Protein AF-0000000080687156 (afdb_homodimer)

Foldseek 3Di:
DDDPDPPDPPPPPPPVPPPPPPPPPPDPPPPPPPPPPPPCPVPDPLEDLAADDDPPADPVFKDWDDQVDDQVVVVLLDLAAELLLLLCLLQFDPSLLQVLLQNLQVVVVDGDDDDDDPQNVVFLVCLVVLVVQCCVVCVVFFNHKHAQADNVSHGTMKGFDDDPPDGARYIYRFGIWTQTPVRAIEGEHEHEDEDPQVVVQLVVCQVFNDQLSDSVSVSVLSSQLNVCNRNVGFWYWYWYPYAPGIDTDIHGHDVVVNVVSSVSVVVSSVQSVVLSVVCVVVCVVVVCVVVVHDPVVVSVVSSVSSCPTPSSVVSVVRDSCVVCVVVGDDDDDDQDDPVSVVVVVVVVVVVVVVVVVVVVVVVVVVVVCVVVQVVLVVVVVVCCVVDVFDAPDWDDDDVWIWHAHPPDPRSCPRIDTPDPDPPPPCPPPPVPPPPPVSPPVD/DDDPPPPDPPPCPCPPPPPPPPPPPPDPPPPPPPPPPPDCPVPPPLEDLAADDDPPADPVFKDWDDQVDDQVVVVLLDLAAELLLLLCLQQFDPSLLQVLLQNLQVVVVGGDDDDDDPQNVVFLVCLVVLVVQCCVVCVVFFNHKHAQADNVSHGTMKGFDDDPPDGASYIYRFGIWTQTPVRAIEGEHEHEDEDPQVVVQLVVCVVFNDQLSDSVSVSVLSSQLSVCNRNVGFWYWYWYPYDPGIDTDIHGHDVVVNVVSSVSVVVSSVQSVVLSVVCVVVCVVVVCVVVVHDPVVVSVVSSVSSCPTPSSVVSVVRDSCVVCVVVGDDDDDDQDDPVSVVVVVVVVVVVVVVVVVVVVVVVVVVVVCVVVQVVLVVVVVVCCVVDVFDAPDWDDDDPWIWHAHPPDPRSCPRIDTPDPDPPPPCPPPPVPPPCPVCPPVD

pLDDT: mean 80.67, std 24.45, range [17.36, 98.75]

Sequence (884 aa):
MNNVSEKNQENIKNNGDIKIMHIEQQSFIGCEVFEEKSSPVKEKSKLSKIGKKLPGISSQECFRFNRNIDFSLQRNKLDKYGASEVGNVLIGGAGLKDLMINRVLKYFGMNMPFEENLYMLKGKELENLGFREFVKAYGDDIVVLYKNKYANGVDKYNYFKKMGVSETLVGSTIDGWFINIYGDLELLEIKSSDSTYMSSAIEEYNKNGNFLSSKYFFKYYVQAQMQLACTGLENCNLFFLIDAAPVNCKIKRNDALISKVLEFVLKCEQEVFNLRNEIVKNDQFKLLRSNNHDNDAFIKLVEEFVVNSDFYQSGVEFDWVKEFVEYVECIDLEIKTDDDAANLECNLIEIDNLKVELNKIQNENKKREKPIKDLLKIKIDKILEKYPLIVHANYRFKEFVFNYDPKKRVISDRFKGLLPTSSKVFLPRNMSNIAYANSVPFMNNVSEKNQENIKNNGDIKIMHIEQQSFIGCEVFEEKSSPVKEKSKLSKIGKKLPGISSQECFRFNRNIDFSLQRNKLDKYGASEVGNVLIGGAGLKDLMINRVLKYFGMNMPFEENLYMLKGKELENLGFREFVKAYGDDIVVLYKNKYANGVDKYNYFKKMGVSETLVGSTIDGWFINIYGDLELLEIKSSDSTYMSSAIEEYNKNGNFLSSKYFFKYYVQAQMQLACTGLENCNLFFLIDAAPVNCKIKRNDALISKVLEFVLKCEQEVFNLRNEIVKNDQFKLLRSNNHDNDAFIKLVEEFVVNSDFYQSGVEFDWVKEFVEYVECIDLEIKTDDDAANLECNLIEIDNLKVELNKIQNENKKREKPIKDLLKIKIDKILEKYPLIVHANYRFKEFVFNYDPKKRVISDRFKGLLPTSSKVFLPRNMSNIAYANSVPF

Solvent-accessible surface area (backbone atoms only — not comparable to full-atom values): 50280 Å² total; per-residue (Å²): 131,87,80,82,77,75,83,75,80,76,75,78,68,81,72,72,73,74,73,72,71,71,69,70,71,73,71,68,69,74,68,72,73,72,74,68,71,73,60,80,66,71,73,73,68,46,58,48,88,59,48,63,80,67,84,93,61,52,81,90,26,43,45,75,53,59,79,88,48,63,58,69,65,55,58,68,66,50,89,46,44,46,24,81,51,51,31,25,67,57,60,20,57,71,55,25,52,54,50,48,38,33,56,36,32,44,78,71,78,38,68,63,89,80,76,88,42,42,50,52,53,49,42,61,58,44,44,63,55,45,53,52,52,48,44,71,74,45,40,90,51,41,61,39,35,28,41,31,28,44,92,86,64,38,59,31,50,33,26,30,31,66,56,85,92,45,80,51,62,43,29,23,68,59,53,26,36,31,30,31,74,85,68,48,63,34,39,34,40,74,44,66,55,48,53,70,70,53,53,56,31,53,52,44,25,72,60,30,50,44,55,69,79,30,76,68,53,30,29,52,50,45,18,46,44,42,39,27,56,17,67,69,43,54,37,31,34,44,33,33,53,33,73,55,52,70,49,74,42,79,42,68,64,49,68,69,56,48,53,55,52,49,52,52,51,50,54,50,51,51,50,36,50,49,51,45,51,52,41,56,71,65,43,48,53,58,52,36,60,73,59,67,50,53,73,61,58,53,51,51,50,46,43,54,54,45,67,68,30,67,67,54,52,51,24,64,71,45,58,51,52,71,69,51,52,81,73,44,63,57,45,76,70,90,67,89,44,71,65,51,48,52,50,49,52,51,48,55,51,47,47,54,50,47,53,47,50,48,52,52,50,52,52,50,45,55,58,69,47,42,65,58,51,50,51,45,50,52,51,52,48,54,48,46,71,76,42,82,71,56,77,39,39,30,33,49,55,88,94,43,40,34,33,38,37,86,82,43,86,51,69,76,60,17,59,33,57,71,51,79,67,86,56,82,65,78,60,60,82,78,62,71,70,58,65,67,80,64,61,64,68,122,140,84,85,81,76,79,80,78,80,77,77,79,71,82,71,75,74,76,75,73,72,72,70,73,74,72,74,75,70,74,70,72,75,73,74,69,72,69,67,79,67,70,70,72,67,45,58,48,87,59,46,63,81,66,84,93,62,52,79,87,27,42,46,74,53,59,79,88,47,62,57,70,64,56,57,68,68,49,89,47,44,44,24,80,51,52,30,25,67,55,62,20,58,71,56,26,52,52,51,48,39,34,56,36,32,43,78,72,77,40,67,64,89,80,76,88,43,42,49,53,52,51,42,60,58,43,46,63,55,46,54,53,53,47,43,71,74,44,39,89,50,40,62,39,33,30,41,29,28,45,91,86,64,38,60,32,50,34,25,31,31,64,57,84,92,43,79,54,62,43,28,24,68,60,53,27,37,30,32,31,74,86,67,48,63,34,38,35,40,72,44,65,53,47,54,70,69,53,53,56,31,51,52,43,25,73,58,31,50,45,56,69,78,30,74,68,53,30,28,53,50,45,18,46,44,41,40,25,56,17,68,69,44,54,37,30,33,45,33,32,52,35,74,54,54,69,48,75,41,79,40,69,61,50,69,70,58,46,52,54,53,48,52,53,51,50,52,50,50,52,50,36,51,49,51,47,51,52,42,56,72,66,43,47,58,57,49,37,58,73,61,61,50,52,74,62,57,55,51,52,51,47,43,54,53,45,68,68,30,69,66,53,52,49,23,65,70,46,57,50,50,69,70,50,52,81,71,44,63,56,46,76,71,90,69,88,44,71,65,52,47,52,50,49,53,50,47,54,51,48,48,52,49,46,52,48,49,48,51,51,50,53,53,51,43,55,58,69,47,43,64,58,52,50,51,47,49,52,52,52,48,53,49,46,71,74,42,83,71,56,77,39,38,31,31,48,57,90,94,43,40,35,34,41,38,88,82,45,86,50,70,78,59,17,59,32,57,70,52,78,68,85,59,80,66,78,61,62,81,79,62,68,72,59,65,66,79,64,60,62,68,123

InterPro domains:
  IPR004335 Protein of unknown function DUF244 [PF03112] (271-430)
  IPR011335 Restriction endonuclease type II-like [SSF52980] (79-280)
  IPR011604 PD-(D/E)XK endonuclease-like domain superfamily [G3DSA:3.90.320.10] (73-295)
  IPR019080 YqaJ viral recombinase [PF09588] (82-233)

Secondary structure (DSSP, 8-state):
---------------------------------------------SB-SS--PPTT--GGGEEEPPTTS-HHHHHHT--SEEGGGHHHHHH-HHHHHHHHHHHHHHHTT--------HHHHHHHHHHHHHHHHHHHHHGGGEEEEEESB-TTS-B-EEE---BTTBPPSEEB--SEEEEETTS-EEEEEEEE---HHHHHHHHHHHHH----S-HHHHHHHHHHHHHHHHH--SEEEEEEE-TTS-EEEEEE--HHHHHHHHHHHHHHHHHHHHHHHHHHHTTHHHHHHHTT--HHHHHHHHHHHHHTSHHHHHHHH--HHHHHGGGS--EEP---SHHHHHHHHHHHHHHHHHHHHHHHHHHHHHHHHHHHHHHHHHHHHHHHHHS-PPTT-EEEETTEEEEE-TT-SSHHHHEEESS---------GGGTT---------/---------------------------------------------SB-SS--PPTT--GGGEEEPPTTS-HHHHHHT--SEEGGGHHHHHH-HHHHHHHHHHHHHHHTT--------HHHHHHHHHHHHHHHHHHHHHGGGEEEEEESB-TTS-B-EEE---BTTB--SEEB--SEEEEETTS-EEEEEEEE---HHHHHHHHHHHHH----S-HHHHHHHHHHHHHHHHH--SEEEEEEE-TTS-EEEEEE--HHHHHHHHHHHHHHHHHHHHHHHHHHHTTHHHHHHHTT--HHHHHHHHHHHHHTSHHHHHHHH--HHHHHGGGS--EEP---SHHHHHHHHHHHHHHHHHHHHHHHHHHHHHHHHHHHHHHHHHHHHHHHHHS-PPTT-EEEETTEEEEE-TT-SSHHHHEEESS---------GGGTT---------

Organism: Borreliella afzelii (strain PKo) (NCBI:txid390236)

Radius of gyration: 33.84 Å; Cα contacts (8 Å, |Δi|>4): 1176; chains: 2; bounding box: 140×90×80 Å

Nearest PDB structures (foldseek):
  4ic1-assembly1_J  TM=5.396E-01  e=3.551E-05  Saccharolobus solfataricus P2
  4ic1-assembly1_D  TM=5.217E-01  e=3.551E-05  Saccharolobus solfataricus P2
  4ic1-assembly1_K  TM=4.765E-01  e=5.964E-05  Saccharolobus solfataricus P2
  6ppr-assembly1_A  TM=4.753E-01  e=1.588E-04  Mycolicibacterium smegmatis
  5btb-assembly2_A  TM=3.202E-01  e=4.008E-02  Eremothecium gossypii ATCC 10895

Structure (mmCIF, N/CA/C/O backbone):
data_AF-0000000080687156-model_v1
#
loop_
_entity.id
_entity.type
_entity.pdbx_description
1 polymer 'YqaJ viral recombinase domain-containing protein'
#
loop_
_atom_site.group_PDB
_atom_site.id
_atom_site.type_symbol
_atom_site.label_atom_id
_atom_site.label_alt_id
_atom_site.label_comp_id
_atom_site.label_asym_id
_atom_site.label_entity_id
_atom_site.label_seq_id
_atom_site.pdbx_PDB_ins_code
_atom_site.Cartn_x
_atom_site.Cartn_y
_atom_site.Cartn_z
_atom_site.occupancy
_atom_site.B_iso_or_equiv
_atom_site.auth_seq_id
_atom_site.auth_comp_id
_atom_site.auth_asym_id
_atom_site.auth_atom_id
_atom_site.pdbx_PDB_model_num
ATOM 1 N N . MET A 1 1 ? 62 50.906 -45.469 1 19.23 1 MET A N 1
ATOM 2 C CA . MET A 1 1 ? 63.031 50.25 -44.688 1 19.23 1 MET A CA 1
ATOM 3 C C . MET A 1 1 ? 62.438 49.156 -43.812 1 19.23 1 MET A C 1
ATOM 5 O O . MET A 1 1 ? 62.812 48 -43.906 1 19.23 1 MET A O 1
ATOM 9 N N . ASN A 1 2 ? 62.25 49.5 -42.469 1 18.28 2 ASN A N 1
ATOM 10 C CA . ASN A 1 2 ? 62.844 48.531 -41.562 1 18.28 2 ASN A CA 1
ATOM 11 C C . ASN A 1 2 ? 62.031 47.219 -41.562 1 18.28 2 ASN A C 1
ATOM 13 O O . ASN A 1 2 ? 60.875 47.219 -42 1 18.28 2 ASN A O 1
ATOM 17 N N . ASN A 1 3 ? 62.188 46.5 -40.531 1 20.05 3 ASN A N 1
ATOM 18 C CA . ASN A 1 3 ? 62.5 45.219 -39.844 1 20.05 3 ASN A CA 1
ATOM 19 C C . ASN A 1 3 ? 61.25 44.5 -39.406 1 20.05 3 ASN A C 1
ATOM 21 O O . ASN A 1 3 ? 60.531 44.969 -38.531 1 20.05 3 ASN A O 1
ATOM 25 N N . VAL A 1 4 ? 60.531 43.938 -40.375 1 24.97 4 VAL A N 1
ATOM 26 C CA . VAL A 1 4 ? 59.344 43.125 -40.406 1 24.97 4 VAL A CA 1
ATOM 27 C C . VAL A 1 4 ? 59.5 41.938 -39.438 1 24.97 4 VAL A C 1
ATOM 29 O O . VAL A 1 4 ? 60.344 41.062 -39.656 1 24.97 4 VAL A O 1
ATOM 32 N N . SER A 1 5 ? 59.344 42.25 -38.188 1 21.03 5 SER A N 1
ATOM 33 C CA . SER A 1 5 ? 59.594 41.469 -36.969 1 21.03 5 SER A CA 1
ATOM 34 C C . SER A 1 5 ? 58.938 40.094 -37.062 1 21.03 5 SER A C 1
ATOM 36 O O . SER A 1 5 ? 57.812 39.969 -37.562 1 21.03 5 SER A O 1
ATOM 38 N N . GLU A 1 6 ? 59.656 38.969 -37 1 20.14 6 GLU A N 1
ATOM 39 C CA . GLU A 1 6 ? 59.812 37.5 -37.094 1 20.14 6 GLU A CA 1
ATOM 40 C C . GLU A 1 6 ? 58.938 36.781 -36.094 1 20.14 6 GLU A C 1
ATOM 42 O O . GLU A 1 6 ? 59.062 35.562 -35.906 1 20.14 6 GLU A O 1
ATOM 47 N N . LYS A 1 7 ? 58 37.5 -35.406 1 22 7 LYS A N 1
ATOM 48 C CA . LYS A 1 7 ? 57.75 36.875 -34.094 1 22 7 LYS A CA 1
ATOM 49 C C . LYS A 1 7 ? 57.281 35.438 -34.281 1 22 7 LYS A C 1
ATOM 51 O O . LYS A 1 7 ? 56.438 35.156 -35.156 1 22 7 LYS A O 1
ATOM 56 N N . ASN A 1 8 ? 57.875 34.406 -33.594 1 20.31 8 ASN A N 1
ATOM 57 C CA . ASN A 1 8 ? 58.188 33 -33.406 1 20.31 8 ASN A CA 1
ATOM 58 C C . ASN A 1 8 ? 56.938 32.219 -32.969 1 20.31 8 ASN A C 1
ATOM 60 O O . ASN A 1 8 ? 56.344 32.5 -31.953 1 20.31 8 ASN A O 1
ATOM 64 N N . GLN A 1 9 ? 56.031 31.891 -33.875 1 21.36 9 GLN A N 1
ATOM 65 C CA . GLN A 1 9 ? 54.781 31.141 -33.688 1 21.36 9 GLN A CA 1
ATOM 66 C C . GLN A 1 9 ? 55.062 29.797 -33.031 1 21.36 9 GLN A C 1
ATOM 68 O O . GLN A 1 9 ? 55.656 28.891 -33.625 1 21.36 9 GLN A O 1
ATOM 73 N N . GLU A 1 10 ? 55.594 29.844 -31.719 1 19.97 10 GLU A N 1
ATOM 74 C CA . GLU A 1 10 ? 56.031 28.672 -30.953 1 19.97 10 GLU A CA 1
ATOM 75 C C . GLU A 1 10 ? 54.938 27.594 -30.938 1 19.97 10 GLU A C 1
ATOM 77 O O . GLU A 1 10 ? 53.812 27.875 -30.578 1 19.97 10 GLU A O 1
ATOM 82 N N . ASN A 1 11 ? 54.906 26.75 -31.875 1 21.83 11 ASN A N 1
ATOM 83 C CA . ASN A 1 11 ? 54.125 25.531 -32.094 1 21.83 11 ASN A CA 1
ATOM 84 C C . ASN A 1 11 ? 54.156 24.625 -30.844 1 21.83 11 ASN A C 1
ATOM 86 O O . ASN A 1 11 ? 55.188 24.062 -30.516 1 21.83 11 ASN A O 1
ATOM 90 N N . ILE A 1 12 ? 53.625 25.109 -29.703 1 21.11 12 ILE A N 1
ATOM 91 C CA . ILE A 1 12 ? 53.719 24.359 -28.453 1 21.11 12 ILE A CA 1
ATOM 92 C C . ILE A 1 12 ? 53.219 22.938 -28.672 1 21.11 12 ILE A C 1
ATOM 94 O O . ILE A 1 12 ? 52.062 22.719 -29.047 1 21.11 12 ILE A O 1
ATOM 98 N N . LYS A 1 13 ? 54 22 -29.031 1 22.19 13 LYS A N 1
ATOM 99 C CA . LYS A 1 13 ? 53.938 20.547 -29.188 1 22.19 13 LYS A CA 1
ATOM 100 C C . LYS A 1 13 ? 53.531 19.859 -27.891 1 22.19 13 LYS A C 1
ATOM 102 O O . LYS A 1 13 ? 53.625 18.641 -27.766 1 22.19 13 LYS A O 1
ATOM 107 N N . ASN A 1 14 ? 52.719 20.453 -27 1 20.27 14 ASN A N 1
ATOM 108 C CA . ASN A 1 14 ? 52.656 19.859 -25.656 1 20.27 14 ASN A CA 1
ATOM 109 C C . ASN A 1 14 ? 52.219 18.406 -25.703 1 20.27 14 ASN A C 1
ATOM 111 O O . ASN A 1 14 ? 51.094 18.125 -26.141 1 20.27 14 ASN A O 1
ATOM 115 N N . ASN A 1 15 ? 53.062 17.484 -26.078 1 21.42 15 ASN A N 1
ATOM 116 C CA . ASN A 1 15 ? 52.969 16.031 -26.094 1 21.42 15 ASN A CA 1
ATOM 117 C C . ASN A 1 15 ? 52.531 15.492 -24.734 1 21.42 15 ASN A C 1
ATOM 119 O O . ASN A 1 15 ? 53.344 15.047 -23.938 1 21.42 15 ASN A O 1
ATOM 123 N N . GLY A 1 16 ? 51.75 16.188 -24 1 20.38 16 GLY A N 1
ATOM 124 C CA . GLY A 1 16 ? 51.562 15.805 -22.609 1 20.38 16 GLY A CA 1
ATOM 125 C C . GLY A 1 16 ? 51.219 14.344 -22.438 1 20.38 16 GLY A C 1
ATOM 126 O O . GLY A 1 16 ?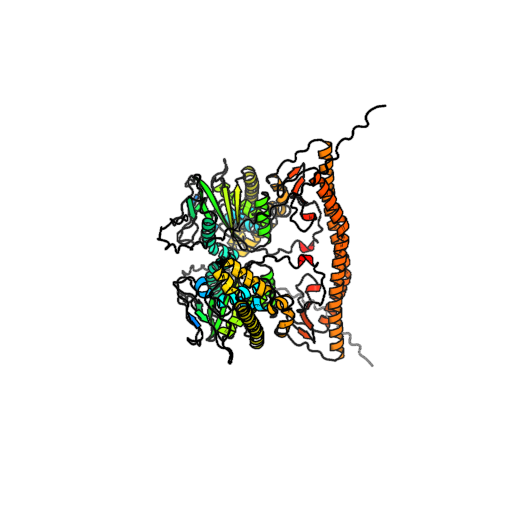 50.188 13.883 -22.953 1 20.38 16 GLY A O 1
ATOM 127 N N . ASP A 1 17 ? 52.219 13.508 -22.469 1 22.11 17 ASP A N 1
ATOM 128 C CA . ASP A 1 17 ? 52.125 12.078 -22.203 1 22.11 17 ASP A CA 1
ATOM 129 C C . ASP A 1 17 ? 51.281 11.805 -20.953 1 22.11 17 ASP A C 1
ATOM 131 O O . ASP A 1 17 ? 51.594 12.281 -19.859 1 22.11 17 ASP A O 1
ATOM 135 N N . ILE A 1 18 ? 50.062 11.867 -21.109 1 20.62 18 ILE A N 1
ATOM 136 C CA . ILE A 1 18 ? 49.094 11.633 -20.031 1 20.62 18 ILE A CA 1
ATOM 137 C C . ILE A 1 18 ? 49.438 10.312 -19.328 1 20.62 18 ILE A C 1
ATOM 139 O O . ILE A 1 18 ? 49.375 9.242 -19.938 1 20.62 18 ILE A O 1
ATOM 143 N N . LYS A 1 19 ? 50.562 10.328 -18.609 1 22.41 19 LYS A N 1
ATOM 144 C CA . LYS A 1 19 ? 50.906 9.156 -17.797 1 22.41 19 LYS A CA 1
ATOM 145 C C . LYS A 1 19 ? 49.656 8.617 -17.094 1 22.41 19 LYS A C 1
ATOM 147 O O . LYS A 1 19 ? 49 9.336 -16.344 1 22.41 19 LYS A O 1
ATOM 152 N N . ILE A 1 20 ? 49.031 7.727 -17.703 1 20.72 20 ILE A N 1
ATOM 153 C CA . ILE A 1 20 ? 47.875 6.969 -17.203 1 20.72 20 ILE A CA 1
ATOM 154 C C . ILE A 1 20 ? 48.25 6.316 -15.875 1 20.72 20 ILE A C 1
ATOM 156 O O . ILE A 1 20 ? 49.094 5.434 -15.812 1 20.72 20 ILE A O 1
ATOM 160 N N . MET A 1 21 ? 48.656 7.172 -14.938 1 21.75 21 MET A N 1
ATOM 161 C CA . MET A 1 21 ? 48.969 6.547 -13.656 1 21.75 21 MET A CA 1
ATOM 162 C C . MET A 1 21 ? 47.969 5.441 -13.328 1 21.75 21 MET A C 1
ATOM 164 O O . MET A 1 21 ? 46.75 5.66 -13.367 1 21.75 21 MET A O 1
ATOM 168 N N . HIS A 1 22 ? 48.406 4.301 -13.688 1 20.78 22 HIS A N 1
ATOM 169 C CA . HIS A 1 22 ? 47.75 3.051 -13.297 1 20.78 22 HIS A CA 1
ATOM 170 C C . HIS A 1 22 ? 47.406 3.047 -11.812 1 20.78 22 HIS A C 1
ATOM 172 O O . HIS A 1 22 ? 48.281 3.145 -10.961 1 20.78 22 HIS A O 1
ATOM 178 N N . ILE A 1 23 ? 46.594 3.914 -11.469 1 21.36 23 ILE A N 1
ATOM 179 C CA . ILE A 1 23 ? 46.25 3.875 -10.055 1 21.36 23 ILE A CA 1
ATOM 180 C C . ILE A 1 23 ? 46 2.43 -9.625 1 21.36 23 ILE A C 1
ATOM 182 O O . ILE A 1 23 ? 45.156 1.734 -10.188 1 21.36 23 ILE A O 1
ATOM 186 N N . GLU A 1 24 ? 47.125 1.814 -9.312 1 20.81 24 GLU A N 1
ATOM 187 C CA . GLU A 1 24 ? 47.094 0.479 -8.719 1 20.81 24 GLU A CA 1
ATOM 188 C C . GLU A 1 24 ? 45.875 0.319 -7.781 1 20.81 24 GLU A C 1
ATOM 190 O O . GLU A 1 24 ? 45.688 1.138 -6.883 1 20.81 24 GLU A O 1
ATOM 195 N N . GLN A 1 25 ? 44.906 -0.12 -8.383 1 18.91 25 GLN A N 1
ATOM 196 C CA . GLN A 1 25 ? 43.688 -0.472 -7.66 1 18.91 25 GLN A CA 1
ATOM 197 C C . GLN A 1 25 ? 44 -1.245 -6.387 1 18.91 25 GLN A C 1
ATOM 199 O O . GLN A 1 25 ? 44.594 -2.322 -6.441 1 18.91 25 GLN A O 1
ATOM 204 N N . GLN A 1 26 ? 44.469 -0.542 -5.41 1 22 26 GLN A N 1
ATOM 205 C CA . GLN A 1 26 ? 44.781 -1.188 -4.141 1 22 26 GLN A CA 1
ATOM 206 C C . GLN A 1 26 ? 43.781 -2.301 -3.836 1 22 26 GLN A C 1
ATOM 208 O O . GLN A 1 26 ? 42.562 -2.121 -4.008 1 22 26 GLN A O 1
ATOM 213 N N . SER A 1 27 ? 44.219 -3.502 -3.957 1 21.16 27 SER A N 1
ATOM 214 C CA . SER A 1 27 ? 43.594 -4.777 -3.625 1 21.16 27 SER A CA 1
ATOM 215 C C . SER A 1 27 ? 42.844 -4.699 -2.299 1 21.16 27 SER A C 1
ATOM 217 O O . SER A 1 27 ? 43.375 -4.195 -1.308 1 21.16 27 SER A O 1
ATOM 219 N N . PHE A 1 28 ? 41.688 -4.457 -2.373 1 19.14 28 PHE A N 1
ATOM 220 C CA . PHE A 1 28 ? 40.875 -4.457 -1.155 1 19.14 28 PHE A CA 1
ATOM 221 C C . PHE A 1 28 ? 41.219 -5.652 -0.277 1 19.14 28 PHE A C 1
ATOM 223 O O . PHE A 1 28 ? 41.156 -6.797 -0.727 1 19.14 28 PHE A O 1
ATOM 230 N N . ILE A 1 29 ? 42.281 -5.598 0.432 1 22.88 29 ILE A N 1
ATOM 231 C CA . ILE A 1 29 ? 42.594 -6.578 1.464 1 22.88 29 ILE A CA 1
ATOM 232 C C . ILE A 1 29 ? 41.312 -7.09 2.107 1 22.88 29 ILE A C 1
ATOM 234 O O . ILE A 1 29 ? 40.406 -6.305 2.434 1 22.88 29 ILE A O 1
ATOM 238 N N . GLY A 1 30 ? 41.062 -8.266 1.821 1 20.2 30 GLY A N 1
ATOM 239 C CA . GLY A 1 30 ? 40.062 -9.133 2.404 1 20.2 30 GLY A CA 1
ATOM 240 C C . GLY A 1 30 ? 39.875 -8.914 3.895 1 20.2 30 GLY A C 1
ATOM 241 O O . GLY A 1 30 ? 40.781 -9.172 4.68 1 20.2 30 GLY A O 1
ATOM 242 N N . CYS A 1 31 ? 39.438 -7.773 4.254 1 21.39 31 CYS A N 1
ATOM 243 C CA . CYS A 1 31 ? 39.25 -7.617 5.691 1 21.39 31 CYS A CA 1
ATOM 244 C C . CYS A 1 31 ? 38.688 -8.891 6.309 1 21.39 31 CYS A C 1
ATOM 246 O O . CYS A 1 31 ? 37.719 -9.453 5.797 1 21.39 31 CYS A O 1
ATOM 248 N N . GLU A 1 32 ? 39.562 -9.688 6.797 1 23.45 32 GLU A N 1
ATOM 249 C CA . GLU A 1 32 ? 39.188 -10.719 7.758 1 23.45 32 GLU A CA 1
ATOM 250 C C . GLU A 1 32 ? 37.969 -10.297 8.57 1 23.45 32 GLU A C 1
ATOM 252 O O . GLU A 1 32 ? 37.969 -9.25 9.227 1 23.45 32 GLU A O 1
ATOM 257 N N . VAL A 1 33 ? 36.938 -10.43 7.965 1 22.39 33 VAL A N 1
ATOM 258 C CA . VAL A 1 33 ? 35.75 -10.25 8.758 1 22.39 33 VAL A CA 1
ATOM 259 C C . VAL A 1 33 ? 35.906 -10.875 10.133 1 22.39 33 VAL A C 1
ATOM 261 O O . VAL A 1 33 ? 36.125 -12.086 10.25 1 22.39 33 VAL A O 1
ATOM 264 N N . PHE A 1 34 ? 36.594 -10.18 11.039 1 23.12 34 PHE A N 1
ATOM 265 C CA . PHE A 1 34 ? 36.594 -10.492 12.461 1 23.12 34 PHE A CA 1
ATOM 266 C C . PHE A 1 34 ? 35.25 -11.062 12.883 1 23.12 34 PHE A C 1
ATOM 268 O O . PHE A 1 34 ? 34.188 -10.523 12.516 1 23.12 34 PHE A O 1
ATOM 275 N N . GLU A 1 35 ? 35.156 -12.289 12.961 1 26.08 35 GLU A N 1
ATOM 276 C CA . GLU A 1 35 ? 34.25 -13.055 13.805 1 26.08 35 GLU A CA 1
ATOM 277 C C . GLU A 1 35 ? 34 -12.336 15.125 1 26.08 35 GLU A C 1
ATOM 279 O O . GLU A 1 35 ? 34.75 -12.492 16.094 1 26.08 35 GLU A O 1
ATOM 284 N N . GLU A 1 36 ? 33.938 -11.047 15.195 1 25.19 36 GLU A N 1
ATOM 285 C CA . GLU A 1 36 ? 33.688 -10.664 16.578 1 25.19 36 GLU A CA 1
ATOM 286 C C . GLU A 1 36 ? 32.594 -11.531 17.203 1 25.19 36 GLU A C 1
ATOM 288 O O . GLU A 1 36 ? 31.5 -11.633 16.672 1 25.19 36 GLU A O 1
ATOM 293 N N . LYS A 1 37 ? 32.906 -12.547 17.938 1 27.89 37 LYS A N 1
ATOM 294 C CA . LYS A 1 37 ? 32.25 -12.961 19.188 1 27.89 37 LYS A CA 1
ATOM 295 C C . LYS A 1 37 ? 31.578 -11.773 19.875 1 27.89 37 LYS A C 1
ATOM 297 O O . LYS A 1 37 ? 32.25 -10.883 20.375 1 27.89 37 LYS A O 1
ATOM 302 N N . SER A 1 38 ? 30.562 -11.305 19.266 1 27.39 38 SER A N 1
ATOM 303 C CA . SER A 1 38 ? 29.844 -10.266 20 1 27.39 38 SER A CA 1
ATOM 304 C C . SER A 1 38 ? 29.875 -10.523 21.5 1 27.39 38 SER A C 1
ATOM 306 O O . SER A 1 38 ? 29.359 -11.547 21.969 1 27.39 38 SER A O 1
ATOM 308 N N . SER A 1 39 ? 31 -10.461 22.047 1 29.72 39 SER A N 1
ATOM 309 C CA . SER A 1 39 ? 30.859 -10.219 23.469 1 29.72 39 SER A CA 1
ATOM 310 C C . SER A 1 39 ? 29.578 -9.438 23.766 1 29.72 39 SER A C 1
ATOM 312 O O . SER A 1 39 ? 29.25 -8.477 23.078 1 29.72 39 SER A O 1
ATOM 314 N N . PRO A 1 40 ? 28.594 -10.055 24.453 1 33.41 40 PRO A N 1
ATOM 315 C CA . PRO A 1 40 ? 27.406 -9.344 24.906 1 33.41 40 PRO A CA 1
ATOM 316 C C . PRO A 1 40 ? 27.703 -7.914 25.359 1 33.41 40 PRO A C 1
ATOM 318 O O . PRO A 1 40 ? 28.016 -7.68 26.531 1 33.41 40 PRO A O 1
ATOM 321 N N . VAL A 1 41 ? 28.703 -7.363 24.875 1 31.58 41 VAL A N 1
ATOM 322 C CA . VAL A 1 41 ? 28.578 -5.996 25.375 1 31.58 41 VAL A CA 1
ATOM 323 C C . VAL A 1 41 ? 27.156 -5.5 25.141 1 31.58 41 VAL A C 1
ATOM 325 O O . VAL A 1 41 ? 26.703 -5.406 24 1 31.58 41 VAL A O 1
ATOM 328 N N . LYS A 1 42 ? 26.266 -5.75 25.953 1 36.81 42 LYS A N 1
ATOM 329 C CA . LYS A 1 42 ? 24.891 -5.301 26.109 1 36.81 42 LYS A CA 1
ATOM 330 C C . LYS A 1 42 ? 24.719 -3.865 25.641 1 36.81 42 LYS A C 1
ATOM 332 O O . LYS A 1 42 ? 24.953 -2.92 26.391 1 36.81 42 LYS A O 1
ATOM 337 N N . GLU A 1 43 ? 25.25 -3.447 24.594 1 43.34 43 GLU A N 1
ATOM 338 C CA . GLU A 1 43 ? 24.891 -2.09 24.203 1 43.34 43 GLU A CA 1
ATOM 339 C C . GLU A 1 43 ? 23.422 -1.796 24.531 1 43.34 43 GLU A C 1
ATOM 341 O O . GLU A 1 43 ? 22.531 -2.564 24.172 1 43.34 43 GLU A O 1
ATOM 346 N N . LYS A 1 44 ? 23.125 -1.137 25.562 1 52.5 44 LYS A N 1
ATOM 347 C CA . LYS A 1 44 ? 21.875 -0.736 26.172 1 52.5 44 LYS A CA 1
ATOM 348 C C . LYS A 1 44 ? 20.875 -0.259 25.125 1 52.5 44 LYS A C 1
ATOM 350 O O . LYS A 1 44 ? 21.203 0.578 24.281 1 52.5 44 LYS A O 1
ATOM 355 N N . SER A 1 45 ? 19.828 -1.05 24.672 1 76.94 45 SER A N 1
ATOM 356 C CA . SER A 1 45 ? 18.75 -0.68 23.781 1 76.94 45 SER A CA 1
ATOM 357 C C . SER A 1 45 ? 18.328 0.775 23.969 1 76.94 45 SER A C 1
ATOM 359 O O . SER A 1 45 ? 18.234 1.249 25.109 1 76.94 45 SER A O 1
ATOM 361 N N . LYS A 1 46 ? 18.625 1.635 23.031 1 89.75 46 LYS A N 1
ATOM 362 C CA . LYS A 1 46 ? 18.172 3.023 23.047 1 89.75 46 LYS A CA 1
ATOM 363 C C . LYS A 1 46 ? 16.656 3.105 23.188 1 89.75 46 LYS A C 1
ATOM 365 O O . LYS A 1 46 ? 16.109 4.188 23.406 1 89.75 46 LYS A O 1
ATOM 370 N N . LEU A 1 47 ? 16.078 1.978 23.125 1 91.81 47 LEU A N 1
ATOM 371 C CA . LEU A 1 47 ? 14.633 1.873 23.344 1 91.81 47 LEU A CA 1
ATOM 372 C C . LEU A 1 47 ? 14.336 1.524 24.797 1 91.81 47 LEU A C 1
ATOM 374 O O . LEU A 1 47 ? 14.711 0.452 25.281 1 91.81 47 LEU A O 1
ATOM 378 N N . SER A 1 48 ? 13.68 2.436 25.453 1 90.94 48 SER A N 1
ATOM 379 C CA . SER A 1 48 ? 13.375 2.215 26.859 1 90.94 48 SER A CA 1
ATOM 380 C C . SER A 1 48 ? 12.328 1.119 27.031 1 90.94 48 SER A C 1
ATOM 382 O O . SER A 1 48 ? 11.383 1.03 26.25 1 90.94 48 SER A O 1
ATOM 384 N N . LYS A 1 49 ? 12.383 0.401 28.062 1 84.38 49 LYS A N 1
ATOM 385 C CA . LYS A 1 49 ? 11.43 -0.656 28.359 1 84.38 49 LYS A CA 1
ATOM 386 C C . LYS A 1 49 ? 10.156 -0.08 28.984 1 84.38 49 LYS A C 1
ATOM 388 O O . LYS A 1 49 ? 9.086 -0.683 28.875 1 84.38 49 LYS A O 1
ATOM 393 N N . ILE A 1 50 ? 10.375 1.104 29.625 1 85.75 50 ILE A N 1
ATOM 394 C CA . ILE A 1 50 ? 9.242 1.708 30.312 1 85.75 50 ILE A CA 1
ATOM 395 C C . ILE A 1 50 ? 8.859 3.018 29.625 1 85.75 50 ILE A C 1
ATOM 397 O O . ILE A 1 50 ? 9.727 3.852 29.344 1 85.75 50 ILE A O 1
ATOM 401 N N . GLY A 1 51 ? 7.539 3.104 29.375 1 88.62 51 GLY A N 1
ATOM 402 C CA . GLY A 1 51 ? 7.039 4.379 28.891 1 88.62 51 GLY A CA 1
ATOM 403 C C . GLY A 1 51 ? 7 5.453 29.953 1 88.62 51 GLY A C 1
ATOM 404 O O . GLY A 1 51 ? 6.688 5.172 31.125 1 88.62 51 GLY A O 1
ATOM 405 N N . LYS A 1 52 ? 7.379 6.68 29.547 1 92.38 52 LYS A N 1
ATOM 406 C CA . LYS A 1 52 ? 7.422 7.797 30.484 1 92.38 52 LYS A CA 1
ATOM 407 C C . LYS A 1 52 ? 6.598 8.977 29.984 1 92.38 52 LYS A C 1
ATOM 409 O O . LYS A 1 52 ? 6.477 9.172 28.766 1 92.38 52 LYS A O 1
ATOM 414 N N . LYS A 1 53 ? 6.043 9.664 30.984 1 95.06 53 LYS A N 1
ATOM 415 C CA . LYS A 1 53 ? 5.383 10.922 30.641 1 95.06 53 LYS A CA 1
ATOM 416 C C . LYS A 1 53 ? 6.387 11.945 30.109 1 95.06 53 LYS A C 1
ATOM 418 O O . LYS A 1 53 ? 7.52 12.008 30.594 1 95.06 53 LYS A O 1
ATOM 423 N N . LEU A 1 54 ? 5.965 12.703 29.188 1 95.81 54 LEU A N 1
ATOM 424 C CA . LEU A 1 54 ? 6.805 13.766 28.656 1 95.81 54 LEU A CA 1
ATOM 425 C C . LEU A 1 54 ? 7.188 14.758 29.75 1 95.81 54 LEU A C 1
ATOM 427 O O . LEU A 1 54 ? 6.328 15.195 30.531 1 95.81 54 LEU A O 1
ATOM 431 N N . PRO A 1 55 ? 8.438 15.141 29.797 1 94.38 55 PRO A N 1
ATOM 432 C CA . PRO A 1 55 ? 8.852 16.141 30.781 1 94.38 55 PRO A CA 1
ATOM 433 C C . PRO A 1 55 ? 8.211 17.516 30.531 1 94.38 55 PRO A C 1
ATOM 435 O O . PRO A 1 55 ? 7.996 17.891 29.375 1 94.38 55 PRO A O 1
ATOM 438 N N . GLY A 1 56 ? 7.906 18.234 31.609 1 90.06 56 GLY A N 1
ATOM 439 C CA . GLY A 1 56 ? 7.395 19.578 31.484 1 90.06 56 GLY A CA 1
ATOM 440 C C . GLY A 1 56 ? 5.887 19.641 31.344 1 90.06 56 GLY A C 1
ATOM 441 O O . GLY A 1 56 ? 5.312 20.719 31.172 1 90.06 56 GLY A O 1
ATOM 442 N N . ILE A 1 57 ? 5.254 18.484 31.312 1 92.81 57 ILE A N 1
ATOM 443 C CA . ILE A 1 57 ? 3.799 18.406 31.203 1 92.81 57 ILE A CA 1
ATOM 444 C C . ILE A 1 57 ? 3.188 18.328 32.594 1 92.81 57 ILE A C 1
ATOM 446 O O . ILE A 1 57 ? 3.588 17.484 33.406 1 92.81 57 ILE A O 1
ATOM 450 N N . SER A 1 58 ? 2.268 19.203 32.875 1 89.5 58 SER A N 1
ATOM 451 C CA . SER A 1 58 ? 1.6 19.172 34.188 1 89.5 58 SER A CA 1
ATOM 452 C C . SER A 1 58 ? 0.5 18.109 34.188 1 89.5 58 SER A C 1
ATOM 454 O O . SER A 1 58 ? 0.101 17.594 33.156 1 89.5 58 SER A O 1
ATOM 456 N N . SER A 1 59 ? 0.009 17.766 35.375 1 89.25 59 SER A N 1
ATOM 457 C CA . SER A 1 59 ? -1.054 16.781 35.531 1 89.25 59 SER A CA 1
ATOM 458 C C . SER A 1 59 ? -2.359 17.266 34.906 1 89.25 59 SER A C 1
ATOM 460 O O . SER A 1 59 ? -3.23 16.469 34.562 1 89.25 59 SER A O 1
ATOM 462 N N . GLN A 1 60 ? -2.438 18.594 34.719 1 89.19 60 GLN A N 1
ATOM 463 C CA . GLN A 1 60 ? -3.648 19.172 34.156 1 89.19 60 GLN A CA 1
ATOM 464 C C . GLN A 1 60 ? -3.561 19.203 32.625 1 89.19 60 GLN A C 1
ATOM 466 O O . GLN A 1 60 ? -4.539 19.531 31.938 1 89.19 60 GLN A O 1
ATOM 471 N N . GLU A 1 61 ? -2.412 18.797 32.156 1 93.12 61 GLU A N 1
ATOM 472 C CA . GLU A 1 61 ? -2.184 18.906 30.734 1 93.12 61 GLU A CA 1
ATOM 473 C C . GLU A 1 61 ? -2.096 17.516 30.094 1 93.12 61 GLU A C 1
ATOM 475 O O . GLU A 1 61 ? -1.659 17.391 28.938 1 93.12 61 GLU A O 1
ATOM 480 N N . CYS A 1 62 ? -2.436 16.516 30.828 1 93.44 62 CYS A N 1
ATOM 481 C CA . CYS A 1 62 ? -2.416 15.172 30.266 1 93.44 62 CYS A CA 1
ATOM 482 C C . CYS A 1 62 ? -3.434 14.266 30.953 1 93.44 62 CYS A C 1
ATOM 484 O O . CYS A 1 62 ? -3.918 14.594 32.031 1 93.44 62 CYS A O 1
ATOM 486 N N . PHE A 1 63 ? -3.859 13.344 30.266 1 93.38 63 PHE A N 1
ATOM 487 C CA . PHE A 1 63 ? -4.715 12.266 30.75 1 93.38 63 PHE A CA 1
ATOM 488 C C . PHE A 1 63 ? -4.012 10.914 30.609 1 93.38 63 PHE A C 1
ATOM 490 O O . PHE A 1 63 ? -3.346 10.656 29.609 1 93.38 63 PHE A O 1
ATOM 497 N N . ARG A 1 64 ? -4.086 10.117 31.672 1 95.38 64 ARG A N 1
ATOM 498 C CA . ARG A 1 64 ? -3.5 8.781 31.641 1 95.38 64 ARG A CA 1
ATOM 499 C C . ARG A 1 64 ? -4.57 7.719 31.406 1 95.38 64 ARG A C 1
ATOM 501 O O . ARG A 1 64 ? -5.516 7.598 32.188 1 95.38 64 ARG A O 1
ATOM 508 N N . PHE A 1 65 ? -4.387 6.863 30.375 1 96.12 65 PHE A N 1
ATOM 509 C CA . PHE A 1 65 ? -5.328 5.789 30.078 1 96.12 65 PHE A CA 1
ATOM 510 C C . PHE A 1 65 ? -5.156 4.629 31.047 1 96.12 65 PHE A C 1
ATOM 512 O O . PHE A 1 65 ? -4.059 4.402 31.562 1 96.12 65 PHE A O 1
ATOM 519 N N . ASN A 1 66 ? -6.262 3.996 31.266 1 95.88 66 ASN A N 1
ATOM 520 C CA . ASN A 1 66 ? -6.227 2.764 32.062 1 95.88 66 ASN A CA 1
ATOM 521 C C . ASN A 1 66 ? -5.758 1.58 31.203 1 95.88 66 ASN A C 1
ATOM 523 O O . ASN A 1 66 ? -6.387 1.241 30.203 1 95.88 66 ASN A O 1
ATOM 527 N N . ARG A 1 67 ? -4.703 0.872 31.656 1 94.38 67 ARG A N 1
ATOM 528 C CA . ARG A 1 67 ? -4.082 -0.194 30.875 1 94.38 67 ARG A CA 1
ATOM 529 C C . ARG A 1 67 ? -5.004 -1.402 30.766 1 94.38 67 ARG A C 1
ATOM 531 O O . ARG A 1 67 ? -4.801 -2.271 29.922 1 94.38 67 ARG A O 1
ATOM 538 N N . ASN A 1 68 ? -6.004 -1.413 31.609 1 94.5 68 ASN A N 1
ATOM 539 C CA . ASN A 1 68 ? -6.863 -2.592 31.672 1 94.5 68 ASN A CA 1
ATOM 540 C C . ASN A 1 68 ? -8.141 -2.398 30.844 1 94.5 68 ASN A C 1
ATOM 542 O O . ASN A 1 68 ? -8.977 -3.297 30.781 1 94.5 68 ASN A O 1
ATOM 546 N N . ILE A 1 69 ? -8.312 -1.241 30.359 1 92.56 69 ILE A N 1
ATOM 547 C CA . ILE A 1 69 ? -9.484 -0.941 29.547 1 92.56 69 ILE A CA 1
ATOM 548 C C . ILE A 1 69 ? -9.078 -0.743 28.094 1 92.56 69 ILE A C 1
ATOM 550 O O . ILE A 1 69 ? -8.023 -0.172 27.812 1 92.56 69 ILE A O 1
ATOM 554 N N . ASP A 1 70 ? -9.961 -1.224 27.266 1 88.12 70 ASP A N 1
ATOM 555 C CA . ASP A 1 70 ? -9.688 -1.083 25.844 1 88.12 70 ASP A CA 1
ATOM 556 C C . ASP A 1 70 ? -9.445 0.378 25.469 1 88.12 70 ASP A C 1
ATOM 558 O O . ASP A 1 70 ? -10.195 1.264 25.875 1 88.12 70 ASP A O 1
ATOM 562 N N . PHE A 1 71 ? -8.406 0.598 24.734 1 89.31 71 PHE A N 1
ATOM 563 C CA . PHE A 1 71 ? -7.977 1.946 24.391 1 89.31 71 PHE A CA 1
ATOM 564 C C . PHE A 1 71 ? -9.062 2.684 23.625 1 89.31 71 PHE A C 1
ATOM 566 O O . PHE A 1 71 ? -9.336 3.855 23.891 1 89.31 71 PHE A O 1
ATOM 573 N N . SER A 1 72 ? -9.672 1.992 22.641 1 83.94 72 SER A N 1
ATOM 574 C CA . SER A 1 72 ? -10.656 2.635 21.781 1 83.94 72 SER A CA 1
ATOM 575 C C . SER A 1 72 ? -11.867 3.1 22.578 1 83.94 72 SER A C 1
ATOM 577 O O . SER A 1 72 ? -12.445 4.152 22.281 1 83.94 72 SER A O 1
ATOM 579 N N . LEU A 1 73 ? -12.203 2.361 23.547 1 85.5 73 LEU A N 1
ATOM 580 C CA . LEU A 1 73 ? -13.328 2.713 24.406 1 85.5 73 LEU A CA 1
ATOM 581 C C . LEU A 1 73 ? -13.031 3.971 25.219 1 85.5 73 LEU A C 1
ATOM 583 O O . LEU A 1 73 ? -13.883 4.848 25.359 1 85.5 73 LEU A O 1
ATOM 587 N N . GLN A 1 74 ? -11.836 4.027 25.703 1 89.88 74 GLN A N 1
ATOM 588 C CA . GLN A 1 74 ? -11.438 5.184 26.5 1 89.88 74 GLN A CA 1
ATOM 589 C C . GLN A 1 74 ? -11.305 6.43 25.641 1 89.88 74 GLN A C 1
ATOM 591 O O . GLN A 1 74 ? -11.734 7.516 26.031 1 89.88 74 GLN A O 1
ATOM 596 N N . ARG A 1 75 ? -10.75 6.234 24.469 1 87.19 75 ARG A N 1
ATOM 597 C CA . ARG A 1 75 ? -10.531 7.352 23.547 1 87.19 75 ARG A CA 1
ATOM 598 C C . ARG A 1 75 ? -11.859 7.984 23.141 1 87.19 75 ARG A C 1
ATOM 600 O O . ARG A 1 75 ? -11.953 9.211 23 1 87.19 75 ARG A O 1
ATOM 607 N N . ASN A 1 76 ? -12.789 7.168 22.938 1 83.44 76 ASN A N 1
ATOM 608 C CA . ASN A 1 76 ? -14.094 7.633 22.484 1 83.44 76 ASN A CA 1
ATOM 609 C C . ASN A 1 76 ? -14.789 8.469 23.547 1 83.44 76 ASN A C 1
ATOM 611 O O . ASN A 1 76 ? -15.711 9.234 23.234 1 83.44 76 ASN A O 1
ATOM 615 N N . LYS A 1 77 ? -14.383 8.383 24.719 1 84 77 LYS A N 1
ATOM 616 C CA . LYS A 1 77 ? -15.023 9.109 25.812 1 84 77 LYS A CA 1
ATOM 617 C C . LYS A 1 77 ? -14.367 10.477 26.016 1 84 77 LYS A C 1
ATOM 619 O O . LYS A 1 77 ? -14.898 11.312 26.75 1 84 77 LYS A O 1
ATOM 624 N N . LEU A 1 78 ? -13.281 10.617 25.344 1 87.44 78 LEU A N 1
ATOM 625 C CA . LEU A 1 78 ? -12.625 11.914 25.484 1 87.44 78 LEU A CA 1
ATOM 626 C C . LEU A 1 78 ? -13.422 13.008 24.797 1 87.44 78 LEU A C 1
ATOM 628 O O . LEU A 1 78 ? -14.062 12.766 23.781 1 87.44 78 LEU A O 1
ATOM 632 N N . ASP A 1 79 ? -13.414 14.188 25.328 1 88 79 ASP A N 1
ATOM 633 C CA . ASP A 1 79 ? -14.234 15.281 24.812 1 88 79 ASP A CA 1
ATOM 634 C C . ASP A 1 79 ? -13.43 16.188 23.891 1 88 79 ASP A C 1
ATOM 636 O O . ASP A 1 79 ? -13.953 17.172 23.359 1 88 79 ASP A O 1
ATOM 640 N N . LYS A 1 80 ? -12.227 15.914 23.688 1 92.94 80 LYS A N 1
ATOM 641 C CA . LYS A 1 80 ? -11.375 16.703 22.812 1 92.94 80 LYS A CA 1
ATOM 642 C C . LYS A 1 80 ? -11.234 16.047 21.453 1 92.94 80 LYS A C 1
ATOM 644 O O . LYS A 1 80 ? -11.375 14.836 21.312 1 92.94 80 LYS A O 1
ATOM 649 N N . TYR A 1 81 ? -11 16.906 20.438 1 95.5 81 TYR A N 1
ATOM 650 C CA . TYR A 1 81 ? -10.617 16.375 19.141 1 95.5 81 TYR A CA 1
ATOM 651 C C . TYR A 1 81 ? -9.281 15.648 19.219 1 95.5 81 TYR A C 1
ATOM 653 O O . TYR A 1 81 ? -8.344 16.141 19.859 1 95.5 81 TYR A O 1
ATOM 661 N N . GLY A 1 82 ? -9.211 14.461 18.656 1 95.88 82 GLY A N 1
ATOM 662 C CA . GLY A 1 82 ? -7.891 13.859 18.5 1 95.88 82 GLY A CA 1
ATOM 663 C C . GLY A 1 82 ? -7.035 14.57 17.469 1 95.88 82 GLY A C 1
ATOM 664 O O . GLY A 1 82 ? -7.535 14.992 16.422 1 95.88 82 GLY A O 1
ATOM 665 N N . ALA A 1 83 ? -5.758 14.672 17.766 1 97.44 83 ALA A N 1
ATOM 666 C CA . ALA A 1 83 ? -4.844 15.312 16.812 1 97.44 83 ALA A CA 1
ATOM 667 C C . ALA A 1 83 ? -4.977 14.703 15.422 1 97.44 83 ALA A C 1
ATOM 669 O O . ALA A 1 83 ? -4.914 15.406 14.422 1 97.44 83 ALA A O 1
ATOM 670 N N . SER A 1 84 ? -5.238 13.406 15.336 1 95.62 84 SER A N 1
ATOM 671 C CA . SER A 1 84 ? -5.332 12.695 14.062 1 95.62 84 SER A CA 1
ATOM 672 C C . SER A 1 84 ? -6.629 13.031 13.336 1 95.62 84 SER A C 1
ATOM 674 O O . SER A 1 84 ? -6.777 12.727 12.148 1 95.62 84 SER A O 1
ATOM 676 N N . GLU A 1 85 ? -7.57 13.672 13.977 1 95.75 85 GLU A N 1
ATOM 677 C CA . GLU A 1 85 ? -8.875 13.961 13.391 1 95.75 85 GLU A CA 1
ATOM 678 C C . GLU A 1 85 ? -8.914 15.375 12.805 1 95.75 85 GLU A C 1
ATOM 680 O O . GLU A 1 85 ? -9.797 15.695 12.008 1 95.75 85 GLU A O 1
ATOM 685 N N . VAL A 1 86 ? -8 16.188 13.211 1 97.19 86 VAL A N 1
ATOM 686 C CA . VAL A 1 86 ? -8.07 17.625 12.922 1 97.19 86 VAL A CA 1
ATOM 687 C C . VAL A 1 86 ? -7.93 17.844 11.414 1 97.19 86 VAL A C 1
ATOM 689 O O . VAL A 1 86 ? -8.547 18.75 10.859 1 97.19 86 VAL A O 1
ATOM 692 N N . GLY A 1 87 ? -7.156 17.016 10.742 1 96.69 87 GLY A N 1
ATOM 693 C CA . GLY A 1 87 ? -7.047 17.125 9.297 1 96.69 87 GLY A CA 1
ATOM 694 C C . GLY A 1 87 ? -8.391 17.062 8.586 1 96.69 87 GLY A C 1
ATOM 695 O O . GLY A 1 87 ? -8.586 17.703 7.551 1 96.69 87 GLY A O 1
ATOM 696 N N . ASN A 1 88 ? -9.305 16.328 9.164 1 95.75 88 ASN A N 1
ATOM 697 C CA . ASN A 1 88 ? -10.625 16.188 8.57 1 95.75 88 ASN A CA 1
ATOM 698 C C . ASN A 1 88 ? -11.414 17.484 8.617 1 95.75 88 ASN A C 1
ATOM 700 O O . ASN A 1 88 ? -12.227 17.766 7.734 1 95.75 88 ASN A O 1
ATOM 704 N N . VAL A 1 89 ? -11.172 18.234 9.617 1 96.19 89 VAL A N 1
ATOM 705 C CA . VAL A 1 89 ? -11.844 19.531 9.758 1 96.19 89 VAL A CA 1
ATOM 706 C C . VAL A 1 89 ? -11.445 20.438 8.602 1 96.19 89 VAL A C 1
ATOM 708 O O . VAL A 1 89 ? -12.273 21.203 8.094 1 96.19 89 VAL A O 1
ATOM 711 N N . LEU A 1 90 ? -10.266 20.312 8.18 1 96 90 LEU A N 1
ATOM 712 C CA . LEU A 1 90 ? -9.703 21.234 7.191 1 96 90 LEU A CA 1
ATOM 713 C C . LEU A 1 90 ? -10.008 20.75 5.773 1 96 90 LEU A C 1
ATOM 715 O O . LEU A 1 90 ? -10.266 21.562 4.887 1 96 90 LEU A O 1
ATOM 719 N N . ILE A 1 91 ? -9.992 19.469 5.562 1 93.69 91 ILE A N 1
ATOM 720 C CA . ILE A 1 91 ? -10.125 18.906 4.219 1 93.69 91 ILE A CA 1
ATOM 721 C C . ILE A 1 91 ? -11.602 18.75 3.865 1 93.69 91 ILE A C 1
ATOM 723 O O . ILE A 1 91 ? -11.977 18.844 2.695 1 93.69 91 ILE A O 1
ATOM 727 N N . GLY A 1 92 ? -12.422 18.484 4.906 1 91.88 92 GLY A N 1
ATOM 728 C CA . GLY A 1 92 ? -13.844 18.266 4.668 1 91.88 92 GLY A CA 1
ATOM 729 C C . GLY A 1 92 ? -14.164 16.859 4.176 1 91.88 92 GLY A C 1
ATOM 730 O O . GLY A 1 92 ? -13.508 15.898 4.566 1 91.88 92 GLY A O 1
ATOM 731 N N . GLY A 1 93 ? -15.328 16.734 3.553 1 89.94 93 GLY A N 1
ATOM 732 C CA . GLY A 1 93 ? -15.734 15.469 2.957 1 89.94 93 GLY A CA 1
ATOM 733 C C . GLY A 1 93 ? -16.297 14.492 3.967 1 89.94 93 GLY A C 1
ATOM 734 O O . GLY A 1 93 ? -16.906 14.898 4.961 1 89.94 93 GLY A O 1
ATOM 735 N N . ALA A 1 94 ? -16.188 13.25 3.697 1 90.06 94 ALA A N 1
ATOM 736 C CA . ALA A 1 94 ? -16.781 12.195 4.508 1 90.06 94 ALA A CA 1
ATOM 737 C C . ALA A 1 94 ? -16.172 12.156 5.902 1 90.06 94 ALA A C 1
ATOM 739 O O . ALA A 1 94 ? -16.859 11.867 6.887 1 90.06 94 ALA A O 1
ATOM 740 N N . GLY A 1 95 ? -14.891 12.461 5.977 1 92.06 95 GLY A N 1
ATOM 741 C CA . GLY A 1 95 ? -14.227 12.484 7.27 1 92.06 95 GLY A CA 1
ATOM 742 C C . GLY A 1 95 ? -14.773 13.539 8.203 1 92.06 95 GLY A C 1
ATOM 743 O O . GLY A 1 95 ? -14.953 13.289 9.398 1 92.06 95 GLY A O 1
ATOM 744 N N . LEU A 1 96 ? -15.008 14.656 7.641 1 95.62 96 LEU A N 1
ATOM 745 C CA . LEU A 1 96 ? -15.586 15.727 8.445 1 95.62 96 LEU A CA 1
ATOM 746 C C . LEU A 1 96 ? -17 15.375 8.883 1 95.62 96 LEU A C 1
ATOM 748 O O . LEU A 1 96 ? -17.375 15.609 10.039 1 95.62 96 LEU A O 1
ATOM 752 N N . LYS A 1 97 ? -17.766 14.852 7.949 1 95.5 97 LYS A N 1
ATOM 753 C CA . LYS A 1 97 ? -19.141 14.438 8.266 1 95.5 97 LYS A CA 1
ATOM 754 C C . LYS A 1 97 ? -19.172 13.508 9.477 1 95.5 97 LYS A C 1
ATOM 756 O O . LYS A 1 97 ? -19.859 13.766 10.453 1 95.5 97 LYS A O 1
ATOM 761 N N . ASP A 1 98 ? -18.375 12.484 9.43 1 94.69 98 ASP A N 1
ATOM 762 C CA . ASP A 1 98 ? -18.344 11.492 10.5 1 94.69 98 ASP A CA 1
ATOM 763 C C . ASP A 1 98 ? -17.875 12.117 11.812 1 94.69 98 ASP A C 1
ATOM 765 O O . ASP A 1 98 ? -18.406 11.797 12.883 1 94.69 98 ASP A O 1
ATOM 769 N N . LEU A 1 99 ? -16.875 12.93 11.703 1 95.12 99 LEU A N 1
ATOM 770 C CA . LEU A 1 99 ? -16.344 13.602 12.883 1 95.12 99 LEU A CA 1
ATOM 771 C C . LEU A 1 99 ? -17.406 14.469 13.547 1 95.12 99 LEU A C 1
ATOM 773 O O . LEU A 1 99 ? -17.609 14.398 14.758 1 95.12 99 LEU A O 1
ATOM 777 N N . MET A 1 100 ? -18.125 15.258 12.773 1 96.81 100 MET A N 1
ATOM 778 C CA . MET A 1 100 ? -19.141 16.156 13.32 1 96.81 100 MET A CA 1
ATOM 779 C C . MET A 1 100 ? -20.297 15.375 13.922 1 96.81 100 MET A C 1
ATOM 781 O O . MET A 1 100 ? -20.812 15.727 14.992 1 96.81 100 MET A O 1
ATOM 785 N N . ILE A 1 101 ? -20.703 14.328 13.219 1 96.06 101 ILE A N 1
ATOM 786 C CA . ILE A 1 101 ? -21.766 13.477 13.758 1 96.06 101 ILE A CA 1
ATOM 787 C C . ILE A 1 101 ? -21.359 12.961 15.133 1 96.06 101 ILE A C 1
ATOM 789 O O . ILE A 1 101 ? -22.125 13.078 16.094 1 96.06 101 ILE A O 1
ATOM 793 N N . ASN A 1 102 ? -20.172 12.453 15.227 1 94.81 102 ASN A N 1
ATOM 794 C CA . ASN A 1 102 ? -19.703 11.891 16.484 1 94.81 102 ASN A CA 1
ATOM 795 C C . ASN A 1 102 ? -19.625 12.945 17.578 1 94.81 102 ASN A C 1
ATOM 797 O O . ASN A 1 102 ? -19.938 12.672 18.734 1 94.81 102 ASN A O 1
ATOM 801 N N . ARG A 1 103 ? -19.203 14.117 17.25 1 95.81 103 ARG A N 1
ATOM 802 C CA . ARG A 1 103 ? -19.094 15.203 18.219 1 95.81 103 ARG A CA 1
ATOM 803 C C . ARG A 1 103 ? -20.453 15.602 18.75 1 95.81 103 ARG A C 1
ATOM 805 O O . ARG A 1 103 ? -20.609 15.859 19.953 1 95.81 103 ARG A O 1
ATOM 812 N N . VAL A 1 104 ? -21.422 15.648 17.859 1 96 104 VAL A N 1
ATOM 813 C CA . VAL A 1 104 ? -22.781 15.984 18.281 1 96 104 VAL A CA 1
ATOM 814 C C . VAL A 1 104 ? -23.312 14.898 19.203 1 96 104 VAL A C 1
ATOM 816 O O . VAL A 1 104 ? -23.891 15.188 20.266 1 96 104 VAL A O 1
ATOM 819 N N . LEU A 1 105 ? -23.094 13.664 18.812 1 93.06 105 LEU A N 1
ATOM 820 C CA . LEU A 1 105 ? -23.578 12.531 19.594 1 93.06 105 LEU A CA 1
ATOM 821 C C . LEU A 1 105 ? -23 12.547 21 1 93.06 105 LEU A C 1
ATOM 823 O O . LEU A 1 105 ? -23.672 12.188 21.953 1 93.06 105 LEU A O 1
ATOM 827 N N . LYS A 1 106 ? -21.812 12.984 21.156 1 91.88 106 LYS A N 1
ATOM 828 C CA . LYS A 1 106 ? -21.172 13.016 22.469 1 91.88 106 LYS A CA 1
ATOM 829 C C . LYS A 1 106 ? -21.906 13.953 23.422 1 91.88 106 LYS A C 1
ATOM 831 O O . LYS A 1 106 ? -21.953 13.703 24.625 1 91.88 106 LYS A O 1
ATOM 836 N N . TYR A 1 107 ? -22.484 15 22.938 1 92.44 107 TYR A N 1
ATOM 837 C CA . TYR A 1 107 ? -23.25 15.914 23.766 1 92.44 107 TYR A CA 1
ATOM 838 C C . TYR A 1 107 ? -24.484 15.227 24.328 1 92.44 107 TYR A C 1
ATOM 840 O O . TYR A 1 107 ? -25.094 15.711 25.297 1 92.44 107 TYR A O 1
ATOM 848 N N . PHE A 1 108 ? -24.859 14.18 23.734 1 90.06 108 PHE A N 1
ATOM 849 C CA . PHE A 1 108 ? -26.031 13.445 24.188 1 90.06 108 PHE A CA 1
ATOM 850 C C . PHE A 1 108 ? -25.625 12.148 24.875 1 90.06 108 PHE A C 1
ATOM 852 O O . PHE A 1 108 ? -26.453 11.242 25.031 1 90.06 108 PHE A O 1
ATOM 859 N N . GLY A 1 109 ? -24.344 12.008 25.125 1 86.56 109 GLY A N 1
ATOM 860 C CA . GLY A 1 109 ? -23.828 10.844 25.828 1 86.56 109 GLY A CA 1
ATOM 861 C C . GLY A 1 109 ? -23.75 9.609 24.953 1 86.56 109 GLY A C 1
ATOM 862 O O . GLY A 1 109 ? -23.781 8.484 25.453 1 86.56 109 GLY A O 1
ATOM 863 N N . MET A 1 110 ? -23.734 9.898 23.641 1 88.12 110 MET A N 1
ATOM 864 C CA . MET A 1 110 ? -23.672 8.805 22.672 1 88.12 110 MET A CA 1
ATOM 865 C C . MET A 1 110 ? -22.391 8.859 21.859 1 88.12 110 MET A C 1
ATOM 867 O O . MET A 1 110 ? -21.625 9.82 21.969 1 88.12 110 MET A O 1
ATOM 871 N N . ASN A 1 111 ? -22.109 7.801 21.203 1 87.38 111 ASN A N 1
ATOM 872 C CA . ASN A 1 111 ? -20.984 7.727 20.266 1 87.38 111 ASN A CA 1
ATOM 873 C C . ASN A 1 111 ? -21.328 6.918 19.031 1 87.38 111 ASN A C 1
ATOM 875 O O . ASN A 1 111 ? -22.203 6.055 19.078 1 87.38 111 ASN A O 1
ATOM 879 N N . MET A 1 112 ? -20.672 7.285 17.984 1 86.69 112 MET A N 1
ATOM 880 C CA . MET A 1 112 ? -20.781 6.445 16.797 1 86.69 112 MET A CA 1
ATOM 881 C C . MET A 1 112 ? -20.188 5.066 17.047 1 86.69 112 MET A C 1
ATOM 883 O O . MET A 1 112 ? -19.188 4.938 17.75 1 86.69 112 MET A O 1
ATOM 887 N N . PRO A 1 113 ? -20.906 4.121 16.453 1 82.5 113 PRO A N 1
ATOM 888 C CA . PRO A 1 113 ? -20.25 2.809 16.516 1 82.5 113 PRO A CA 1
ATOM 889 C C . PRO A 1 113 ? -18.859 2.805 15.898 1 82.5 113 PRO A C 1
ATOM 891 O O . PRO A 1 113 ? -18.625 3.484 14.898 1 82.5 113 PRO A O 1
ATOM 894 N N . PHE A 1 114 ? -18 2.236 16.734 1 79 114 PHE A N 1
ATOM 895 C CA . PHE A 1 114 ? -16.625 2.223 16.25 1 79 114 PHE A CA 1
ATOM 896 C C . PHE A 1 114 ? -16.156 0.795 16 1 79 114 PHE A C 1
ATOM 898 O O . PHE A 1 114 ? -16.359 -0.088 16.844 1 79 114 PHE A O 1
ATOM 905 N N . GLU A 1 115 ? -15.75 0.574 14.727 1 78.75 115 GLU A N 1
ATOM 906 C CA . GLU A 1 115 ? -15.086 -0.689 14.414 1 78.75 115 GLU A CA 1
ATOM 907 C C . GLU A 1 115 ? -13.703 -0.456 13.82 1 78.75 115 GLU A C 1
ATOM 909 O O . GLU A 1 115 ? -13.531 0.383 12.93 1 78.75 115 GLU A O 1
ATOM 914 N N . GLU A 1 116 ? -12.734 -1.15 14.422 1 82.44 116 GLU A N 1
ATOM 915 C CA . GLU A 1 116 ? -11.383 -1.06 13.883 1 82.44 116 GLU A CA 1
ATOM 916 C C . GLU A 1 116 ? -11.281 -1.732 12.516 1 82.44 116 GLU A C 1
ATOM 918 O O . GLU A 1 116 ? -11.648 -2.9 12.367 1 82.44 116 GLU A O 1
ATOM 923 N N . ASN A 1 117 ? -10.844 -0.94 11.562 1 85 117 ASN A N 1
ATOM 924 C CA . ASN A 1 117 ? -10.625 -1.546 10.258 1 85 117 ASN A CA 1
ATOM 925 C C . ASN A 1 117 ? -9.219 -2.121 10.125 1 85 117 ASN A C 1
ATOM 927 O O . ASN A 1 117 ? -8.414 -2.02 11.055 1 85 117 ASN A O 1
ATOM 931 N N . LEU A 1 118 ? -8.938 -2.797 9.07 1 88.44 118 LEU A N 1
ATOM 932 C CA . LEU A 1 118 ? -7.691 -3.533 8.914 1 88.44 118 LEU A CA 1
ATOM 933 C C . LEU A 1 118 ? -6.5 -2.582 8.891 1 88.44 118 LEU A C 1
ATOM 935 O O . LEU A 1 118 ? -5.418 -2.922 9.375 1 88.44 118 LEU A O 1
ATOM 939 N N . TYR A 1 119 ? -6.66 -1.37 8.375 1 85.62 119 TYR A N 1
ATOM 940 C CA . TYR A 1 119 ? -5.582 -0.39 8.367 1 85.62 119 TYR A CA 1
ATOM 941 C C . TYR A 1 119 ? -5.129 -0.068 9.789 1 85.62 119 TYR A C 1
ATOM 943 O O . TYR A 1 119 ? -3.93 -0.008 10.062 1 85.62 119 TYR A O 1
ATOM 951 N N . MET A 1 120 ? -6.094 0.089 10.617 1 85.81 120 MET A N 1
ATOM 952 C CA . MET A 1 120 ? -5.801 0.413 12.008 1 85.81 120 MET A CA 1
ATOM 953 C C . MET A 1 120 ? -5.113 -0.756 12.703 1 85.81 120 MET A C 1
ATOM 955 O O . MET A 1 120 ? -4.164 -0.558 13.469 1 85.81 120 MET A O 1
ATOM 959 N N . LEU A 1 121 ? -5.605 -1.917 12.398 1 89.25 121 LEU A N 1
ATOM 960 C CA . LEU A 1 121 ? -5.027 -3.111 13 1 89.25 121 LEU A CA 1
ATOM 961 C C . LEU A 1 121 ? -3.58 -3.295 12.562 1 89.25 121 LEU A C 1
ATOM 963 O O . LEU A 1 121 ? -2.703 -3.57 13.383 1 89.25 121 LEU A O 1
ATOM 967 N N . LYS A 1 122 ? -3.332 -3.121 11.281 1 90.81 122 LYS A N 1
ATOM 968 C CA . LYS A 1 122 ? -1.975 -3.221 10.75 1 90.81 122 LYS A CA 1
ATOM 969 C C . LYS A 1 122 ? -1.063 -2.17 11.383 1 90.81 122 LYS A C 1
ATOM 971 O O . LYS A 1 122 ? 0.079 -2.465 11.742 1 90.81 122 LYS A O 1
ATOM 976 N N . GLY A 1 123 ? -1.655 -0.966 11.461 1 90.06 123 GLY A N 1
ATOM 977 C CA . GLY A 1 123 ? -0.878 0.101 12.07 1 90.06 123 GLY A CA 1
ATOM 978 C C . GLY A 1 123 ? -0.442 -0.215 13.492 1 90.06 123 GLY A C 1
ATOM 979 O O . GLY A 1 123 ? 0.703 0.047 13.867 1 90.06 123 GLY A O 1
ATOM 980 N N . LYS A 1 124 ? -1.313 -0.801 14.258 1 88.19 124 LYS A N 1
ATOM 981 C CA . LYS A 1 124 ? -1.003 -1.173 15.633 1 88.19 124 LYS A CA 1
ATOM 982 C C . LYS A 1 124 ? 0.073 -2.254 15.68 1 88.19 124 LYS A C 1
ATOM 984 O O . LYS A 1 124 ? 1.007 -2.172 16.484 1 88.19 124 LYS A O 1
ATOM 989 N N . GLU A 1 125 ? -0.045 -3.191 14.805 1 90.12 125 GLU A N 1
ATOM 990 C CA . GLU A 1 125 ? 0.899 -4.305 14.766 1 90.12 125 GLU A CA 1
ATOM 991 C C . GLU A 1 125 ? 2.293 -3.83 14.359 1 90.12 125 GLU A C 1
ATOM 993 O O . GLU A 1 125 ? 3.297 -4.352 14.844 1 90.12 125 GLU A O 1
ATOM 998 N N . LEU A 1 126 ? 2.355 -2.867 13.523 1 93.56 126 LEU A N 1
ATOM 999 C CA . LEU A 1 126 ? 3.627 -2.467 12.93 1 93.56 126 LEU A CA 1
ATOM 1000 C C . LEU A 1 126 ? 4.297 -1.376 13.758 1 93.56 126 LEU A C 1
ATOM 1002 O O . LEU A 1 126 ? 5.438 -0.995 13.484 1 93.56 126 LEU A O 1
ATOM 1006 N N . GLU A 1 127 ? 3.654 -0.882 14.719 1 93.69 127 GLU A N 1
ATOM 1007 C CA . GLU A 1 127 ? 4.188 0.222 15.508 1 93.69 127 GLU A CA 1
ATOM 1008 C C . GLU A 1 127 ? 5.512 -0.157 16.156 1 93.69 127 GLU A C 1
ATOM 1010 O O . GLU A 1 127 ? 6.469 0.619 16.141 1 93.69 127 GLU A O 1
ATOM 1015 N N . ASN A 1 128 ? 5.598 -1.396 16.703 1 92.62 128 ASN A N 1
ATOM 1016 C CA . ASN A 1 128 ? 6.84 -1.83 17.344 1 92.62 128 ASN A CA 1
ATOM 1017 C C . ASN A 1 128 ? 7.969 -1.961 16.312 1 92.62 128 ASN A C 1
ATOM 1019 O O . ASN A 1 128 ? 9.125 -1.645 16.625 1 92.62 128 ASN A O 1
ATOM 1023 N N . LEU A 1 129 ? 7.574 -2.453 15.195 1 94 129 LEU A N 1
ATOM 1024 C CA . LEU A 1 129 ? 8.562 -2.471 14.117 1 94 129 LEU A CA 1
ATOM 1025 C C . LEU A 1 129 ? 9.055 -1.06 13.805 1 94 129 LEU A C 1
ATOM 1027 O O . LEU A 1 129 ? 10.25 -0.846 13.602 1 94 129 LEU A O 1
ATOM 1031 N N . GLY A 1 130 ? 8.109 -0.094 13.82 1 96.5 130 GLY A N 1
ATOM 1032 C CA . GLY A 1 130 ? 8.477 1.293 13.57 1 96.5 130 GLY A CA 1
ATOM 1033 C C . GLY A 1 130 ? 9.492 1.828 14.562 1 96.5 130 GLY A C 1
ATOM 1034 O O . GLY A 1 130 ? 10.461 2.482 14.18 1 96.5 130 GLY A O 1
ATOM 1035 N N . PHE A 1 131 ? 9.352 1.491 15.836 1 96.25 131 PHE A N 1
ATOM 1036 C CA . PHE A 1 131 ? 10.297 1.919 16.859 1 96.25 131 PHE A CA 1
ATOM 1037 C C . PHE A 1 131 ? 11.672 1.328 16.609 1 96.25 131 PHE A C 1
ATOM 1039 O O . PHE A 1 131 ? 12.68 2.039 16.672 1 96.25 131 PHE A O 1
ATOM 1046 N N . ARG A 1 132 ? 11.703 0.053 16.281 1 94.94 132 ARG A N 1
ATOM 1047 C CA . ARG A 1 132 ? 12.977 -0.623 16.047 1 94.94 132 ARG A CA 1
ATOM 1048 C C . ARG A 1 132 ? 13.688 -0.05 14.82 1 94.94 132 ARG A C 1
ATOM 1050 O O . ARG A 1 132 ? 14.898 0.208 14.867 1 94.94 132 ARG A O 1
ATOM 1057 N N . GLU A 1 133 ? 12.906 0.166 13.773 1 95.56 133 GLU A N 1
ATOM 1058 C CA . GLU A 1 133 ? 13.5 0.688 12.547 1 95.56 133 GLU A CA 1
ATOM 1059 C C . GLU A 1 133 ? 13.992 2.119 12.742 1 95.56 133 GLU A C 1
ATOM 1061 O O . GLU A 1 133 ? 14.992 2.523 12.141 1 95.56 133 GLU A O 1
ATOM 1066 N N . PHE A 1 134 ? 13.305 2.906 13.57 1 97.25 134 PHE A N 1
ATOM 1067 C CA . PHE A 1 134 ? 13.742 4.273 13.836 1 97.25 134 PHE A CA 1
ATOM 1068 C C . PHE A 1 134 ? 15.07 4.277 14.578 1 97.25 134 PHE A C 1
ATOM 1070 O O . PHE A 1 134 ? 15.984 5.023 14.219 1 97.25 134 PHE A O 1
ATOM 1077 N N . VAL A 1 135 ? 15.195 3.416 15.562 1 96.44 135 VAL A N 1
ATOM 1078 C CA . VAL A 1 135 ? 16.422 3.328 16.344 1 96.44 135 VAL A CA 1
ATOM 1079 C C . VAL A 1 135 ? 17.562 2.809 15.453 1 96.44 135 VAL A C 1
ATOM 1081 O O . VAL A 1 135 ? 18.688 3.271 15.555 1 96.44 135 VAL A O 1
ATOM 1084 N N . LYS A 1 136 ? 17.234 1.881 14.594 1 94.06 136 LYS A N 1
ATOM 1085 C CA . LYS A 1 136 ? 18.234 1.351 13.664 1 94.06 136 LYS A CA 1
ATOM 1086 C C . LYS A 1 136 ? 18.766 2.445 12.75 1 94.06 136 LYS A C 1
ATOM 1088 O O . LYS A 1 136 ? 19.969 2.541 12.523 1 94.06 136 LYS A O 1
ATOM 1093 N N . ALA A 1 137 ? 17.891 3.295 12.328 1 94.75 137 ALA A N 1
ATOM 1094 C CA . ALA A 1 137 ? 18.266 4.305 11.344 1 94.75 137 ALA A CA 1
ATOM 1095 C C . ALA A 1 137 ? 18.891 5.523 12.008 1 94.75 137 ALA A C 1
ATOM 1097 O O . ALA A 1 137 ? 19.828 6.121 11.469 1 94.75 137 ALA A O 1
ATOM 1098 N N . TYR A 1 138 ? 18.438 5.871 13.242 1 95.31 138 TYR A N 1
ATOM 1099 C CA . TYR A 1 138 ? 18.828 7.156 13.82 1 95.31 138 TYR A CA 1
ATOM 1100 C C . TYR A 1 138 ? 19.422 6.977 15.211 1 95.31 138 TYR A C 1
ATOM 1102 O O . TYR A 1 138 ? 19.516 7.938 15.977 1 95.31 138 TYR A O 1
ATOM 1110 N N . GLY A 1 139 ? 19.766 5.812 15.555 1 93.44 139 GLY A N 1
ATOM 1111 C CA . GLY A 1 139 ? 20.234 5.477 16.891 1 93.44 139 GLY A CA 1
ATOM 1112 C C . GLY A 1 139 ? 21.422 6.32 17.328 1 93.44 139 GLY A C 1
ATOM 1113 O O . GLY A 1 139 ? 21.547 6.652 18.5 1 93.44 139 GLY A O 1
ATOM 1114 N N . ASP A 1 140 ? 22.234 6.672 16.422 1 94.31 140 ASP A N 1
ATOM 1115 C CA . ASP A 1 140 ? 23.422 7.445 16.75 1 94.31 140 ASP A CA 1
ATOM 1116 C C . ASP A 1 140 ? 23.047 8.844 17.25 1 94.31 140 ASP A C 1
ATOM 1118 O O . ASP A 1 140 ? 23.812 9.469 17.984 1 94.31 140 ASP A O 1
ATOM 1122 N N . ASP A 1 141 ? 21.891 9.312 16.938 1 95.12 141 ASP A N 1
ATOM 1123 C CA . ASP A 1 141 ? 21.469 10.664 17.297 1 95.12 141 ASP A CA 1
ATOM 1124 C C . ASP A 1 141 ? 20.484 10.648 18.453 1 95.12 141 ASP A C 1
ATOM 1126 O O . ASP A 1 141 ? 19.859 11.664 18.766 1 95.12 141 ASP A O 1
ATOM 1130 N N . ILE A 1 142 ? 20.297 9.492 19.062 1 96.69 142 ILE A N 1
ATOM 1131 C CA . ILE A 1 142 ? 19.297 9.328 20.109 1 96.69 142 ILE A CA 1
ATOM 1132 C C . ILE A 1 142 ? 19.969 8.875 21.406 1 96.69 142 ILE A C 1
ATOM 1134 O O . ILE A 1 142 ? 20.812 7.969 21.391 1 96.69 142 ILE A O 1
ATOM 1138 N N . VAL A 1 143 ? 19.703 9.516 22.469 1 96.56 143 VAL A N 1
ATOM 1139 C CA . VAL A 1 143 ? 20.156 9.078 23.797 1 96.56 143 VAL A CA 1
ATOM 1140 C C . VAL A 1 143 ? 19.219 7.98 24.312 1 96.56 143 VAL A C 1
ATOM 1142 O O . VAL A 1 143 ? 19.672 6.891 24.672 1 96.56 143 VAL A O 1
ATOM 1145 N N . VAL A 1 144 ? 17.938 8.289 24.25 1 96.81 144 VAL A N 1
ATOM 1146 C CA . VAL A 1 144 ? 16.938 7.324 24.703 1 96.81 144 VAL A CA 1
ATOM 1147 C C . VAL A 1 144 ? 15.594 7.621 24.031 1 96.81 144 VAL A C 1
ATOM 1149 O O . VAL A 1 144 ? 15.242 8.781 23.812 1 96.81 144 VAL A O 1
ATOM 1152 N N . LEU A 1 145 ? 14.891 6.594 23.625 1 97.69 145 LEU A N 1
ATOM 1153 C CA . LEU A 1 145 ? 13.555 6.684 23.047 1 97.69 145 LEU A CA 1
ATOM 1154 C C . LEU A 1 145 ? 12.516 6.02 23.938 1 97.69 145 LEU A C 1
ATOM 1156 O O . LEU A 1 145 ? 12.711 4.883 24.375 1 97.69 145 LEU A O 1
ATOM 1160 N N . TYR A 1 146 ? 11.438 6.781 24.281 1 97.5 146 TYR A N 1
ATOM 1161 C CA . TYR A 1 146 ? 10.352 6.305 25.141 1 97.5 146 TYR A CA 1
ATOM 1162 C C . TYR A 1 146 ? 9.086 6.059 24.328 1 97.5 146 TYR A C 1
ATOM 1164 O O . TYR A 1 146 ? 8.594 6.965 23.641 1 97.5 146 TYR A O 1
ATOM 1172 N N . LYS A 1 147 ? 8.578 4.809 24.375 1 96.69 147 LYS A N 1
ATOM 1173 C CA . LYS A 1 147 ? 7.262 4.52 23.828 1 96.69 147 LYS A CA 1
ATOM 1174 C C . LYS A 1 147 ? 6.152 5.078 24.703 1 96.69 147 LYS A C 1
ATOM 1176 O O . LYS A 1 147 ? 6.246 5.012 25.938 1 96.69 147 LYS A O 1
ATOM 1181 N N . ASN A 1 148 ? 5.121 5.617 24.141 1 96.81 148 ASN A N 1
ATOM 1182 C CA . ASN A 1 148 ? 3.953 6.027 24.906 1 96.81 148 ASN A CA 1
ATOM 1183 C C . ASN A 1 148 ? 2.98 4.871 25.109 1 96.81 148 ASN A C 1
ATOM 1185 O O . ASN A 1 148 ? 1.804 4.973 24.766 1 96.81 148 ASN A O 1
ATOM 1189 N N . LYS A 1 149 ? 3.473 3.818 25.688 1 94.94 149 LYS A N 1
ATOM 1190 C CA . LYS A 1 149 ? 2.699 2.588 25.844 1 94.94 149 LYS A CA 1
ATOM 1191 C C . LYS A 1 149 ? 2.984 1.924 27.188 1 94.94 149 LYS A C 1
ATOM 1193 O O . LYS A 1 149 ? 4.09 2.039 27.719 1 94.94 149 LYS A O 1
ATOM 1198 N N . TYR A 1 150 ? 1.948 1.25 27.688 1 94.44 150 TYR A N 1
ATOM 1199 C CA . TYR A 1 150 ? 2.164 0.273 28.75 1 94.44 150 TYR A CA 1
ATOM 1200 C C . TYR A 1 150 ? 2.875 -0.965 28.203 1 94.44 150 TYR A C 1
ATOM 1202 O O . TYR A 1 150 ? 3.049 -1.113 27 1 94.44 150 TYR A O 1
ATOM 1210 N N . ALA A 1 151 ? 3.26 -1.824 29.094 1 88.5 151 ALA A N 1
ATOM 1211 C CA . ALA A 1 151 ? 3.947 -3.059 28.719 1 88.5 151 ALA A CA 1
ATOM 1212 C C . ALA A 1 151 ? 3.066 -3.932 27.828 1 88.5 151 ALA A C 1
ATOM 1214 O O . ALA A 1 151 ? 3.566 -4.629 26.938 1 88.5 151 ALA A O 1
ATOM 1215 N N . ASN A 1 152 ? 1.777 -3.783 28.031 1 88.56 152 ASN A N 1
ATOM 1216 C CA . ASN A 1 152 ? 0.865 -4.648 27.297 1 88.56 152 ASN A CA 1
ATOM 1217 C C . ASN A 1 152 ? 0.46 -4.027 25.969 1 88.56 152 ASN A C 1
ATOM 1219 O O . ASN A 1 152 ? -0.379 -4.578 25.25 1 88.56 152 ASN A O 1
ATOM 1223 N N . GLY A 1 153 ? 0.92 -2.863 25.672 1 89.19 153 GLY A N 1
ATOM 1224 C CA . GLY A 1 153 ? 0.727 -2.297 24.344 1 89.19 153 GLY A CA 1
ATOM 1225 C C . GLY A 1 153 ? -0.337 -1.216 24.312 1 89.19 153 GLY A C 1
ATOM 1226 O O . GLY A 1 153 ? -0.503 -0.535 23.297 1 89.19 153 GLY A O 1
ATOM 1227 N N . VAL A 1 154 ? -1.049 -0.997 25.406 1 92.06 154 VAL A N 1
ATOM 1228 C CA . VAL A 1 154 ? -2.074 0.04 25.453 1 92.06 154 VAL A CA 1
ATOM 1229 C C . VAL A 1 154 ? -1.416 1.413 25.562 1 92.06 154 VAL A C 1
ATOM 1231 O O . VAL A 1 154 ? -0.448 1.591 26.312 1 92.06 154 VAL A O 1
ATOM 1234 N N . ASP A 1 155 ? -1.902 2.336 24.812 1 94 155 ASP A N 1
ATOM 1235 C CA . ASP A 1 155 ? -1.367 3.693 24.891 1 94 155 ASP A CA 1
ATOM 1236 C C . ASP A 1 155 ? -1.503 4.258 26.297 1 94 155 ASP A C 1
ATOM 1238 O O . ASP A 1 155 ? -2.471 3.965 27 1 94 155 ASP A O 1
ATOM 1242 N N . LYS A 1 156 ? -0.594 5.117 26.656 1 95.75 156 LYS A N 1
ATOM 1243 C CA . LYS A 1 156 ? -0.49 5.453 28.062 1 95.75 156 LYS A CA 1
ATOM 1244 C C . LYS A 1 156 ? -0.984 6.871 28.328 1 95.75 156 LYS A C 1
ATOM 1246 O O . LYS A 1 156 ? -1.806 7.09 29.219 1 95.75 156 LYS A O 1
ATOM 1251 N N . TYR A 1 157 ? -0.543 7.891 27.562 1 96.5 157 TYR A N 1
ATOM 1252 C CA . TYR A 1 157 ? -0.848 9.281 27.891 1 96.5 157 TYR A CA 1
ATOM 1253 C C . TYR A 1 157 ? -1.478 9.992 26.703 1 96.5 157 TYR A C 1
ATOM 1255 O O . TYR A 1 157 ? -1.095 9.758 25.547 1 96.5 157 TYR A O 1
ATOM 1263 N N . ASN A 1 158 ? -2.473 10.805 26.953 1 96.81 158 ASN A N 1
ATOM 1264 C CA . ASN A 1 158 ? -2.994 11.836 26.078 1 96.81 158 ASN A CA 1
ATOM 1265 C C . ASN A 1 158 ? -2.602 13.234 26.547 1 96.81 158 ASN A C 1
ATOM 1267 O O . ASN A 1 158 ? -2.799 13.578 27.703 1 96.81 158 ASN A O 1
ATOM 1271 N N . TYR A 1 159 ? -2.033 14.039 25.672 1 96.56 159 TYR A N 1
ATOM 1272 C CA . TYR A 1 159 ? -1.528 15.359 26.047 1 96.56 159 TYR A CA 1
ATOM 1273 C C . TYR A 1 159 ? -2.381 16.469 25.422 1 96.56 159 TYR A C 1
ATOM 1275 O O . TYR A 1 159 ? -2.855 16.328 24.297 1 96.56 159 TYR A O 1
ATOM 1283 N N . PHE A 1 160 ? -2.705 17.625 26.109 1 94.62 160 PHE A N 1
ATOM 1284 C CA . PHE A 1 160 ? -3.504 18.734 25.609 1 94.62 160 PHE A CA 1
ATOM 1285 C C . PHE A 1 160 ? -3.047 20.047 26.219 1 94.62 160 PHE A C 1
ATOM 1287 O O . PHE A 1 160 ? -3.861 20.812 26.734 1 94.62 160 PHE A O 1
ATOM 1294 N N . LYS A 1 161 ? -1.942 20.438 26.062 1 86.88 161 LYS A N 1
ATOM 1295 C CA . LYS A 1 161 ? -1.374 21.656 26.656 1 86.88 161 LYS A CA 1
ATOM 1296 C C . LYS A 1 161 ? -2.176 22.891 26.234 1 86.88 161 LYS A C 1
ATOM 1298 O O . LYS A 1 161 ? -2.648 22.984 25.109 1 86.88 161 LYS A O 1
ATOM 1303 N N . LYS A 1 162 ? -2.354 23.75 27.141 1 78.62 162 LYS A N 1
ATOM 1304 C CA . LYS A 1 162 ? -3.064 25 26.891 1 78.62 162 LYS A CA 1
ATOM 1305 C C . LYS A 1 162 ? -2.254 25.906 25.969 1 78.62 162 LYS A C 1
ATOM 1307 O O . LYS A 1 162 ? -1.031 25.984 26.094 1 78.62 162 LYS A O 1
ATOM 1312 N N . MET A 1 163 ? -2.988 26.344 24.969 1 71.69 163 MET A N 1
ATOM 1313 C CA . MET A 1 163 ? -2.363 27.344 24.125 1 71.69 163 MET A CA 1
ATOM 1314 C C . MET A 1 163 ? -2.9 28.734 24.438 1 71.69 163 MET A C 1
ATOM 1316 O O . MET A 1 163 ? -4.031 29.062 24.078 1 71.69 163 MET A O 1
ATOM 1320 N N . GLY A 1 164 ? -2.143 29.547 25 1 62.72 164 GLY A N 1
ATOM 1321 C CA . GLY A 1 164 ? -2.619 30.859 25.438 1 62.72 164 GLY A CA 1
ATOM 1322 C C . GLY A 1 164 ? -3.699 30.766 26.5 1 62.72 164 GLY A C 1
ATOM 1323 O O . GLY A 1 164 ? -3.539 30.047 27.5 1 62.72 164 GLY A O 1
ATOM 1324 N N . VAL A 1 165 ? -4.84 31.578 26.297 1 55.88 165 VAL A N 1
ATOM 1325 C CA . VAL A 1 165 ? -5.887 31.734 27.297 1 55.88 165 VAL A CA 1
ATOM 1326 C C . VAL A 1 165 ? -6.965 30.672 27.094 1 55.88 165 VAL A C 1
ATOM 1328 O O . VAL A 1 165 ? -7.762 30.406 28 1 55.88 165 VAL A O 1
ATOM 1331 N N . SER A 1 166 ? -6.93 30.062 25.969 1 58.09 166 SER A N 1
ATOM 1332 C CA . SER A 1 166 ? -8.07 29.219 25.656 1 58.09 166 SER A CA 1
ATOM 1333 C C . SER A 1 166 ? -7.727 27.734 25.844 1 58.09 166 SER A C 1
ATOM 1335 O O . SER A 1 166 ? -6.59 27.328 25.594 1 58.09 166 SER A O 1
ATOM 1337 N N . GLU A 1 167 ? -8.664 27.078 26.578 1 66.75 167 GLU A N 1
ATOM 1338 C CA . GLU A 1 167 ? -8.57 25.625 26.672 1 66.75 167 GLU A CA 1
ATOM 1339 C C . GLU A 1 167 ? -8.445 25 25.297 1 66.75 167 GLU A C 1
ATOM 1341 O O . GLU A 1 167 ? -9.055 25.469 24.328 1 66.75 167 GLU A O 1
ATOM 1346 N N . THR A 1 168 ? -7.57 24.031 25.25 1 79.25 168 THR A N 1
ATOM 1347 C CA . THR A 1 168 ? -7.352 23.422 23.938 1 79.25 168 THR A CA 1
ATOM 1348 C C . THR A 1 168 ? -8.461 22.422 23.609 1 79.25 168 THR A C 1
ATOM 1350 O O . THR A 1 168 ? -8.914 21.688 24.484 1 79.25 168 THR A O 1
ATOM 1353 N N . LEU A 1 169 ? -9.008 22.516 22.5 1 91.94 169 LEU A N 1
ATOM 1354 C CA . LEU A 1 169 ? -10.039 21.625 21.984 1 91.94 169 LEU A CA 1
ATOM 1355 C C . LEU A 1 169 ? -9.414 20.359 21.391 1 91.94 169 LEU A C 1
ATOM 1357 O O . LEU A 1 169 ? -10.133 19.469 20.953 1 91.94 169 LEU A O 1
ATOM 1361 N N . VAL A 1 170 ? -8.07 20.281 21.484 1 96.06 170 VAL A N 1
ATOM 1362 C CA . VAL A 1 170 ? -7.402 19.172 20.828 1 96.06 170 VAL A CA 1
ATOM 1363 C C . VAL A 1 170 ? -6.535 18.422 21.828 1 96.06 170 VAL A C 1
ATOM 1365 O O . VAL A 1 170 ? -5.887 19.031 22.672 1 96.06 170 VAL A O 1
ATOM 1368 N N . GLY A 1 171 ? -6.605 17.141 21.828 1 96.31 171 GLY A N 1
ATOM 1369 C CA . GLY A 1 171 ? -5.707 16.234 22.531 1 96.31 171 GLY A CA 1
ATOM 1370 C C . GLY A 1 171 ? -4.918 15.328 21.609 1 96.31 171 GLY A C 1
ATOM 1371 O O . GLY A 1 171 ? -5.312 15.117 20.453 1 96.31 171 GLY A O 1
ATOM 1372 N N . SER A 1 172 ? -3.785 14.859 22.109 1 96.62 172 SER A N 1
ATOM 1373 C CA . SER A 1 172 ? -2.932 14.039 21.25 1 96.62 172 SER A CA 1
ATOM 1374 C C . SER A 1 172 ? -2.373 12.844 22.031 1 96.62 172 SER A C 1
ATOM 1376 O O . SER A 1 172 ? -1.812 13.008 23.109 1 96.62 172 SER A O 1
ATOM 1378 N N . THR A 1 173 ? -2.592 11.68 21.531 1 96.5 173 THR A N 1
ATOM 1379 C CA . THR A 1 173 ? -1.894 10.477 21.969 1 96.5 173 THR A CA 1
ATOM 1380 C C . THR A 1 173 ? -0.726 10.164 21.031 1 96.5 173 THR A C 1
ATOM 1382 O O . THR A 1 173 ? -0.917 9.594 19.953 1 96.5 173 THR A O 1
ATOM 1385 N N . ILE A 1 174 ? 0.476 10.562 21.438 1 97.31 174 ILE A N 1
ATOM 1386 C CA . ILE A 1 174 ? 1.654 10.406 20.594 1 97.31 174 ILE A CA 1
ATOM 1387 C C . ILE A 1 174 ? 2.104 8.945 20.625 1 97.31 174 ILE A C 1
ATOM 1389 O O . ILE A 1 174 ? 1.735 8.188 21.516 1 97.31 174 ILE A O 1
ATOM 1393 N N . ASP A 1 175 ? 2.889 8.469 19.609 1 97.12 175 ASP A N 1
ATOM 1394 C CA . ASP A 1 175 ? 3.449 7.125 19.625 1 97.12 175 ASP A CA 1
ATOM 1395 C C . ASP A 1 175 ? 4.621 7.031 20.594 1 97.12 175 ASP A C 1
ATOM 1397 O O . ASP A 1 175 ? 4.75 6.051 21.328 1 97.12 175 ASP A O 1
ATOM 1401 N N . GLY A 1 176 ? 5.531 8.023 20.547 1 98 176 GLY A N 1
ATOM 1402 C CA . GLY A 1 176 ? 6.684 8.07 21.438 1 98 176 GLY A CA 1
ATOM 1403 C C . GLY A 1 176 ? 7.43 9.383 21.375 1 98 176 GLY A C 1
ATOM 1404 O O . GLY A 1 176 ? 7.02 10.305 20.672 1 98 176 GLY A O 1
ATOM 1405 N N . TRP A 1 177 ? 8.383 9.531 22.234 1 98.31 177 TRP A N 1
ATOM 1406 C CA . TRP A 1 177 ? 9.273 10.688 22.25 1 98.31 177 TRP A CA 1
ATOM 1407 C C . TRP A 1 177 ? 10.688 10.273 22.641 1 98.31 177 TRP A C 1
ATOM 1409 O O . TRP A 1 177 ? 10.906 9.172 23.156 1 98.31 177 TRP A O 1
ATOM 1419 N N . PHE A 1 178 ? 11.672 11.07 22.219 1 98.19 178 PHE A N 1
ATOM 1420 C CA . PHE A 1 178 ? 13.055 10.711 22.531 1 98.19 178 PHE A CA 1
ATOM 1421 C C . PHE A 1 178 ? 13.883 11.945 22.859 1 98.19 178 PHE A C 1
ATOM 1423 O O . PHE A 1 178 ? 13.453 13.07 22.594 1 98.19 178 PHE A O 1
ATOM 1430 N N . ILE A 1 179 ? 14.953 11.727 23.531 1 97.88 179 ILE A N 1
ATOM 1431 C CA . ILE A 1 179 ? 15.977 12.742 23.781 1 97.88 179 ILE A CA 1
ATOM 1432 C C . ILE A 1 179 ? 17.109 12.586 22.781 1 97.88 179 ILE A C 1
ATOM 1434 O O . ILE A 1 179 ? 17.688 11.5 22.641 1 97.88 179 ILE A O 1
ATOM 1438 N N . ASN A 1 180 ? 17.344 13.625 22.031 1 97.25 180 ASN A N 1
ATOM 1439 C CA . ASN A 1 180 ? 18.438 13.523 21.078 1 97.25 180 ASN A CA 1
ATOM 1440 C C . ASN A 1 180 ? 19.781 13.789 21.75 1 97.25 180 ASN A C 1
ATOM 1442 O O . ASN A 1 180 ? 19.844 14.047 22.953 1 97.25 180 ASN A O 1
ATOM 1446 N N . ILE A 1 181 ? 20.891 13.688 21.031 1 96.06 181 ILE A N 1
ATOM 1447 C CA . ILE A 1 181 ? 22.25 13.727 21.578 1 96.06 181 ILE A CA 1
ATOM 1448 C C . ILE A 1 181 ? 22.547 15.133 22.094 1 96.06 181 ILE A C 1
ATOM 1450 O O . ILE A 1 181 ? 23.484 15.328 22.859 1 96.06 181 ILE A O 1
ATOM 1454 N N . TYR A 1 182 ? 21.781 16.109 21.719 1 96.94 182 TYR A N 1
ATOM 1455 C CA . TYR A 1 182 ? 21.984 17.484 22.172 1 96.94 182 TYR A CA 1
ATOM 1456 C C . TYR A 1 182 ? 21.141 17.781 23.406 1 96.94 182 TYR A C 1
ATOM 1458 O O . TYR A 1 182 ? 21.188 18.891 23.938 1 96.94 182 TYR A O 1
ATOM 1466 N N . GLY A 1 183 ? 20.297 16.844 23.781 1 96.44 183 GLY A N 1
ATOM 1467 C CA . GLY A 1 183 ? 19.5 17 25 1 96.44 183 GLY A CA 1
ATOM 1468 C C . GLY A 1 183 ? 18.094 17.516 24.719 1 96.44 183 GLY A C 1
ATOM 1469 O O . GLY A 1 183 ? 17.312 17.703 25.656 1 96.44 183 GLY A O 1
ATOM 1470 N N . ASP A 1 184 ? 17.781 17.719 23.469 1 97.31 184 ASP A N 1
ATOM 1471 C CA . ASP A 1 184 ? 16.453 18.203 23.125 1 97.31 184 ASP A CA 1
ATOM 1472 C C . ASP A 1 184 ? 15.438 17.062 23.094 1 97.31 184 ASP A C 1
ATOM 1474 O O . ASP A 1 184 ? 15.789 15.922 22.766 1 97.31 184 ASP A O 1
ATOM 1478 N N . LEU A 1 185 ? 14.195 17.406 23.453 1 98.12 185 LEU A N 1
ATOM 1479 C CA . LEU A 1 185 ? 13.094 16.469 23.359 1 98.12 185 LEU A CA 1
ATOM 1480 C C . LEU A 1 185 ? 12.422 16.562 22 1 98.12 185 LEU A C 1
ATOM 1482 O O . LEU A 1 185 ? 12.125 17.656 21.516 1 98.12 185 LEU A O 1
ATOM 1486 N N . GLU A 1 186 ? 12.164 15.398 21.328 1 98.5 186 GLU A N 1
ATOM 1487 C CA . GLU A 1 186 ? 11.484 15.359 20.047 1 98.5 186 GLU A CA 1
ATOM 1488 C C . GLU A 1 186 ? 10.391 14.289 20.031 1 98.5 186 GLU A C 1
ATOM 1490 O O . GLU A 1 186 ? 10.492 13.289 20.734 1 98.5 186 GLU A O 1
ATOM 1495 N N . LEU A 1 187 ? 9.359 14.555 19.234 1 98.56 187 LEU A N 1
ATOM 1496 C CA . LEU A 1 187 ? 8.266 13.609 19.094 1 98.56 187 LEU A CA 1
ATOM 1497 C C . LEU A 1 187 ? 8.562 12.594 17.984 1 98.56 187 LEU A C 1
ATOM 1499 O O . LEU A 1 187 ? 9.32 12.883 17.062 1 98.56 187 LEU A O 1
ATOM 1503 N N . LEU A 1 188 ? 8.016 11.422 18.156 1 98.5 188 LEU A N 1
ATOM 1504 C CA . LEU A 1 188 ? 8.016 10.391 17.125 1 98.5 188 LEU A CA 1
ATOM 1505 C C . LEU A 1 188 ? 6.598 9.938 16.797 1 98.5 188 LEU A C 1
ATOM 1507 O O . LEU A 1 188 ? 5.855 9.539 17.703 1 98.5 188 LEU A O 1
ATOM 1511 N N . GLU A 1 189 ? 6.117 10.133 15.617 1 98.31 189 GLU A N 1
ATOM 1512 C CA . GLU A 1 189 ? 4.863 9.625 15.07 1 98.31 189 GLU A CA 1
ATOM 1513 C C . GLU A 1 189 ? 5.117 8.617 13.953 1 98.31 189 GLU A C 1
ATOM 1515 O O . GLU A 1 189 ? 5.773 8.938 12.961 1 98.31 189 GLU A O 1
ATOM 1520 N N . ILE A 1 190 ? 4.645 7.41 14.133 1 97.38 190 ILE A N 1
ATOM 1521 C CA . ILE A 1 190 ? 4.91 6.328 13.188 1 97.38 190 ILE A CA 1
ATOM 1522 C C . ILE A 1 190 ? 3.666 6.066 12.344 1 97.38 190 ILE A C 1
ATOM 1524 O O . ILE A 1 190 ? 2.557 5.969 12.875 1 97.38 190 ILE A O 1
ATOM 1528 N N . LYS A 1 191 ? 3.863 6.082 11.047 1 95.06 191 LYS A N 1
ATOM 1529 C CA . LYS A 1 191 ? 2.785 5.77 10.109 1 95.06 191 LYS A CA 1
ATOM 1530 C C . LYS A 1 191 ? 3.186 4.641 9.164 1 95.06 191 LYS A C 1
ATOM 1532 O O . LYS A 1 191 ? 4.348 4.539 8.773 1 95.06 191 LYS A O 1
ATOM 1537 N N . SER A 1 192 ? 2.248 3.801 8.906 1 88.81 192 SER A N 1
ATOM 1538 C CA . SER A 1 192 ? 2.418 2.791 7.867 1 88.81 192 SER A CA 1
ATOM 1539 C C . SER A 1 192 ? 1.423 2.992 6.73 1 88.81 192 SER A C 1
ATOM 1541 O O . SER A 1 192 ? 0.255 3.307 6.969 1 88.81 192 SER A O 1
ATOM 1543 N N . SER A 1 193 ? 1.918 3.162 5.598 1 75.88 193 SER A N 1
ATOM 1544 C CA . SER A 1 193 ? 1.03 3.367 4.457 1 75.88 193 SER A CA 1
ATOM 1545 C C . SER A 1 193 ? 1.402 2.449 3.297 1 75.88 193 SER A C 1
ATOM 1547 O O . SER A 1 193 ? 2.566 2.078 3.141 1 75.88 193 SER A O 1
ATOM 1549 N N . ASP A 1 194 ? 0.36 2.078 2.531 1 68 194 ASP A N 1
ATOM 1550 C CA . ASP A 1 194 ? 0.534 1.223 1.361 1 68 194 ASP A CA 1
ATOM 1551 C C . ASP A 1 194 ? 0.385 2.023 0.07 1 68 194 ASP A C 1
ATOM 1553 O O . ASP A 1 194 ? 0.478 1.466 -1.026 1 68 194 ASP A O 1
ATOM 1557 N N . SER A 1 195 ? 0.273 3.334 0.217 1 68.44 195 SER A N 1
ATOM 1558 C CA . SER A 1 195 ? -0.111 4.102 -0.963 1 68.44 195 SER A CA 1
ATOM 1559 C C . SER A 1 195 ? 1.107 4.719 -1.644 1 68.44 195 SER A C 1
ATOM 1561 O O . SER A 1 195 ? 1.955 5.32 -0.982 1 68.44 195 SER A O 1
ATOM 1563 N N . THR A 1 196 ? 1.272 4.516 -2.938 1 67.25 196 THR A N 1
ATOM 1564 C CA . THR A 1 196 ? 2.311 5.145 -3.744 1 67.25 196 THR A CA 1
ATOM 1565 C C . THR A 1 196 ? 2.174 6.664 -3.715 1 67.25 196 THR A C 1
ATOM 1567 O O . THR A 1 196 ? 3.168 7.383 -3.811 1 67.25 196 THR A O 1
ATOM 1570 N N . TYR A 1 197 ? 0.968 7.176 -3.559 1 73.94 197 TYR A N 1
ATOM 1571 C CA . TYR A 1 197 ? 0.73 8.617 -3.506 1 73.94 197 TYR A CA 1
ATOM 1572 C C . TYR A 1 197 ? 1.39 9.234 -2.277 1 73.94 197 TYR A C 1
ATOM 1574 O O . TYR A 1 197 ? 1.925 10.344 -2.344 1 73.94 197 TYR A O 1
ATOM 1582 N N . MET A 1 198 ? 1.505 8.453 -1.329 1 86.31 198 MET A N 1
ATOM 1583 C CA . MET A 1 198 ? 2.135 8.938 -0.103 1 86.31 198 MET A CA 1
ATOM 1584 C C . MET A 1 198 ? 3.645 9.062 -0.279 1 86.31 198 MET A C 1
ATOM 1586 O O . MET A 1 198 ? 4.25 10.031 0.189 1 86.31 198 MET A O 1
ATOM 1590 N N . SER A 1 199 ? 4.219 8.172 -1.066 1 87 199 SER A N 1
ATOM 1591 C CA . SER A 1 199 ? 5.66 8.188 -1.279 1 87 199 SER A CA 1
ATOM 1592 C C . SER A 1 199 ? 6.102 9.469 -1.976 1 87 199 SER A C 1
ATOM 1594 O O . SER A 1 199 ? 7.078 10.094 -1.565 1 87 199 SER A O 1
ATOM 1596 N N . SER A 1 200 ? 5.363 9.82 -2.965 1 85.88 200 SER A N 1
ATOM 1597 C CA . SER A 1 200 ? 5.699 11.031 -3.705 1 85.88 200 SER A CA 1
ATOM 1598 C C . SER A 1 200 ? 5.559 12.273 -2.828 1 85.88 200 SER A C 1
ATOM 1600 O O . SER A 1 200 ? 6.387 13.188 -2.9 1 85.88 200 SER A O 1
ATOM 1602 N N . ALA A 1 201 ? 4.531 12.289 -2.049 1 91.25 201 ALA A N 1
ATOM 1603 C CA . ALA A 1 201 ? 4.301 13.438 -1.176 1 91.25 201 ALA A CA 1
ATOM 1604 C C . ALA A 1 201 ? 5.395 13.547 -0.117 1 91.25 201 ALA A C 1
ATOM 1606 O O . ALA A 1 201 ? 5.844 14.648 0.204 1 91.25 201 ALA A O 1
ATOM 1607 N N . ILE A 1 202 ? 5.828 12.461 0.413 1 94 202 ILE A N 1
ATOM 1608 C CA . ILE A 1 202 ? 6.895 12.406 1.406 1 94 202 ILE A CA 1
ATOM 1609 C C . ILE A 1 202 ? 8.195 12.93 0.8 1 94 202 ILE A C 1
ATOM 1611 O O . ILE A 1 202 ? 8.883 13.758 1.406 1 94 202 ILE A O 1
ATOM 1615 N N . GLU A 1 203 ? 8.477 12.461 -0.382 1 90 203 GLU A N 1
ATOM 1616 C CA . GLU A 1 203 ? 9.68 12.914 -1.078 1 90 203 GLU A CA 1
ATOM 1617 C C . GLU A 1 203 ? 9.648 14.422 -1.314 1 90 203 GLU A C 1
ATOM 1619 O O . GLU A 1 203 ? 10.648 15.109 -1.107 1 90 203 GLU A O 1
ATOM 1624 N N . GLU A 1 204 ? 8.547 14.898 -1.74 1 88.56 204 GLU A N 1
ATOM 1625 C CA . GLU A 1 204 ? 8.391 16.328 -2.006 1 88.56 204 GLU A CA 1
ATOM 1626 C C . GLU A 1 204 ? 8.617 17.141 -0.739 1 88.56 204 GLU A C 1
ATOM 1628 O O . GLU A 1 204 ? 9.336 18.141 -0.76 1 88.56 204 GLU A O 1
ATOM 1633 N N . TYR A 1 205 ? 8.047 16.797 0.355 1 94.12 205 TYR A N 1
ATOM 1634 C CA . TYR A 1 205 ? 8.211 17.516 1.608 1 94.12 205 TYR A CA 1
ATOM 1635 C C . TYR A 1 205 ? 9.68 17.547 2.035 1 94.12 205 TYR A C 1
ATOM 1637 O O . TYR A 1 205 ? 10.195 18.578 2.449 1 94.12 205 TYR A O 1
ATOM 1645 N N . ASN A 1 206 ? 10.289 16.375 1.938 1 93.94 206 ASN A N 1
ATOM 1646 C CA . ASN A 1 206 ? 11.672 16.281 2.383 1 93.94 206 ASN A CA 1
ATOM 1647 C C . ASN A 1 206 ? 12.602 17.094 1.484 1 93.94 206 ASN A C 1
ATOM 1649 O O . ASN A 1 206 ? 13.664 17.547 1.928 1 93.94 206 ASN A O 1
ATOM 1653 N N . LYS A 1 207 ? 12.164 17.266 0.287 1 88.5 207 LYS A N 1
ATOM 1654 C CA . LYS A 1 207 ? 12.992 18.016 -0.655 1 88.5 207 LYS A CA 1
ATOM 1655 C C . LYS A 1 207 ? 12.789 19.516 -0.491 1 88.5 207 LYS A C 1
ATOM 1657 O O . LYS A 1 207 ? 13.75 20.281 -0.525 1 88.5 207 LYS A O 1
ATOM 1662 N N . ASN A 1 208 ? 11.531 19.938 -0.26 1 88.81 208 ASN A N 1
ATOM 1663 C CA . ASN A 1 208 ? 11.312 21.375 -0.361 1 88.81 208 ASN A CA 1
ATOM 1664 C C . ASN A 1 208 ? 10.344 21.875 0.704 1 88.81 208 ASN A C 1
ATOM 1666 O O . ASN A 1 208 ? 9.953 23.031 0.699 1 88.81 208 ASN A O 1
ATOM 1670 N N . GLY A 1 209 ? 9.844 21 1.511 1 92.31 209 GLY A N 1
ATOM 1671 C CA . GLY A 1 209 ? 8.984 21.422 2.609 1 92.31 209 GLY A CA 1
ATOM 1672 C C . GLY A 1 209 ? 7.535 21.578 2.205 1 92.31 209 GLY A C 1
ATOM 1673 O O . GLY A 1 209 ? 6.723 22.078 2.979 1 92.31 209 GLY A O 1
ATOM 1674 N N . ASN A 1 210 ? 7.211 21.188 0.976 1 92.12 210 ASN A N 1
ATOM 1675 C CA . ASN A 1 210 ? 5.828 21.297 0.527 1 92.12 210 ASN A CA 1
ATOM 1676 C C . ASN A 1 210 ? 4.953 20.219 1.16 1 92.12 210 ASN A C 1
ATOM 1678 O O . ASN A 1 210 ? 5.07 19.031 0.818 1 92.12 210 ASN A O 1
ATOM 1682 N N . PHE A 1 211 ? 4.062 20.594 2.062 1 95.62 211 PHE A N 1
ATOM 1683 C CA . PHE A 1 211 ? 3.203 19.641 2.762 1 95.62 211 PHE A CA 1
ATOM 1684 C C . PHE A 1 211 ? 1.813 19.609 2.137 1 95.62 211 PHE A C 1
ATOM 1686 O O . PHE A 1 211 ? 0.896 19 2.686 1 95.62 211 PHE A O 1
ATOM 1693 N N . LEU A 1 212 ? 1.626 20.188 0.935 1 93.94 212 LEU A N 1
ATOM 1694 C CA . LEU A 1 212 ? 0.298 20.359 0.356 1 93.94 212 LEU A CA 1
ATOM 1695 C C . LEU A 1 212 ? 0.12 19.469 -0.868 1 93.94 212 LEU A C 1
ATOM 1697 O O . LEU A 1 212 ? -0.927 19.5 -1.519 1 93.94 212 LEU A O 1
ATOM 1701 N N . SER A 1 213 ? 1.108 18.656 -1.178 1 88.06 213 SER A N 1
ATOM 1702 C CA . SER A 1 213 ? 1.107 17.922 -2.436 1 88.06 213 SER A CA 1
ATOM 1703 C C . SER A 1 213 ? 0.085 16.781 -2.41 1 88.06 213 SER A C 1
ATOM 1705 O O . SER A 1 213 ? -0.285 16.25 -3.459 1 88.06 213 SER A O 1
ATOM 1707 N N . SER A 1 214 ? -0.346 16.391 -1.229 1 90.38 214 SER A N 1
ATOM 1708 C CA . SER A 1 214 ? -1.332 15.336 -1.025 1 90.38 214 SER A CA 1
ATOM 1709 C C . SER A 1 214 ? -2.205 15.625 0.192 1 90.38 214 SER A C 1
ATOM 1711 O O . SER A 1 214 ? -1.701 16.016 1.244 1 90.38 214 SER A O 1
ATOM 1713 N N . LYS A 1 215 ? -3.523 15.391 -0.067 1 91.06 215 LYS A N 1
ATOM 1714 C CA . LYS A 1 215 ? -4.422 15.609 1.062 1 91.06 215 LYS A CA 1
ATOM 1715 C C . LYS A 1 215 ? -4.09 14.672 2.221 1 91.06 215 LYS A C 1
ATOM 1717 O O . LYS A 1 215 ? -4.246 15.039 3.387 1 91.06 215 LYS A O 1
ATOM 1722 N N . TYR A 1 216 ? -3.584 13.523 1.901 1 91.5 216 TYR A N 1
ATOM 1723 C CA . TYR A 1 216 ? -3.266 12.547 2.936 1 91.5 216 TYR A CA 1
ATOM 1724 C C . TYR A 1 216 ? -2.018 12.961 3.709 1 91.5 216 TYR A C 1
ATOM 1726 O O . TYR A 1 216 ? -1.98 12.852 4.938 1 91.5 216 TYR A O 1
ATOM 1734 N N . PHE A 1 217 ? -1.029 13.414 3.012 1 94.75 217 PHE A N 1
ATOM 1735 C CA . PHE A 1 217 ? 0.155 13.891 3.715 1 94.75 217 PHE A CA 1
ATOM 1736 C C . PHE A 1 217 ? -0.169 15.133 4.539 1 94.75 217 PHE A C 1
ATOM 1738 O O . PHE A 1 217 ? 0.326 15.289 5.656 1 94.75 217 PHE A O 1
ATOM 1745 N N . PHE A 1 218 ? -0.979 16.016 3.912 1 96.5 218 PHE A N 1
ATOM 1746 C CA . PHE A 1 218 ? -1.397 17.219 4.621 1 96.5 218 PHE A CA 1
ATOM 1747 C C . PHE A 1 218 ? -2.049 16.859 5.953 1 96.5 218 PHE A C 1
ATOM 1749 O O . PHE A 1 218 ? -1.777 17.484 6.973 1 96.5 218 PHE A O 1
ATOM 1756 N N . LYS A 1 219 ? -2.865 15.836 5.984 1 96.06 219 LYS A N 1
ATOM 1757 C CA . LYS A 1 219 ? -3.508 15.383 7.215 1 96.06 219 LYS A CA 1
ATOM 1758 C C . LYS A 1 219 ? -2.473 14.969 8.258 1 96.06 219 LYS A C 1
ATOM 1760 O O . LYS A 1 219 ? -2.594 15.32 9.43 1 96.06 219 LYS A O 1
ATOM 1765 N N . TYR A 1 220 ? -1.473 14.242 7.82 1 96.88 220 TYR A N 1
ATOM 1766 C CA . TYR A 1 220 ? -0.428 13.805 8.734 1 96.88 220 TYR A CA 1
ATOM 1767 C C . TYR A 1 220 ? 0.404 14.984 9.227 1 96.88 220 TYR A C 1
ATOM 1769 O O . TYR A 1 220 ? 0.834 15.016 10.375 1 96.88 220 TYR A O 1
ATOM 1777 N N . TYR A 1 221 ? 0.611 15.922 8.312 1 98.31 221 TYR A N 1
ATOM 1778 C CA . TYR A 1 221 ? 1.348 17.125 8.695 1 98.31 221 TYR A CA 1
ATOM 1779 C C . TYR A 1 221 ? 0.602 17.906 9.766 1 98.31 221 TYR A C 1
ATOM 1781 O O . TYR A 1 221 ? 1.198 18.344 10.758 1 98.31 221 TYR A O 1
ATOM 1789 N N . VAL A 1 222 ? -0.667 18.047 9.539 1 98.44 222 VAL A N 1
ATOM 1790 C CA . VAL A 1 222 ? -1.507 18.75 10.5 1 98.44 222 VAL A CA 1
ATOM 1791 C C . VAL A 1 222 ? -1.518 17.984 11.828 1 98.44 222 VAL A C 1
ATOM 1793 O O . VAL A 1 222 ? -1.44 18.594 12.898 1 98.44 222 VAL A O 1
ATOM 1796 N N . GLN A 1 223 ? -1.589 16.703 11.758 1 98.5 223 GLN A N 1
ATOM 1797 C CA . GLN A 1 223 ? -1.528 15.891 12.969 1 98.5 223 GLN A CA 1
ATOM 1798 C C . GLN A 1 223 ? -0.24 16.156 13.742 1 98.5 223 GLN A C 1
ATOM 1800 O O . GLN A 1 223 ? -0.269 16.344 14.961 1 98.5 223 GLN A O 1
ATOM 1805 N N . ALA A 1 224 ? 0.843 16.156 13.023 1 98.75 224 ALA A N 1
ATOM 1806 C CA . ALA A 1 224 ? 2.131 16.438 13.648 1 98.75 224 ALA A CA 1
ATOM 1807 C C . ALA A 1 224 ? 2.141 17.797 14.32 1 98.75 224 ALA A C 1
ATOM 1809 O O . ALA A 1 224 ? 2.6 17.953 15.453 1 98.75 224 ALA A O 1
ATOM 1810 N N . GLN A 1 225 ? 1.617 18.781 13.625 1 98.38 225 GLN A N 1
ATOM 1811 C CA . GLN A 1 225 ? 1.563 20.141 14.172 1 98.38 225 GLN A CA 1
ATOM 1812 C C . GLN A 1 225 ? 0.687 20.188 15.422 1 98.38 225 GLN A C 1
ATOM 1814 O O . GLN A 1 225 ? 1.028 20.859 16.391 1 98.38 225 GLN A O 1
ATOM 1819 N N . MET A 1 226 ? -0.429 19.469 15.398 1 97.75 226 MET A N 1
ATOM 1820 C CA . MET A 1 226 ? -1.302 19.438 16.562 1 97.75 226 MET A CA 1
ATOM 1821 C C . MET A 1 226 ? -0.614 18.734 17.734 1 97.75 226 MET A C 1
ATOM 1823 O O . MET A 1 226 ? -0.773 19.141 18.891 1 97.75 226 MET A O 1
ATOM 1827 N N . GLN A 1 227 ? 0.154 17.656 17.422 1 98.31 227 GLN A N 1
ATOM 1828 C CA . GLN A 1 227 ? 0.909 16.984 18.469 1 98.31 227 GLN A CA 1
ATOM 1829 C C . GLN A 1 227 ? 1.938 17.922 19.094 1 98.31 227 GLN A C 1
ATOM 1831 O O . GLN A 1 227 ? 2.121 17.922 20.312 1 98.31 227 GLN A O 1
ATOM 1836 N N . LEU A 1 228 ? 2.551 18.688 18.281 1 97.94 228 LEU A N 1
ATOM 1837 C CA . LEU A 1 228 ? 3.516 19.656 18.781 1 97.94 228 LEU A CA 1
ATOM 1838 C C . LEU A 1 228 ? 2.826 20.719 19.625 1 97.94 228 LEU A C 1
ATOM 1840 O O . LEU A 1 228 ? 3.354 21.125 20.672 1 97.94 228 LEU A O 1
ATOM 1844 N N . ALA A 1 229 ? 1.688 21.141 19.219 1 96.25 229 ALA A N 1
ATOM 1845 C CA . ALA A 1 229 ? 0.915 22.109 19.984 1 96.25 229 ALA A CA 1
ATOM 1846 C C . ALA A 1 229 ? 0.538 21.547 21.359 1 96.25 229 ALA A C 1
ATOM 1848 O O . ALA A 1 229 ? 0.649 22.234 22.375 1 96.25 229 ALA A O 1
ATOM 1849 N N . CYS A 1 230 ? 0.137 20.281 21.406 1 96.69 230 CYS A N 1
ATOM 1850 C CA . CYS A 1 230 ? -0.363 19.641 22.625 1 96.69 230 CYS A CA 1
ATOM 1851 C C . CYS A 1 230 ? 0.778 19.312 23.578 1 96.69 230 CYS A C 1
ATOM 1853 O O . CYS A 1 230 ? 0.555 19.094 24.766 1 96.69 230 CYS A O 1
ATOM 1855 N N . THR A 1 231 ? 2 19.219 23.094 1 96.5 231 THR A N 1
ATOM 1856 C CA . THR A 1 231 ? 3.117 18.781 23.922 1 96.5 231 THR A CA 1
ATOM 1857 C C . THR A 1 231 ? 4.062 19.938 24.203 1 96.5 231 THR A C 1
ATOM 1859 O O . THR A 1 231 ? 4.871 19.875 25.141 1 96.5 231 THR A O 1
ATOM 1862 N N . GLY A 1 232 ? 4.012 20.938 23.344 1 95 232 GLY A N 1
ATOM 1863 C CA . GLY A 1 232 ? 4.887 22.094 23.5 1 95 232 GLY A CA 1
ATOM 1864 C C . GLY A 1 232 ? 6.27 21.875 22.906 1 95 232 GLY A C 1
ATOM 1865 O O . GLY A 1 232 ? 7.156 22.719 23.062 1 95 232 GLY A O 1
ATOM 1866 N N . LEU A 1 233 ? 6.508 20.766 22.219 1 97.31 233 LEU A N 1
ATOM 1867 C CA . LEU A 1 233 ? 7.828 20.453 21.688 1 97.31 233 LEU A CA 1
ATOM 1868 C C . LEU A 1 233 ? 8.047 21.141 20.344 1 97.31 233 LEU A C 1
ATOM 1870 O O . LEU A 1 233 ? 7.113 21.688 19.766 1 97.31 233 LEU A O 1
ATOM 1874 N N . GLU A 1 234 ? 9.305 21.125 19.875 1 98 234 GLU A N 1
ATOM 1875 C CA . GLU A 1 234 ? 9.68 21.922 18.703 1 98 234 GLU A CA 1
ATOM 1876 C C . GLU A 1 234 ? 9.727 21.078 17.438 1 98 234 GLU A C 1
ATOM 1878 O O . GLU A 1 234 ? 9.539 21.578 16.328 1 98 234 GLU A O 1
ATOM 1883 N N . ASN A 1 235 ? 9.977 19.781 17.625 1 98.56 235 ASN A N 1
ATOM 1884 C CA . ASN A 1 235 ? 10.164 18.922 16.453 1 98.56 235 ASN A CA 1
ATOM 1885 C C . ASN A 1 235 ? 9.383 17.625 16.594 1 98.56 235 ASN A C 1
ATOM 1887 O O . ASN A 1 235 ? 9.328 17.031 17.672 1 98.56 235 ASN A O 1
ATOM 1891 N N . CYS A 1 236 ? 8.773 17.25 15.523 1 98.75 236 CYS A N 1
ATOM 1892 C CA . CYS A 1 236 ? 8.117 15.953 15.414 1 98.75 236 CYS A CA 1
ATOM 1893 C C . CYS A 1 236 ? 8.703 15.141 14.258 1 98.75 236 CYS A C 1
ATOM 1895 O O . CYS A 1 236 ? 8.844 15.648 13.148 1 98.75 236 CYS A O 1
ATOM 1897 N N . ASN A 1 237 ? 9.148 13.945 14.562 1 98.75 237 ASN A N 1
ATOM 1898 C CA . ASN A 1 237 ? 9.562 13 13.531 1 98.75 237 ASN A CA 1
ATOM 1899 C C . ASN A 1 237 ? 8.398 12.148 13.047 1 98.75 237 ASN A C 1
ATOM 1901 O O . ASN A 1 237 ? 7.922 11.273 13.773 1 98.75 237 ASN A O 1
ATOM 1905 N N . LEU A 1 238 ? 7.895 12.531 11.883 1 98.19 238 LEU A N 1
ATOM 1906 C CA . LEU A 1 238 ? 6.879 11.727 11.211 1 98.19 238 LEU A CA 1
ATOM 1907 C C . LEU A 1 238 ? 7.523 10.609 10.391 1 98.19 238 LEU A C 1
ATOM 1909 O O . LEU A 1 238 ? 7.945 10.836 9.258 1 98.19 238 LEU A O 1
ATOM 1913 N N . PHE A 1 239 ? 7.578 9.383 10.992 1 97.44 239 PHE A N 1
ATOM 1914 C CA . PHE A 1 239 ? 8.359 8.258 10.492 1 97.44 239 PHE A CA 1
ATOM 1915 C C . PHE A 1 239 ? 7.469 7.27 9.75 1 97.44 239 PHE A C 1
ATOM 1917 O O . PHE A 1 239 ? 6.559 6.688 10.336 1 97.44 239 PHE A O 1
ATOM 1924 N N . PHE A 1 240 ? 7.746 7.051 8.445 1 95.88 240 PHE A N 1
ATOM 1925 C CA . PHE A 1 240 ? 6.871 6.254 7.594 1 95.88 240 PHE A CA 1
ATOM 1926 C C . PHE A 1 240 ? 7.492 4.895 7.297 1 95.88 240 PHE A C 1
ATOM 1928 O O . PHE A 1 240 ? 8.633 4.816 6.832 1 95.88 240 PHE A O 1
ATOM 1935 N N . LEU A 1 241 ? 6.742 3.879 7.633 1 92.5 241 LEU A N 1
ATOM 1936 C CA . LEU A 1 241 ? 7.035 2.547 7.117 1 92.5 241 LEU A CA 1
ATOM 1937 C C . LEU A 1 241 ? 6.375 2.334 5.758 1 92.5 241 LEU A C 1
ATOM 1939 O O . LEU A 1 241 ? 5.262 1.812 5.68 1 92.5 241 LEU A O 1
ATOM 1943 N N . ILE A 1 242 ? 7.031 2.775 4.805 1 86.94 242 ILE A N 1
ATOM 1944 C CA . ILE A 1 242 ? 6.473 2.76 3.457 1 86.94 242 ILE A CA 1
ATOM 1945 C C . ILE A 1 242 ? 7.523 2.273 2.465 1 86.94 242 ILE A C 1
ATOM 1947 O O . ILE A 1 242 ? 8.719 2.547 2.631 1 86.94 242 ILE A O 1
ATOM 1951 N N . ASP A 1 243 ? 7.168 1.525 1.475 1 81.31 243 ASP A N 1
ATOM 1952 C CA . ASP A 1 243 ? 8.031 1.047 0.397 1 81.31 243 ASP A CA 1
ATOM 1953 C C . ASP A 1 243 ? 9.102 0.104 0.931 1 81.31 243 ASP A C 1
ATOM 1955 O O . ASP A 1 243 ? 8.836 -0.714 1.813 1 81.31 243 ASP A O 1
ATOM 1959 N N . ALA A 1 244 ? 10.336 0.141 0.354 1 82.69 244 ALA A N 1
ATOM 1960 C CA . ALA A 1 244 ? 11.383 -0.826 0.678 1 82.69 244 ALA A CA 1
ATOM 1961 C C . ALA A 1 244 ? 12.219 -0.353 1.866 1 82.69 244 ALA A C 1
ATOM 1963 O O . ALA A 1 244 ? 12.898 -1.152 2.51 1 82.69 244 ALA A O 1
ATOM 1964 N N . ALA A 1 245 ? 12.203 0.89 2.156 1 88.38 245 ALA A N 1
ATOM 1965 C CA . ALA A 1 245 ? 12.938 1.464 3.281 1 88.38 245 ALA A CA 1
ATOM 1966 C C . ALA A 1 245 ? 12.117 2.545 3.979 1 88.38 245 ALA A C 1
ATOM 1968 O O . ALA A 1 245 ? 11.406 3.312 3.324 1 88.38 245 ALA A O 1
ATOM 1969 N N . PRO A 1 246 ? 12.227 2.539 5.336 1 92.94 246 PRO A N 1
ATOM 1970 C CA . PRO A 1 246 ? 11.492 3.594 6.043 1 92.94 246 PRO A CA 1
ATOM 1971 C C . PRO A 1 246 ? 12.016 4.992 5.723 1 92.94 246 PRO A C 1
ATOM 1973 O O . PRO A 1 246 ? 13.164 5.141 5.281 1 92.94 246 PRO A O 1
ATOM 1976 N N . VAL A 1 247 ? 11.188 5.992 5.867 1 95.12 247 VAL A N 1
ATOM 1977 C CA . VAL A 1 247 ? 11.555 7.375 5.594 1 95.12 247 VAL A CA 1
ATOM 1978 C C . VAL A 1 247 ? 11.055 8.281 6.719 1 95.12 247 VAL A C 1
ATOM 1980 O O . VAL A 1 247 ? 9.938 8.109 7.203 1 95.12 247 VAL A O 1
ATOM 1983 N N . ASN A 1 248 ? 11.906 9.195 7.141 1 97.31 248 ASN A N 1
ATOM 1984 C CA . ASN A 1 248 ? 11.547 10.141 8.195 1 97.31 248 ASN A CA 1
ATOM 1985 C C . ASN A 1 248 ? 11.328 11.547 7.637 1 97.31 248 ASN A C 1
ATOM 1987 O O . ASN A 1 248 ? 12.109 12.016 6.801 1 97.31 248 ASN A O 1
ATOM 1991 N N . CYS A 1 249 ? 10.219 12.188 8.008 1 97.75 249 CYS A N 1
ATOM 1992 C CA . CYS A 1 249 ? 10 13.617 7.793 1 97.75 249 CYS A CA 1
ATOM 1993 C C . CYS A 1 249 ? 10.109 14.383 9.102 1 97.75 249 CYS A C 1
ATOM 1995 O O . CYS A 1 249 ? 9.266 14.25 9.984 1 97.75 249 CYS A O 1
ATOM 1997 N N . LYS A 1 250 ? 11.125 15.141 9.227 1 97.75 250 LYS A N 1
ATOM 1998 C CA . LYS A 1 250 ? 11.25 15.969 10.422 1 97.75 250 LYS A CA 1
ATOM 1999 C C . LYS A 1 250 ? 10.438 17.25 10.281 1 97.75 250 LYS A C 1
ATOM 2001 O O . LYS A 1 250 ? 10.719 18.078 9.406 1 97.75 250 LYS A O 1
ATOM 2006 N N . ILE A 1 251 ? 9.469 17.422 11.117 1 98.38 251 ILE A N 1
ATOM 2007 C CA . ILE A 1 251 ? 8.531 18.531 11.039 1 98.38 251 ILE A CA 1
ATOM 2008 C C . ILE A 1 251 ? 8.82 19.531 12.156 1 98.38 251 ILE A C 1
ATOM 2010 O O . ILE A 1 251 ? 8.828 19.172 13.336 1 98.38 251 ILE A O 1
ATOM 2014 N N . LYS A 1 252 ? 9.07 20.766 11.789 1 98 252 LYS A N 1
ATOM 2015 C CA . LYS A 1 252 ? 9.273 21.828 12.758 1 98 252 LYS A CA 1
ATOM 2016 C C . LYS A 1 252 ? 7.957 22.5 13.125 1 98 252 LYS A C 1
ATOM 2018 O O . LYS A 1 252 ? 7.102 22.719 12.266 1 98 252 LYS A O 1
ATOM 2023 N N . ARG A 1 253 ? 7.867 22.844 14.336 1 98 253 ARG A N 1
ATOM 2024 C CA . ARG A 1 253 ? 6.68 23.531 14.844 1 98 253 ARG A CA 1
ATOM 2025 C C . ARG A 1 253 ? 6.453 24.844 14.117 1 98 253 ARG A C 1
ATOM 2027 O O . ARG A 1 253 ? 7.398 25.609 13.891 1 98 253 ARG A O 1
ATOM 2034 N N . ASN A 1 254 ? 5.227 25.109 13.703 1 97.06 254 ASN A N 1
ATOM 2035 C CA . ASN A 1 254 ? 4.781 26.344 13.062 1 97.06 254 ASN A CA 1
ATOM 2036 C C . ASN A 1 254 ? 3.592 26.953 13.789 1 97.06 254 ASN A C 1
ATOM 2038 O O . ASN A 1 254 ? 2.441 26.625 13.492 1 97.06 254 ASN A O 1
ATOM 2042 N N . ASP A 1 255 ? 3.869 27.875 14.664 1 95.81 255 ASP A N 1
ATOM 2043 C CA . ASP A 1 255 ? 2.846 28.422 15.547 1 95.81 255 ASP A CA 1
ATOM 2044 C C . ASP A 1 255 ? 1.772 29.156 14.75 1 95.81 255 ASP A C 1
ATOM 2046 O O . ASP A 1 255 ? 0.598 29.156 15.125 1 95.81 255 ASP A O 1
ATOM 2050 N N . ALA A 1 256 ? 2.197 29.828 13.68 1 95.75 256 ALA A N 1
ATOM 2051 C CA . ALA A 1 256 ? 1.223 30.547 12.867 1 95.75 256 ALA A CA 1
ATOM 2052 C C . ALA A 1 256 ? 0.227 29.578 12.227 1 95.75 256 ALA A C 1
ATOM 2054 O O . ALA A 1 256 ? -0.98 29.828 12.227 1 95.75 256 ALA A O 1
ATOM 2055 N N . LEU A 1 257 ? 0.732 28.5 11.711 1 97 257 LEU A N 1
ATOM 2056 C CA . LEU A 1 257 ? -0.14 27.5 11.117 1 97 257 LEU A CA 1
ATOM 2057 C C . LEU A 1 257 ? -1.03 26.859 12.18 1 97 257 LEU A C 1
ATOM 2059 O O . LEU A 1 257 ? -2.227 26.656 11.961 1 97 257 LEU A O 1
ATOM 2063 N N . ILE A 1 258 ? -0.463 26.5 13.305 1 96.69 258 ILE A N 1
ATOM 2064 C CA . ILE A 1 258 ? -1.205 25.906 14.414 1 96.69 258 ILE A CA 1
ATOM 2065 C C . ILE A 1 258 ? -2.377 26.797 14.797 1 96.69 258 ILE A C 1
ATOM 2067 O O . ILE A 1 258 ? -3.504 26.328 14.961 1 96.69 258 ILE A O 1
ATOM 2071 N N . SER A 1 259 ? -2.109 28.062 14.922 1 94.5 259 SER A N 1
ATOM 2072 C CA . SER A 1 259 ? -3.154 29.016 15.281 1 94.5 259 SER A CA 1
ATOM 2073 C C . SER A 1 259 ? -4.285 29.016 14.258 1 94.5 259 SER A C 1
ATOM 2075 O O . SER A 1 259 ? -5.465 29.016 14.625 1 94.5 259 SER A O 1
ATOM 2077 N N . LYS A 1 260 ? -3.896 29.016 13 1 94.69 260 LYS A N 1
ATOM 2078 C CA . LYS A 1 260 ? -4.891 29 11.93 1 94.69 260 LYS A CA 1
ATOM 2079 C C . LYS A 1 260 ? -5.734 27.734 11.984 1 94.69 260 LYS A C 1
ATOM 2081 O O . LYS A 1 260 ? -6.957 27.797 11.828 1 94.69 260 LYS A O 1
ATOM 2086 N N . VAL A 1 261 ? -5.098 26.594 12.156 1 95.88 261 VAL A N 1
ATOM 2087 C CA . VAL A 1 261 ? -5.777 25.312 12.234 1 95.88 261 VAL A CA 1
ATOM 2088 C C . VAL A 1 261 ? -6.754 25.312 13.406 1 95.88 261 VAL A C 1
ATOM 2090 O O . VAL A 1 261 ? -7.902 24.891 13.266 1 95.88 261 VAL A O 1
ATOM 2093 N N . LEU A 1 262 ? -6.355 25.844 14.547 1 94.75 262 LEU A N 1
ATOM 2094 C CA . LEU A 1 262 ? -7.184 25.844 15.742 1 94.75 262 LEU A CA 1
ATOM 2095 C C . LEU A 1 262 ? -8.391 26.766 15.578 1 94.75 262 LEU A C 1
ATOM 2097 O O . LEU A 1 262 ? -9.438 26.531 16.172 1 94.75 262 LEU A O 1
ATOM 2101 N N . GLU A 1 263 ? -8.242 27.797 14.766 1 93.75 263 GLU A N 1
ATOM 2102 C CA . GLU A 1 263 ? -9.398 28.625 14.43 1 93.75 263 GLU A CA 1
ATOM 2103 C C . GLU A 1 263 ? -10.484 27.812 13.742 1 93.75 263 GLU A C 1
ATOM 2105 O O . GLU A 1 263 ? -11.672 27.969 14.047 1 93.75 263 GLU A O 1
ATOM 2110 N N . PHE A 1 264 ? -10.031 26.953 12.836 1 94.81 264 PHE A N 1
ATOM 2111 C CA . PHE A 1 264 ? -10.992 26.109 12.133 1 94.81 264 PHE A CA 1
ATOM 2112 C C . PHE A 1 264 ? -11.625 25.109 13.086 1 94.81 264 PHE A C 1
ATOM 2114 O O . PHE A 1 264 ? -12.82 24.812 12.984 1 94.81 264 PHE A O 1
ATOM 2121 N N . VAL A 1 265 ? -10.852 24.562 13.984 1 95.5 265 VAL A N 1
ATOM 2122 C CA . VAL A 1 265 ? -11.375 23.625 14.961 1 95.5 265 VAL A CA 1
ATOM 2123 C C . VAL A 1 265 ? -12.414 24.297 15.844 1 95.5 265 VAL A C 1
ATOM 2125 O O . VAL A 1 265 ? -13.477 23.734 16.125 1 95.5 265 VAL A O 1
ATOM 2128 N N . LEU A 1 266 ? -12.125 25.5 16.266 1 94.19 266 LEU A N 1
ATOM 2129 C CA . LEU A 1 266 ? -13.055 26.266 17.094 1 94.19 266 LEU A CA 1
ATOM 2130 C C . LEU A 1 266 ? -14.367 26.5 16.359 1 94.19 266 LEU A C 1
ATOM 2132 O O . LEU A 1 266 ? -15.445 26.344 16.922 1 94.19 266 LEU A O 1
ATOM 2136 N N . LYS A 1 267 ? -14.242 26.906 15.109 1 94.81 267 LYS A N 1
ATOM 2137 C CA . LYS A 1 267 ? -15.43 27.141 14.297 1 94.81 267 LYS A CA 1
ATOM 2138 C C . LYS A 1 267 ? -16.25 25.859 14.148 1 94.81 267 LYS A C 1
ATOM 2140 O O . LYS A 1 267 ? -17.484 25.906 14.195 1 94.81 267 LYS A O 1
ATOM 2145 N N . CYS A 1 268 ? -15.555 24.797 13.93 1 95.94 268 CYS A N 1
ATOM 2146 C CA . CYS A 1 268 ? -16.234 23.5 13.82 1 95.94 268 CYS A CA 1
ATOM 2147 C C . CYS A 1 268 ? -16.969 23.172 15.109 1 95.94 268 CYS A C 1
ATOM 2149 O O . CYS A 1 268 ? -18.141 22.766 15.07 1 95.94 268 CYS A O 1
ATOM 2151 N N . GLU A 1 269 ? -16.297 23.359 16.219 1 95.56 269 GLU A N 1
ATOM 2152 C CA . GLU A 1 269 ? -16.906 23.062 17.516 1 95.56 269 GLU A CA 1
ATOM 2153 C C . GLU A 1 269 ? -18.109 23.953 17.766 1 95.56 269 GLU A C 1
ATOM 2155 O O . GLU A 1 269 ? -19.109 23.5 18.344 1 95.56 269 GLU A O 1
ATOM 2160 N N . GLN A 1 270 ? -18.016 25.172 17.422 1 96.06 270 GLN A N 1
ATOM 2161 C CA . GLN A 1 270 ? -19.156 26.078 17.578 1 96.06 270 GLN A CA 1
ATOM 2162 C C . GLN A 1 270 ? -20.359 25.594 16.766 1 96.06 270 GLN A C 1
ATOM 2164 O O . GLN A 1 270 ? -21.484 25.641 17.25 1 96.06 270 GLN A O 1
ATOM 2169 N N . GLU A 1 271 ? -20.078 25.156 15.578 1 97.06 271 GLU A N 1
ATOM 2170 C CA . GLU A 1 271 ? -21.172 24.609 14.758 1 97.06 271 GLU A CA 1
ATOM 2171 C C . GLU A 1 271 ? -21.766 23.359 15.391 1 97.06 271 GLU A C 1
ATOM 2173 O O . GLU A 1 271 ? -23 23.188 15.398 1 97.06 271 GLU A O 1
ATOM 2178 N N . VAL A 1 272 ? -20.969 22.516 15.883 1 97.12 272 VAL A N 1
ATOM 2179 C CA . VAL A 1 272 ? -21.406 21.297 16.547 1 97.12 272 VAL A CA 1
ATOM 2180 C C . VAL A 1 272 ? -22.312 21.656 17.719 1 97.12 272 VAL A C 1
ATOM 2182 O O . VAL A 1 272 ? -23.375 21.047 17.906 1 97.12 272 VAL A O 1
ATOM 2185 N N . PHE A 1 273 ? -21.906 22.609 18.484 1 96 273 PHE A N 1
ATOM 2186 C CA . PHE A 1 273 ? -22.688 23.062 19.625 1 96 273 PHE A CA 1
ATOM 2187 C C . PHE A 1 273 ? -24.031 23.625 19.172 1 96 273 PHE A C 1
ATOM 2189 O O . PHE A 1 273 ? -25.062 23.391 19.812 1 96 273 PHE A O 1
ATOM 2196 N N . ASN A 1 274 ? -24.016 24.344 18.109 1 96.94 274 ASN A N 1
ATOM 2197 C CA . ASN A 1 274 ? -25.25 24.891 17.562 1 96.94 274 ASN A CA 1
ATOM 2198 C C . ASN A 1 274 ? -26.219 23.781 17.125 1 96.94 274 ASN A C 1
ATOM 2200 O O . ASN A 1 274 ? -27.422 23.875 17.344 1 96.94 274 ASN A O 1
ATOM 2204 N N . LEU A 1 275 ? -25.656 22.781 16.469 1 96.69 275 LEU A N 1
ATOM 2205 C CA . LEU A 1 275 ? -26.469 21.656 16.031 1 96.69 275 LEU A CA 1
ATOM 2206 C C . LEU A 1 275 ? -27.109 20.953 17.234 1 96.69 275 LEU A C 1
ATOM 2208 O O . LEU A 1 275 ? -28.281 20.594 17.188 1 96.69 275 LEU A O 1
ATOM 2212 N N . ARG A 1 276 ? -26.344 20.734 18.281 1 95.25 276 ARG A N 1
ATOM 2213 C CA . ARG A 1 276 ? -26.859 20.156 19.5 1 95.25 276 ARG A CA 1
ATOM 2214 C C . ARG A 1 276 ? -28.031 20.969 20.047 1 95.25 276 ARG A C 1
ATOM 2216 O O . ARG A 1 276 ? -29.078 20.422 20.406 1 95.25 276 ARG A O 1
ATOM 2223 N N . ASN A 1 277 ? -27.891 22.266 20.062 1 95.12 277 ASN A N 1
ATOM 2224 C CA . ASN A 1 277 ? -28.938 23.141 20.562 1 95.12 277 ASN A CA 1
ATOM 2225 C C . ASN A 1 277 ? -30.188 23.062 19.703 1 95.12 277 ASN A C 1
ATOM 2227 O O . ASN A 1 277 ? -31.312 23.094 20.219 1 95.12 277 ASN A O 1
ATOM 2231 N N . GLU A 1 278 ? -29.984 22.984 18.438 1 94 278 GLU A N 1
ATOM 2232 C CA . GLU A 1 278 ? -31.109 22.891 17.516 1 94 278 GLU A CA 1
ATOM 2233 C C . GLU A 1 278 ? -31.875 21.578 17.734 1 94 278 GLU A C 1
ATOM 2235 O O . GLU A 1 278 ? -33.094 21.547 17.688 1 94 278 GLU A O 1
ATOM 2240 N N . ILE A 1 279 ? -31.172 20.531 17.922 1 92.38 279 ILE A N 1
ATOM 2241 C CA . ILE A 1 279 ? -31.781 19.219 18.125 1 92.38 279 ILE A CA 1
ATOM 2242 C C . ILE A 1 279 ? -32.562 19.219 19.438 1 92.38 279 ILE A C 1
ATOM 2244 O O . ILE A 1 279 ? -33.688 18.672 19.5 1 92.38 279 ILE A O 1
ATOM 2248 N N . VAL A 1 280 ? -32.094 19.844 20.469 1 90.19 280 VAL A N 1
ATOM 2249 C CA . VAL A 1 280 ? -32.75 19.922 21.75 1 90.19 280 VAL A CA 1
ATOM 2250 C C . VAL A 1 280 ? -34 20.781 21.641 1 90.19 280 VAL A C 1
ATOM 2252 O O . VAL A 1 280 ? -35.062 20.422 22.188 1 90.19 280 VAL A O 1
ATOM 2255 N N . LYS A 1 281 ? -33.906 21.812 21 1 88 281 LYS A N 1
ATOM 2256 C CA . LYS A 1 281 ? -35.031 22.734 20.844 1 88 281 LYS A CA 1
ATOM 2257 C C . LYS A 1 281 ? -36.188 22.078 20.094 1 88 281 LYS A C 1
ATOM 2259 O O . LYS A 1 281 ? -37.344 22.328 20.406 1 88 281 LYS A O 1
ATOM 2264 N N . ASN A 1 282 ? -35.875 21.312 19.156 1 79.56 282 ASN A N 1
ATOM 2265 C CA . ASN A 1 282 ? -36.906 20.688 18.359 1 79.56 282 ASN A CA 1
ATOM 2266 C C . ASN A 1 282 ? -37.469 19.422 19.031 1 79.56 282 ASN A C 1
ATOM 2268 O O . ASN A 1 282 ? -38.25 18.703 18.438 1 79.56 282 ASN A O 1
ATOM 2272 N N . ASP A 1 283 ? -37.125 19.266 20.344 1 69.06 283 ASP A N 1
ATOM 2273 C CA . ASP A 1 283 ? -37.562 18.156 21.188 1 69.06 283 ASP A CA 1
ATOM 2274 C C . ASP A 1 283 ? -37.312 16.812 20.5 1 69.06 283 ASP A C 1
ATOM 2276 O O . ASP A 1 283 ? -38.031 15.844 20.766 1 69.06 283 ASP A O 1
ATOM 2280 N N . GLN A 1 284 ? -36.469 16.891 19.484 1 62.78 284 GLN A N 1
ATOM 2281 C CA . GLN A 1 284 ? -36.281 15.695 18.672 1 62.78 284 GLN A CA 1
ATOM 2282 C C . GLN A 1 284 ? -35.625 14.578 19.484 1 62.78 284 GLN A C 1
ATOM 2284 O O . GLN A 1 284 ? -35.969 13.406 19.312 1 62.78 284 GLN A O 1
ATOM 2289 N N . PHE A 1 285 ? -34.812 14.992 20.391 1 62.66 285 PHE A N 1
ATOM 2290 C CA . PHE A 1 285 ? -34.125 14 21.203 1 62.66 285 PHE A CA 1
ATOM 2291 C C . PHE A 1 285 ? -35.094 13.328 22.172 1 62.66 285 PHE A C 1
ATOM 2293 O O . PHE A 1 285 ? -35.094 12.102 22.312 1 62.66 285 PHE A O 1
ATOM 2300 N N . LYS A 1 286 ? -35.781 14.141 22.781 1 62 286 LYS A N 1
ATOM 2301 C CA . LYS A 1 286 ? -36.781 13.609 23.719 1 62 286 LYS A CA 1
ATOM 2302 C C . LYS A 1 286 ? -37.781 12.695 23 1 62 286 LYS A C 1
ATOM 2304 O O . LYS A 1 286 ? -38.156 11.648 23.531 1 62 286 LYS A O 1
ATOM 2309 N N . LEU A 1 287 ? -38 13.125 21.906 1 57.5 287 LEU A N 1
ATOM 2310 C CA . LEU A 1 287 ? -38.969 12.359 21.125 1 57.5 287 LEU A CA 1
ATOM 2311 C C . LEU A 1 287 ? -38.375 11.008 20.719 1 57.5 287 LEU A C 1
ATOM 2313 O O . LEU A 1 287 ? -39.094 9.984 20.781 1 57.5 287 LEU A O 1
ATOM 2317 N N . LEU A 1 288 ? -37.094 11.062 20.406 1 59.44 288 LEU A N 1
ATOM 2318 C CA . LEU A 1 288 ? -36.5 9.82 19.953 1 59.44 288 LEU A CA 1
ATOM 2319 C C . LEU A 1 288 ? -36.219 8.883 21.125 1 59.44 288 LEU A C 1
ATOM 2321 O O . LEU A 1 288 ? -36.406 7.668 21.016 1 59.44 288 LEU A O 1
ATOM 2325 N N . ARG A 1 289 ? -35.844 9.461 22.297 1 61.34 289 ARG A N 1
ATOM 2326 C CA . ARG A 1 289 ? -35.625 8.617 23.469 1 61.34 289 ARG A CA 1
ATOM 2327 C C . ARG A 1 289 ? -36.969 8.078 24 1 61.34 289 ARG A C 1
ATOM 2329 O O . ARG A 1 289 ? -37.031 6.938 24.469 1 61.34 289 ARG A O 1
ATOM 2336 N N . SER A 1 290 ? -37.969 8.938 24.047 1 56.16 290 SER A N 1
ATOM 2337 C CA . SER A 1 290 ? -39.281 8.5 24.531 1 56.16 290 SER A CA 1
ATOM 2338 C C . SER A 1 290 ? -39.844 7.367 23.688 1 56.16 290 SER A C 1
ATOM 2340 O O . SER A 1 290 ? -40.562 6.508 24.188 1 56.16 290 SER A O 1
ATOM 2342 N N . ASN A 1 291 ? -39.531 7.379 22.469 1 50.34 291 ASN A N 1
ATOM 2343 C CA . ASN A 1 291 ? -40.094 6.363 21.594 1 50.34 291 ASN A CA 1
ATOM 2344 C C . ASN A 1 291 ? -39.188 5.156 21.453 1 50.34 291 ASN A C 1
ATOM 2346 O O . ASN A 1 291 ? -39.344 4.348 20.547 1 50.34 291 ASN A O 1
ATOM 2350 N N . ASN A 1 292 ? -38.469 5.016 22.422 1 53.5 292 ASN A N 1
ATOM 2351 C CA . ASN A 1 292 ? -37.562 3.867 22.422 1 53.5 292 ASN A CA 1
ATOM 2352 C C . ASN A 1 292 ? -36.781 3.756 21.109 1 53.5 292 ASN A C 1
ATOM 2354 O O . ASN A 1 292 ? -36.688 2.668 20.547 1 53.5 292 ASN A O 1
ATOM 2358 N N . HIS A 1 293 ? -36.719 4.879 20.391 1 58.22 293 HIS A N 1
ATOM 2359 C CA . HIS A 1 293 ? -36.094 4.816 19.062 1 58.22 293 HIS A CA 1
ATOM 2360 C C . HIS A 1 293 ? -34.625 4.41 19.156 1 58.22 293 HIS A C 1
ATOM 2362 O O . HIS A 1 293 ? -33.969 4.707 20.141 1 58.22 293 HIS A O 1
ATOM 2368 N N . ASP A 1 294 ? -34.281 3.545 18.188 1 70.88 294 ASP A N 1
ATOM 2369 C CA . ASP A 1 294 ? -33.031 2.836 17.875 1 70.88 294 ASP A CA 1
ATOM 2370 C C . ASP A 1 294 ? -31.891 3.812 17.672 1 70.88 294 ASP A C 1
ATOM 2372 O O . ASP A 1 294 ? -32.094 4.926 17.172 1 70.88 294 ASP A O 1
ATOM 2376 N N . ASN A 1 295 ? -30.875 3.797 18.469 1 80.19 295 ASN A N 1
ATOM 2377 C CA . ASN A 1 295 ? -29.594 4.508 18.328 1 80.19 295 ASN A CA 1
ATOM 2378 C C . ASN A 1 295 ? -29.297 4.832 16.875 1 80.19 295 ASN A C 1
ATOM 2380 O O . ASN A 1 295 ? -28.812 5.922 16.562 1 80.19 295 ASN A O 1
ATOM 2384 N N . ASP A 1 296 ? -29.875 4.105 16.047 1 86 296 ASP A N 1
ATOM 2385 C CA . ASP A 1 296 ? -29.625 4.277 14.625 1 86 296 ASP A CA 1
ATOM 2386 C C . ASP A 1 296 ? -30.453 5.422 14.047 1 86 296 ASP A C 1
ATOM 2388 O O . ASP A 1 296 ? -29.969 6.18 13.203 1 86 296 ASP A O 1
ATOM 2392 N N . ALA A 1 297 ? -31.688 5.484 14.531 1 85.69 297 ALA A N 1
ATOM 2393 C CA . ALA A 1 297 ? -32.562 6.551 14.047 1 85.69 297 ALA A CA 1
ATOM 2394 C C . ALA A 1 297 ? -32.031 7.922 14.477 1 85.69 297 ALA A C 1
ATOM 2396 O O . ALA A 1 297 ? -32.125 8.891 13.719 1 85.69 297 ALA A O 1
ATOM 2397 N N . PHE A 1 298 ? -31.609 7.988 15.68 1 89.38 298 PHE A N 1
ATOM 2398 C CA . PHE A 1 298 ? -31.078 9.258 16.172 1 89.38 298 PHE A CA 1
ATOM 2399 C C . PHE A 1 298 ? -29.812 9.641 15.422 1 89.38 298 PHE A C 1
ATOM 2401 O O . PHE A 1 298 ? -29.609 10.805 15.086 1 89.38 298 PHE A O 1
ATOM 2408 N N . ILE A 1 299 ? -28.938 8.727 15.156 1 91.88 299 ILE A N 1
ATOM 2409 C CA . ILE A 1 299 ? -27.719 8.969 14.398 1 91.88 299 ILE A CA 1
ATOM 2410 C C . ILE A 1 299 ? -28.062 9.516 13.016 1 91.88 299 ILE A C 1
ATOM 2412 O O . ILE A 1 299 ? -27.422 10.445 12.523 1 91.88 299 ILE A O 1
ATOM 2416 N N . LYS A 1 300 ? -29.094 8.938 12.406 1 91.81 300 LYS A N 1
ATOM 2417 C CA . LYS A 1 300 ? -29.531 9.398 11.094 1 91.81 300 LYS A CA 1
ATOM 2418 C C . LYS A 1 300 ? -30.031 10.836 11.156 1 91.81 300 LYS A C 1
ATOM 2420 O O . LYS A 1 300 ? -29.828 11.617 10.227 1 91.81 300 LYS A O 1
ATOM 2425 N N . LEU A 1 301 ? -30.766 11.07 12.211 1 91.81 301 LEU A N 1
ATOM 2426 C CA . LEU A 1 301 ? -31.25 12.438 12.414 1 91.81 301 LEU A CA 1
ATOM 2427 C C . LEU A 1 301 ? -30.078 13.414 12.531 1 91.81 301 LEU A C 1
ATOM 2429 O O . LEU A 1 301 ? -30.078 14.469 11.891 1 91.81 301 LEU A O 1
ATOM 2433 N N . VAL A 1 302 ? -29.109 13.086 13.383 1 94.94 302 VAL A N 1
ATOM 2434 C CA . VAL A 1 302 ? -27.938 13.922 13.57 1 94.94 302 VAL A CA 1
ATOM 2435 C C . VAL A 1 302 ? -27.219 14.117 12.242 1 94.94 302 VAL A C 1
ATOM 2437 O O . VAL A 1 302 ? -26.766 15.227 11.93 1 94.94 302 VAL A O 1
ATOM 2440 N N . GLU A 1 303 ? -27.094 13.031 11.438 1 95.5 303 GLU A N 1
ATOM 2441 C CA . GLU A 1 303 ? -26.453 13.094 10.125 1 95.5 303 GLU A CA 1
ATOM 2442 C C . GLU A 1 303 ? -27.141 14.125 9.234 1 95.5 303 GLU A C 1
ATOM 2444 O O . GLU A 1 303 ? -26.469 14.891 8.539 1 95.5 303 GLU A O 1
ATOM 2449 N N . GLU A 1 304 ? -28.422 14.133 9.273 1 94.69 304 GLU A N 1
ATOM 2450 C CA . GLU A 1 304 ? -29.172 15.094 8.461 1 94.69 304 GLU A CA 1
ATOM 2451 C C . GLU A 1 304 ? -28.859 16.531 8.875 1 94.69 304 GLU A C 1
ATOM 2453 O O . GLU A 1 304 ? -28.672 17.391 8.023 1 94.69 304 GLU A O 1
ATOM 2458 N N . PHE A 1 305 ? -28.812 16.734 10.172 1 95.44 305 PHE A N 1
ATOM 2459 C CA . PHE A 1 305 ? -28.469 18.062 10.664 1 95.44 305 PHE A CA 1
ATOM 2460 C C . PHE A 1 305 ? -27.062 18.469 10.242 1 95.44 305 PHE A C 1
ATOM 2462 O O . PHE A 1 305 ? -26.828 19.594 9.828 1 95.44 305 PHE A O 1
ATOM 2469 N N . VAL A 1 306 ? -26.125 17.562 10.289 1 97 306 VAL A N 1
ATOM 2470 C CA . VAL A 1 306 ? -24.719 17.828 9.984 1 97 306 VAL A CA 1
ATOM 2471 C C . VAL A 1 306 ? -24.562 18.141 8.5 1 97 306 VAL A C 1
ATOM 2473 O O . VAL A 1 306 ? -23.953 19.141 8.141 1 97 306 VAL A O 1
ATOM 2476 N N . VAL A 1 307 ? -25.141 17.328 7.605 1 96.19 307 VAL A N 1
ATOM 2477 C CA . VAL A 1 307 ? -24.969 17.469 6.164 1 96.19 307 VAL A CA 1
ATOM 2478 C C . VAL A 1 307 ? -25.562 18.797 5.699 1 96.19 307 VAL A C 1
ATOM 2480 O O . VAL A 1 307 ? -25.094 19.391 4.73 1 96.19 307 VAL A O 1
ATOM 2483 N N . ASN A 1 308 ? -26.516 19.297 6.488 1 95 308 ASN A N 1
ATOM 2484 C CA . ASN A 1 308 ? -27.172 20.547 6.117 1 95 308 ASN A CA 1
ATOM 2485 C C . ASN A 1 308 ? -26.578 21.75 6.855 1 95 308 ASN A C 1
ATOM 2487 O O . ASN A 1 308 ? -27 22.891 6.648 1 95 308 ASN A O 1
ATOM 2491 N N . SER A 1 309 ? -25.656 21.516 7.699 1 95.5 309 SER A N 1
ATOM 2492 C CA . SER A 1 309 ? -25.062 22.609 8.469 1 95.5 309 SER A CA 1
ATOM 2493 C C . SER A 1 309 ? -24.188 23.484 7.59 1 95.5 309 SER A C 1
ATOM 2495 O O . SER A 1 309 ? -23.641 23.031 6.586 1 95.5 309 SER A O 1
ATOM 2497 N N . ASP A 1 310 ? -24 24.734 7.945 1 93.5 310 ASP A N 1
ATOM 2498 C CA . ASP A 1 310 ? -23.219 25.703 7.195 1 93.5 310 ASP A CA 1
ATOM 2499 C C . ASP A 1 310 ? -21.734 25.312 7.145 1 93.5 310 ASP A C 1
ATOM 2501 O O . ASP A 1 310 ? -21.094 25.406 6.098 1 93.5 310 ASP A O 1
ATOM 2505 N N . PHE A 1 311 ? -21.25 24.844 8.219 1 95.44 311 PHE A N 1
ATOM 2506 C CA . PHE A 1 311 ? -19.828 24.516 8.273 1 95.44 311 PHE A CA 1
ATOM 2507 C C . PHE A 1 311 ? -19.516 23.359 7.34 1 95.44 311 PHE A C 1
ATOM 2509 O O . PHE A 1 311 ? -18.531 23.422 6.582 1 95.44 311 PHE A O 1
ATOM 2516 N N . TYR A 1 312 ? -20.297 22.281 7.371 1 95.44 312 TYR A N 1
ATOM 2517 C CA . TYR A 1 312 ? -20.047 21.125 6.512 1 95.44 312 TYR A CA 1
ATOM 2518 C C . TYR A 1 312 ? -20.156 21.516 5.043 1 95.44 312 TYR A C 1
ATOM 2520 O O . TYR A 1 312 ? -19.312 21.141 4.227 1 95.44 312 TYR A O 1
ATOM 2528 N N . GLN A 1 313 ? -21.156 22.281 4.691 1 92.12 313 GLN A N 1
ATOM 2529 C CA . GLN A 1 313 ? -21.391 22.688 3.309 1 92.12 313 GLN A CA 1
ATOM 2530 C C . GLN A 1 313 ? -20.25 23.594 2.812 1 92.12 313 GLN A C 1
ATOM 2532 O O . GLN A 1 313 ? -19.828 23.469 1.663 1 92.12 313 GLN A O 1
ATOM 2537 N N . SER A 1 314 ? -19.812 24.422 3.691 1 86.88 314 SER A N 1
ATOM 2538 C CA . SER A 1 314 ? -18.688 25.297 3.332 1 86.88 314 SER A CA 1
ATOM 2539 C C . SER A 1 314 ? -17.406 24.5 3.18 1 86.88 314 SER A C 1
ATOM 2541 O O . SER A 1 314 ? -16.516 24.875 2.406 1 86.88 314 SER A O 1
ATOM 2543 N N . GLY A 1 315 ? -17.281 23.484 3.988 1 78.12 315 GLY A N 1
ATOM 2544 C CA . GLY A 1 315 ? -16.109 22.625 3.926 1 78.12 315 GLY A CA 1
ATOM 2545 C C . GLY A 1 315 ? -15.992 21.875 2.615 1 78.12 315 GLY A C 1
ATOM 2546 O O . GLY A 1 315 ? -14.891 21.625 2.135 1 78.12 315 GLY A O 1
ATOM 2547 N N . VAL A 1 316 ? -17.047 21.609 2.057 1 73.12 316 VAL A N 1
ATOM 2548 C CA . VAL A 1 316 ? -17.078 20.922 0.776 1 73.12 316 VAL A CA 1
ATOM 2549 C C . VAL A 1 316 ? -16.469 21.797 -0.31 1 73.12 316 VAL A C 1
ATOM 2551 O O . VAL A 1 316 ? -15.773 21.297 -1.199 1 73.12 316 VAL A O 1
ATOM 2554 N N . GLU A 1 317 ? -16.547 23.031 -0.189 1 71.56 317 GLU A N 1
ATOM 2555 C CA . GLU A 1 317 ? -16.094 23.984 -1.204 1 71.56 317 GLU A CA 1
ATOM 2556 C C . GLU A 1 317 ? -14.742 24.578 -0.821 1 71.56 317 GLU A C 1
ATOM 2558 O O . GLU A 1 317 ? -14.117 25.281 -1.621 1 71.56 317 GLU A O 1
ATOM 2563 N N . PHE A 1 318 ? -14.32 24.203 0.312 1 80.69 318 PHE A N 1
ATOM 2564 C CA . PHE A 1 318 ? -13.133 24.844 0.877 1 80.69 318 PHE A CA 1
ATOM 2565 C C . PHE A 1 318 ? -11.867 24.344 0.175 1 80.69 318 PHE A C 1
ATOM 2567 O O . PHE A 1 318 ? -11.672 23.141 0.01 1 80.69 318 PHE A O 1
ATOM 2574 N N . ASP A 1 319 ? -11.07 25.312 -0.298 1 87.81 319 ASP A N 1
ATOM 2575 C CA . ASP A 1 319 ? -9.773 25 -0.892 1 87.81 319 ASP A CA 1
ATOM 2576 C C . ASP A 1 319 ? -8.656 25.078 0.147 1 87.81 319 ASP A C 1
ATOM 2578 O O . ASP A 1 319 ? -8.062 26.156 0.338 1 87.81 319 ASP A O 1
ATOM 2582 N N . TRP A 1 320 ? -8.375 23.984 0.727 1 91.62 320 TRP A N 1
ATOM 2583 C CA . TRP A 1 320 ? -7.41 23.969 1.82 1 91.62 320 TRP A CA 1
ATOM 2584 C C . TRP A 1 320 ? -6.008 24.281 1.313 1 91.62 320 TRP A C 1
ATOM 2586 O O . TRP A 1 320 ? -5.184 24.844 2.049 1 91.62 320 TRP A O 1
ATOM 2596 N N . VAL A 1 321 ? -5.68 23.969 0.053 1 91.88 321 VAL A N 1
ATOM 2597 C CA . VAL A 1 321 ? -4.363 24.281 -0.496 1 91.88 321 VAL A CA 1
ATOM 2598 C C . VAL A 1 321 ? -4.168 25.797 -0.566 1 91.88 321 VAL A C 1
ATOM 2600 O O . VAL A 1 321 ? -3.141 26.312 -0.13 1 91.88 321 VAL A O 1
ATOM 2603 N N . LYS A 1 322 ? -5.172 26.469 -1.059 1 89.31 322 LYS A N 1
ATOM 2604 C CA . LYS A 1 322 ? -5.117 27.938 -1.147 1 89.31 322 LYS A CA 1
ATOM 2605 C C . LYS A 1 322 ? -4.996 28.562 0.237 1 89.31 322 LYS A C 1
ATOM 2607 O O . LYS A 1 322 ? -4.266 29.531 0.419 1 89.31 322 LYS A O 1
ATOM 2612 N N . GLU A 1 323 ? -5.668 28 1.182 1 91.75 323 GLU A N 1
ATOM 2613 C CA . GLU A 1 323 ? -5.699 28.531 2.539 1 91.75 323 GLU A CA 1
ATOM 2614 C C . GLU A 1 323 ? -4.344 28.391 3.223 1 91.75 323 GLU A C 1
ATOM 2616 O O . GLU A 1 323 ? -3.916 29.266 3.961 1 91.75 323 GLU A O 1
ATOM 2621 N N . PHE A 1 324 ? -3.633 27.297 2.926 1 95.19 324 PHE A N 1
ATOM 2622 C CA . PHE A 1 324 ? -2.482 27 3.77 1 95.19 324 PHE A CA 1
ATOM 2623 C C . PHE A 1 324 ? -1.184 27.141 2.984 1 95.19 324 PHE A C 1
ATOM 2625 O O . PHE A 1 324 ? -0.095 27 3.543 1 95.19 324 PHE A O 1
ATOM 2632 N N . VAL A 1 325 ? -1.253 27.531 1.718 1 92.94 325 VAL A N 1
ATOM 2633 C CA . VAL A 1 325 ? -0.072 27.672 0.872 1 92.94 325 VAL A CA 1
ATOM 2634 C C . VAL A 1 325 ? 0.844 28.766 1.436 1 92.94 325 VAL A C 1
ATOM 2636 O O . VAL A 1 325 ? 2.064 28.703 1.272 1 92.94 325 VAL A O 1
ATOM 2639 N N . GLU A 1 326 ? 0.314 29.734 2.17 1 92.12 326 GLU A N 1
ATOM 2640 C CA . GLU A 1 326 ? 1.107 30.828 2.717 1 92.12 326 GLU A CA 1
ATOM 2641 C C . GLU A 1 326 ? 2.059 30.344 3.803 1 92.12 326 GLU A C 1
ATOM 2643 O O . GLU A 1 326 ? 3.014 31.031 4.164 1 92.12 326 GLU A O 1
ATOM 2648 N N . TYR A 1 327 ? 1.812 29.141 4.297 1 94.81 327 TYR A N 1
ATOM 2649 C CA . TYR A 1 327 ? 2.623 28.625 5.398 1 94.81 327 TYR A CA 1
ATOM 2650 C C . TYR A 1 327 ? 3.742 27.734 4.883 1 94.81 327 TYR A C 1
ATOM 2652 O O . TYR A 1 327 ? 4.531 27.203 5.668 1 94.81 327 TYR A O 1
ATOM 2660 N N . VAL A 1 328 ? 3.773 27.531 3.559 1 93.69 328 VAL A N 1
ATOM 2661 C CA . VAL A 1 328 ? 4.887 26.797 2.959 1 93.69 328 VAL A CA 1
ATOM 2662 C C . VAL A 1 328 ? 6.125 27.688 2.92 1 93.69 328 VAL A C 1
ATOM 2664 O O . VAL A 1 328 ? 6.047 28.859 2.535 1 93.69 328 VAL A O 1
ATOM 2667 N N . GLU A 1 329 ? 7.227 27.141 3.342 1 90.62 329 GLU A N 1
ATOM 2668 C CA . GLU A 1 329 ? 8.469 27.906 3.316 1 90.62 329 GLU A CA 1
ATOM 2669 C C . GLU A 1 329 ? 8.938 28.141 1.885 1 90.62 329 GLU A C 1
ATOM 2671 O O . GLU A 1 329 ? 9 27.219 1.082 1 90.62 329 GLU A O 1
ATOM 2676 N N . CYS A 1 330 ? 9.172 29.422 1.559 1 91.25 330 CYS A N 1
ATOM 2677 C CA . CYS A 1 330 ? 9.594 29.797 0.215 1 91.25 330 CYS A CA 1
ATOM 2678 C C . CYS A 1 330 ? 10.859 30.641 0.258 1 91.25 330 CYS A C 1
ATOM 2680 O O . CYS A 1 330 ? 11.156 31.281 1.27 1 91.25 330 CYS A O 1
ATOM 2682 N N . ILE A 1 331 ? 11.547 30.516 -0.801 1 87.56 331 ILE A N 1
ATOM 2683 C CA . ILE A 1 331 ? 12.695 31.391 -1.031 1 87.56 331 ILE A CA 1
ATOM 2684 C C . ILE A 1 331 ? 12.281 32.562 -1.91 1 87.56 331 ILE A C 1
ATOM 2686 O O . ILE A 1 331 ? 11.5 32.406 -2.855 1 87.56 331 ILE A O 1
ATOM 2690 N N . ASP A 1 332 ? 12.766 33.719 -1.539 1 82.62 332 ASP A N 1
ATOM 2691 C CA . ASP A 1 332 ? 12.469 34.906 -2.338 1 82.62 332 ASP A CA 1
ATOM 2692 C C . ASP A 1 332 ? 13.375 35 -3.559 1 82.62 332 ASP A C 1
ATOM 2694 O O . ASP A 1 332 ? 14.578 34.75 -3.459 1 82.62 332 ASP A O 1
ATOM 2698 N N . LEU A 1 333 ? 12.75 35.188 -4.652 1 84.81 333 LEU A N 1
ATOM 2699 C CA . LEU A 1 333 ? 13.547 35.375 -5.859 1 84.81 333 LEU A CA 1
ATOM 2700 C C . LEU A 1 333 ? 14.18 36.781 -5.867 1 84.81 333 LEU A C 1
ATOM 2702 O O . LEU A 1 333 ? 13.547 37.75 -5.477 1 84.81 333 LEU A O 1
ATOM 2706 N N . GLU A 1 334 ? 15.477 36.75 -6.16 1 84.38 334 GLU A N 1
ATOM 2707 C CA . GLU A 1 334 ? 16.141 38.062 -6.305 1 84.38 334 GLU A CA 1
ATOM 2708 C C . GLU A 1 334 ? 15.805 38.719 -7.641 1 84.38 334 GLU A C 1
ATOM 2710 O O . GLU A 1 334 ? 16.328 38.312 -8.68 1 84.38 334 GLU A O 1
ATOM 2715 N N . ILE A 1 335 ? 14.906 39.625 -7.602 1 89.06 335 ILE A N 1
ATOM 2716 C CA . ILE A 1 335 ? 14.508 40.375 -8.805 1 89.06 335 ILE A CA 1
ATOM 2717 C C . ILE A 1 335 ? 15.25 41.688 -8.875 1 89.06 335 ILE A C 1
ATOM 2719 O O . ILE A 1 335 ? 15.125 42.531 -7.977 1 89.06 335 ILE A O 1
ATOM 2723 N N . LYS A 1 336 ? 16.031 41.969 -9.875 1 86.81 336 LYS A N 1
ATOM 2724 C CA . LYS A 1 336 ? 16.969 43.094 -9.984 1 86.81 336 LYS A CA 1
ATOM 2725 C C . LYS A 1 336 ? 16.25 44.344 -10.414 1 86.81 336 LYS A C 1
ATOM 2727 O O . LYS A 1 336 ? 16.578 45.438 -9.953 1 86.81 336 LYS A O 1
ATOM 2732 N N . THR A 1 337 ? 15.312 44.25 -11.398 1 91.56 337 THR A N 1
ATOM 2733 C CA . THR A 1 337 ? 14.641 45.438 -11.938 1 91.56 337 THR A CA 1
ATOM 2734 C C . THR A 1 337 ? 13.133 45.219 -12.016 1 91.56 337 THR A C 1
ATOM 2736 O O . THR A 1 337 ? 12.664 44.094 -11.922 1 91.56 337 THR A O 1
ATOM 2739 N N . ASP A 1 338 ? 12.523 46.312 -12.188 1 91.19 338 ASP A N 1
ATOM 2740 C CA . ASP A 1 338 ? 11.078 46.25 -12.383 1 91.19 338 ASP A CA 1
ATOM 2741 C C . ASP A 1 338 ? 10.727 45.562 -13.688 1 91.19 338 ASP A C 1
ATOM 2743 O O . ASP A 1 338 ? 9.703 44.875 -13.781 1 91.19 338 ASP A O 1
ATOM 2747 N N . ASP A 1 339 ? 11.555 45.719 -14.609 1 91.69 339 ASP A N 1
ATOM 2748 C CA . ASP A 1 339 ? 11.352 45.062 -15.891 1 91.69 339 ASP A CA 1
ATOM 2749 C C . ASP A 1 339 ? 11.477 43.531 -15.742 1 91.69 339 ASP A C 1
ATOM 2751 O O . ASP A 1 339 ? 10.727 42.781 -16.359 1 91.69 339 ASP A O 1
ATOM 2755 N N . ASP A 1 340 ? 12.352 43.156 -14.938 1 91.56 340 ASP A N 1
ATOM 2756 C CA . ASP A 1 340 ? 12.531 41.719 -14.672 1 91.56 340 ASP A CA 1
ATOM 2757 C C . ASP A 1 340 ? 11.305 41.156 -13.977 1 91.56 340 ASP A C 1
ATOM 2759 O O . ASP A 1 340 ? 10.883 40.031 -14.289 1 91.56 340 ASP A O 1
ATOM 2763 N N . ALA A 1 341 ? 10.805 41.938 -13.094 1 92.25 341 ALA A N 1
ATOM 2764 C CA . ALA A 1 341 ? 9.617 41.5 -12.367 1 92.25 341 ALA A CA 1
ATOM 2765 C C . ALA A 1 341 ? 8.43 41.344 -13.305 1 92.25 341 ALA A C 1
ATOM 2767 O O . ALA A 1 341 ? 7.688 40.375 -13.219 1 92.25 341 ALA A O 1
ATOM 2768 N N . ALA A 1 342 ? 8.297 42.281 -14.133 1 93.06 342 ALA A N 1
ATOM 2769 C CA . ALA A 1 342 ? 7.195 42.25 -15.094 1 93.06 342 ALA A CA 1
ATOM 2770 C C . ALA A 1 342 ? 7.34 41.062 -16.047 1 93.06 342 ALA A C 1
ATOM 2772 O O . ALA A 1 342 ? 6.352 40.406 -16.375 1 93.06 342 ALA A O 1
ATOM 2773 N N . ASN A 1 343 ? 8.516 40.844 -16.469 1 91.94 343 ASN A N 1
ATOM 2774 C CA . ASN A 1 343 ? 8.789 39.75 -17.391 1 91.94 343 ASN A CA 1
ATOM 2775 C C . ASN A 1 343 ? 8.516 38.406 -16.719 1 91.94 343 ASN A C 1
ATOM 2777 O O . ASN A 1 343 ? 7.969 37.5 -17.359 1 91.94 343 ASN A O 1
ATOM 2781 N N . LEU A 1 344 ? 8.914 38.312 -15.492 1 92.62 344 LEU A N 1
ATOM 2782 C CA . LEU A 1 344 ? 8.656 37.062 -14.758 1 92.62 344 LEU A CA 1
ATOM 2783 C C . LEU A 1 344 ? 7.164 36.812 -14.594 1 92.62 344 LEU A C 1
ATOM 2785 O O . LEU A 1 344 ? 6.684 35.719 -14.812 1 92.62 344 LEU A O 1
ATOM 2789 N N . GLU A 1 345 ? 6.48 37.812 -14.234 1 92.12 345 GLU A N 1
ATOM 2790 C CA . GLU A 1 345 ? 5.031 37.719 -14.094 1 92.12 345 GLU A CA 1
ATOM 2791 C C . GLU A 1 345 ? 4.383 37.281 -15.398 1 92.12 345 GLU A C 1
ATOM 2793 O O . GLU A 1 345 ? 3.516 36.406 -15.398 1 92.12 345 GLU A O 1
ATOM 2798 N N . CYS A 1 346 ? 4.82 37.844 -16.469 1 93 346 CYS A N 1
ATOM 2799 C CA . CYS A 1 346 ? 4.285 37.5 -17.781 1 93 346 CYS A CA 1
ATOM 2800 C C . CYS A 1 346 ? 4.555 36.031 -18.125 1 93 346 CYS A C 1
ATOM 2802 O O . CYS A 1 346 ? 3.668 35.344 -18.625 1 93 346 CYS A O 1
ATOM 2804 N N . ASN A 1 347 ? 5.73 35.625 -17.828 1 92.5 347 ASN A N 1
ATOM 2805 C CA . ASN A 1 347 ? 6.09 34.25 -18.125 1 92.5 347 ASN A CA 1
ATOM 2806 C C . ASN A 1 347 ? 5.281 33.281 -17.281 1 92.5 347 ASN A C 1
ATOM 2808 O O . ASN A 1 347 ? 4.855 32.219 -17.781 1 92.5 347 ASN A O 1
ATOM 2812 N N . LEU A 1 348 ? 5.055 33.594 -16.047 1 91.75 348 LEU A N 1
ATOM 2813 C CA . LEU A 1 348 ? 4.285 32.75 -15.164 1 91.75 348 LEU A CA 1
ATOM 2814 C C . LEU A 1 348 ? 2.834 32.656 -15.617 1 91.75 348 LEU A C 1
ATOM 2816 O O . LEU A 1 348 ? 2.244 31.562 -15.617 1 91.75 348 LEU A O 1
ATOM 2820 N N . ILE A 1 349 ? 2.312 33.75 -16.031 1 92.31 349 ILE A N 1
ATOM 2821 C CA . ILE A 1 349 ? 0.947 33.812 -16.531 1 92.31 349 ILE A CA 1
ATOM 2822 C C . ILE A 1 349 ? 0.854 32.969 -17.812 1 92.31 349 ILE A C 1
ATOM 2824 O O . ILE A 1 349 ? -0.102 32.219 -18 1 92.31 349 ILE A O 1
ATOM 2828 N N . GLU A 1 350 ? 1.806 33.094 -18.672 1 92.38 350 GLU A N 1
ATOM 2829 C CA . GLU A 1 350 ? 1.821 32.344 -19.922 1 92.38 350 GLU A CA 1
ATOM 2830 C C . GLU A 1 350 ? 1.913 30.844 -19.672 1 92.38 350 GLU A C 1
ATOM 2832 O O . GLU A 1 350 ? 1.281 30.047 -20.375 1 92.38 350 GLU A O 1
ATOM 2837 N N . ILE A 1 351 ? 2.703 30.531 -18.719 1 92.62 351 ILE A N 1
ATOM 2838 C CA . ILE A 1 351 ? 2.822 29.109 -18.375 1 92.62 351 ILE A CA 1
ATOM 2839 C C . ILE A 1 351 ? 1.467 28.578 -17.922 1 92.62 351 ILE A C 1
ATOM 2841 O O . ILE A 1 351 ? 1.035 27.516 -18.359 1 92.62 351 ILE A O 1
ATOM 2845 N N . ASP A 1 352 ? 0.807 29.281 -17.141 1 89.88 352 ASP A N 1
ATOM 2846 C CA . ASP A 1 352 ? -0.518 28.875 -16.672 1 89.88 352 ASP A CA 1
ATOM 2847 C C . ASP A 1 352 ? -1.497 28.766 -17.844 1 89.88 352 ASP A C 1
ATOM 2849 O O . ASP A 1 352 ? -2.295 27.828 -17.906 1 89.88 352 ASP A O 1
ATOM 2853 N N . ASN A 1 353 ? -1.387 29.734 -18.719 1 91.88 353 ASN A N 1
ATOM 2854 C CA . ASN A 1 353 ? -2.26 29.734 -19.891 1 91.88 353 ASN A CA 1
ATOM 2855 C C . ASN A 1 353 ? -1.987 28.516 -20.781 1 91.88 353 ASN A C 1
ATOM 2857 O O . ASN A 1 353 ? -2.918 27.922 -21.328 1 91.88 353 ASN A O 1
ATOM 2861 N N . LEU A 1 354 ? -0.786 28.234 -20.922 1 93.25 354 LEU A N 1
ATOM 2862 C CA . LEU A 1 354 ? -0.407 27.094 -21.734 1 93.25 354 LEU A CA 1
ATOM 2863 C C . LEU A 1 354 ? -0.896 25.781 -21.109 1 93.25 354 LEU A C 1
ATOM 2865 O O . LEU A 1 354 ? -1.316 24.875 -21.828 1 93.25 354 LEU A O 1
ATOM 2869 N N . LYS A 1 355 ? -0.896 25.703 -19.828 1 90.88 355 LYS A N 1
ATOM 2870 C CA . LYS A 1 355 ? -1.417 24.516 -19.141 1 90.88 355 LYS A CA 1
ATOM 2871 C C . LYS A 1 355 ? -2.924 24.391 -19.344 1 90.88 355 LYS A C 1
ATOM 2873 O O . LYS A 1 355 ? -3.438 23.281 -19.531 1 90.88 355 LYS A O 1
ATOM 2878 N N . VAL A 1 356 ? -3.543 25.5 -19.344 1 90.69 356 VAL A N 1
ATOM 2879 C CA . VAL A 1 356 ? -4.98 25.516 -19.594 1 90.69 356 VAL A CA 1
ATOM 2880 C C . VAL A 1 356 ? -5.262 25.047 -21.016 1 90.69 356 VAL A C 1
ATOM 2882 O O . VAL A 1 356 ? -6.176 24.266 -21.25 1 90.69 356 VAL A O 1
ATOM 2885 N N . GLU A 1 357 ? -4.488 25.578 -21.906 1 92.56 357 GLU A N 1
ATOM 2886 C CA . GLU A 1 357 ? -4.637 25.188 -23.297 1 92.56 357 GLU A CA 1
ATOM 2887 C C . GLU A 1 357 ? -4.367 23.703 -23.5 1 92.56 357 GLU A C 1
ATOM 2889 O O . GLU A 1 357 ? -5.055 23.031 -24.281 1 92.56 357 GLU A O 1
ATOM 2894 N N . LEU A 1 358 ? -3.379 23.25 -22.875 1 92.81 358 LEU A N 1
ATOM 2895 C CA . LEU A 1 358 ? -3.068 21.828 -22.953 1 92.81 358 LEU A CA 1
ATOM 2896 C C . LEU A 1 358 ? -4.25 20.984 -22.484 1 92.81 358 LEU A C 1
ATOM 2898 O O . LEU A 1 358 ? -4.598 19.984 -23.109 1 92.81 358 LEU A O 1
ATOM 2902 N N . ASN A 1 359 ? -4.84 21.375 -21.406 1 90.62 359 ASN A N 1
ATOM 2903 C CA . ASN A 1 359 ? -6.016 20.672 -20.891 1 90.62 359 ASN A CA 1
ATOM 2904 C C . ASN A 1 359 ? -7.16 20.688 -21.891 1 90.62 359 ASN A C 1
ATOM 2906 O O . ASN A 1 359 ? -7.879 19.688 -22.031 1 90.62 359 ASN A O 1
ATOM 2910 N N . LYS A 1 360 ? -7.332 21.797 -22.547 1 92.25 360 LYS A N 1
ATOM 2911 C CA . LYS A 1 360 ? -8.367 21.906 -23.562 1 92.25 360 LYS A CA 1
ATOM 2912 C C . LYS A 1 360 ? -8.117 20.922 -24.703 1 92.25 360 LYS A C 1
ATOM 2914 O O . LYS A 1 360 ? -9.039 20.25 -25.172 1 92.25 360 LYS A O 1
ATOM 2919 N N . ILE A 1 361 ? -6.867 20.828 -25.109 1 93.25 361 ILE A N 1
ATOM 2920 C CA . ILE A 1 361 ? -6.496 19.922 -26.188 1 93.25 361 ILE A CA 1
ATOM 2921 C C . ILE A 1 361 ? -6.734 18.484 -25.75 1 93.25 361 ILE A C 1
ATOM 2923 O O . ILE A 1 361 ? -7.23 17.656 -26.516 1 93.25 361 ILE A O 1
ATOM 2927 N N . GLN A 1 362 ? -6.379 18.203 -24.547 1 91.81 362 GLN A N 1
ATOM 2928 C CA . GLN A 1 362 ? -6.555 16.844 -24.016 1 91.81 362 GLN A CA 1
ATOM 2929 C C . GLN A 1 362 ? -8.031 16.469 -23.953 1 91.81 362 GLN A C 1
ATOM 2931 O O . GLN A 1 362 ? -8.406 15.336 -24.25 1 91.81 362 GLN A O 1
ATOM 2936 N N . ASN A 1 363 ? -8.844 17.422 -23.625 1 90.56 363 ASN A N 1
ATOM 2937 C CA . ASN A 1 363 ? -10.289 17.188 -23.609 1 90.56 363 ASN A CA 1
ATOM 2938 C C . ASN A 1 363 ? -10.836 16.969 -25.016 1 90.56 363 ASN A C 1
ATOM 2940 O O . ASN A 1 363 ? -11.719 16.141 -25.234 1 90.56 363 ASN A O 1
ATOM 2944 N N . GLU A 1 364 ? -10.352 17.688 -25.891 1 91.69 364 GLU A N 1
ATOM 2945 C CA . GLU A 1 364 ? -10.734 17.5 -27.281 1 91.69 364 GLU A CA 1
ATOM 2946 C C . GLU A 1 364 ? -10.297 16.141 -27.797 1 91.69 364 GLU A C 1
ATOM 2948 O O . GLU A 1 364 ? -11.016 15.5 -28.578 1 91.69 364 GLU A O 1
ATOM 2953 N N . ASN A 1 365 ? -9.094 15.773 -27.438 1 91.62 365 ASN A N 1
ATOM 2954 C CA . ASN A 1 365 ? -8.586 14.461 -27.812 1 91.62 365 ASN A CA 1
ATOM 2955 C C . ASN A 1 365 ? -9.516 13.344 -27.328 1 91.62 365 ASN A C 1
ATOM 2957 O O . ASN A 1 365 ? -9.727 12.359 -28.047 1 91.62 365 ASN A O 1
ATOM 2961 N N . LYS A 1 366 ? -10.062 13.5 -26.172 1 90.38 366 LYS A N 1
ATOM 2962 C CA . LYS A 1 366 ? -11 12.516 -25.656 1 90.38 366 LYS A CA 1
ATOM 2963 C C . LYS A 1 366 ? -12.242 12.414 -26.531 1 90.38 366 LYS A C 1
ATOM 2965 O O . LYS A 1 366 ? -12.773 11.32 -26.75 1 90.38 366 LYS A O 1
ATOM 2970 N N . LYS A 1 367 ? -12.656 13.508 -27.062 1 90.69 367 LYS A N 1
ATOM 2971 C CA . LYS A 1 367 ? -13.82 13.531 -27.953 1 90.69 367 LYS A CA 1
ATOM 2972 C C . LYS A 1 367 ? -13.523 12.812 -29.266 1 90.69 367 LYS A C 1
ATOM 2974 O O . LYS A 1 367 ? -14.414 12.195 -29.844 1 90.69 367 LYS A O 1
ATOM 2979 N N . ARG A 1 368 ? -12.32 12.852 -29.672 1 91.94 368 ARG A N 1
ATOM 2980 C CA . ARG A 1 368 ? -11.898 12.203 -30.906 1 91.94 368 ARG A CA 1
ATOM 2981 C C . ARG A 1 368 ? -11.93 10.68 -30.766 1 91.94 368 ARG A C 1
ATOM 2983 O O . ARG A 1 368 ? -12.016 9.969 -31.766 1 91.94 368 ARG A O 1
ATOM 2990 N N . GLU A 1 369 ? -11.836 10.234 -29.594 1 93.56 369 GLU A N 1
ATOM 2991 C CA . GLU A 1 369 ? -11.852 8.797 -29.328 1 93.56 369 GLU A CA 1
ATOM 2992 C C . GLU A 1 369 ? -13.273 8.258 -29.281 1 93.56 369 GLU A C 1
ATOM 2994 O O . GLU A 1 369 ? -13.484 7.047 -29.391 1 93.56 369 GLU A O 1
ATOM 2999 N N . LYS A 1 370 ? -14.25 9.109 -29.203 1 91.75 370 LYS A N 1
ATOM 3000 C CA . LYS A 1 370 ? -15.625 8.727 -28.906 1 91.75 370 LYS A CA 1
ATOM 3001 C C . LYS A 1 370 ? -16.203 7.852 -30.016 1 91.75 370 LYS A C 1
ATOM 3003 O O . LYS A 1 370 ? -16.828 6.82 -29.734 1 91.75 370 LYS A O 1
ATOM 3008 N N . PRO A 1 371 ? -16.031 8.148 -31.297 1 93.19 371 PRO A N 1
ATOM 3009 C CA . PRO A 1 371 ? -16.625 7.316 -32.344 1 93.19 371 PRO A CA 1
ATOM 3010 C C . PRO A 1 371 ? -16.141 5.867 -32.312 1 93.19 371 PRO A C 1
ATOM 3012 O O . PRO A 1 371 ? -16.938 4.945 -32.5 1 93.19 371 PRO A O 1
ATOM 3015 N N . ILE A 1 372 ? -14.883 5.707 -32.094 1 94.69 372 ILE A N 1
ATOM 3016 C CA . ILE A 1 372 ? -14.344 4.355 -32.031 1 94.69 372 ILE A CA 1
ATOM 3017 C C . ILE A 1 372 ? -14.875 3.639 -30.797 1 94.69 372 ILE A C 1
ATOM 3019 O O . ILE A 1 372 ? -15.172 2.445 -30.844 1 94.69 372 ILE A O 1
ATOM 3023 N N . LYS A 1 373 ? -14.984 4.336 -29.719 1 93.62 373 LYS A N 1
ATOM 3024 C CA . LYS A 1 373 ? -15.531 3.77 -28.484 1 93.62 373 LYS A CA 1
ATOM 3025 C C . LYS A 1 373 ? -17 3.391 -28.656 1 93.62 373 LYS A C 1
ATOM 3027 O O . LYS A 1 373 ? -17.438 2.355 -28.141 1 93.62 373 LYS A O 1
ATOM 3032 N N . ASP A 1 374 ? -17.688 4.215 -29.375 1 94.25 374 ASP A N 1
ATOM 3033 C CA . ASP A 1 374 ? -19.078 3.91 -29.656 1 94.25 374 ASP A CA 1
ATOM 3034 C C . ASP A 1 374 ? -19.219 2.664 -30.531 1 94.25 374 ASP A C 1
ATOM 3036 O O . ASP A 1 374 ? -20.094 1.832 -30.297 1 94.25 374 ASP A O 1
ATOM 3040 N N . LEU A 1 375 ? -18.375 2.562 -31.516 1 94.56 375 LEU A N 1
ATOM 3041 C CA . LEU A 1 375 ? -18.375 1.378 -32.375 1 94.56 375 LEU A CA 1
ATOM 3042 C C . LEU A 1 375 ? -18.047 0.129 -31.562 1 94.56 375 LEU A C 1
ATOM 3044 O O . LEU A 1 375 ? -18.641 -0.931 -31.766 1 94.56 375 LEU A O 1
ATOM 3048 N N . LEU A 1 376 ? -17.094 0.246 -30.703 1 94.31 376 LEU A N 1
ATOM 3049 C CA . LEU A 1 376 ? -16.734 -0.85 -29.812 1 94.31 376 LEU A CA 1
ATOM 3050 C C . LEU A 1 376 ? -17.938 -1.303 -28.984 1 94.31 376 LEU A C 1
ATOM 3052 O O . LEU A 1 376 ? -18.188 -2.502 -28.859 1 94.31 376 LEU A O 1
ATOM 3056 N N . LYS A 1 377 ? -18.625 -0.332 -28.469 1 93.88 377 LYS A N 1
ATOM 3057 C CA . LYS A 1 377 ? -19.828 -0.636 -27.688 1 93.88 377 LYS A CA 1
ATOM 3058 C C . LYS A 1 377 ? -20.859 -1.387 -28.531 1 93.88 377 LYS A C 1
ATOM 3060 O O . LYS A 1 377 ? -21.453 -2.355 -28.062 1 93.88 377 LYS A O 1
ATOM 3065 N N . ILE A 1 378 ? -21.031 -1.022 -29.734 1 94.06 378 ILE A N 1
ATOM 3066 C CA . ILE A 1 378 ? -22 -1.649 -30.641 1 94.06 378 ILE A CA 1
ATOM 3067 C C . ILE A 1 378 ? -21.609 -3.107 -30.875 1 94.06 378 ILE A C 1
ATOM 3069 O O . ILE A 1 378 ? -22.453 -3.998 -30.812 1 94.06 378 ILE A O 1
ATOM 3073 N N . LYS A 1 379 ? -20.359 -3.316 -31.109 1 93.44 379 LYS A N 1
ATOM 3074 C CA . LYS A 1 379 ? -19.906 -4.676 -31.375 1 93.44 379 LYS A CA 1
ATOM 3075 C C . LYS A 1 379 ? -20.047 -5.559 -30.141 1 93.44 379 LYS A C 1
ATOM 3077 O O . LYS A 1 379 ? -20.422 -6.727 -30.25 1 93.44 379 LYS A O 1
ATOM 3082 N N . ILE A 1 380 ? -19.734 -5.043 -29 1 93.31 380 ILE A N 1
ATOM 3083 C CA . ILE A 1 380 ? -19.859 -5.773 -27.75 1 93.31 380 ILE A CA 1
ATOM 3084 C C . ILE A 1 380 ? -21.328 -6.105 -27.484 1 93.31 380 ILE A C 1
ATOM 3086 O O . ILE A 1 380 ? -21.656 -7.242 -27.141 1 93.31 380 ILE A O 1
ATOM 3090 N N . ASP A 1 381 ? -22.188 -5.129 -27.734 1 92.31 381 ASP A N 1
ATOM 3091 C CA . ASP A 1 381 ? -23.625 -5.328 -27.531 1 92.31 381 ASP A CA 1
ATOM 3092 C C . ASP A 1 381 ? -24.156 -6.418 -28.453 1 92.31 381 ASP A C 1
ATOM 3094 O O . ASP A 1 381 ? -25.031 -7.195 -28.062 1 92.31 381 ASP A O 1
ATOM 3098 N N . LYS A 1 382 ? -23.656 -6.48 -29.625 1 92.44 382 LYS A N 1
ATOM 3099 C CA . LYS A 1 382 ? -24.078 -7.508 -30.578 1 92.44 382 LYS A CA 1
ATOM 3100 C C . LYS A 1 382 ? -23.75 -8.906 -30.062 1 92.44 382 LYS A C 1
ATOM 3102 O O . LYS A 1 382 ? -24.562 -9.82 -30.203 1 92.44 382 LYS A O 1
ATOM 3107 N N . ILE A 1 383 ? -22.609 -9.016 -29.5 1 92.31 383 ILE A N 1
ATOM 3108 C CA . ILE A 1 383 ? -22.203 -10.305 -28.938 1 92.31 383 ILE A CA 1
ATOM 3109 C C . ILE A 1 383 ? -23.094 -10.656 -27.75 1 92.31 383 ILE A C 1
ATOM 3111 O O . ILE A 1 383 ? -23.578 -11.781 -27.641 1 92.31 383 ILE A O 1
ATOM 3115 N N . LEU A 1 384 ? -23.375 -9.68 -26.906 1 91.56 384 LEU A N 1
ATOM 3116 C CA . LEU A 1 384 ? -24.125 -9.906 -25.688 1 91.56 384 LEU A CA 1
ATOM 3117 C C . LEU A 1 384 ? -25.578 -10.242 -26 1 91.56 384 LEU A C 1
ATOM 3119 O O . LEU A 1 384 ? -26.234 -10.953 -25.234 1 91.56 384 LEU A O 1
ATOM 3123 N N . GLU A 1 385 ? -26.062 -9.695 -27.062 1 89.88 385 GLU A N 1
ATOM 3124 C CA . GLU A 1 385 ? -27.422 -9.984 -27.484 1 89.88 385 GLU A CA 1
ATOM 3125 C C . GLU A 1 385 ? -27.578 -11.438 -27.922 1 89.88 385 GLU A C 1
ATOM 3127 O O . GLU A 1 385 ? -28.609 -12.07 -27.672 1 89.88 385 GLU A O 1
ATOM 3132 N N . LYS A 1 386 ? -26.609 -11.914 -28.516 1 89.25 386 LYS A N 1
ATOM 3133 C CA . LYS A 1 386 ? -26.656 -13.266 -29.062 1 89.25 386 LYS A CA 1
ATOM 3134 C C . LYS A 1 386 ? -26.25 -14.305 -28.031 1 89.25 386 LYS A C 1
ATOM 3136 O O . LYS A 1 386 ? -26.766 -15.422 -28.016 1 89.25 386 LYS A O 1
ATOM 3141 N N . TYR A 1 387 ? -25.25 -13.898 -27.281 1 89.06 387 TYR A N 1
ATOM 3142 C CA . TYR A 1 387 ? -24.703 -14.82 -26.281 1 89.06 387 TYR A CA 1
ATOM 3143 C C . TYR A 1 387 ? -24.844 -14.25 -24.875 1 89.06 387 TYR A C 1
ATOM 3145 O O . TYR A 1 387 ? -24.141 -13.312 -24.5 1 89.06 387 TYR A O 1
ATOM 3153 N N . PRO A 1 388 ? -25.75 -14.812 -24.125 1 85.12 388 PRO A N 1
ATOM 3154 C CA . PRO A 1 388 ? -25.875 -14.32 -22.75 1 85.12 388 PRO A CA 1
ATOM 3155 C C . PRO A 1 388 ? -24.656 -14.664 -21.891 1 85.12 388 PRO A C 1
ATOM 3157 O O . PRO A 1 388 ? -24.688 -15.648 -21.156 1 85.12 388 PRO A O 1
ATOM 3160 N N . LEU A 1 389 ? -23.703 -13.844 -22 1 87.75 389 LEU A N 1
ATOM 3161 C CA . LEU A 1 389 ? -22.469 -14.094 -21.25 1 87.75 389 LEU A CA 1
ATOM 3162 C C . LEU A 1 389 ? -22.703 -13.891 -19.75 1 87.75 389 LEU A C 1
ATOM 3164 O O . LEU A 1 389 ? -23.406 -12.953 -19.344 1 87.75 389 LEU A O 1
ATOM 3168 N N . ILE A 1 390 ? -22.219 -14.859 -19.016 1 85.56 390 ILE A N 1
ATOM 3169 C CA . ILE A 1 390 ? -22.219 -14.719 -17.562 1 85.56 390 ILE A CA 1
ATOM 3170 C C . ILE A 1 390 ? -21.188 -13.688 -17.141 1 85.56 390 ILE A C 1
ATOM 3172 O O . ILE A 1 390 ? -20.016 -13.758 -17.562 1 85.56 390 ILE A O 1
ATOM 3176 N N . VAL A 1 391 ? -21.641 -12.836 -16.344 1 85.62 391 VAL A N 1
ATOM 3177 C CA . VAL A 1 391 ? -20.734 -11.773 -15.883 1 85.62 391 VAL A CA 1
ATOM 3178 C C . VAL A 1 391 ? -19.578 -12.383 -15.109 1 85.62 391 VAL A C 1
ATOM 3180 O O . VAL A 1 391 ? -19.766 -13.289 -14.289 1 85.62 391 VAL A O 1
ATOM 3183 N N . HIS A 1 392 ? -18.344 -12.039 -15.453 1 82.12 392 HIS A N 1
ATOM 3184 C CA . HIS A 1 392 ? -17.078 -12.367 -14.812 1 82.12 392 HIS A CA 1
ATOM 3185 C C . HIS A 1 392 ? -16.656 -13.805 -15.109 1 82.12 392 HIS A C 1
ATOM 3187 O O . HIS A 1 392 ? -15.781 -14.352 -14.438 1 82.12 392 HIS A O 1
ATOM 3193 N N . ALA A 1 393 ? -17.297 -14.406 -16.047 1 88.12 393 ALA A N 1
ATOM 3194 C CA . ALA A 1 393 ? -16.844 -15.734 -16.469 1 88.12 393 ALA A CA 1
ATOM 3195 C C . ALA A 1 393 ? -15.898 -15.625 -17.656 1 88.12 393 ALA A C 1
ATOM 3197 O O . ALA A 1 393 ? -16.047 -14.75 -18.516 1 88.12 393 ALA A O 1
ATOM 3198 N N . ASN A 1 394 ? -14.953 -16.469 -17.656 1 91.31 394 ASN A N 1
ATOM 3199 C CA . ASN A 1 394 ? -14.062 -16.547 -18.812 1 91.31 394 ASN A CA 1
ATOM 3200 C C . ASN A 1 394 ? -14.625 -17.453 -19.891 1 91.31 394 ASN A C 1
ATOM 3202 O O . ASN A 1 394 ? -15.211 -18.5 -19.594 1 91.31 394 ASN A O 1
ATOM 3206 N N . TYR A 1 395 ? -14.492 -17.047 -21.078 1 90.38 395 TYR A N 1
ATOM 3207 C CA . TYR A 1 395 ? -14.938 -17.828 -22.234 1 90.38 395 TYR A CA 1
ATOM 3208 C C . TYR A 1 395 ? -13.789 -18.109 -23.188 1 90.38 395 TYR A C 1
ATOM 3210 O O . TYR A 1 395 ? -12.859 -17.297 -23.297 1 90.38 395 TYR A O 1
ATOM 3218 N N . ARG A 1 396 ? -13.867 -19.234 -23.734 1 89.81 396 ARG A N 1
ATOM 3219 C CA . ARG A 1 396 ? -12.891 -19.594 -24.766 1 89.81 396 ARG A CA 1
ATOM 3220 C C . ARG A 1 396 ? -13.586 -19.906 -26.078 1 89.81 396 ARG A C 1
ATOM 3222 O O . ARG A 1 396 ? -14.586 -20.625 -26.109 1 89.81 396 ARG A O 1
ATOM 3229 N N . PHE A 1 397 ? -13.219 -19.281 -27.188 1 88.5 397 PHE A N 1
ATOM 3230 C CA . PHE A 1 397 ? -13.664 -19.562 -28.562 1 88.5 397 PHE A CA 1
ATOM 3231 C C . PHE A 1 397 ? -12.492 -19.469 -29.531 1 88.5 397 PHE A C 1
ATOM 3233 O O . PHE A 1 397 ? -11.984 -18.375 -29.797 1 88.5 397 PHE A O 1
ATOM 3240 N N . LYS A 1 398 ? -12.117 -20.625 -29.953 1 86.38 398 LYS A N 1
ATOM 3241 C CA . LYS A 1 398 ? -10.953 -20.703 -30.828 1 86.38 398 LYS A CA 1
ATOM 3242 C C . LYS A 1 398 ? -9.719 -20.109 -30.141 1 86.38 398 LYS A C 1
ATOM 3244 O O . LYS A 1 398 ? -9.344 -20.531 -29.047 1 86.38 398 LYS A O 1
ATOM 3249 N N . GLU A 1 399 ? -9.109 -19.094 -30.719 1 83.94 399 GLU A N 1
ATOM 3250 C CA . GLU A 1 399 ? -7.898 -18.516 -30.156 1 83.94 399 GLU A CA 1
ATOM 3251 C C . GLU A 1 399 ? -8.234 -17.406 -29.156 1 83.94 399 GLU A C 1
ATOM 3253 O O . GLU A 1 399 ? -7.336 -16.828 -28.531 1 83.94 399 GLU A O 1
ATOM 3258 N N . PHE A 1 400 ? -9.539 -17.203 -28.984 1 87.38 400 PHE A N 1
ATOM 3259 C CA . PHE A 1 400 ? -9.945 -16.078 -28.156 1 87.38 400 PHE A CA 1
ATOM 3260 C C . PHE A 1 400 ? -10.273 -16.531 -26.734 1 87.38 400 PHE A C 1
ATOM 3262 O O . PHE A 1 400 ? -10.93 -17.562 -26.547 1 87.38 400 PHE A O 1
ATOM 3269 N N . VAL A 1 401 ? -9.672 -15.891 -25.812 1 89.31 401 VAL A N 1
ATOM 3270 C CA . VAL A 1 401 ? -10.062 -16 -24.406 1 89.31 401 VAL A CA 1
ATOM 3271 C C . VAL A 1 401 ? -10.469 -14.633 -23.875 1 89.31 401 VAL A C 1
ATOM 3273 O O . VAL A 1 401 ? -9.695 -13.68 -23.969 1 89.31 401 VAL A O 1
ATOM 3276 N N . PHE A 1 402 ? -11.703 -14.555 -23.453 1 89.19 402 PHE A N 1
ATOM 3277 C CA . PHE A 1 402 ? -12.188 -13.227 -23.094 1 89.19 402 PHE A CA 1
ATOM 3278 C C . PHE A 1 402 ? -13.227 -13.305 -21.984 1 89.19 402 PHE A C 1
ATOM 3280 O O . PHE A 1 402 ? -13.719 -14.391 -21.656 1 89.19 402 PHE A O 1
ATOM 3287 N N . ASN A 1 403 ? -13.453 -12.234 -21.312 1 89.12 403 ASN A N 1
ATOM 3288 C CA . ASN A 1 403 ? -14.531 -12.109 -20.328 1 89.12 403 ASN A CA 1
ATOM 3289 C C . ASN A 1 403 ? -15.242 -10.766 -20.453 1 89.12 403 ASN A C 1
ATOM 3291 O O . ASN A 1 403 ? -14.844 -9.914 -21.25 1 89.12 403 ASN A O 1
ATOM 3295 N N . TYR A 1 404 ? -16.375 -10.711 -19.859 1 88.88 404 TYR A N 1
ATOM 3296 C CA . TYR A 1 404 ? -17.203 -9.516 -19.906 1 88.88 404 TYR A CA 1
ATOM 3297 C C . TYR A 1 404 ? -17.5 -8.992 -18.516 1 88.88 404 TYR A C 1
ATOM 3299 O O . TYR A 1 404 ? -17.922 -9.75 -17.641 1 88.88 404 TYR A O 1
ATOM 3307 N N . ASP A 1 405 ? -17.125 -7.652 -18.266 1 88.06 405 ASP A N 1
ATOM 3308 C CA . ASP A 1 405 ? -17.375 -6.977 -17 1 88.06 405 ASP A CA 1
ATOM 3309 C C . ASP A 1 405 ? -18.047 -5.625 -17.219 1 88.06 405 ASP A C 1
ATOM 3311 O O . ASP A 1 405 ? -17.375 -4.621 -17.469 1 88.06 405 ASP A O 1
ATOM 3315 N N . PRO A 1 406 ? -19.344 -5.598 -17.047 1 86.56 406 PRO A N 1
ATOM 3316 C CA . PRO A 1 406 ? -20.062 -4.352 -17.328 1 86.56 406 PRO A CA 1
ATOM 3317 C C . PRO A 1 406 ? -19.75 -3.256 -16.312 1 86.56 406 PRO A C 1
ATOM 3319 O O . PRO A 1 406 ? -20.094 -2.092 -16.516 1 86.56 406 PRO A O 1
ATOM 3322 N N . LYS A 1 407 ? -19.031 -3.598 -15.203 1 80.94 407 LYS A N 1
ATOM 3323 C CA . LYS A 1 407 ? -18.781 -2.639 -14.133 1 80.94 407 LYS A CA 1
ATOM 3324 C C . LYS A 1 407 ? -17.562 -1.766 -14.461 1 80.94 407 LYS A C 1
ATOM 3326 O O . LYS A 1 407 ? -17.328 -0.75 -13.797 1 80.94 407 LYS A O 1
ATOM 3331 N N . LYS A 1 408 ? -16.875 -2.17 -15.5 1 84.5 408 LYS A N 1
ATOM 3332 C CA . LYS A 1 408 ? -15.711 -1.369 -15.875 1 84.5 408 LYS A CA 1
ATOM 3333 C C . LYS A 1 408 ? -16.125 -0.054 -16.516 1 84.5 408 LYS A C 1
ATOM 3335 O O . LYS A 1 408 ? -17.047 -0.028 -17.344 1 84.5 408 LYS A O 1
ATOM 3340 N N . ARG A 1 409 ? -15.477 1.029 -16.062 1 77.75 409 ARG A N 1
ATOM 3341 C CA . ARG A 1 409 ? -15.82 2.357 -16.562 1 77.75 409 ARG A CA 1
ATOM 3342 C C . ARG A 1 409 ? -15.422 2.508 -18.031 1 77.75 409 ARG A C 1
ATOM 3344 O O . ARG A 1 409 ? -16.188 3.043 -18.828 1 77.75 409 ARG A O 1
ATOM 3351 N N . VAL A 1 410 ? -14.312 2.037 -18.422 1 85.06 410 VAL A N 1
ATOM 3352 C CA . VAL A 1 410 ? -13.789 2.146 -19.781 1 85.06 410 VAL A CA 1
ATOM 3353 C C . VAL A 1 410 ? -14.375 1.031 -20.656 1 85.06 410 VAL A C 1
ATOM 3355 O O . VAL A 1 410 ? -14.227 -0.151 -20.328 1 85.06 410 VAL A O 1
ATOM 3358 N N . ILE A 1 411 ? -14.953 1.409 -21.703 1 85.06 411 ILE A N 1
ATOM 3359 C CA . ILE A 1 411 ? -15.664 0.468 -22.562 1 85.06 411 ILE A CA 1
ATOM 3360 C C . ILE A 1 411 ? -14.695 -0.584 -23.094 1 85.06 411 ILE A C 1
ATOM 3362 O O . ILE A 1 411 ? -15.062 -1.752 -23.234 1 85.06 411 ILE A O 1
ATOM 3366 N N . SER A 1 412 ? -13.5 -0.16 -23.422 1 84.56 412 SER A N 1
ATOM 3367 C CA . SER A 1 412 ? -12.523 -1.099 -23.969 1 84.56 412 SER A CA 1
ATOM 3368 C C . SER A 1 412 ? -12.156 -2.17 -22.953 1 84.56 412 SER A C 1
ATOM 3370 O O . SER A 1 412 ? -11.719 -3.262 -23.312 1 84.56 412 SER A O 1
ATOM 3372 N N . ASP A 1 413 ? -12.422 -1.873 -21.656 1 85.31 413 ASP A N 1
ATOM 3373 C CA . ASP A 1 413 ? -12.047 -2.793 -20.578 1 85.31 413 ASP A CA 1
ATOM 3374 C C . ASP A 1 413 ? -13.203 -3.715 -20.219 1 85.31 413 ASP A C 1
ATOM 3376 O O . ASP A 1 413 ? -13.023 -4.707 -19.516 1 85.31 413 ASP A O 1
ATOM 3380 N N . ARG A 1 414 ? -14.367 -3.414 -20.688 1 86.5 414 ARG A N 1
ATOM 3381 C CA . ARG A 1 414 ? -15.531 -4.223 -20.344 1 86.5 414 ARG A CA 1
ATOM 3382 C C . ARG A 1 414 ? -15.469 -5.586 -21.016 1 86.5 414 ARG A C 1
ATOM 3384 O O . ARG A 1 414 ? -15.969 -6.578 -20.469 1 86.5 414 ARG A O 1
ATOM 3391 N N . PHE A 1 415 ? -15.016 -5.555 -22.234 1 87.94 415 PHE A N 1
ATOM 3392 C CA . PHE A 1 415 ? -14.766 -6.789 -22.969 1 87.94 415 PHE A CA 1
ATOM 3393 C C . PHE A 1 415 ? -13.266 -7.055 -23.094 1 87.94 415 PHE A C 1
ATOM 3395 O O . PHE A 1 415 ? -12.625 -6.59 -24.031 1 87.94 415 PHE A O 1
ATOM 3402 N N . LYS A 1 416 ? -12.805 -7.836 -22.094 1 85.44 416 LYS A N 1
ATOM 3403 C CA . LYS A 1 416 ? -11.359 -7.941 -21.922 1 85.44 416 LYS A CA 1
ATOM 3404 C C . LYS A 1 416 ? -10.844 -9.289 -22.438 1 85.44 416 LYS A C 1
ATOM 3406 O O . LYS A 1 416 ? -11.344 -10.336 -22.031 1 85.44 416 LYS A O 1
ATOM 3411 N N . GLY A 1 417 ? -9.938 -9.18 -23.344 1 84.56 417 GLY A N 1
ATOM 3412 C CA . GLY A 1 417 ? -9.18 -10.359 -23.703 1 84.56 417 GLY A CA 1
ATOM 3413 C C . GLY A 1 417 ? -8.062 -10.68 -22.734 1 84.56 417 GLY A C 1
ATOM 3414 O O . GLY A 1 417 ? -7.414 -9.773 -22.203 1 84.56 417 GLY A O 1
ATOM 3415 N N . LEU A 1 418 ? -7.898 -11.938 -22.453 1 81.38 418 LEU A N 1
ATOM 3416 C CA . LEU A 1 418 ? -6.824 -12.305 -21.531 1 81.38 418 LEU A CA 1
ATOM 3417 C C . LEU A 1 418 ? -5.477 -12.297 -22.25 1 81.38 418 LEU A C 1
ATOM 3419 O O . LEU A 1 418 ? -4.426 -12.289 -21.594 1 81.38 418 LEU A O 1
ATOM 3423 N N . LEU A 1 419 ? -5.539 -12.406 -23.516 1 77.44 419 LEU A N 1
ATOM 3424 C CA . LEU A 1 419 ? -4.309 -12.328 -24.297 1 77.44 419 LEU A CA 1
ATOM 3425 C C . LEU A 1 419 ? -4.09 -10.914 -24.828 1 77.44 419 LEU A C 1
ATOM 3427 O O . LEU A 1 419 ? -5.051 -10.219 -25.156 1 77.44 419 LEU A O 1
ATOM 3431 N N . PRO A 1 420 ? -2.838 -10.422 -24.562 1 59.31 420 PRO A N 1
ATOM 3432 C CA . PRO A 1 420 ? -2.574 -9.078 -25.094 1 59.31 420 PRO A CA 1
ATOM 3433 C C . PRO A 1 420 ? -2.951 -8.938 -26.562 1 59.31 420 PRO A C 1
ATOM 3435 O O . PRO A 1 420 ? -2.816 -9.891 -27.328 1 59.31 420 PRO A O 1
ATOM 3438 N N . THR A 1 421 ? -3.832 -8.055 -26.828 1 51.69 421 THR A N 1
ATOM 3439 C CA . THR A 1 421 ? -4.078 -7.73 -28.234 1 51.69 421 THR A CA 1
ATOM 3440 C C . THR A 1 421 ? -2.764 -7.469 -28.953 1 51.69 421 THR A C 1
ATOM 3442 O O . THR A 1 421 ? -1.804 -6.973 -28.359 1 51.69 421 THR A O 1
ATOM 3445 N N . SER A 1 422 ? -2.35 -8.312 -29.812 1 40.56 422 SER A N 1
ATOM 3446 C CA . SER A 1 422 ? -1.147 -8.125 -30.625 1 40.56 422 SER A CA 1
ATOM 3447 C C . SER A 1 422 ? -0.847 -6.641 -30.812 1 40.56 422 SER A C 1
ATOM 3449 O O . SER A 1 422 ? -0.975 -6.121 -31.922 1 40.56 422 SER A O 1
ATOM 3451 N N . SER A 1 423 ? -1.352 -5.758 -30.109 1 36.91 423 SER A N 1
ATOM 3452 C CA . SER A 1 423 ? -0.935 -4.418 -30.516 1 36.91 423 SER A CA 1
ATOM 3453 C C . SER A 1 423 ? 0.522 -4.16 -30.141 1 36.91 423 SER A C 1
ATOM 3455 O O . SER A 1 423 ? 0.938 -4.41 -29.016 1 36.91 423 SER A O 1
ATOM 3457 N N . LYS A 1 424 ? 1.498 -4.125 -31.094 1 33.47 424 LYS A N 1
ATOM 3458 C CA . LYS A 1 424 ? 2.752 -3.377 -31.047 1 33.47 424 LYS A CA 1
ATOM 3459 C C . LYS A 1 424 ? 2.582 -2.064 -30.297 1 33.47 424 LYS A C 1
ATOM 3461 O O . LYS A 1 424 ? 2.168 -1.057 -30.875 1 33.47 424 LYS A O 1
ATOM 3466 N N . VAL A 1 425 ? 1.974 -2.01 -29.312 1 30.98 425 VAL A N 1
ATOM 3467 C CA . VAL A 1 425 ? 2.076 -0.727 -28.625 1 30.98 425 VAL A CA 1
ATOM 3468 C C . VAL A 1 425 ? 3.529 -0.26 -28.609 1 30.98 425 VAL A C 1
ATOM 3470 O O . VAL A 1 425 ? 4.426 -1 -28.203 1 30.98 425 VAL A O 1
ATOM 3473 N N . PHE A 1 426 ? 3.844 0.643 -29.453 1 27.62 426 PHE A N 1
ATOM 3474 C CA . PHE A 1 426 ? 5.098 1.388 -29.438 1 27.62 426 PHE A CA 1
ATOM 3475 C C . PHE A 1 426 ? 5.453 1.823 -28.016 1 27.62 426 PHE A C 1
ATOM 3477 O O . PHE A 1 426 ? 4.848 2.748 -27.469 1 27.62 426 PHE A O 1
ATOM 3484 N N . LEU A 1 427 ? 5.641 0.965 -27.172 1 29.34 427 LEU A N 1
ATOM 3485 C CA . LEU A 1 427 ? 6.379 1.488 -26.031 1 29.34 427 LEU A CA 1
ATOM 3486 C C . LEU A 1 427 ? 7.625 2.238 -26.484 1 29.34 427 LEU A C 1
ATOM 3488 O O . LEU A 1 427 ? 8.375 1.749 -27.328 1 29.34 427 LEU A O 1
ATOM 3492 N N . PRO A 1 428 ? 7.605 3.498 -26.438 1 27.03 428 PRO A N 1
ATOM 3493 C CA . PRO A 1 428 ? 8.914 4.043 -26.797 1 27.03 428 PRO A CA 1
ATOM 3494 C C . PRO A 1 428 ? 10.078 3.189 -26.297 1 27.03 428 PRO A C 1
ATOM 3496 O O . PRO A 1 428 ? 9.953 2.529 -25.25 1 27.03 428 PRO A O 1
ATOM 3499 N N . ARG A 1 429 ? 10.977 2.672 -27.219 1 28.98 429 ARG A N 1
ATOM 3500 C CA . ARG A 1 429 ? 12.195 1.904 -26.984 1 28.98 429 ARG A CA 1
ATOM 3501 C C . ARG A 1 429 ? 12.789 2.219 -25.609 1 28.98 429 ARG A C 1
ATOM 3503 O O . ARG A 1 429 ? 13.438 1.37 -25 1 28.98 429 ARG A O 1
ATOM 3510 N N . ASN A 1 430 ? 12.859 3.602 -25.312 1 28.72 430 ASN A N 1
ATOM 3511 C CA . ASN A 1 430 ? 13.664 4.047 -24.172 1 28.72 430 ASN A CA 1
ATOM 3512 C C . ASN A 1 430 ? 13 3.701 -22.844 1 28.72 430 ASN A C 1
ATOM 3514 O O . ASN A 1 430 ? 13.547 3.986 -21.781 1 28.72 430 ASN A O 1
ATOM 3518 N N . MET A 1 431 ? 11.703 3.611 -22.859 1 25.59 431 MET A N 1
ATOM 3519 C CA . MET A 1 431 ? 11.156 3.506 -21.516 1 25.59 431 MET A CA 1
ATOM 3520 C C . MET A 1 431 ? 11.133 2.055 -21.047 1 25.59 431 MET A C 1
ATOM 3522 O O . MET A 1 431 ? 10.508 1.734 -20.031 1 25.59 431 MET A O 1
ATOM 3526 N N . SER A 1 432 ? 11.367 1.104 -21.922 1 27.12 432 SER A N 1
ATOM 3527 C CA . SER A 1 432 ? 11.344 -0.29 -21.484 1 27.12 432 SER A CA 1
ATOM 3528 C C . SER A 1 432 ? 12.109 -0.476 -20.188 1 27.12 432 SER A C 1
ATOM 3530 O O . SER A 1 432 ? 11.797 -1.366 -19.391 1 27.12 432 SER A O 1
ATOM 3532 N N . ASN A 1 433 ? 13.359 0.017 -20.266 1 25.86 433 ASN A N 1
ATOM 3533 C CA . ASN A 1 433 ? 14.344 -0.254 -19.234 1 25.86 433 ASN A CA 1
ATOM 3534 C C . ASN A 1 433 ? 14.039 0.508 -17.953 1 25.86 433 ASN A C 1
ATOM 3536 O O . ASN A 1 433 ? 14.93 0.758 -17.141 1 25.86 433 ASN A O 1
ATOM 3540 N N . ILE A 1 434 ? 13.055 1.352 -18.031 1 26 434 ILE A N 1
ATOM 3541 C CA . ILE A 1 434 ? 13.047 1.873 -16.672 1 26 434 ILE A CA 1
ATOM 3542 C C . ILE A 1 434 ? 12.758 0.742 -15.688 1 26 434 ILE A C 1
ATOM 3544 O O . ILE A 1 434 ? 11.664 0.184 -15.672 1 26 434 ILE A O 1
ATOM 3548 N N . ALA A 1 435 ? 13.664 -0.094 -15.422 1 26.16 435 ALA A N 1
ATOM 3549 C CA . ALA A 1 435 ? 13.703 -0.892 -14.203 1 26.16 435 ALA A CA 1
ATOM 3550 C C . ALA A 1 435 ? 12.969 -0.188 -13.062 1 26.16 435 ALA A C 1
ATOM 3552 O O . ALA A 1 435 ? 13.438 0.836 -12.555 1 26.16 435 ALA A O 1
ATOM 3553 N N . TYR A 1 436 ? 11.703 0.095 -13.219 1 23.95 436 TYR A N 1
ATOM 3554 C CA . TYR A 1 436 ? 11.25 0.393 -11.859 1 23.95 436 TYR A CA 1
ATOM 3555 C C . TYR A 1 436 ? 11.922 -0.533 -10.852 1 23.95 436 TYR A C 1
ATOM 3557 O O . TYR A 1 436 ? 11.93 -1.754 -11.031 1 23.95 436 TYR A O 1
ATOM 3565 N N . ALA A 1 437 ? 13.031 -0.178 -10.375 1 26.88 437 ALA A N 1
ATOM 3566 C CA . ALA A 1 437 ? 13.531 -0.825 -9.164 1 26.88 437 ALA A CA 1
ATOM 3567 C C . ALA A 1 437 ? 12.375 -1.315 -8.289 1 26.88 437 ALA A C 1
ATOM 3569 O O . ALA A 1 437 ? 11.773 -0.535 -7.551 1 26.88 437 ALA A O 1
ATOM 3570 N N . ASN A 1 438 ? 11.398 -1.812 -8.906 1 27.53 438 ASN A N 1
ATOM 3571 C CA . ASN A 1 438 ? 10.391 -2.547 -8.141 1 27.53 438 ASN A CA 1
ATOM 3572 C C . ASN A 1 438 ? 11.031 -3.545 -7.184 1 27.53 438 ASN A C 1
ATOM 3574 O O . ASN A 1 438 ? 11.227 -4.711 -7.531 1 27.53 438 ASN A O 1
ATOM 3578 N N . SER A 1 439 ? 12.164 -3.264 -6.719 1 27.11 439 SER A N 1
ATOM 3579 C CA . SER A 1 439 ? 12.664 -4.121 -5.648 1 27.11 439 SER A CA 1
ATOM 3580 C C . SER A 1 439 ? 11.562 -4.445 -4.645 1 27.11 439 SER A C 1
ATOM 3582 O O . SER A 1 439 ? 11.367 -3.711 -3.672 1 27.11 439 SER A O 1
ATOM 3584 N N . VAL A 1 440 ? 10.375 -4.395 -5.094 1 25.92 440 VAL A N 1
ATOM 3585 C CA . VAL A 1 440 ? 9.633 -4.957 -3.969 1 25.92 440 VAL A CA 1
ATOM 3586 C C . VAL A 1 440 ? 10.062 -6.406 -3.744 1 25.92 440 VAL A C 1
ATOM 3588 O O . VAL A 1 440 ? 9.898 -7.25 -4.625 1 25.92 440 VAL A O 1
ATOM 3591 N N . PRO A 1 441 ? 11.18 -6.539 -3.15 1 27.19 441 PRO A N 1
ATOM 3592 C CA . PRO A 1 441 ? 11.492 -7.918 -2.771 1 27.19 441 PRO A CA 1
ATOM 3593 C C . PRO A 1 441 ? 10.266 -8.68 -2.266 1 27.19 441 PRO A C 1
ATOM 3595 O O . PRO A 1 441 ? 9.555 -8.195 -1.38 1 27.19 441 PRO A O 1
ATOM 3598 N N . PHE A 1 442 ? 9.422 -9.258 -3.145 1 24.98 442 PHE A N 1
ATOM 3599 C CA . PHE A 1 442 ? 8.453 -10.219 -2.621 1 24.98 442 PHE A CA 1
ATOM 3600 C C . PHE A 1 442 ? 9.156 -11.336 -1.863 1 24.98 442 PHE A C 1
ATOM 3602 O O . PHE A 1 442 ? 10.266 -11.742 -2.232 1 24.98 442 PHE A O 1
ATOM 3609 N N . MET B 1 1 ? -76.312 -14.492 -39.031 1 18.02 1 MET B N 1
ATOM 3610 C CA . MET B 1 1 ? -77.25 -13.961 -38.031 1 18.02 1 MET B CA 1
ATOM 3611 C C . MET B 1 1 ? -76.5 -13.156 -36.969 1 18.02 1 MET B C 1
ATOM 3613 O O . MET B 1 1 ? -75.25 -13.227 -36.875 1 18.02 1 MET B O 1
ATOM 3617 N N . ASN B 1 2 ? -76.938 -13.25 -35.625 1 17.36 2 ASN B N 1
ATOM 3618 C CA . ASN B 1 2 ? -77.375 -12.242 -34.656 1 17.36 2 ASN B CA 1
ATOM 3619 C C . ASN B 1 2 ? -76.125 -11.672 -33.906 1 17.36 2 ASN B C 1
ATOM 3621 O O . ASN B 1 2 ? -75.875 -10.469 -33.969 1 17.36 2 ASN B O 1
ATOM 3625 N N . ASN B 1 3 ? -76 -11.961 -32.594 1 19.52 3 ASN B N 1
ATOM 3626 C CA . ASN B 1 3 ? -76.25 -11.156 -31.406 1 19.52 3 ASN B CA 1
ATOM 3627 C C . ASN B 1 3 ? -74.938 -10.656 -30.812 1 19.52 3 ASN B C 1
ATOM 3629 O O . ASN B 1 3 ? -74.062 -11.445 -30.484 1 19.52 3 ASN B O 1
ATOM 3633 N N . VAL B 1 4 ? -74.5 -9.461 -31.125 1 24.38 4 VAL B N 1
ATOM 3634 C CA . VAL B 1 4 ? -73.438 -8.453 -30.906 1 24.38 4 VAL B CA 1
ATOM 3635 C C . VAL B 1 4 ? -73.375 -8.125 -29.422 1 24.38 4 VAL B C 1
ATOM 3637 O O . VAL B 1 4 ? -74.188 -7.363 -28.891 1 24.38 4 VAL B O 1
ATOM 3640 N N . SER B 1 5 ? -73.375 -9.234 -28.547 1 21.75 5 SER B N 1
ATOM 3641 C CA . SER B 1 5 ? -73.688 -9.047 -27.125 1 21.75 5 SER B CA 1
ATOM 3642 C C . SER B 1 5 ? -72.75 -7.996 -26.516 1 21.75 5 SER B C 1
ATOM 3644 O O . SER B 1 5 ? -71.562 -7.957 -26.797 1 21.75 5 SER B O 1
ATOM 3646 N N . GLU B 1 6 ? -73.312 -6.844 -26.125 1 21.02 6 GLU B N 1
ATOM 3647 C CA . GLU B 1 6 ? -73.062 -5.547 -25.484 1 21.02 6 GLU B CA 1
ATOM 3648 C C . GLU B 1 6 ? -72.312 -5.699 -24.172 1 21.02 6 GLU B C 1
ATOM 3650 O O . GLU B 1 6 ? -72.875 -6.242 -23.203 1 21.02 6 GLU B O 1
ATOM 3655 N N . LYS B 1 7 ? -71.062 -6.141 -24.234 1 22.78 7 LYS B N 1
ATOM 3656 C CA . LYS B 1 7 ? -70.188 -6.496 -23.141 1 22.78 7 LYS B CA 1
ATOM 3657 C C . LYS B 1 7 ? -70.062 -5.348 -22.141 1 22.78 7 LYS B C 1
ATOM 3659 O O . LYS B 1 7 ? -69.562 -4.254 -22.484 1 22.78 7 LYS B O 1
ATOM 3664 N N . ASN B 1 8 ? -71 -5.293 -21.125 1 19.16 8 ASN B N 1
ATOM 3665 C CA . ASN B 1 8 ? -71.375 -4.363 -20.047 1 19.16 8 ASN B CA 1
ATOM 3666 C C . ASN B 1 8 ? -70.125 -4.008 -19.219 1 19.16 8 ASN B C 1
ATOM 3668 O O . ASN B 1 8 ? -69.375 -4.895 -18.766 1 19.16 8 ASN B O 1
ATOM 3672 N N . GLN B 1 9 ? -69.5 -2.824 -19.359 1 21.33 9 GLN B N 1
ATOM 3673 C CA . GLN B 1 9 ? -68.312 -2.092 -18.844 1 21.33 9 GLN B CA 1
ATOM 3674 C C . GLN B 1 9 ? -68.5 -1.822 -17.344 1 21.33 9 GLN B C 1
ATOM 3676 O O . GLN B 1 9 ? -69.125 -0.853 -16.953 1 21.33 9 GLN B O 1
ATOM 3681 N N . GLU B 1 10 ? -68.938 -2.887 -16.547 1 19.2 10 GLU B N 1
ATOM 3682 C CA . GLU B 1 10 ? -69.312 -2.572 -15.18 1 19.2 10 GLU B CA 1
ATOM 3683 C C . GLU B 1 10 ? -68.188 -1.853 -14.445 1 19.2 10 GLU B C 1
ATOM 3685 O O . GLU B 1 10 ? -67.062 -2.227 -14.578 1 19.2 10 GLU B O 1
ATOM 3690 N N . ASN B 1 11 ? -68.375 -0.588 -14.078 1 21.56 11 ASN B N 1
ATOM 3691 C CA . ASN B 1 11 ? -67.75 0.511 -13.367 1 21.56 11 ASN B CA 1
ATOM 3692 C C . ASN B 1 11 ? -67.375 0.124 -11.93 1 21.56 11 ASN B C 1
ATOM 3694 O O . ASN B 1 11 ? -68.25 0.091 -11.062 1 21.56 11 ASN B O 1
ATOM 3698 N N . ILE B 1 12 ? -66.812 -1.062 -11.672 1 19.7 12 ILE B N 1
ATOM 3699 C CA . ILE B 1 12 ? -66.688 -1.539 -10.297 1 19.7 12 ILE B CA 1
ATOM 3700 C C . ILE B 1 12 ? -66 -0.459 -9.43 1 19.7 12 ILE B C 1
ATOM 3702 O O . ILE B 1 12 ? -64.875 -0.02 -9.703 1 19.7 12 ILE B O 1
ATOM 3706 N N . LYS B 1 13 ? -66.75 0.378 -8.719 1 22.08 13 LYS B N 1
ATOM 3707 C CA . LYS B 1 13 ? -66.562 1.438 -7.73 1 22.08 13 LYS B CA 1
ATOM 3708 C C . LYS B 1 13 ? -65.875 0.91 -6.492 1 22.08 13 LYS B C 1
ATOM 3710 O O . LYS B 1 13 ? -65.75 1.608 -5.484 1 22.08 13 LYS B O 1
ATOM 3715 N N . ASN B 1 14 ? -65.062 -0.193 -6.5 1 19.23 14 ASN B N 1
ATOM 3716 C CA . ASN B 1 14 ? -64.75 -0.844 -5.238 1 19.23 14 ASN B CA 1
ATOM 3717 C C . ASN B 1 14 ? -64.062 0.122 -4.266 1 19.23 14 ASN B C 1
ATOM 3719 O O . ASN B 1 14 ? -63 0.676 -4.562 1 19.23 14 ASN B O 1
ATOM 3723 N N . ASN B 1 15 ? -64.812 0.857 -3.469 1 20.73 15 ASN B N 1
ATOM 3724 C CA . ASN B 1 15 ? -64.625 1.78 -2.365 1 20.73 15 ASN B CA 1
ATOM 3725 C C . ASN B 1 15 ? -63.75 1.135 -1.27 1 20.73 15 ASN B C 1
ATOM 3727 O O . ASN B 1 15 ? -64.188 1.029 -0.123 1 20.73 15 ASN B O 1
ATOM 3731 N N . GLY B 1 16 ? -62.938 0.17 -1.552 1 19.8 16 GLY B N 1
ATOM 3732 C CA . GLY B 1 16 ? -62.406 -0.638 -0.468 1 19.8 16 GLY B CA 1
ATOM 3733 C C . GLY B 1 16 ? -61.781 0.187 0.626 1 19.8 16 GLY B C 1
ATOM 3734 O O . GLY B 1 16 ? -60.906 1.019 0.353 1 19.8 16 GLY B O 1
ATOM 3735 N N . ASP B 1 17 ? -62.531 0.544 1.597 1 20.81 17 ASP B N 1
ATOM 3736 C CA . ASP B 1 17 ? -62.219 1.207 2.855 1 20.81 17 ASP B CA 1
ATOM 3737 C C . ASP B 1 17 ? -60.969 0.585 3.498 1 20.81 17 ASP B C 1
ATOM 3739 O O . ASP B 1 17 ? -60.938 -0.625 3.732 1 20.81 17 ASP B O 1
ATOM 3743 N N . ILE B 1 18 ? -59.875 1.073 3.189 1 19.94 18 ILE B N 1
ATOM 3744 C CA . ILE B 1 18 ? -58.531 0.675 3.619 1 19.94 18 ILE B CA 1
ATOM 3745 C C . ILE B 1 18 ? -58.469 0.71 5.145 1 19.94 18 ILE B C 1
ATOM 3747 O O . ILE B 1 18 ? -58.594 1.775 5.754 1 19.94 18 ILE B O 1
ATOM 3751 N N . LYS B 1 19 ? -59.219 -0.237 5.777 1 21.52 19 LYS B N 1
ATOM 3752 C CA . LYS B 1 19 ? -59.094 -0.346 7.23 1 21.52 19 LYS B CA 1
ATOM 3753 C C . LYS B 1 19 ? -57.656 -0.219 7.688 1 21.52 19 LYS B C 1
ATOM 3755 O O . LYS B 1 19 ? -56.781 -0.997 7.27 1 21.52 19 LYS B O 1
ATOM 3760 N N . ILE B 1 20 ? -57.281 0.913 8.078 1 20.34 20 ILE B N 1
ATOM 3761 C CA . ILE B 1 20 ? -55.969 1.337 8.625 1 20.34 20 ILE B CA 1
ATOM 3762 C C . ILE B 1 20 ? -55.719 0.589 9.93 1 20.34 20 ILE B C 1
ATOM 3764 O O . ILE B 1 20 ? -56.375 0.814 10.938 1 20.34 20 ILE B O 1
ATOM 3768 N N . MET B 1 21 ? -55.781 -0.739 9.875 1 20.61 21 MET B N 1
ATOM 3769 C CA . MET B 1 21 ? -55.562 -1.423 11.141 1 20.61 21 MET B CA 1
ATOM 3770 C C . MET B 1 21 ? -54.344 -0.823 11.867 1 20.61 21 MET B C 1
ATOM 3772 O O . MET B 1 21 ? -53.281 -0.653 11.281 1 20.61 21 MET B O 1
ATOM 3776 N N . HIS B 1 22 ? -54.688 -0.044 12.773 1 20.12 22 HIS B N 1
ATOM 3777 C CA . HIS B 1 22 ? -53.812 0.582 13.758 1 20.12 22 HIS B CA 1
ATOM 3778 C C . HIS B 1 22 ? -52.938 -0.454 14.461 1 20.12 22 HIS B C 1
ATOM 3780 O O . HIS B 1 22 ? -53.438 -1.335 15.156 1 20.12 22 HIS B O 1
ATOM 3786 N N . ILE B 1 23 ? -52.188 -1.131 13.742 1 20.81 23 ILE B N 1
ATOM 3787 C CA . ILE B 1 23 ? -51.375 -2.125 14.43 1 20.81 23 ILE B CA 1
ATOM 3788 C C . ILE B 1 23 ? -50.719 -1.492 15.656 1 20.81 23 ILE B C 1
ATOM 3790 O O . ILE B 1 23 ? -50.031 -0.476 15.531 1 20.81 23 ILE B O 1
ATOM 3794 N N . GLU B 1 24 ? -51.375 -1.624 16.75 1 19.84 24 GLU B N 1
ATOM 3795 C CA . GLU B 1 24 ? -50.906 -1.236 18.078 1 19.84 24 GLU B CA 1
ATOM 3796 C C . GLU B 1 24 ? -49.438 -1.547 18.25 1 19.84 24 GLU B C 1
ATOM 3798 O O . GLU B 1 24 ? -49 -2.648 17.938 1 19.84 24 GLU B O 1
ATOM 3803 N N . GLN B 1 25 ? -48.719 -0.5 18.125 1 18.17 25 GLN B N 1
ATOM 3804 C CA . GLN B 1 25 ? -47.281 -0.418 18.281 1 18.17 25 GLN B CA 1
ATOM 3805 C C . GLN B 1 25 ? -46.812 -1.067 19.594 1 18.17 25 GLN B C 1
ATOM 3807 O O . GLN B 1 25 ? -47.156 -0.595 20.672 1 18.17 25 GLN B O 1
ATOM 3812 N N . GLN B 1 26 ? -47 -2.379 19.703 1 21.16 26 GLN B N 1
ATOM 3813 C CA . GLN B 1 26 ? -46.562 -2.994 20.938 1 21.16 26 GLN B CA 1
ATOM 3814 C C . GLN B 1 26 ? -45.219 -2.389 21.391 1 21.16 26 GLN B C 1
ATOM 3816 O O . GLN B 1 26 ? -44.344 -2.131 20.578 1 21.16 26 GLN B O 1
ATOM 3821 N N . SER B 1 27 ? -45.25 -1.718 22.516 1 20.12 27 SER B N 1
ATOM 3822 C CA . SER B 1 27 ? -44.219 -1.063 23.312 1 20.12 27 SER B CA 1
ATOM 3823 C C . SER B 1 27 ? -43 -1.953 23.469 1 20.12 27 SER B C 1
ATOM 3825 O O . SER B 1 27 ? -43.125 -3.127 23.828 1 20.12 27 SER B O 1
ATOM 3827 N N . PHE B 1 28 ? -42.125 -1.773 22.594 1 19.06 28 PHE B N 1
ATOM 3828 C CA . PHE B 1 28 ? -40.875 -2.523 22.641 1 19.06 28 PHE B CA 1
ATOM 3829 C C . PHE B 1 28 ? -40.312 -2.521 24.062 1 19.06 28 PHE B C 1
ATOM 3831 O O . PHE B 1 28 ? -40.062 -1.458 24.641 1 19.06 28 PHE B O 1
ATOM 3838 N N . ILE B 1 29 ? -40.844 -3.316 24.938 1 22 29 ILE B N 1
ATOM 3839 C CA . ILE B 1 29 ? -40.219 -3.559 26.234 1 22 29 ILE B CA 1
ATOM 3840 C C . ILE B 1 29 ? -38.719 -3.523 26.125 1 22 29 ILE B C 1
ATOM 3842 O O . ILE B 1 29 ? -38.125 -4.109 25.203 1 22 29 ILE B O 1
ATOM 3846 N N . GLY B 1 30 ? -38.156 -2.521 26.672 1 19.88 30 GLY B N 1
ATOM 3847 C CA . GLY B 1 30 ? -36.781 -2.195 26.906 1 19.88 30 GLY B CA 1
ATOM 3848 C C . GLY B 1 30 ? -35.938 -3.406 27.25 1 19.88 30 GLY B C 1
ATOM 3849 O O . GLY B 1 30 ? -36.125 -4.031 28.297 1 19.88 30 GLY B O 1
ATOM 3850 N N . CYS B 1 31 ? -35.844 -4.312 26.312 1 20.98 31 CYS B N 1
ATOM 3851 C CA . CYS B 1 31 ? -35.062 -5.488 26.672 1 20.98 31 CYS B CA 1
ATOM 3852 C C . CYS B 1 31 ? -33.812 -5.094 27.438 1 20.98 31 CYS B C 1
ATOM 3854 O O . CYS B 1 31 ? -33.125 -4.156 27.047 1 20.98 31 CYS B O 1
ATOM 3856 N N . GLU B 1 32 ? -33.875 -5.281 28.719 1 23.02 32 GLU B N 1
ATOM 3857 C CA . GLU B 1 32 ? -32.75 -5.371 29.641 1 23.02 32 GLU B CA 1
ATOM 3858 C C . GLU B 1 32 ? -31.531 -5.957 28.953 1 23.02 32 GLU B C 1
ATOM 3860 O O . GLU B 1 32 ? -31.578 -7.07 28.422 1 23.02 32 GLU B O 1
ATOM 3865 N N . VAL B 1 33 ? -30.953 -5.156 28.25 1 22.14 33 VAL B N 1
ATOM 3866 C CA . VAL B 1 33 ? -29.672 -5.555 27.688 1 22.14 33 VAL B CA 1
ATOM 3867 C C . VAL B 1 33 ? -28.875 -6.336 28.734 1 22.14 33 VAL B C 1
ATOM 3869 O O . VAL B 1 33 ? -28.5 -5.793 29.781 1 22.14 33 VAL B O 1
ATOM 3872 N N . PHE B 1 34 ? -29.328 -7.594 29.016 1 22.31 34 PHE B N 1
ATOM 3873 C CA . PHE B 1 34 ? -28.484 -8.523 29.766 1 22.31 34 PHE B CA 1
ATOM 3874 C C . PHE B 1 34 ? -27.016 -8.336 29.391 1 22.31 34 PHE B C 1
ATOM 3876 O O . PHE B 1 34 ? -26.656 -8.398 28.219 1 22.31 34 PHE B O 1
ATOM 3883 N N . GLU B 1 35 ? -26.375 -7.531 30.094 1 25.47 35 GLU B N 1
ATOM 3884 C CA . GLU B 1 35 ? -24.938 -7.523 30.359 1 25.47 35 GLU B CA 1
ATOM 3885 C C . GLU B 1 35 ? -24.391 -8.945 30.453 1 25.47 35 GLU B C 1
ATOM 3887 O O . GLU B 1 35 ? -24.328 -9.523 31.531 1 25.47 35 GLU B O 1
ATOM 3892 N N . GLU B 1 36 ? -24.984 -9.961 29.828 1 25.02 36 GLU B N 1
ATOM 3893 C CA . GLU B 1 36 ? -24.297 -11.211 30.141 1 25.02 36 GLU B CA 1
ATOM 3894 C C . GLU B 1 36 ? -22.781 -11.047 30.078 1 25.02 36 GLU B C 1
ATOM 3896 O O . GLU B 1 36 ? -22.25 -10.578 29.062 1 25.02 36 GLU B O 1
ATOM 3901 N N . LYS B 1 37 ? -22.062 -10.914 31.156 1 28.09 37 LYS B N 1
ATOM 3902 C CA . LYS B 1 37 ? -20.766 -11.43 31.531 1 28.09 37 LYS B CA 1
ATOM 3903 C C . LYS B 1 37 ? -20.438 -12.711 30.781 1 28.09 37 LYS B C 1
ATOM 3905 O O . LYS B 1 37 ? -20.953 -13.781 31.094 1 28.09 37 LYS B O 1
ATOM 3910 N N . SER B 1 38 ? -20.5 -12.68 29.484 1 27.53 38 SER B N 1
ATOM 3911 C CA . SER B 1 38 ? -20.25 -13.961 28.828 1 27.53 38 SER B CA 1
ATOM 3912 C C . SER B 1 38 ? -19.188 -14.758 29.562 1 27.53 38 SER B C 1
ATOM 3914 O O . SER B 1 38 ? -18.156 -14.203 29.969 1 27.53 38 SER B O 1
ATOM 3916 N N . SER B 1 39 ? -19.531 -15.562 30.484 1 29.83 39 SER B N 1
ATOM 3917 C CA . SER B 1 39 ? -18.672 -16.641 30.938 1 29.83 39 SER B CA 1
ATOM 3918 C C . SER B 1 39 ? -17.594 -16.969 29.906 1 29.83 39 SER B C 1
ATOM 3920 O O . SER B 1 39 ? -17.891 -17.062 28.719 1 29.83 39 SER B O 1
ATOM 3922 N N . PRO B 1 40 ? -16.312 -16.625 30.219 1 32.81 40 PRO B N 1
ATOM 3923 C CA . PRO B 1 40 ? -15.242 -17.094 29.344 1 32.81 40 PRO B CA 1
ATOM 3924 C C . PRO B 1 40 ? -15.531 -18.469 28.75 1 32.81 40 PRO B C 1
ATOM 3926 O O . PRO B 1 40 ? -15.352 -19.484 29.422 1 32.81 40 PRO B O 1
ATOM 3929 N N . VAL B 1 41 ? -16.734 -18.766 28.531 1 31.19 41 VAL B N 1
ATOM 3930 C CA . VAL B 1 41 ? -16.656 -20.016 27.781 1 31.19 41 VAL B CA 1
ATOM 3931 C C . VAL B 1 41 ? -15.43 -19.969 26.859 1 31.19 41 VAL B C 1
ATOM 3933 O O . VAL B 1 41 ? -15.352 -19.141 25.953 1 31.19 41 VAL B O 1
ATOM 3936 N N . LYS B 1 42 ? -14.344 -20.281 27.344 1 37 42 LYS B N 1
ATOM 3937 C CA . LYS B 1 42 ? -13.07 -20.5 26.656 1 37 42 LYS B CA 1
ATOM 3938 C C . LYS B 1 42 ? -13.281 -21.031 25.25 1 37 42 LYS B C 1
ATOM 3940 O O . LYS B 1 42 ? -13.406 -22.25 25.047 1 37 42 LYS B O 1
ATOM 3945 N N . GLU B 1 43 ? -14.172 -20.625 24.531 1 41.72 43 GLU B N 1
ATOM 3946 C CA . GLU B 1 43 ? -14.172 -21.109 23.141 1 41.72 43 GLU B CA 1
ATOM 3947 C C . GLU B 1 43 ? -12.75 -21.344 22.656 1 41.72 43 GLU B C 1
ATOM 3949 O O . GLU B 1 43 ? -11.891 -20.469 22.734 1 41.72 43 GLU B O 1
ATOM 3954 N N . LYS B 1 44 ? -12.211 -22.484 22.766 1 50.75 44 LYS B N 1
ATOM 3955 C CA . LYS B 1 44 ? -10.906 -23.031 22.391 1 50.75 44 LYS B CA 1
ATOM 3956 C C . LYS B 1 44 ? -10.391 -22.359 21.109 1 50.75 44 LYS B C 1
ATOM 3958 O O . LYS B 1 44 ? -11.094 -22.297 20.109 1 50.75 44 LYS B O 1
ATOM 3963 N N . SER B 1 45 ? -9.461 -21.375 21.234 1 78.69 45 SER B N 1
ATOM 3964 C CA . SER B 1 45 ? -8.781 -20.734 20.094 1 78.69 45 SER B CA 1
ATOM 3965 C C . SER B 1 45 ? -8.57 -21.734 18.969 1 78.69 45 SER B C 1
ATOM 3967 O O . SER B 1 45 ? -8.18 -22.875 19.203 1 78.69 45 SER B O 1
ATOM 3969 N N . LYS B 1 46 ? -9.312 -21.656 17.953 1 89.69 46 LYS B N 1
ATOM 3970 C CA . LYS B 1 46 ? -9.117 -22.469 16.75 1 89.69 46 LYS B CA 1
ATOM 3971 C C . LYS B 1 46 ? -7.676 -22.375 16.266 1 89.69 46 LYS B C 1
ATOM 3973 O O . LYS B 1 46 ? -7.266 -23.141 15.383 1 89.69 46 LYS B O 1
ATOM 3978 N N . LEU B 1 47 ? -6.977 -21.516 16.906 1 91.75 47 LEU B N 1
ATOM 3979 C CA . LEU B 1 47 ? -5.551 -21.391 16.625 1 91.75 47 LEU B CA 1
ATOM 3980 C C . LEU B 1 47 ? -4.727 -22.203 17.609 1 91.75 47 LEU B C 1
ATOM 3982 O O . LEU B 1 47 ? -4.742 -21.938 18.812 1 91.75 47 LEU B O 1
ATOM 3986 N N . SER B 1 48 ? -4.055 -23.172 17.078 1 91.12 48 SER B N 1
ATOM 3987 C CA . SER B 1 48 ? -3.256 -24.031 17.938 1 91.12 48 SER B CA 1
ATOM 3988 C C . SER B 1 48 ? -2.047 -23.297 18.5 1 91.12 48 SER B C 1
ATOM 3990 O O . SER B 1 48 ? -1.413 -22.516 17.812 1 91.12 48 SER B O 1
ATOM 3992 N N . LYS B 1 49 ? -1.639 -23.609 19.656 1 84.62 49 LYS B N 1
ATOM 3993 C CA . LYS B 1 49 ? -0.473 -23.016 20.312 1 84.62 49 LYS B CA 1
ATOM 3994 C C . LYS B 1 49 ? 0.82 -23.641 19.797 1 84.62 49 LYS B C 1
ATOM 3996 O O . LYS B 1 49 ? 1.88 -23.016 19.844 1 84.62 49 LYS B O 1
ATOM 4001 N N . ILE B 1 50 ? 0.642 -24.922 19.328 1 86.19 50 ILE B N 1
ATOM 4002 C CA . ILE B 1 50 ? 1.827 -25.641 18.891 1 86.19 50 ILE B CA 1
ATOM 4003 C C . ILE B 1 50 ? 1.742 -25.891 17.391 1 86.19 50 ILE B C 1
ATOM 4005 O O . ILE B 1 50 ? 0.712 -26.359 16.891 1 86.19 50 ILE B O 1
ATOM 4009 N N . GLY B 1 51 ? 2.854 -25.562 16.734 1 88.81 51 GLY B N 1
ATOM 4010 C CA . GLY B 1 51 ? 2.951 -25.922 15.336 1 88.81 51 GLY B CA 1
ATOM 4011 C C . GLY B 1 51 ? 3.176 -27.406 15.117 1 88.81 51 GLY B C 1
ATOM 4012 O O . GLY B 1 51 ? 3.902 -28.047 15.875 1 88.81 51 GLY B O 1
ATOM 4013 N N . LYS B 1 52 ? 2.484 -27.953 14.102 1 92.62 52 LYS B N 1
ATOM 4014 C CA . LYS B 1 52 ? 2.578 -29.375 13.812 1 92.62 52 LYS B CA 1
ATOM 4015 C C . LYS B 1 52 ? 2.975 -29.609 12.359 1 92.62 52 LYS B C 1
ATOM 4017 O O . LYS B 1 52 ? 2.646 -28.812 11.477 1 92.62 52 LYS B O 1
ATOM 4022 N N . LYS B 1 53 ? 3.705 -30.719 12.219 1 95.31 53 LYS B N 1
ATOM 4023 C CA . LYS B 1 53 ? 3.994 -31.172 10.859 1 95.31 53 LYS B CA 1
ATOM 4024 C C . LYS B 1 53 ? 2.719 -31.594 10.133 1 95.31 53 LYS B C 1
ATOM 4026 O O . LYS B 1 53 ? 1.823 -32.188 10.742 1 95.31 53 LYS B O 1
ATOM 4031 N N . LEU B 1 54 ? 2.666 -31.297 8.898 1 95.94 54 LEU B N 1
ATOM 4032 C CA . LEU B 1 54 ? 1.531 -31.734 8.086 1 95.94 54 LEU B CA 1
ATOM 4033 C C . LEU B 1 54 ? 1.393 -33.25 8.094 1 95.94 54 LEU B C 1
ATOM 4035 O O . LEU B 1 54 ? 2.377 -33.969 7.91 1 95.94 54 LEU B O 1
ATOM 4039 N N . PRO B 1 55 ? 0.18 -33.719 8.25 1 94.56 55 PRO B N 1
ATOM 4040 C CA . PRO B 1 55 ? -0.038 -35.188 8.188 1 94.56 55 PRO B CA 1
ATOM 4041 C C . PRO B 1 55 ? 0.254 -35.75 6.809 1 94.56 55 PRO B C 1
ATOM 4043 O O . PRO B 1 55 ? 0.007 -35.094 5.793 1 94.56 55 PRO B O 1
ATOM 4046 N N . GLY B 1 56 ? 0.779 -36.969 6.781 1 90.31 56 GLY B N 1
ATOM 4047 C CA . GLY B 1 56 ? 0.995 -37.656 5.516 1 90.31 56 GLY B CA 1
ATOM 4048 C C . GLY B 1 56 ? 2.342 -37.344 4.891 1 90.31 56 GLY B C 1
ATOM 4049 O O . GLY B 1 56 ? 2.652 -37.812 3.801 1 90.31 56 GLY B O 1
ATOM 4050 N N . ILE B 1 57 ? 3.105 -36.469 5.539 1 92.81 57 ILE B N 1
ATOM 4051 C CA . ILE B 1 57 ? 4.434 -36.094 5.059 1 92.81 57 ILE B CA 1
ATOM 4052 C C . ILE B 1 57 ? 5.48 -37 5.711 1 92.81 57 ILE B C 1
ATOM 4054 O O . ILE B 1 57 ? 5.52 -37.156 6.934 1 92.81 57 ILE B O 1
ATOM 4058 N N . SER B 1 58 ? 6.289 -37.625 4.898 1 89.75 58 SER B N 1
ATOM 4059 C CA . SER B 1 58 ? 7.352 -38.469 5.445 1 89.75 58 SER B CA 1
ATOM 4060 C C . SER B 1 58 ? 8.547 -37.625 5.875 1 89.75 58 SER B C 1
ATOM 4062 O O . SER B 1 58 ? 8.648 -36.438 5.523 1 89.75 58 SER B O 1
ATOM 4064 N N . SER B 1 59 ? 9.461 -38.188 6.629 1 89.31 59 SER B N 1
ATOM 4065 C CA . SER B 1 59 ? 10.656 -37.5 7.094 1 89.31 59 SER B CA 1
ATOM 4066 C C . SER B 1 59 ? 11.578 -37.156 5.93 1 89.31 59 SER B C 1
ATOM 4068 O O . SER B 1 59 ? 12.398 -36.219 6.039 1 89.31 59 SER B O 1
ATOM 4070 N N . GLN B 1 60 ? 11.383 -37.844 4.805 1 89.25 60 GLN B N 1
ATOM 4071 C CA . GLN B 1 60 ? 12.211 -37.594 3.637 1 89.25 60 GLN B CA 1
ATOM 4072 C C . GLN B 1 60 ? 11.609 -36.469 2.766 1 89.25 60 GLN B C 1
ATOM 4074 O O . GLN B 1 60 ? 12.234 -36.031 1.806 1 89.25 60 GLN B O 1
ATOM 4079 N N . GLU B 1 61 ? 10.453 -36.094 3.201 1 93.25 61 GLU B N 1
ATOM 4080 C CA . GLU B 1 61 ? 9.734 -35.125 2.385 1 93.25 61 GLU B CA 1
ATOM 4081 C C . GLU B 1 61 ? 9.664 -33.75 3.082 1 93.25 61 GLU B C 1
ATOM 4083 O O . GLU B 1 61 ? 8.891 -32.875 2.676 1 93.25 61 GLU B O 1
ATOM 4088 N N . CYS B 1 62 ? 10.398 -33.625 4.141 1 93.56 62 CYS B N 1
ATOM 4089 C CA . CYS B 1 62 ? 10.398 -32.312 4.828 1 93.56 62 CYS B CA 1
ATOM 4090 C C . CYS B 1 62 ? 11.727 -32.094 5.547 1 93.56 62 CYS B C 1
ATOM 4092 O O . CYS B 1 62 ? 12.492 -33.031 5.77 1 93.56 62 CYS B O 1
ATOM 4094 N N . PHE B 1 63 ? 12.047 -30.906 5.691 1 93.44 63 PHE B N 1
ATOM 4095 C CA . PHE B 1 63 ? 13.18 -30.438 6.484 1 93.44 63 PHE B CA 1
ATOM 4096 C C . PHE B 1 63 ? 12.703 -29.594 7.66 1 93.44 63 PHE B C 1
ATOM 4098 O O . PHE B 1 63 ? 11.797 -28.781 7.516 1 93.44 63 PHE B O 1
ATOM 4105 N N . ARG B 1 64 ? 13.242 -29.875 8.836 1 95.44 64 ARG B N 1
ATOM 4106 C CA . ARG B 1 64 ? 12.898 -29.094 10.016 1 95.44 64 ARG B CA 1
ATOM 4107 C C . ARG B 1 64 ? 13.977 -28.062 10.32 1 95.44 64 ARG B C 1
ATOM 4109 O O . ARG B 1 64 ? 15.141 -28.406 10.539 1 95.44 64 ARG B O 1
ATOM 4116 N N . PHE B 1 65 ? 13.602 -26.766 10.438 1 96.12 65 PHE B N 1
ATOM 4117 C CA . PHE B 1 65 ? 14.539 -25.703 10.758 1 96.12 65 PHE B CA 1
ATOM 4118 C C . PHE B 1 65 ? 14.898 -25.719 12.242 1 96.12 65 PHE B C 1
ATOM 4120 O O . PHE B 1 65 ? 14.094 -26.125 13.078 1 96.12 65 PHE B O 1
ATOM 4127 N N . ASN B 1 66 ? 16.109 -25.297 12.469 1 95.88 66 ASN B N 1
ATOM 4128 C CA . ASN B 1 66 ? 16.547 -25.094 13.852 1 95.88 66 ASN B CA 1
ATOM 4129 C C . ASN B 1 66 ? 16.016 -23.781 14.422 1 95.88 66 ASN B C 1
ATOM 4131 O O . ASN B 1 66 ? 16.312 -22.719 13.898 1 95.88 66 ASN B O 1
ATOM 4135 N N . ARG B 1 67 ? 15.297 -23.844 15.562 1 94.31 67 ARG B N 1
ATOM 4136 C CA . ARG B 1 67 ? 14.633 -22.688 16.125 1 94.31 67 ARG B CA 1
ATOM 4137 C C . ARG B 1 67 ? 15.648 -21.688 16.672 1 94.31 67 ARG B C 1
ATOM 4139 O O . ARG B 1 67 ? 15.312 -20.516 16.906 1 94.31 67 ARG B O 1
ATOM 4146 N N . ASN B 1 68 ? 16.859 -22.141 16.812 1 94.44 68 ASN B N 1
ATOM 4147 C CA . ASN B 1 68 ? 17.859 -21.297 17.438 1 94.44 68 ASN B CA 1
ATOM 4148 C C . ASN B 1 68 ? 18.734 -20.594 16.406 1 94.44 68 ASN B C 1
ATOM 4150 O O . ASN B 1 68 ? 19.641 -19.828 16.75 1 94.44 68 ASN B O 1
ATOM 4154 N N . ILE B 1 69 ? 18.547 -20.938 15.188 1 92.5 69 ILE B N 1
ATOM 4155 C CA . ILE B 1 69 ? 19.312 -20.328 14.109 1 92.5 69 ILE B CA 1
ATOM 4156 C C . ILE B 1 69 ? 18.422 -19.422 13.273 1 92.5 69 ILE B C 1
ATOM 4158 O O . ILE B 1 69 ? 17.25 -19.75 13.031 1 92.5 69 ILE B O 1
ATOM 4162 N N . ASP B 1 70 ? 19.031 -18.344 12.875 1 88.06 70 ASP B N 1
ATOM 4163 C CA . ASP B 1 70 ? 18.266 -17.406 12.047 1 88.06 70 ASP B CA 1
ATOM 4164 C C . ASP B 1 70 ? 17.688 -18.094 10.82 1 88.06 70 ASP B C 1
ATOM 4166 O O . ASP B 1 70 ? 18.375 -18.859 10.141 1 88.06 70 ASP B O 1
ATOM 4170 N N . PHE B 1 71 ? 16.453 -17.875 10.594 1 89.12 71 PHE B N 1
ATOM 4171 C CA . PHE B 1 71 ? 15.711 -18.531 9.531 1 89.12 71 PHE B CA 1
ATOM 4172 C C . PHE B 1 71 ? 16.344 -18.25 8.172 1 89.12 71 PHE B C 1
ATOM 4174 O O . PHE B 1 71 ? 16.5 -19.172 7.352 1 89.12 71 PHE B O 1
ATOM 4181 N N . SER B 1 72 ? 16.688 -16.984 7.934 1 83.56 72 SER B N 1
ATOM 4182 C CA . SER B 1 72 ? 17.203 -16.594 6.629 1 83.56 72 SER B CA 1
ATOM 4183 C C . SER B 1 72 ? 18.516 -17.297 6.32 1 83.56 72 SER B C 1
ATOM 4185 O O . SER B 1 72 ? 18.781 -17.656 5.172 1 83.56 72 SER B O 1
ATOM 4187 N N . LEU B 1 73 ? 19.281 -17.516 7.32 1 85.38 73 LEU B N 1
ATOM 4188 C CA . LEU B 1 73 ? 20.562 -18.203 7.16 1 85.38 73 LEU B CA 1
ATOM 4189 C C . LEU B 1 73 ? 20.344 -19.656 6.773 1 85.38 73 LEU B C 1
ATOM 4191 O O . LEU B 1 73 ? 21.031 -20.188 5.902 1 85.38 73 LEU B O 1
ATOM 4195 N N . GLN B 1 74 ? 19.375 -20.25 7.41 1 89.75 74 GLN B N 1
ATOM 4196 C CA . GLN B 1 74 ? 19.094 -21.656 7.129 1 89.75 74 GLN B CA 1
ATOM 4197 C C . GLN B 1 74 ? 18.469 -21.828 5.746 1 89.75 74 GLN B C 1
ATOM 4199 O O . GLN B 1 74 ? 18.812 -22.75 5.012 1 89.75 74 GLN B O 1
ATOM 4204 N N . ARG B 1 75 ? 17.594 -20.906 5.422 1 87.06 75 ARG B N 1
ATOM 4205 C CA . ARG B 1 75 ? 16.906 -20.953 4.141 1 87.06 75 ARG B CA 1
ATOM 4206 C C . ARG B 1 75 ? 17.875 -20.844 2.979 1 87.06 75 ARG B C 1
ATOM 4208 O O . ARG B 1 75 ? 17.719 -21.516 1.957 1 87.06 75 ARG B O 1
ATOM 4215 N N . ASN B 1 76 ? 18.812 -20.031 3.166 1 83.31 76 ASN B N 1
ATOM 4216 C CA . ASN B 1 76 ? 19.797 -19.766 2.115 1 83.31 76 ASN B CA 1
ATOM 4217 C C . ASN B 1 76 ? 20.656 -21 1.851 1 83.31 76 ASN B C 1
ATOM 4219 O O . ASN B 1 76 ? 21.281 -21.109 0.792 1 83.31 76 ASN B O 1
ATOM 4223 N N . LYS B 1 77 ? 20.688 -21.891 2.717 1 83.75 77 LYS B N 1
ATOM 4224 C CA . LYS B 1 77 ? 21.531 -23.078 2.576 1 83.75 77 LYS B CA 1
ATOM 4225 C C . LYS B 1 77 ? 20.766 -24.203 1.891 1 83.75 77 LYS B C 1
ATOM 4227 O O . LYS B 1 77 ? 21.359 -25.219 1.498 1 83.75 77 LYS B O 1
ATOM 4232 N N . LEU B 1 78 ? 19.516 -23.969 1.768 1 87.5 78 LEU B N 1
ATOM 4233 C CA . LEU B 1 78 ? 18.734 -25.016 1.102 1 87.5 78 LEU B CA 1
ATOM 4234 C C . LEU B 1 78 ? 19.062 -25.078 -0.385 1 87.5 78 LEU B C 1
ATOM 4236 O O . LEU B 1 78 ? 19.344 -24.047 -1.006 1 87.5 78 LEU B O 1
ATOM 4240 N N . ASP B 1 79 ? 19.047 -26.219 -0.963 1 88 79 ASP B N 1
ATOM 4241 C CA . ASP B 1 79 ? 19.453 -26.406 -2.35 1 88 79 ASP B CA 1
ATOM 4242 C C . ASP B 1 79 ? 18.25 -26.438 -3.285 1 88 79 ASP B C 1
ATOM 4244 O O . ASP B 1 79 ? 18.406 -26.578 -4.5 1 88 79 ASP B O 1
ATOM 4248 N N . LYS B 1 80 ? 17.109 -26.312 -2.779 1 93.06 80 LYS B N 1
ATOM 4249 C CA . LYS B 1 80 ? 15.898 -26.312 -3.588 1 93.06 80 LYS B CA 1
ATOM 4250 C C . LYS B 1 80 ? 15.414 -24.875 -3.83 1 93.06 80 LYS B C 1
ATOM 4252 O O . LYS B 1 80 ? 15.711 -23.969 -3.045 1 93.06 80 LYS B O 1
ATOM 4257 N N . TYR B 1 81 ? 14.727 -24.703 -4.969 1 95.62 81 TYR B N 1
ATOM 4258 C CA . TYR B 1 81 ? 14.023 -23.453 -5.18 1 95.62 81 TYR B CA 1
ATOM 4259 C C . TYR B 1 81 ? 12.922 -23.25 -4.145 1 95.62 81 TYR B C 1
ATOM 4261 O O . TYR B 1 81 ? 12.18 -24.188 -3.838 1 95.62 81 TYR B O 1
ATOM 4269 N N . GLY B 1 82 ? 12.859 -22.094 -3.533 1 95.88 82 GLY B N 1
ATOM 4270 C CA . GLY B 1 82 ? 11.688 -21.797 -2.732 1 95.88 82 GLY B CA 1
ATOM 4271 C C . GLY B 1 82 ? 10.43 -21.609 -3.561 1 95.88 82 GLY B C 1
ATOM 4272 O O . GLY B 1 82 ? 10.469 -21.016 -4.641 1 95.88 82 GLY B O 1
ATOM 4273 N N . ALA B 1 83 ? 9.328 -22.094 -3.049 1 97.44 83 ALA B N 1
ATOM 4274 C CA . ALA B 1 83 ? 8.055 -21.938 -3.754 1 97.44 83 ALA B CA 1
ATOM 4275 C C . ALA B 1 83 ? 7.809 -20.484 -4.133 1 97.44 83 ALA B C 1
ATOM 4277 O O . ALA B 1 83 ? 7.293 -20.203 -5.215 1 97.44 83 ALA B O 1
ATOM 4278 N N . SER B 1 84 ? 8.234 -19.547 -3.301 1 95.56 84 SER B N 1
ATOM 4279 C CA . SER B 1 84 ? 8 -18.125 -3.523 1 95.56 84 SER B CA 1
ATOM 4280 C C . SER B 1 84 ? 8.906 -17.578 -4.629 1 95.56 84 SER B C 1
ATOM 4282 O O . SER B 1 84 ? 8.688 -16.484 -5.133 1 95.56 84 SER B O 1
ATOM 4284 N N . GLU B 1 85 ? 9.891 -18.328 -5.062 1 95.75 85 GLU B N 1
ATOM 4285 C CA . GLU B 1 85 ? 10.852 -17.859 -6.055 1 95.75 85 GLU B CA 1
ATOM 4286 C C . GLU B 1 85 ? 10.461 -18.328 -7.457 1 95.75 85 GLU B C 1
ATOM 4288 O O . GLU B 1 85 ? 10.953 -17.781 -8.453 1 95.75 85 GLU B O 1
ATOM 4293 N N . VAL B 1 86 ? 9.617 -19.297 -7.531 1 97.25 86 VAL B N 1
ATOM 4294 C CA . VAL B 1 86 ? 9.352 -19.984 -8.789 1 97.25 86 VAL B CA 1
ATOM 4295 C C . VAL B 1 86 ? 8.68 -19.031 -9.766 1 97.25 86 VAL B C 1
ATOM 4297 O O . VAL B 1 86 ? 8.914 -19.094 -10.977 1 97.25 86 VAL B O 1
ATOM 4300 N N . GLY B 1 87 ? 7.859 -18.109 -9.258 1 96.69 87 GLY B N 1
ATOM 4301 C CA . GLY B 1 87 ? 7.25 -17.125 -10.133 1 96.69 87 GLY B CA 1
ATOM 4302 C C . GLY B 1 87 ? 8.266 -16.328 -10.945 1 96.69 87 GLY B C 1
ATOM 4303 O O . GLY B 1 87 ? 7.988 -15.945 -12.078 1 96.69 87 GLY B O 1
ATOM 4304 N N . ASN B 1 88 ? 9.43 -16.141 -10.383 1 95.75 88 ASN B N 1
ATOM 4305 C CA . ASN B 1 88 ? 10.477 -15.375 -11.062 1 95.75 88 ASN B CA 1
ATOM 4306 C C . ASN B 1 88 ? 11.008 -16.125 -12.281 1 95.75 88 ASN B C 1
ATOM 4308 O O . ASN B 1 88 ? 11.422 -15.508 -13.258 1 95.75 88 ASN B O 1
ATOM 4312 N N . VAL B 1 89 ? 11.008 -17.406 -12.195 1 96.25 89 VAL B N 1
ATOM 4313 C CA . VAL B 1 89 ? 11.469 -18.234 -13.312 1 96.25 89 VAL B CA 1
ATOM 4314 C C . VAL B 1 89 ? 10.562 -18.016 -14.516 1 96.25 89 VAL B C 1
ATOM 4316 O O . VAL B 1 89 ? 11.031 -18 -15.656 1 96.25 89 VAL B O 1
ATOM 4319 N N . LEU B 1 90 ? 9.336 -17.797 -14.258 1 96 90 LEU B N 1
ATOM 4320 C CA . LEU B 1 90 ? 8.336 -17.734 -15.312 1 96 90 LEU B CA 1
ATOM 4321 C C . LEU B 1 90 ? 8.211 -16.328 -15.859 1 96 90 LEU B C 1
ATOM 4323 O O . LEU B 1 90 ? 8.023 -16.125 -17.062 1 96 90 LEU B O 1
ATOM 4327 N N . ILE B 1 91 ? 8.32 -15.344 -15 1 93.62 91 ILE B N 1
ATOM 4328 C CA . ILE B 1 91 ? 8.07 -13.953 -15.391 1 93.62 91 ILE B CA 1
ATOM 4329 C C . ILE B 1 91 ? 9.344 -13.352 -15.977 1 93.62 91 ILE B C 1
ATOM 4331 O O . ILE B 1 91 ? 9.281 -12.469 -16.828 1 93.62 91 ILE B O 1
ATOM 4335 N N . GLY B 1 92 ? 10.508 -13.82 -15.453 1 92 92 GLY B N 1
ATOM 4336 C CA . GLY B 1 92 ? 11.781 -13.281 -15.914 1 92 92 GLY B CA 1
ATOM 4337 C C . GLY B 1 92 ? 12.141 -11.961 -15.258 1 92 92 GLY B C 1
ATOM 4338 O O . GLY B 1 92 ? 11.82 -11.742 -14.086 1 92 92 GLY B O 1
ATOM 4339 N N . GLY B 1 93 ? 13.023 -11.219 -15.914 1 89.94 93 GLY B N 1
ATOM 4340 C CA . GLY B 1 93 ? 13.398 -9.898 -15.445 1 89.94 93 GLY B CA 1
ATOM 4341 C C . GLY B 1 93 ? 14.43 -9.938 -14.336 1 89.94 93 GLY B C 1
ATOM 4342 O O . GLY B 1 93 ? 15.266 -10.844 -14.281 1 89.94 93 GLY B O 1
ATOM 4343 N N . ALA B 1 94 ? 14.445 -8.953 -13.516 1 90.19 94 ALA B N 1
ATOM 4344 C CA . ALA B 1 94 ? 15.445 -8.789 -12.469 1 90.19 94 ALA B CA 1
ATOM 4345 C C . ALA B 1 94 ? 15.352 -9.914 -11.438 1 90.19 94 ALA B C 1
ATOM 4347 O O . ALA B 1 94 ? 16.375 -10.359 -10.906 1 90.19 94 ALA B O 1
ATOM 4348 N N . GLY B 1 95 ? 14.133 -10.367 -11.188 1 92.06 95 GLY B N 1
ATOM 4349 C CA . GLY B 1 95 ? 13.953 -11.453 -10.242 1 92.06 95 GLY B CA 1
ATOM 4350 C C . GLY B 1 95 ? 14.609 -12.75 -10.688 1 92.06 95 GLY B C 1
ATOM 4351 O O . GLY B 1 95 ? 15.219 -13.453 -9.883 1 92.06 95 GLY B O 1
ATOM 4352 N N . LEU B 1 96 ? 14.453 -13.008 -11.922 1 95.62 96 LEU B N 1
ATOM 4353 C CA . LEU B 1 96 ? 15.086 -14.203 -12.469 1 95.62 96 LEU B CA 1
ATOM 4354 C C . LEU B 1 96 ? 16.609 -14.078 -12.43 1 95.62 96 LEU B C 1
ATOM 4356 O O . LEU B 1 96 ? 17.312 -15.031 -12.07 1 95.62 96 LEU B O 1
ATOM 4360 N N . LYS B 1 97 ? 17.094 -12.914 -12.828 1 95.56 97 LYS B N 1
ATOM 4361 C CA . LYS B 1 97 ? 18.531 -12.664 -12.805 1 95.56 97 LYS B CA 1
ATOM 4362 C C . LYS B 1 97 ? 19.109 -12.969 -11.422 1 95.56 97 LYS B C 1
ATOM 4364 O O . LYS B 1 97 ? 20.047 -13.758 -11.305 1 95.56 97 LYS B O 1
ATOM 4369 N N . ASP B 1 98 ? 18.531 -12.414 -10.414 1 94.75 98 ASP B N 1
ATOM 4370 C CA . ASP B 1 98 ? 19.031 -12.578 -9.055 1 94.75 98 ASP B CA 1
ATOM 4371 C C . ASP B 1 98 ? 18.938 -14.039 -8.617 1 94.75 98 ASP B C 1
ATOM 4373 O O . ASP B 1 98 ? 19.844 -14.555 -7.953 1 94.75 98 ASP B O 1
ATOM 4377 N N . LEU B 1 99 ? 17.844 -14.641 -8.953 1 95.12 99 LEU B N 1
ATOM 4378 C CA . LEU B 1 99 ? 17.641 -16.047 -8.602 1 95.12 99 LEU B CA 1
ATOM 4379 C C . LEU B 1 99 ? 18.719 -16.922 -9.234 1 95.12 99 LEU B C 1
ATOM 4381 O O . LEU B 1 99 ? 19.328 -17.75 -8.555 1 95.12 99 LEU B O 1
ATOM 4385 N N . MET B 1 100 ? 19 -16.734 -10.508 1 96.88 100 MET B N 1
ATOM 4386 C CA . MET B 1 100 ? 19.969 -17.562 -11.211 1 96.88 100 MET B CA 1
ATOM 4387 C C . MET B 1 100 ? 21.375 -17.328 -10.672 1 96.88 100 MET B C 1
ATOM 4389 O O . MET B 1 100 ? 22.156 -18.266 -10.5 1 96.88 100 MET B O 1
ATOM 4393 N N . ILE B 1 101 ? 21.688 -16.062 -10.43 1 96.25 101 ILE B N 1
ATOM 4394 C CA . ILE B 1 101 ? 22.984 -15.742 -9.852 1 96.25 101 ILE B CA 1
ATOM 4395 C C . ILE B 1 101 ? 23.156 -16.5 -8.547 1 96.25 101 ILE B C 1
ATOM 4397 O O . ILE B 1 101 ? 24.188 -17.172 -8.344 1 96.25 101 ILE B O 1
ATOM 4401 N N . ASN B 1 102 ? 22.188 -16.438 -7.715 1 94.88 102 ASN B N 1
ATOM 4402 C CA . ASN B 1 102 ? 22.266 -17.094 -6.414 1 94.88 102 ASN B CA 1
ATOM 4403 C C . ASN B 1 102 ? 22.391 -18.609 -6.555 1 94.88 102 ASN B C 1
ATOM 4405 O O . ASN B 1 102 ? 23.141 -19.25 -5.809 1 94.88 102 ASN B O 1
ATOM 4409 N N . ARG B 1 103 ? 21.703 -19.188 -7.48 1 95.81 103 ARG B N 1
ATOM 4410 C CA . ARG B 1 103 ? 21.75 -20.625 -7.703 1 95.81 103 ARG B CA 1
ATOM 4411 C C . ARG B 1 103 ? 23.125 -21.062 -8.172 1 95.81 103 ARG B C 1
ATOM 4413 O O . ARG B 1 103 ? 23.641 -22.094 -7.727 1 95.81 103 ARG B O 1
ATOM 4420 N N . VAL B 1 104 ? 23.719 -20.266 -9.039 1 96.12 104 VAL B N 1
ATOM 4421 C CA . VAL B 1 104 ? 25.062 -20.578 -9.508 1 96.12 104 VAL B CA 1
ATOM 4422 C C . VAL B 1 104 ? 26.047 -20.484 -8.352 1 96.12 104 VAL B C 1
ATOM 4424 O O . VAL B 1 104 ? 26.891 -21.359 -8.164 1 96.12 104 VAL B O 1
ATOM 4427 N N . LEU B 1 105 ? 25.906 -19.422 -7.578 1 93.38 105 LEU B N 1
ATOM 4428 C CA . LEU B 1 105 ? 26.812 -19.203 -6.449 1 93.38 105 LEU B CA 1
ATOM 4429 C C . LEU B 1 105 ? 26.75 -20.359 -5.465 1 93.38 105 LEU B C 1
ATOM 4431 O O . LEU B 1 105 ? 27.766 -20.75 -4.887 1 93.38 105 LEU B O 1
ATOM 4435 N N . LYS B 1 106 ? 25.641 -20.953 -5.297 1 92.12 106 LYS B N 1
ATOM 4436 C CA . LYS B 1 106 ? 25.469 -22.062 -4.359 1 92.12 106 LYS B CA 1
ATOM 4437 C C . LYS B 1 106 ? 26.328 -23.25 -4.766 1 92.12 106 LYS B C 1
ATOM 4439 O O . LYS B 1 106 ? 26.828 -24 -3.906 1 92.12 106 LYS B O 1
ATOM 4444 N N . TYR B 1 107 ? 26.531 -23.469 -6.023 1 92.75 107 TYR B N 1
ATOM 4445 C CA . TYR B 1 107 ? 27.375 -24.547 -6.5 1 92.75 107 TYR B CA 1
ATOM 4446 C C . TYR B 1 107 ? 28.828 -24.328 -6.09 1 92.75 107 TYR B C 1
ATOM 4448 O O . TYR B 1 107 ? 29.641 -25.266 -6.109 1 92.75 107 TYR B O 1
ATOM 4456 N N . PHE B 1 108 ? 29.156 -23.156 -5.785 1 90.62 108 PHE B N 1
ATOM 4457 C CA . PHE B 1 108 ? 30.516 -22.844 -5.371 1 90.62 108 PHE B CA 1
ATOM 4458 C C . PHE B 1 108 ? 30.578 -22.578 -3.871 1 90.62 108 PHE B C 1
ATOM 4460 O O . PHE B 1 108 ? 31.547 -21.984 -3.379 1 90.62 108 PHE B O 1
ATOM 4467 N N . GLY B 1 109 ? 29.484 -22.906 -3.172 1 87.06 109 GLY B N 1
ATOM 4468 C CA . GLY B 1 109 ? 29.438 -22.766 -1.726 1 87.06 109 GLY B CA 1
ATOM 4469 C C . GLY B 1 109 ? 29.266 -21.328 -1.271 1 87.06 109 GLY B C 1
ATOM 4470 O O . GLY B 1 109 ? 29.641 -20.969 -0.151 1 87.06 109 GLY B O 1
ATOM 4471 N N . MET B 1 110 ? 28.766 -20.531 -2.234 1 88.56 110 MET B N 1
ATOM 4472 C CA . MET B 1 110 ? 28.562 -19.109 -1.946 1 88.56 110 MET B CA 1
ATOM 4473 C C . MET B 1 110 ? 27.078 -18.75 -2.014 1 88.56 110 MET B C 1
ATOM 4475 O O . MET B 1 110 ? 26.25 -19.578 -2.396 1 88.56 110 MET B O 1
ATOM 4479 N N . ASN B 1 111 ? 26.766 -17.625 -1.508 1 87.56 111 ASN B N 1
ATOM 4480 C CA . ASN B 1 111 ? 25.422 -17.062 -1.593 1 87.56 111 ASN B CA 1
ATOM 4481 C C . ASN B 1 111 ? 25.453 -15.555 -1.81 1 87.56 111 ASN B C 1
ATOM 4483 O O . ASN B 1 111 ? 26.422 -14.891 -1.438 1 87.56 111 ASN B O 1
ATOM 4487 N N . MET B 1 112 ? 24.422 -15.117 -2.451 1 86.94 112 MET B N 1
ATOM 4488 C CA . MET B 1 112 ? 24.266 -13.664 -2.537 1 86.94 112 MET B CA 1
ATOM 4489 C C . MET B 1 112 ? 24.016 -13.062 -1.159 1 86.94 112 MET B C 1
ATOM 4491 O O . MET B 1 112 ? 23.344 -13.672 -0.327 1 86.94 112 MET B O 1
ATOM 4495 N N . PRO B 1 113 ? 24.625 -11.906 -1.027 1 82.38 113 PRO B N 1
ATOM 4496 C CA . PRO B 1 113 ? 24.25 -11.219 0.216 1 82.38 113 PRO B CA 1
ATOM 4497 C C . PRO B 1 113 ? 22.75 -10.984 0.339 1 82.38 113 PRO B C 1
ATOM 4499 O O . PRO B 1 113 ? 22.078 -10.711 -0.661 1 82.38 113 PRO B O 1
ATOM 4502 N N . PHE B 1 114 ? 22.344 -11.383 1.522 1 78.81 114 PHE B N 1
ATOM 4503 C CA . PHE B 1 114 ? 20.906 -11.242 1.729 1 78.81 114 PHE B CA 1
ATOM 4504 C C . PHE B 1 114 ? 20.609 -10.203 2.811 1 78.81 114 PHE B C 1
ATOM 4506 O O . PHE B 1 114 ? 21.219 -10.234 3.885 1 78.81 114 PHE B O 1
ATOM 4513 N N . GLU B 1 115 ? 19.844 -9.164 2.389 1 78.44 115 GLU B N 1
ATOM 4514 C CA . GLU B 1 115 ? 19.328 -8.219 3.377 1 78.44 115 GLU B CA 1
ATOM 4515 C C . GLU B 1 115 ? 17.812 -8.148 3.338 1 78.44 115 GLU B C 1
ATOM 4517 O O . GLU B 1 115 ? 17.203 -8.055 2.264 1 78.44 115 GLU B O 1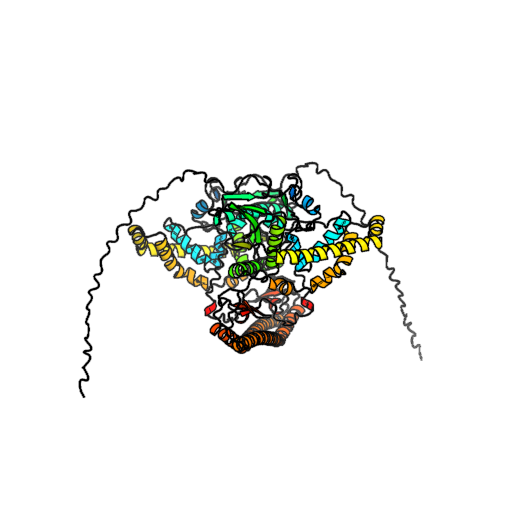
ATOM 4522 N N . GLU B 1 116 ? 17.219 -8.312 4.52 1 82.25 116 GLU B N 1
ATOM 4523 C CA . GLU B 1 116 ? 15.766 -8.188 4.609 1 82.25 116 GLU B CA 1
ATOM 4524 C C . GLU B 1 116 ? 15.328 -6.75 4.367 1 82.25 116 GLU B C 1
ATOM 4526 O O . GLU B 1 116 ? 15.805 -5.824 5.023 1 82.25 116 GLU B O 1
ATOM 4531 N N . ASN B 1 117 ? 14.461 -6.617 3.377 1 84.81 117 ASN B N 1
ATOM 4532 C CA . ASN B 1 117 ? 13.914 -5.281 3.158 1 84.81 117 ASN B CA 1
ATOM 4533 C C . ASN B 1 117 ? 12.664 -5.043 3.996 1 84.81 117 ASN B C 1
ATOM 4535 O O . ASN B 1 117 ? 12.219 -5.934 4.723 1 84.81 117 ASN B O 1
ATOM 4539 N N . LEU B 1 118 ? 12.156 -3.867 4 1 88.25 118 LEU B N 1
ATOM 4540 C CA . LEU B 1 118 ? 11.062 -3.477 4.891 1 88.25 118 LEU B CA 1
ATOM 4541 C C . LEU B 1 118 ? 9.797 -4.262 4.574 1 88.25 118 LEU B C 1
ATOM 4543 O O . LEU B 1 118 ? 9.016 -4.582 5.477 1 88.25 118 LEU B O 1
ATOM 4547 N N . TYR B 1 119 ? 9.57 -4.621 3.32 1 85.44 119 TYR B N 1
ATOM 4548 C CA . TYR B 1 119 ? 8.406 -5.422 2.955 1 85.44 119 TYR B CA 1
ATOM 4549 C C . TYR B 1 119 ? 8.422 -6.766 3.672 1 85.44 119 TYR B C 1
ATOM 4551 O O . TYR B 1 119 ? 7.395 -7.207 4.195 1 85.44 119 TYR B O 1
ATOM 4559 N N . MET B 1 120 ? 9.57 -7.336 3.695 1 85.38 120 MET B N 1
ATOM 4560 C CA . MET B 1 120 ? 9.719 -8.633 4.344 1 85.38 120 MET B CA 1
ATOM 4561 C C . MET B 1 120 ? 9.516 -8.516 5.848 1 85.38 120 MET B C 1
ATOM 4563 O O . MET B 1 120 ? 8.859 -9.367 6.457 1 85.38 120 MET B O 1
ATOM 4567 N N . LEU B 1 121 ? 10.062 -7.465 6.379 1 89.06 121 LEU B N 1
ATOM 4568 C CA . LEU B 1 121 ? 9.93 -7.246 7.812 1 89.06 121 LEU B CA 1
ATOM 4569 C C . LEU B 1 121 ? 8.469 -7.027 8.188 1 89.06 121 LEU B C 1
ATOM 4571 O O . LEU B 1 121 ? 7.977 -7.609 9.164 1 89.06 121 LEU B O 1
ATOM 4575 N N . LYS B 1 122 ? 7.773 -6.215 7.418 1 90.69 122 LYS B N 1
ATOM 4576 C CA . LYS B 1 122 ? 6.352 -5.977 7.656 1 90.69 122 LYS B CA 1
ATOM 4577 C C . LYS B 1 122 ? 5.551 -7.27 7.535 1 90.69 122 LYS B C 1
ATOM 4579 O O . LYS B 1 122 ? 4.66 -7.531 8.352 1 90.69 122 LYS B O 1
ATOM 4584 N N . GLY B 1 123 ? 5.922 -8.008 6.477 1 89.94 123 GLY B N 1
ATOM 4585 C CA . GLY B 1 123 ? 5.234 -9.273 6.293 1 89.94 123 GLY B CA 1
ATOM 4586 C C . GLY B 1 123 ? 5.363 -10.203 7.488 1 89.94 123 GLY B C 1
ATOM 4587 O O . GLY B 1 123 ? 4.387 -10.828 7.902 1 89.94 123 GLY B O 1
ATOM 4588 N N . LYS B 1 124 ? 6.531 -10.258 8.07 1 88.12 124 LYS B N 1
ATOM 4589 C CA . LYS B 1 124 ? 6.77 -11.102 9.234 1 88.12 124 LYS B CA 1
ATOM 4590 C C . LYS B 1 124 ? 5.965 -10.609 10.438 1 88.12 124 LYS B C 1
ATOM 4592 O O . LYS B 1 124 ? 5.363 -11.406 11.156 1 88.12 124 LYS B O 1
ATOM 4597 N N . GLU B 1 125 ? 5.93 -9.328 10.594 1 90 125 GLU B N 1
ATOM 4598 C CA . GLU B 1 125 ? 5.223 -8.727 11.719 1 90 125 GLU B CA 1
ATOM 4599 C C . GLU B 1 125 ? 3.717 -8.961 11.609 1 90 125 GLU B C 1
ATOM 4601 O O . GLU B 1 125 ? 3.037 -9.148 12.625 1 90 125 GLU B O 1
ATOM 4606 N N . LEU B 1 126 ? 3.213 -8.969 10.438 1 93.5 126 LEU B N 1
ATOM 4607 C CA . LEU B 1 126 ? 1.77 -8.992 10.234 1 93.5 126 LEU B CA 1
ATOM 4608 C C . LEU B 1 126 ? 1.259 -10.422 10.117 1 93.5 126 LEU B C 1
ATOM 4610 O O . LEU B 1 126 ? 0.049 -10.656 10.07 1 93.5 126 LEU B O 1
ATOM 4614 N N . GLU B 1 127 ? 2.107 -11.359 10.078 1 93.56 127 GLU B N 1
ATOM 4615 C CA . GLU B 1 127 ? 1.706 -12.75 9.891 1 93.56 127 GLU B CA 1
ATOM 4616 C C . GLU B 1 127 ? 0.759 -13.203 10.992 1 93.56 127 GLU B C 1
ATOM 4618 O O . GLU B 1 127 ? -0.262 -13.844 10.719 1 93.56 127 GLU B O 1
ATOM 4623 N N . ASN B 1 128 ? 1.062 -12.828 12.258 1 92.62 128 ASN B N 1
ATOM 4624 C CA . ASN B 1 128 ? 0.194 -13.219 13.359 1 92.62 128 ASN B CA 1
ATOM 4625 C C . ASN B 1 128 ? -1.178 -12.555 13.258 1 92.62 128 ASN B C 1
ATOM 4627 O O . ASN B 1 128 ? -2.195 -13.172 13.586 1 92.62 128 ASN B O 1
ATOM 4631 N N . LEU B 1 129 ? -1.116 -11.336 12.852 1 94 129 LEU B N 1
ATOM 4632 C CA . LEU B 1 129 ? -2.395 -10.688 12.594 1 94 129 LEU B CA 1
ATOM 4633 C C . LEU B 1 129 ? -3.18 -11.438 11.523 1 94 129 LEU B C 1
ATOM 4635 O O . LEU B 1 129 ? -4.395 -11.617 11.648 1 94 129 LEU B O 1
ATOM 4639 N N . GLY B 1 130 ? -2.455 -11.914 10.477 1 96.56 130 GLY B N 1
ATOM 4640 C CA . GLY B 1 130 ? -3.1 -12.68 9.422 1 96.56 130 GLY B CA 1
ATOM 4641 C C . GLY B 1 130 ? -3.789 -13.93 9.938 1 96.56 130 GLY B C 1
ATOM 4642 O O . GLY B 1 130 ? -4.922 -14.227 9.547 1 96.56 130 GLY B O 1
ATOM 4643 N N . PHE B 1 131 ? -3.174 -14.648 10.867 1 96.38 131 PHE B N 1
ATOM 4644 C CA . PHE B 1 131 ? -3.77 -15.844 11.453 1 96.38 131 PHE B CA 1
ATOM 4645 C C . PHE B 1 131 ? -5.039 -15.5 12.219 1 96.38 131 PHE B C 1
ATOM 4647 O O . PHE B 1 131 ? -6.066 -16.156 12.062 1 96.38 131 PHE B O 1
ATOM 4654 N N . ARG B 1 132 ? -4.977 -14.43 12.992 1 95 132 ARG B N 1
ATOM 4655 C CA . ARG B 1 132 ? -6.125 -14.031 13.805 1 95 132 ARG B CA 1
ATOM 4656 C C . ARG B 1 132 ? -7.293 -13.602 12.922 1 95 132 ARG B C 1
ATOM 4658 O O . ARG B 1 132 ? -8.438 -14 13.156 1 95 132 ARG B O 1
ATOM 4665 N N . GLU B 1 133 ? -6.961 -12.836 11.891 1 95.75 133 GLU B N 1
ATOM 4666 C CA . GLU B 1 133 ? -8.016 -12.352 11.008 1 95.75 133 GLU B CA 1
ATOM 4667 C C . GLU B 1 133 ? -8.641 -13.492 10.211 1 95.75 133 GLU B C 1
ATOM 4669 O O . GLU B 1 133 ? -9.836 -13.469 9.906 1 95.75 133 GLU B O 1
ATOM 4674 N N . PHE B 1 134 ? -7.844 -14.508 9.859 1 97.25 134 PHE B N 1
ATOM 4675 C CA . PHE B 1 134 ? -8.375 -15.656 9.141 1 97.25 134 PHE B CA 1
ATOM 4676 C C . PHE B 1 134 ? -9.359 -16.438 10.008 1 97.25 134 PHE B C 1
ATOM 4678 O O . PHE B 1 134 ? -10.445 -16.797 9.555 1 97.25 134 PHE B O 1
ATOM 4685 N N . VAL B 1 135 ? -8.992 -16.625 11.258 1 96.5 135 VAL B N 1
ATOM 4686 C CA . VAL B 1 135 ? -9.852 -17.359 12.18 1 96.5 135 VAL B CA 1
ATOM 4687 C C . VAL B 1 135 ? -11.117 -16.547 12.445 1 96.5 135 VAL B C 1
ATOM 4689 O O . VAL B 1 135 ? -12.219 -17.109 12.539 1 96.5 135 VAL B O 1
ATOM 4692 N N . LYS B 1 136 ? -10.961 -15.258 12.547 1 94.19 136 LYS B N 1
ATOM 4693 C CA . LYS B 1 136 ? -12.117 -14.391 12.75 1 94.19 136 LYS B CA 1
ATOM 4694 C C . LYS B 1 136 ? -13.102 -14.492 11.586 1 94.19 136 LYS B C 1
ATOM 4696 O O . LYS B 1 136 ? -14.312 -14.586 11.797 1 94.19 136 LYS B O 1
ATOM 4701 N N . ALA B 1 137 ? -12.57 -14.578 10.422 1 94.81 137 ALA B N 1
ATOM 4702 C CA . ALA B 1 137 ? -13.414 -14.547 9.227 1 94.81 137 ALA B CA 1
ATOM 4703 C C . ALA B 1 137 ? -13.969 -15.938 8.914 1 94.81 137 ALA B C 1
ATOM 4705 O O . ALA B 1 137 ? -15.109 -16.078 8.469 1 94.81 137 ALA B O 1
ATOM 4706 N N . TYR B 1 138 ? -13.188 -17 9.203 1 95.31 138 TYR B N 1
ATOM 4707 C CA . TYR B 1 138 ? -13.547 -18.328 8.695 1 95.31 138 TYR B CA 1
ATOM 4708 C C . TYR B 1 138 ? -13.594 -19.344 9.82 1 95.31 138 TYR B C 1
ATOM 4710 O O . TYR B 1 138 ? -13.586 -20.562 9.57 1 95.31 138 TYR B O 1
ATOM 4718 N N . GLY B 1 139 ? -13.609 -18.906 11 1 93.56 139 GLY B N 1
ATOM 4719 C CA . GLY B 1 139 ? -13.539 -19.781 12.172 1 93.56 139 GLY B CA 1
ATOM 4720 C C . GLY B 1 139 ? -14.625 -20.828 12.195 1 93.56 139 GLY B C 1
ATOM 4721 O O . GLY B 1 139 ? -14.398 -21.953 12.664 1 93.56 139 GLY B O 1
ATOM 4722 N N . ASP B 1 140 ? -15.734 -20.516 11.695 1 94.38 140 ASP B N 1
ATOM 4723 C CA . ASP B 1 140 ? -16.859 -21.453 11.711 1 94.38 140 ASP B CA 1
ATOM 4724 C C . ASP B 1 140 ? -16.578 -22.672 10.812 1 94.38 140 ASP B C 1
ATOM 4726 O O . ASP B 1 140 ? -17.141 -23.75 11.023 1 94.38 140 ASP B O 1
ATOM 4730 N N . ASP B 1 141 ? -15.68 -22.547 9.898 1 95.25 141 ASP B N 1
ATOM 4731 C CA . ASP B 1 141 ? -15.383 -23.609 8.945 1 95.25 141 ASP B CA 1
ATOM 4732 C C . ASP B 1 141 ? -14.07 -24.312 9.281 1 95.25 141 ASP B C 1
ATOM 4734 O O . ASP B 1 141 ? -13.562 -25.094 8.492 1 95.25 141 ASP B O 1
ATOM 4738 N N . ILE B 1 142 ? -13.508 -24 10.43 1 96.75 142 ILE B N 1
ATOM 4739 C CA . ILE B 1 142 ? -12.195 -24.516 10.805 1 96.75 142 ILE B CA 1
ATOM 4740 C C . ILE B 1 142 ? -12.297 -25.297 12.109 1 96.75 142 ILE B C 1
ATOM 4742 O O . ILE B 1 142 ? -12.93 -24.844 13.07 1 96.75 142 ILE B O 1
ATOM 4746 N N . VAL B 1 143 ? -11.805 -26.453 12.141 1 96.62 143 VAL B N 1
ATOM 4747 C CA . VAL B 1 143 ? -11.695 -27.234 13.375 1 96.62 143 VAL B CA 1
ATOM 4748 C C . VAL B 1 143 ? -10.484 -26.766 14.172 1 96.62 143 VAL B C 1
ATOM 4750 O O . VAL B 1 143 ? -10.602 -26.422 15.352 1 96.62 143 VAL B O 1
ATOM 4753 N N . VAL B 1 144 ? -9.359 -26.719 13.461 1 96.88 144 VAL B N 1
ATOM 4754 C CA . VAL B 1 144 ? -8.125 -26.281 14.102 1 96.88 144 VAL B CA 1
ATOM 4755 C C . VAL B 1 144 ? -7.156 -25.75 13.039 1 96.88 144 VAL B C 1
ATOM 4757 O O . VAL B 1 144 ? -7.09 -26.281 11.93 1 96.88 144 VAL B O 1
ATOM 4760 N N . LEU B 1 145 ? -6.484 -24.672 13.344 1 97.75 145 LEU B N 1
ATOM 4761 C CA . LEU B 1 145 ? -5.461 -24.078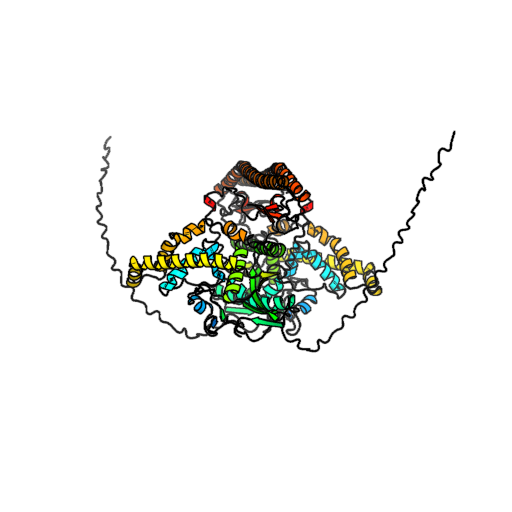 12.492 1 97.75 145 LEU B CA 1
ATOM 4762 C C . LEU B 1 145 ? -4.09 -24.156 13.156 1 97.75 145 LEU B C 1
ATOM 4764 O O . LEU B 1 145 ? -3.936 -23.781 14.32 1 97.75 145 LEU B O 1
ATOM 4768 N N . TYR B 1 146 ? -3.094 -24.719 12.414 1 97.62 146 TYR B N 1
ATOM 4769 C CA . TYR B 1 146 ? -1.723 -24.875 12.891 1 97.62 146 TYR B CA 1
ATOM 4770 C C . TYR B 1 146 ? -0.789 -23.906 12.18 1 97.62 146 TYR B C 1
ATOM 4772 O O . TYR B 1 146 ? -0.701 -23.906 10.953 1 97.62 146 TYR B O 1
ATOM 4780 N N . LYS B 1 147 ? -0.103 -23.047 12.984 1 96.69 147 LYS B N 1
ATOM 4781 C CA . LYS B 1 147 ? 0.974 -22.234 12.438 1 96.69 147 LYS B CA 1
ATOM 4782 C C . LYS B 1 147 ? 2.215 -23.062 12.148 1 96.69 147 LYS B C 1
ATOM 4784 O O . LYS B 1 147 ? 2.562 -23.953 12.93 1 96.69 147 LYS B O 1
ATOM 4789 N N . ASN B 1 148 ? 2.891 -22.812 11.07 1 96.88 148 ASN B N 1
ATOM 4790 C CA . ASN B 1 148 ? 4.168 -23.469 10.797 1 96.88 148 ASN B CA 1
ATOM 4791 C C . ASN B 1 148 ? 5.328 -22.719 11.453 1 96.88 148 ASN B C 1
ATOM 4793 O O . ASN B 1 148 ? 6.277 -22.328 10.773 1 96.88 148 ASN B O 1
ATOM 4797 N N . LYS B 1 149 ? 5.227 -22.562 12.734 1 95 149 LYS B N 1
ATOM 4798 C CA . LYS B 1 149 ? 6.195 -21.766 13.484 1 95 149 LYS B CA 1
ATOM 4799 C C . LYS B 1 149 ? 6.492 -22.391 14.844 1 95 149 LYS B C 1
ATOM 4801 O O . LYS B 1 149 ? 5.629 -23.047 15.438 1 95 149 LYS B O 1
ATOM 4806 N N . TYR B 1 150 ? 7.738 -22.172 15.266 1 94.5 150 TYR B N 1
ATOM 4807 C CA . TYR B 1 150 ? 8.055 -22.375 16.672 1 94.5 150 TYR B CA 1
ATOM 4808 C C . TYR B 1 150 ? 7.422 -21.297 17.547 1 94.5 150 TYR B C 1
ATOM 4810 O O . TYR B 1 150 ? 6.875 -20.312 17.016 1 94.5 150 TYR B O 1
ATOM 4818 N N . ALA B 1 151 ? 7.496 -21.453 18.812 1 88.75 151 ALA B N 1
ATOM 4819 C CA . ALA B 1 151 ? 6.938 -20.5 19.766 1 88.75 151 ALA B CA 1
ATOM 4820 C C . ALA B 1 151 ? 7.598 -19.125 19.609 1 88.75 151 ALA B C 1
ATOM 4822 O O . ALA B 1 151 ? 6.953 -18.094 19.812 1 88.75 151 ALA B O 1
ATOM 4823 N N . ASN B 1 152 ? 8.836 -19.172 19.172 1 88.5 152 ASN B N 1
ATOM 4824 C CA . ASN B 1 152 ? 9.578 -17.922 19.094 1 88.5 152 ASN B CA 1
ATOM 4825 C C . ASN B 1 152 ? 9.406 -17.25 17.734 1 88.5 152 ASN B C 1
ATOM 4827 O O . ASN B 1 152 ? 10.031 -16.234 17.453 1 88.5 152 ASN B O 1
ATOM 4831 N N . GLY B 1 153 ? 8.68 -17.844 16.844 1 89.31 153 GLY B N 1
ATOM 4832 C CA . GLY B 1 153 ? 8.32 -17.188 15.602 1 89.31 153 GLY B CA 1
ATOM 4833 C C . GLY B 1 153 ? 9.117 -17.688 14.414 1 89.31 153 GLY B C 1
ATOM 4834 O O . GLY B 1 153 ? 8.812 -17.344 13.266 1 89.31 153 GLY B O 1
ATOM 4835 N N . VAL B 1 154 ? 10.117 -18.531 14.633 1 92.12 154 VAL B N 1
ATOM 4836 C CA . VAL B 1 154 ? 10.914 -19.078 13.539 1 92.12 154 VAL B CA 1
ATOM 4837 C C . VAL B 1 154 ? 10.109 -20.141 12.797 1 92.12 154 VAL B C 1
ATOM 4839 O O . VAL B 1 154 ? 9.43 -20.969 13.422 1 92.12 154 VAL B O 1
ATOM 4842 N N . ASP B 1 155 ? 10.156 -20.109 11.508 1 93.94 155 ASP B N 1
ATOM 4843 C CA . ASP B 1 155 ? 9.461 -21.125 10.727 1 93.94 155 ASP B CA 1
ATOM 4844 C C . ASP B 1 155 ? 9.969 -22.516 11.062 1 93.94 155 ASP B C 1
ATOM 4846 O O . ASP B 1 155 ? 11.148 -22.703 11.352 1 93.94 155 ASP B O 1
ATOM 4850 N N . LYS B 1 156 ? 9.109 -23.484 10.93 1 95.62 156 LYS B N 1
ATOM 4851 C CA . LYS B 1 156 ? 9.438 -24.781 11.516 1 95.62 156 LYS B CA 1
ATOM 4852 C C . LYS B 1 156 ? 9.758 -25.797 10.438 1 95.62 156 LYS B C 1
ATOM 4854 O O . LYS B 1 156 ? 10.781 -26.484 10.508 1 95.62 156 LYS B O 1
ATOM 4859 N N . TYR B 1 157 ? 8.93 -25.938 9.375 1 96.56 157 TYR B N 1
ATOM 4860 C CA . TYR B 1 157 ? 9.102 -27.016 8.414 1 96.56 157 TYR B CA 1
ATOM 4861 C C . TYR B 1 157 ? 9.164 -26.484 6.992 1 96.56 157 TYR B C 1
ATOM 4863 O O . TYR B 1 157 ? 8.461 -25.531 6.648 1 96.56 157 TYR B O 1
ATOM 4871 N N . ASN B 1 158 ? 10.055 -27.031 6.207 1 96.88 158 ASN B N 1
ATOM 4872 C CA . ASN B 1 158 ? 10.062 -26.938 4.75 1 96.88 158 ASN B CA 1
ATOM 4873 C C . ASN B 1 158 ? 9.633 -28.25 4.109 1 96.88 158 ASN B C 1
ATOM 4875 O O . ASN B 1 158 ? 10.172 -29.312 4.434 1 96.88 158 ASN B O 1
ATOM 4879 N N . TYR B 1 159 ? 8.68 -28.219 3.227 1 96.62 159 TYR B N 1
ATOM 4880 C CA . TYR B 1 159 ? 8.125 -29.438 2.627 1 96.62 159 TYR B CA 1
ATOM 4881 C C . TYR B 1 159 ? 8.531 -29.547 1.162 1 96.62 159 TYR B C 1
ATOM 4883 O O . TYR B 1 159 ? 8.594 -28.547 0.447 1 96.62 159 TYR B O 1
ATOM 4891 N N . PHE B 1 160 ? 8.906 -30.75 0.68 1 94.25 160 PHE B N 1
ATOM 4892 C CA . PHE B 1 160 ? 9.25 -31.016 -0.713 1 94.25 160 PHE B CA 1
ATOM 4893 C C . PHE B 1 160 ? 8.828 -32.438 -1.114 1 94.25 160 PHE B C 1
ATOM 4895 O O . PHE B 1 160 ? 9.57 -33.375 -0.908 1 94.25 160 PHE B O 1
ATOM 4902 N N . LYS B 1 161 ? 7.703 -32.656 -1.569 1 87.25 161 LYS B N 1
ATOM 4903 C CA . LYS B 1 161 ? 7.188 -33.969 -1.955 1 87.25 161 LYS B CA 1
ATOM 4904 C C . LYS B 1 161 ? 7.609 -34.312 -3.377 1 87.25 161 LYS B C 1
ATOM 4906 O O . LYS B 1 161 ? 7.652 -33.469 -4.254 1 87.25 161 LYS B O 1
ATOM 4911 N N . LYS B 1 162 ? 7.934 -35.5 -3.502 1 79 162 LYS B N 1
ATOM 4912 C CA . LYS B 1 162 ? 8.297 -36 -4.828 1 79 162 LYS B CA 1
ATOM 4913 C C . LYS B 1 162 ? 7.086 -36 -5.758 1 79 162 LYS B C 1
ATOM 4915 O O . LYS B 1 162 ? 5.969 -36.312 -5.336 1 79 162 LYS B O 1
ATOM 4920 N N . MET B 1 163 ? 7.379 -35.406 -6.891 1 72.25 163 MET B N 1
ATOM 4921 C CA . MET B 1 163 ? 6.344 -35.5 -7.918 1 72.25 163 MET B CA 1
ATOM 4922 C C . MET B 1 163 ? 6.688 -36.562 -8.953 1 72.25 163 MET B C 1
ATOM 4924 O O . MET B 1 163 ? 7.559 -36.375 -9.797 1 72.25 163 MET B O 1
ATOM 4928 N N . GLY B 1 164 ? 6 -37.594 -8.961 1 63.41 164 GLY B N 1
ATOM 4929 C CA . GLY B 1 164 ? 6.355 -38.719 -9.82 1 63.41 164 GLY B CA 1
ATOM 4930 C C . GLY B 1 164 ? 7.707 -39.312 -9.492 1 63.41 164 GLY B C 1
ATOM 4931 O O . GLY B 1 164 ? 7.98 -39.656 -8.336 1 63.41 164 GLY B O 1
ATOM 4932 N N . VAL B 1 165 ? 8.586 -39.5 -10.586 1 56.59 165 VAL B N 1
ATOM 4933 C CA . VAL B 1 165 ? 9.852 -40.188 -10.461 1 56.59 165 VAL B CA 1
ATOM 4934 C C . VAL B 1 165 ? 10.969 -39.219 -10.125 1 56.59 165 VAL B C 1
ATOM 4936 O O . VAL B 1 165 ? 12.039 -39.625 -9.664 1 56.59 165 VAL B O 1
ATOM 4939 N N . SER B 1 166 ? 10.641 -37.969 -10.273 1 59.38 166 SER B N 1
ATOM 4940 C CA . SER B 1 166 ? 11.75 -37.031 -10.164 1 59.38 166 SER B CA 1
ATOM 4941 C C . SER B 1 166 ? 11.688 -36.25 -8.852 1 59.38 166 SER B C 1
ATOM 4943 O O . SER B 1 166 ? 10.594 -35.969 -8.352 1 59.38 166 SER B O 1
ATOM 4945 N N . GLU B 1 167 ? 12.906 -36.219 -8.234 1 68.25 167 GLU B N 1
ATOM 4946 C CA . GLU B 1 167 ? 13.039 -35.344 -7.074 1 68.25 167 GLU B CA 1
ATOM 4947 C C . GLU B 1 167 ? 12.586 -33.938 -7.395 1 68.25 167 GLU B C 1
ATOM 4949 O O . GLU B 1 167 ? 12.805 -33.438 -8.508 1 68.25 167 GLU B O 1
ATOM 4954 N N . THR B 1 168 ? 11.891 -33.406 -6.434 1 79.81 168 THR B N 1
ATOM 4955 C CA . THR B 1 168 ? 11.391 -32.062 -6.707 1 79.81 168 THR B CA 1
ATOM 4956 C C . THR B 1 168 ? 12.484 -31.016 -6.5 1 79.81 168 THR B C 1
ATOM 4958 O O . THR B 1 168 ? 13.305 -31.141 -5.586 1 79.81 168 THR B O 1
ATOM 4961 N N . LEU B 1 169 ? 12.633 -30.156 -7.375 1 92.25 169 LEU B N 1
ATOM 4962 C CA . LEU B 1 169 ? 13.578 -29.031 -7.32 1 92.25 169 LEU B CA 1
ATOM 4963 C C . LEU B 1 169 ? 13.016 -27.891 -6.488 1 92.25 169 LEU B C 1
ATOM 4965 O O . LEU B 1 169 ? 13.688 -26.875 -6.297 1 92.25 169 LEU B O 1
ATOM 4969 N N . VAL B 1 170 ? 11.805 -28.125 -5.918 1 96.19 170 VAL B N 1
ATOM 4970 C CA . VAL B 1 170 ? 11.148 -27.016 -5.227 1 96.19 170 VAL B CA 1
ATOM 4971 C C . VAL B 1 170 ? 10.812 -27.438 -3.793 1 96.19 170 VAL B C 1
ATOM 4973 O O . VAL B 1 170 ? 10.398 -28.562 -3.547 1 96.19 170 VAL B O 1
ATOM 4976 N N . GLY B 1 171 ? 11.086 -26.594 -2.861 1 96.38 171 GLY B N 1
ATOM 4977 C CA . GLY B 1 171 ? 10.641 -26.688 -1.48 1 96.38 171 GLY B CA 1
ATOM 4978 C C . GLY B 1 171 ? 9.75 -25.547 -1.056 1 96.38 171 GLY B C 1
ATOM 4979 O O . GLY B 1 171 ? 9.766 -24.484 -1.671 1 96.38 171 GLY B O 1
ATOM 4980 N N . SER B 1 172 ? 8.938 -25.812 -0.042 1 96.69 172 SER B N 1
ATOM 4981 C CA . SER B 1 172 ? 7.996 -24.781 0.379 1 96.69 172 SER B CA 1
ATOM 4982 C C . SER B 1 172 ? 7.934 -24.672 1.899 1 96.69 172 SER B C 1
ATOM 4984 O O . SER B 1 172 ? 7.758 -25.688 2.59 1 96.69 172 SER B O 1
ATOM 4986 N N . THR B 1 173 ? 8.164 -23.516 2.42 1 96.5 173 THR B N 1
ATOM 4987 C CA . THR B 1 173 ? 7.855 -23.172 3.805 1 96.5 173 THR B CA 1
ATOM 4988 C C . THR B 1 173 ? 6.508 -22.469 3.9 1 96.5 173 THR B C 1
ATOM 4990 O O . THR B 1 173 ? 6.41 -21.266 3.643 1 96.5 173 THR B O 1
ATOM 4993 N N . ILE B 1 174 ? 5.469 -23.219 4.242 1 97.31 174 ILE B N 1
ATOM 4994 C CA . ILE B 1 174 ? 4.113 -22.688 4.289 1 97.31 174 ILE B CA 1
ATOM 4995 C C . ILE B 1 174 ? 3.941 -21.828 5.543 1 97.31 174 ILE B C 1
ATOM 4997 O O . ILE B 1 174 ? 4.715 -21.953 6.496 1 97.31 174 ILE B O 1
ATOM 5001 N N . ASP B 1 175 ? 2.951 -20.906 5.582 1 97.12 175 ASP B N 1
ATOM 5002 C CA . ASP B 1 175 ? 2.656 -20.141 6.793 1 97.12 175 ASP B CA 1
ATOM 5003 C C . ASP B 1 175 ? 1.915 -21 7.816 1 97.12 175 ASP B C 1
ATOM 5005 O O . ASP B 1 175 ? 2.211 -20.953 9.008 1 97.12 175 ASP B O 1
ATOM 5009 N N . GLY B 1 176 ? 0.904 -21.75 7.359 1 98 176 GLY B N 1
ATOM 5010 C CA . GLY B 1 176 ? 0.129 -22.625 8.219 1 98 176 GLY B CA 1
ATOM 5011 C C . GLY B 1 176 ? -0.795 -23.547 7.449 1 98 176 GLY B C 1
ATOM 5012 O O . GLY B 1 176 ? -0.81 -23.531 6.215 1 98 176 GLY B O 1
ATOM 5013 N N . TRP B 1 177 ? -1.42 -24.438 8.156 1 98.38 177 TRP B N 1
ATOM 5014 C CA . TRP B 1 177 ? -2.424 -25.344 7.602 1 98.38 177 TRP B CA 1
ATOM 5015 C C . TRP B 1 177 ? -3.537 -25.594 8.609 1 98.38 177 TRP B C 1
ATOM 5017 O O . TRP B 1 177 ? -3.381 -25.328 9.805 1 98.38 177 TRP B O 1
ATOM 5027 N N . PHE B 1 178 ? -4.711 -25.969 8.102 1 98.19 178 PHE B N 1
ATOM 5028 C CA . PHE B 1 178 ? -5.824 -26.188 9.016 1 98.19 178 PHE B CA 1
ATOM 5029 C C . PHE B 1 178 ? -6.68 -27.359 8.555 1 98.19 178 PHE B C 1
ATOM 5031 O O . PHE B 1 178 ? -6.555 -27.812 7.418 1 98.19 178 PHE B O 1
ATOM 5038 N N . ILE B 1 179 ? -7.398 -27.906 9.461 1 97.88 179 ILE B N 1
ATOM 5039 C CA . ILE B 1 179 ? -8.422 -28.906 9.195 1 97.88 179 ILE B CA 1
ATOM 5040 C C . ILE B 1 179 ? -9.797 -28.25 9.125 1 97.88 179 ILE B C 1
ATOM 5042 O O . ILE B 1 179 ? -10.195 -27.547 10.062 1 97.88 179 ILE B O 1
ATOM 5046 N N . ASN B 1 180 ? -10.43 -28.406 8 1 97.25 180 ASN B N 1
ATOM 5047 C CA . ASN B 1 180 ? -11.758 -27.797 7.91 1 97.25 180 ASN B CA 1
ATOM 5048 C C . ASN B 1 180 ? -12.828 -28.688 8.547 1 97.25 180 ASN B C 1
ATOM 5050 O O . ASN B 1 180 ? -12.516 -29.766 9.055 1 97.25 180 ASN B O 1
ATOM 5054 N N . ILE B 1 181 ? -14.07 -28.25 8.586 1 96.12 181 ILE B N 1
ATOM 5055 C CA . ILE B 1 181 ? -15.141 -28.906 9.328 1 96.12 181 ILE B CA 1
ATOM 5056 C C . ILE B 1 181 ? -15.469 -30.25 8.672 1 96.12 181 ILE B C 1
ATOM 5058 O O . ILE B 1 181 ? -16.109 -31.109 9.289 1 96.12 181 ILE B O 1
ATOM 5062 N N . TYR B 1 182 ? -15.055 -30.469 7.465 1 97 182 TYR B N 1
ATOM 5063 C CA . TYR B 1 182 ? -15.312 -31.734 6.766 1 97 182 TYR B CA 1
ATOM 5064 C C . TYR B 1 182 ? -14.164 -32.719 6.953 1 97 182 TYR B C 1
ATOM 5066 O O . TYR B 1 182 ? -14.203 -33.844 6.445 1 97 182 TYR B O 1
ATOM 5074 N N . GLY B 1 183 ? -13.102 -32.25 7.598 1 96.5 183 GLY B N 1
ATOM 5075 C CA . GLY B 1 183 ? -11.977 -33.125 7.895 1 96.5 183 GLY B CA 1
ATOM 5076 C C . GLY B 1 183 ? -10.852 -33.031 6.883 1 96.5 183 GLY B C 1
ATOM 5077 O O . GLY B 1 183 ? -9.852 -33.75 6.98 1 96.5 183 GLY B O 1
ATOM 5078 N N . ASP B 1 184 ? -11.023 -32.156 5.898 1 97.38 184 ASP B N 1
ATOM 5079 C CA . ASP B 1 184 ? -9.992 -31.984 4.883 1 97.38 184 ASP B CA 1
ATOM 5080 C C . ASP B 1 184 ? -8.875 -31.078 5.391 1 97.38 184 ASP B C 1
ATOM 5082 O O . ASP B 1 184 ? -9.133 -30.156 6.168 1 97.38 184 ASP B O 1
ATOM 5086 N N . LEU B 1 185 ? -7.66 -31.375 4.902 1 98.19 185 LEU B N 1
ATOM 5087 C CA . LEU B 1 185 ? -6.516 -30.516 5.188 1 98.19 185 LEU B CA 1
ATOM 5088 C C . LEU B 1 185 ? -6.367 -29.438 4.117 1 98.19 185 LEU B C 1
ATOM 5090 O O . LEU B 1 185 ? -6.438 -29.734 2.92 1 98.19 185 LEU B O 1
ATOM 5094 N N . GLU B 1 186 ? -6.176 -28.156 4.527 1 98.5 186 GLU B N 1
ATOM 5095 C CA . GLU B 1 186 ? -5.977 -27.062 3.592 1 98.5 186 GLU B CA 1
ATOM 5096 C C . GLU B 1 186 ? -4.801 -26.172 4.012 1 98.5 186 GLU B C 1
ATOM 5098 O O . GLU B 1 186 ? -4.484 -26.078 5.203 1 98.5 186 GLU B O 1
ATOM 5103 N N . LEU B 1 187 ? -4.152 -25.594 3.018 1 98.62 187 LEU B N 1
ATOM 5104 C CA . LEU B 1 187 ? -3.031 -24.688 3.268 1 98.62 187 LEU B CA 1
ATOM 5105 C C . LEU B 1 187 ? -3.516 -23.266 3.506 1 98.62 187 LEU B C 1
ATOM 5107 O O . LEU B 1 187 ? -4.578 -22.875 3.012 1 98.62 187 LEU B O 1
ATOM 5111 N N . LEU B 1 188 ? -2.758 -22.547 4.281 1 98.5 188 LEU B N 1
ATOM 5112 C CA . LEU B 1 188 ? -2.943 -21.109 4.465 1 98.5 188 LEU B CA 1
ATOM 5113 C C . LEU B 1 188 ? -1.662 -20.359 4.145 1 98.5 188 LEU B C 1
ATOM 5115 O O . LEU B 1 188 ? -0.604 -20.641 4.707 1 98.5 188 LEU B O 1
ATOM 5119 N N . GLU B 1 189 ? -1.652 -19.516 3.168 1 98.31 189 GLU B N 1
ATOM 5120 C CA . GLU B 1 189 ? -0.593 -18.578 2.814 1 98.31 189 GLU B CA 1
ATOM 5121 C C . GLU B 1 189 ? -1.047 -17.125 3.016 1 98.31 189 GLU B C 1
ATOM 5123 O O . GLU B 1 189 ? -2.045 -16.703 2.436 1 98.31 189 GLU B O 1
ATOM 5128 N N . ILE B 1 190 ? -0.354 -16.406 3.854 1 97.38 190 ILE B N 1
ATOM 5129 C CA . ILE B 1 190 ? -0.746 -15.047 4.211 1 97.38 190 ILE B CA 1
ATOM 5130 C C . ILE B 1 190 ? 0.163 -14.039 3.504 1 97.38 190 ILE B C 1
ATOM 5132 O O . ILE B 1 190 ? 1.386 -14.195 3.504 1 97.38 190 ILE B O 1
ATOM 5136 N N . LYS B 1 191 ? -0.463 -13.117 2.82 1 95.12 191 LYS B N 1
ATOM 5137 C CA . LYS B 1 191 ? 0.268 -12.039 2.154 1 95.12 191 LYS B CA 1
ATOM 5138 C C . LYS B 1 191 ? -0.243 -10.672 2.594 1 95.12 191 LYS B C 1
ATOM 5140 O O . LYS B 1 191 ? -1.438 -10.5 2.842 1 95.12 191 LYS B O 1
ATOM 5145 N N . SER B 1 192 ? 0.665 -9.781 2.752 1 88.94 192 SER B N 1
ATOM 5146 C CA . SER B 1 192 ? 0.313 -8.383 2.977 1 88.94 192 SER B CA 1
ATOM 5147 C C . SER B 1 192 ? 0.815 -7.5 1.841 1 88.94 192 SER B C 1
ATOM 5149 O O . SER B 1 192 ? 1.926 -7.688 1.342 1 88.94 192 SER B O 1
ATOM 5151 N N . SER B 1 193 ? -0.058 -6.809 1.262 1 76.25 193 SER B N 1
ATOM 5152 C CA . SER B 1 193 ? 0.342 -5.938 0.163 1 76.25 193 SER B CA 1
ATOM 5153 C C . SER B 1 193 ? -0.254 -4.539 0.322 1 76.25 193 SER B C 1
ATOM 5155 O O . SER B 1 193 ? -1.326 -4.379 0.908 1 76.25 193 SER B O 1
ATOM 5157 N N . ASP B 1 194 ? 0.504 -3.555 -0.182 1 68.25 194 ASP B N 1
ATOM 5158 C CA . ASP B 1 194 ? 0.079 -2.16 -0.15 1 68.25 194 ASP B CA 1
ATOM 5159 C C . ASP B 1 194 ? -0.344 -1.682 -1.538 1 68.25 194 ASP B C 1
ATOM 5161 O O . ASP B 1 194 ? -0.701 -0.516 -1.717 1 68.25 194 ASP B O 1
ATOM 5165 N N . SER B 1 195 ? -0.412 -2.615 -2.477 1 68.94 195 SER B N 1
ATOM 5166 C CA . SER B 1 195 ? -0.576 -2.17 -3.855 1 68.94 195 SER B CA 1
ATOM 5167 C C . SER B 1 195 ? -2.033 -2.258 -4.293 1 68.94 195 SER B C 1
ATOM 5169 O O . SER B 1 195 ? -2.688 -3.285 -4.094 1 68.94 195 SER B O 1
ATOM 5171 N N . THR B 1 196 ? -2.592 -1.197 -4.824 1 67.69 196 THR B N 1
ATOM 5172 C CA . THR B 1 196 ? -3.928 -1.171 -5.406 1 67.69 196 THR B CA 1
ATOM 5173 C C . THR B 1 196 ? -4.027 -2.15 -6.574 1 67.69 196 THR B C 1
ATOM 5175 O O . THR B 1 196 ? -5.098 -2.703 -6.836 1 67.69 196 THR B O 1
ATOM 5178 N N . TYR B 1 197 ? -2.943 -2.389 -7.277 1 74.38 197 TYR B N 1
ATOM 5179 C CA . TYR B 1 197 ? -2.93 -3.32 -8.398 1 74.38 197 TYR B CA 1
ATOM 5180 C C . TYR B 1 197 ? -3.221 -4.742 -7.934 1 74.38 197 TYR B C 1
ATOM 5182 O O . TYR B 1 197 ? -3.916 -5.496 -8.617 1 74.38 197 TYR B O 1
ATOM 5190 N N . MET B 1 198 ? -2.869 -4.98 -6.785 1 86.56 198 MET B N 1
ATOM 5191 C CA . MET B 1 198 ? -3.113 -6.309 -6.227 1 86.56 198 MET B CA 1
ATOM 5192 C C . MET B 1 198 ? -4.594 -6.5 -5.906 1 86.56 198 MET B C 1
ATOM 5194 O O . MET B 1 198 ? -5.152 -7.57 -6.156 1 86.56 198 MET B O 1
ATOM 5198 N N . SER B 1 199 ? -5.242 -5.422 -5.484 1 87.19 199 SER B N 1
ATOM 5199 C CA . SER B 1 199 ? -6.652 -5.508 -5.129 1 87.19 199 SER B CA 1
ATOM 5200 C C . SER B 1 199 ? -7.504 -5.879 -6.34 1 87.19 199 SER B C 1
ATOM 5202 O O . SER B 1 199 ? -8.375 -6.75 -6.246 1 87.19 199 SER B O 1
ATOM 5204 N N . SER B 1 200 ? -7.215 -5.25 -7.414 1 86.12 200 SER B N 1
ATOM 5205 C CA . SER B 1 200 ? -7.973 -5.523 -8.633 1 86.12 200 SER B CA 1
ATOM 5206 C C . SER B 1 200 ? -7.75 -6.957 -9.109 1 86.12 200 SER B C 1
ATOM 5208 O O . SER B 1 200 ? -8.688 -7.621 -9.547 1 86.12 200 SER B O 1
ATOM 5210 N N . ALA B 1 201 ? -6.531 -7.391 -9.023 1 91.5 201 ALA B N 1
ATOM 5211 C CA . ALA B 1 201 ? -6.207 -8.75 -9.469 1 91.5 201 ALA B CA 1
ATOM 5212 C C . ALA B 1 201 ? -6.883 -9.789 -8.578 1 91.5 201 ALA B C 1
ATOM 5214 O O . ALA B 1 201 ? -7.375 -10.805 -9.07 1 91.5 201 ALA B O 1
ATOM 5215 N N . ILE B 1 202 ? -6.938 -9.555 -7.316 1 94.12 202 ILE B N 1
ATOM 5216 C CA . ILE B 1 202 ? -7.586 -10.438 -6.352 1 94.12 202 ILE B CA 1
ATOM 5217 C C . ILE B 1 202 ? -9.078 -10.523 -6.652 1 94.12 202 ILE B C 1
ATOM 5219 O O . ILE B 1 202 ? -9.641 -11.625 -6.699 1 94.12 202 ILE B O 1
ATOM 5223 N N . GLU B 1 203 ? -9.656 -9.383 -6.871 1 90.19 203 GLU B N 1
ATOM 5224 C CA . GLU B 1 203 ? -11.078 -9.344 -7.199 1 90.19 203 GLU B CA 1
ATOM 5225 C C . GLU B 1 203 ? -11.375 -10.125 -8.477 1 90.19 203 GLU B C 1
ATOM 5227 O O . GLU B 1 203 ? -12.336 -10.891 -8.531 1 90.19 203 GLU B O 1
ATOM 5232 N N . GLU B 1 204 ? -10.57 -9.938 -9.445 1 88.81 204 GLU B N 1
ATOM 5233 C CA . GLU B 1 204 ? -10.75 -10.625 -10.711 1 88.81 204 GLU B CA 1
ATOM 5234 C C . GLU B 1 204 ? -10.656 -12.141 -10.539 1 88.81 204 GLU B C 1
ATOM 5236 O O . GLU B 1 204 ? -11.492 -12.883 -11.055 1 88.81 204 GLU B O 1
ATOM 5241 N N . TYR B 1 205 ? -9.711 -12.641 -9.844 1 94.19 205 TYR B N 1
ATOM 5242 C CA . TYR B 1 205 ? -9.555 -14.07 -9.625 1 94.19 205 TYR B CA 1
ATOM 5243 C C . TYR B 1 205 ? -10.773 -14.641 -8.906 1 94.19 205 TYR B C 1
ATOM 5245 O O . TYR B 1 205 ? -11.281 -15.703 -9.281 1 94.19 205 TYR B O 1
ATOM 5253 N N . ASN B 1 206 ? -11.188 -13.93 -7.879 1 94.06 206 ASN B N 1
ATOM 5254 C CA . ASN B 1 206 ? -12.312 -14.43 -7.09 1 94.06 206 ASN B CA 1
ATOM 5255 C C . ASN B 1 206 ? -13.609 -14.414 -7.891 1 94.06 206 ASN B C 1
ATOM 5257 O O . ASN B 1 206 ? -14.516 -15.203 -7.617 1 94.06 206 ASN B O 1
ATOM 5261 N N . LYS B 1 207 ? -13.633 -13.555 -8.852 1 88.62 207 LYS B N 1
ATOM 5262 C CA . LYS B 1 207 ? -14.836 -13.461 -9.664 1 88.62 207 LYS B CA 1
ATOM 5263 C C . LYS B 1 207 ? -14.836 -14.516 -10.766 1 88.62 207 LYS B C 1
ATOM 5265 O O . LYS B 1 207 ? -15.867 -15.141 -11.031 1 88.62 207 LYS B O 1
ATOM 5270 N N . ASN B 1 208 ? -13.664 -14.742 -11.375 1 88.94 208 ASN B N 1
ATOM 5271 C CA . ASN B 1 208 ? -13.734 -15.555 -12.586 1 88.94 208 ASN B CA 1
ATOM 5272 C C . ASN B 1 208 ? -12.547 -16.516 -12.68 1 88.94 208 ASN B C 1
ATOM 5274 O O . ASN B 1 208 ? -12.383 -17.203 -13.688 1 88.94 208 ASN B O 1
ATOM 5278 N N . GLY B 1 209 ? -11.672 -16.5 -11.734 1 92.5 209 GLY B N 1
ATOM 5279 C CA . GLY B 1 209 ? -10.57 -17.453 -11.711 1 92.5 209 GLY B CA 1
ATOM 5280 C C . GLY B 1 209 ? -9.391 -17.016 -12.555 1 92.5 209 GLY B C 1
ATOM 5281 O O . GLY B 1 209 ? -8.453 -17.781 -12.766 1 92.5 209 GLY B O 1
ATOM 5282 N N . ASN B 1 210 ? -9.438 -15.789 -13.07 1 92.19 210 ASN B N 1
ATOM 5283 C CA . ASN B 1 210 ? -8.328 -15.289 -13.867 1 92.19 210 ASN B CA 1
ATOM 5284 C C . ASN B 1 210 ? -7.121 -14.938 -13 1 92.19 210 ASN B C 1
ATOM 5286 O O . ASN B 1 210 ? -7.145 -13.938 -12.273 1 92.19 210 ASN B O 1
ATOM 5290 N N . PHE B 1 211 ? -6.062 -15.727 -13.07 1 95.69 211 PHE B N 1
ATOM 5291 C CA . PHE B 1 211 ? -4.875 -15.508 -12.25 1 95.69 211 PHE B CA 1
ATOM 5292 C C . PHE B 1 211 ? -3.789 -14.797 -13.055 1 95.69 211 PHE B C 1
ATOM 5294 O O . PHE B 1 211 ? -2.652 -14.672 -12.594 1 95.69 211 PHE B O 1
ATOM 5301 N N . LEU B 1 212 ? -4.117 -14.227 -14.234 1 94 212 LEU B N 1
ATOM 5302 C CA . LEU B 1 212 ? -3.111 -13.688 -15.141 1 94 212 LEU B CA 1
ATOM 5303 C C . LEU B 1 212 ? -3.215 -12.172 -15.227 1 94 212 LEU B C 1
ATOM 5305 O O . LEU B 1 212 ? -2.467 -11.531 -15.977 1 94 212 LEU B O 1
ATOM 5309 N N . SER B 1 213 ? -4.102 -11.57 -14.453 1 88.19 213 SER B N 1
ATOM 5310 C CA . SER B 1 213 ? -4.41 -10.156 -14.617 1 88.19 213 SER B CA 1
ATOM 5311 C C . SER B 1 213 ? -3.27 -9.281 -14.109 1 88.19 213 SER B C 1
ATOM 5313 O O . SER B 1 213 ? -3.201 -8.086 -14.422 1 88.19 213 SER B O 1
ATOM 5315 N N . SER B 1 214 ? -2.398 -9.844 -13.297 1 90.44 214 SER B N 1
ATOM 5316 C CA . SER B 1 214 ? -1.245 -9.156 -12.727 1 90.44 214 SER B CA 1
ATOM 5317 C C . SER B 1 214 ? -0.069 -10.117 -12.539 1 90.44 214 SER B C 1
ATOM 5319 O O . SER B 1 214 ? -0.244 -11.242 -12.07 1 90.44 214 SER B O 1
ATOM 5321 N N . LYS B 1 215 ? 1.096 -9.555 -12.961 1 91.06 215 LYS B N 1
ATOM 5322 C CA . LYS B 1 215 ? 2.277 -10.398 -12.781 1 91.06 215 LYS B CA 1
ATOM 5323 C C . LYS B 1 215 ? 2.512 -10.711 -11.312 1 91.06 215 LYS B C 1
ATOM 5325 O O . LYS B 1 215 ? 2.992 -11.797 -10.969 1 91.06 215 LYS B O 1
ATOM 5330 N N . TYR B 1 216 ? 2.127 -9.828 -10.469 1 91.44 216 TYR B N 1
ATOM 5331 C CA . TYR B 1 216 ? 2.342 -10.023 -9.039 1 91.44 216 TYR B CA 1
ATOM 5332 C C . TYR B 1 216 ? 1.384 -11.062 -8.477 1 91.44 216 TYR B C 1
ATOM 5334 O O . TYR B 1 216 ? 1.782 -11.922 -7.684 1 91.44 216 TYR B O 1
ATOM 5342 N N . PHE B 1 217 ? 0.15 -10.992 -8.883 1 94.81 217 PHE B N 1
ATOM 5343 C CA . PHE B 1 217 ? -0.786 -12.016 -8.438 1 94.81 217 PHE B CA 1
ATOM 5344 C C . PHE B 1 217 ? -0.408 -13.383 -9.008 1 94.81 217 PHE B C 1
ATOM 5346 O O . PHE B 1 217 ? -0.509 -14.398 -8.32 1 94.81 217 PHE B O 1
ATOM 5353 N N . PHE B 1 218 ? -0.011 -13.344 -10.281 1 96.56 218 PHE B N 1
ATOM 5354 C CA . PHE B 1 218 ? 0.422 -14.586 -10.922 1 96.56 218 PHE B CA 1
ATOM 5355 C C . PHE B 1 218 ? 1.535 -15.25 -10.117 1 96.56 218 PHE B C 1
ATOM 5357 O O . PHE B 1 218 ? 1.524 -16.469 -9.922 1 96.56 218 PHE B O 1
ATOM 5364 N N . LYS B 1 219 ? 2.467 -14.492 -9.625 1 96.06 219 LYS B N 1
ATOM 5365 C CA . LYS B 1 219 ? 3.555 -15.023 -8.812 1 96.06 219 LYS B CA 1
ATOM 5366 C C . LYS B 1 219 ? 3.016 -15.711 -7.555 1 96.06 219 LYS B C 1
ATOM 5368 O O . LYS B 1 219 ? 3.471 -16.797 -7.191 1 96.06 219 LYS B O 1
ATOM 5373 N N . TYR B 1 220 ? 2.057 -15.07 -6.914 1 96.94 220 TYR B N 1
ATOM 5374 C CA . TYR B 1 220 ? 1.473 -15.648 -5.711 1 96.94 220 TYR B CA 1
ATOM 5375 C C . TYR B 1 220 ? 0.674 -16.906 -6.039 1 96.94 220 TYR B C 1
ATOM 5377 O O . TYR B 1 220 ? 0.666 -17.859 -5.262 1 96.94 220 TYR B O 1
ATOM 5385 N N . TYR B 1 221 ? 0.021 -16.859 -7.18 1 98.31 221 TYR B N 1
ATOM 5386 C CA . TYR B 1 221 ? -0.729 -18.031 -7.617 1 98.31 221 TYR B CA 1
ATOM 5387 C C . TYR B 1 221 ? 0.198 -19.219 -7.848 1 98.31 221 TYR B C 1
ATOM 5389 O O . TYR B 1 221 ? -0.089 -20.328 -7.406 1 98.31 221 TYR B O 1
ATOM 5397 N N . VAL B 1 222 ? 1.271 -18.922 -8.516 1 98.44 222 VAL B N 1
ATOM 5398 C CA . VAL B 1 222 ? 2.26 -19.969 -8.781 1 98.44 222 VAL B CA 1
ATOM 5399 C C . VAL B 1 222 ? 2.842 -20.469 -7.465 1 98.44 222 VAL B C 1
ATOM 5401 O O . VAL B 1 222 ? 3.029 -21.672 -7.281 1 98.44 222 VAL B O 1
ATOM 5404 N N . GLN B 1 223 ? 3.104 -19.594 -6.559 1 98.5 223 GLN B N 1
ATOM 5405 C CA . GLN B 1 223 ? 3.59 -19.984 -5.242 1 98.5 223 GLN B CA 1
ATOM 5406 C C . GLN B 1 223 ? 2.615 -20.953 -4.559 1 98.5 223 GLN B C 1
ATOM 5408 O O . GLN B 1 223 ? 3.025 -21.984 -4.02 1 98.5 223 GLN B O 1
ATOM 5413 N N . ALA B 1 224 ? 1.366 -20.578 -4.609 1 98.75 224 ALA B N 1
ATOM 5414 C CA . ALA B 1 224 ? 0.343 -21.422 -4.016 1 98.75 224 ALA B CA 1
ATOM 5415 C C . ALA B 1 224 ? 0.336 -22.812 -4.664 1 98.75 224 ALA B C 1
ATOM 5417 O O . ALA B 1 224 ? 0.273 -23.828 -3.971 1 98.75 224 ALA B O 1
ATOM 5418 N N . GLN B 1 225 ? 0.423 -22.844 -5.969 1 98.31 225 GLN B N 1
ATOM 5419 C CA . GLN B 1 225 ? 0.436 -24.109 -6.691 1 98.31 225 GLN B CA 1
ATOM 5420 C C . GLN B 1 225 ? 1.663 -24.938 -6.32 1 98.31 225 GLN B C 1
ATOM 5422 O O . GLN B 1 225 ? 1.57 -26.156 -6.156 1 98.31 225 GLN B O 1
ATOM 5427 N N . MET B 1 226 ? 2.809 -24.281 -6.168 1 97.81 226 MET B N 1
ATOM 5428 C CA . MET B 1 226 ? 4.02 -24.984 -5.77 1 97.81 226 MET B CA 1
ATOM 5429 C C . MET B 1 226 ? 3.893 -25.531 -4.352 1 97.81 226 MET B C 1
ATOM 5431 O O . MET B 1 226 ? 4.367 -26.625 -4.055 1 97.81 226 MET B O 1
ATOM 5435 N N . GLN B 1 227 ? 3.246 -24.719 -3.467 1 98.31 227 GLN B N 1
ATOM 5436 C CA . GLN B 1 227 ? 3.014 -25.188 -2.107 1 98.31 227 GLN B CA 1
ATOM 5437 C C . GLN B 1 227 ? 2.123 -26.438 -2.102 1 98.31 227 GLN B C 1
ATOM 5439 O O . GLN B 1 227 ? 2.369 -27.375 -1.348 1 98.31 227 GLN B O 1
ATOM 5444 N N . LEU B 1 228 ? 1.151 -26.406 -2.943 1 97.88 228 LEU B N 1
ATOM 5445 C CA . LEU B 1 228 ? 0.271 -27.578 -3.061 1 97.88 228 LEU B CA 1
ATOM 5446 C C . LEU B 1 228 ? 1.029 -28.781 -3.607 1 97.88 228 LEU B C 1
ATOM 5448 O O . LEU B 1 228 ? 0.834 -29.906 -3.141 1 97.88 228 LEU B O 1
ATOM 5452 N N . ALA B 1 229 ? 1.873 -28.547 -4.547 1 96.31 229 ALA B N 1
ATOM 5453 C CA . ALA B 1 229 ? 2.695 -29.625 -5.098 1 96.31 229 ALA B CA 1
ATOM 5454 C C . ALA B 1 229 ? 3.6 -30.234 -4.023 1 96.31 229 ALA B C 1
ATOM 5456 O O . ALA B 1 229 ? 3.729 -31.453 -3.922 1 96.31 229 ALA B O 1
ATOM 5457 N N . CYS B 1 230 ? 4.199 -29.391 -3.186 1 96.69 230 CYS B N 1
ATOM 5458 C CA . CYS B 1 230 ? 5.18 -29.812 -2.188 1 96.69 230 CYS B CA 1
ATOM 5459 C C . CYS B 1 230 ? 4.5 -30.5 -1.009 1 96.69 230 CYS B C 1
ATOM 5461 O O . CYS B 1 230 ? 5.145 -31.219 -0.25 1 96.69 230 CYS B O 1
ATOM 5463 N N . THR B 1 231 ? 3.213 -30.266 -0.797 1 96.44 231 THR B N 1
ATOM 5464 C CA . THR B 1 231 ? 2.535 -30.797 0.381 1 96.44 231 THR B CA 1
ATOM 5465 C C . THR B 1 231 ? 1.563 -31.906 -0.008 1 96.44 231 THR B C 1
ATO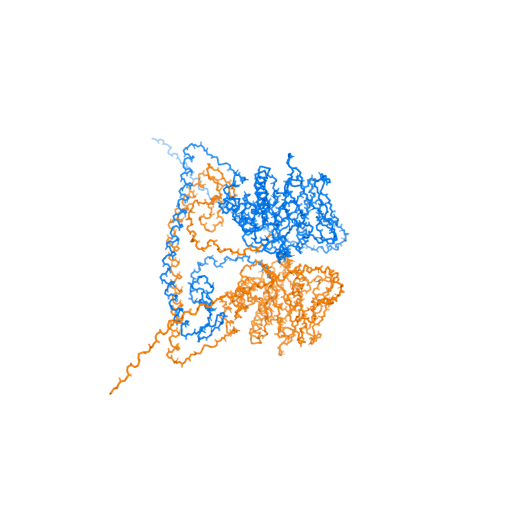M 5467 O O . THR B 1 231 ? 1.141 -32.688 0.842 1 96.44 231 THR B O 1
ATOM 5470 N N . GLY B 1 232 ? 1.156 -31.906 -1.261 1 94.88 232 GLY B N 1
ATOM 5471 C CA . GLY B 1 232 ? 0.212 -32.906 -1.738 1 94.88 232 GLY B CA 1
ATOM 5472 C C . GLY B 1 232 ? -1.232 -32.531 -1.444 1 94.88 232 GLY B C 1
ATOM 5473 O O . GLY B 1 232 ? -2.137 -33.344 -1.683 1 94.88 232 GLY B O 1
ATOM 5474 N N . LEU B 1 233 ? -1.508 -31.344 -0.924 1 97.31 233 LEU B N 1
ATOM 5475 C CA . LEU B 1 233 ? -2.859 -30.953 -0.541 1 97.31 233 LEU B CA 1
ATOM 5476 C C . LEU B 1 233 ? -3.635 -30.438 -1.743 1 97.31 233 LEU B C 1
ATOM 5478 O O . LEU B 1 233 ? -3.055 -30.188 -2.805 1 97.31 233 LEU B O 1
ATOM 5482 N N . GLU B 1 234 ? -4.953 -30.266 -1.573 1 98 234 GLU B N 1
ATOM 5483 C CA . GLU B 1 234 ? -5.828 -29.969 -2.703 1 98 234 GLU B CA 1
ATOM 5484 C C . GLU B 1 234 ? -6.16 -28.484 -2.773 1 98 234 GLU B C 1
ATOM 5486 O O . GLU B 1 234 ? -6.441 -27.953 -3.85 1 98 234 GLU B O 1
ATOM 5491 N N . ASN B 1 235 ? -6.125 -27.828 -1.616 1 98.56 235 ASN B N 1
ATOM 5492 C CA . ASN B 1 235 ? -6.551 -26.438 -1.577 1 98.56 235 ASN B CA 1
ATOM 5493 C C . ASN B 1 235 ? -5.574 -25.578 -0.781 1 98.56 235 ASN B C 1
ATOM 5495 O O . ASN B 1 235 ? -5.062 -26 0.255 1 98.56 235 ASN B O 1
ATOM 5499 N N . CYS B 1 236 ? -5.309 -24.438 -1.323 1 98.75 236 CYS B N 1
ATOM 5500 C CA . CYS B 1 236 ? -4.531 -23.422 -0.631 1 98.75 236 CYS B CA 1
ATOM 5501 C C . CYS B 1 236 ? -5.336 -22.141 -0.478 1 98.75 236 CYS B C 1
ATOM 5503 O O . CYS B 1 236 ? -5.918 -21.641 -1.445 1 98.75 236 CYS B O 1
ATOM 5505 N N . ASN B 1 237 ? -5.445 -21.672 0.736 1 98.75 237 ASN B N 1
ATOM 5506 C CA . ASN B 1 237 ? -6.023 -20.359 0.998 1 98.75 237 ASN B CA 1
ATOM 5507 C C . ASN B 1 237 ? -4.965 -19.25 0.963 1 98.75 237 ASN B C 1
ATOM 5509 O O . ASN B 1 237 ? -4.133 -19.156 1.866 1 98.75 237 ASN B O 1
ATOM 5513 N N . LEU B 1 238 ? -4.957 -18.547 -0.146 1 98.19 238 LEU B N 1
ATOM 5514 C CA . LEU B 1 238 ? -4.113 -17.359 -0.275 1 98.19 238 LEU B CA 1
ATOM 5515 C C . LEU B 1 238 ? -4.801 -16.141 0.312 1 98.19 238 LEU B C 1
ATOM 5517 O O . LEU B 1 238 ? -5.617 -15.492 -0.358 1 98.19 238 LEU B O 1
ATOM 5521 N N . PHE B 1 239 ? -4.457 -15.812 1.589 1 97.5 239 PHE B N 1
ATOM 5522 C CA . PHE B 1 239 ? -5.168 -14.836 2.408 1 97.5 239 PHE B CA 1
ATOM 5523 C C . PHE B 1 239 ? -4.434 -13.5 2.424 1 97.5 239 PHE B C 1
ATOM 5525 O O . PHE B 1 239 ? -3.289 -13.422 2.875 1 97.5 239 PHE B O 1
ATOM 5532 N N . PHE B 1 240 ? -5.102 -12.422 1.955 1 95.94 240 PHE B N 1
ATOM 5533 C CA . PHE B 1 240 ? -4.449 -11.133 1.768 1 95.94 240 PHE B CA 1
ATOM 5534 C C . PHE B 1 240 ? -4.906 -10.133 2.828 1 95.94 240 PHE B C 1
ATOM 5536 O O . PHE B 1 240 ? -6.105 -9.922 3.018 1 95.94 240 PHE B O 1
ATOM 5543 N N . LEU B 1 241 ? -3.928 -9.602 3.514 1 92.69 241 LEU B N 1
ATOM 5544 C CA . LEU B 1 241 ? -4.16 -8.406 4.316 1 92.69 241 LEU B CA 1
ATOM 5545 C C . LEU B 1 241 ? -3.982 -7.145 3.48 1 92.69 241 LEU B C 1
ATOM 5547 O O . LEU B 1 241 ? -2.893 -6.57 3.443 1 92.69 241 LEU B O 1
ATOM 5551 N N . ILE B 1 242 ? -4.996 -6.812 2.836 1 87.25 242 ILE B N 1
ATOM 5552 C CA . ILE B 1 242 ? -4.938 -5.707 1.887 1 87.25 242 ILE B CA 1
ATOM 5553 C C . ILE B 1 242 ? -6.172 -4.824 2.043 1 87.25 242 ILE B C 1
ATOM 5555 O O . ILE B 1 242 ? -7.262 -5.32 2.336 1 87.25 242 ILE B O 1
ATOM 5559 N N . ASP B 1 243 ? -6.055 -3.539 1.934 1 81.69 243 ASP B N 1
ATOM 5560 C CA . ASP B 1 243 ? -7.145 -2.568 1.972 1 81.69 243 ASP B CA 1
ATOM 5561 C C . ASP B 1 243 ? -7.809 -2.541 3.346 1 81.69 243 ASP B C 1
ATOM 5563 O O . ASP B 1 243 ? -7.129 -2.625 4.371 1 81.69 243 ASP B O 1
ATOM 5567 N N . ALA B 1 244 ? -9.141 -2.334 3.404 1 82.94 244 ALA B N 1
ATOM 5568 C CA . ALA B 1 244 ? -9.844 -2.129 4.668 1 82.94 244 ALA B CA 1
ATOM 5569 C C . ALA B 1 244 ? -10.289 -3.459 5.273 1 82.94 244 ALA B C 1
ATOM 5571 O O . ALA B 1 244 ? -10.578 -3.537 6.469 1 82.94 244 ALA B O 1
ATOM 5572 N N . ALA B 1 245 ? -10.359 -4.473 4.496 1 88.62 245 ALA B N 1
ATOM 5573 C CA . ALA B 1 245 ? -10.75 -5.805 4.957 1 88.62 245 ALA B CA 1
ATOM 5574 C C . ALA B 1 245 ? -9.93 -6.887 4.266 1 88.62 245 ALA B C 1
ATOM 5576 O O . ALA B 1 245 ? -9.617 -6.773 3.08 1 88.62 245 ALA B O 1
ATOM 5577 N N . PRO B 1 246 ? -9.57 -7.922 5.078 1 93.12 246 PRO B N 1
ATOM 5578 C CA . PRO B 1 246 ? -8.828 -9.016 4.441 1 93.12 246 PRO B CA 1
ATOM 5579 C C . PRO B 1 246 ? -9.648 -9.758 3.391 1 93.12 246 PRO B C 1
ATOM 5581 O O . PRO B 1 246 ? -10.883 -9.703 3.416 1 93.12 246 PRO B O 1
ATOM 5584 N N . VAL B 1 247 ? -8.984 -10.367 2.447 1 95.19 247 VAL B N 1
ATOM 5585 C CA . VAL B 1 247 ? -9.648 -11.109 1.383 1 95.19 247 VAL B CA 1
ATOM 5586 C C . VAL B 1 247 ? -8.953 -12.453 1.175 1 95.19 247 VAL B C 1
ATOM 5588 O O . VAL B 1 247 ? -7.719 -12.523 1.19 1 95.19 247 VAL B O 1
ATOM 5591 N N . ASN B 1 248 ? -9.734 -13.5 1.012 1 97.38 248 ASN B N 1
ATOM 5592 C CA . ASN B 1 248 ? -9.203 -14.836 0.778 1 97.38 248 ASN B CA 1
ATOM 5593 C C . ASN B 1 248 ? -9.422 -15.281 -0.665 1 97.38 248 ASN B C 1
ATOM 5595 O O . ASN B 1 248 ? -10.5 -15.086 -1.225 1 97.38 248 ASN B O 1
ATOM 5599 N N . CYS B 1 249 ? -8.383 -15.789 -1.316 1 97.81 249 CYS B N 1
ATOM 5600 C CA . CYS B 1 249 ? -8.477 -16.516 -2.578 1 97.81 249 CYS B CA 1
ATOM 5601 C C . CYS B 1 249 ? -8.266 -18.016 -2.369 1 97.81 249 CYS B C 1
ATOM 5603 O O . CYS B 1 249 ? -7.16 -18.453 -2.049 1 97.81 249 CYS B O 1
ATOM 5605 N N . LYS B 1 250 ? -9.281 -18.75 -2.516 1 97.81 250 LYS B N 1
ATOM 5606 C CA . LYS B 1 250 ? -9.125 -20.203 -2.418 1 97.81 250 LYS B CA 1
ATOM 5607 C C . LYS B 1 250 ? -8.633 -20.781 -3.736 1 97.81 250 LYS B C 1
ATOM 5609 O O . LYS B 1 250 ? -9.328 -20.719 -4.75 1 97.81 250 LYS B O 1
ATOM 5614 N N . ILE B 1 251 ? -7.477 -21.359 -3.711 1 98.38 251 ILE B N 1
ATOM 5615 C CA . ILE B 1 251 ? -6.816 -21.859 -4.906 1 98.38 251 ILE B CA 1
ATOM 5616 C C . ILE B 1 251 ? -6.867 -23.391 -4.918 1 98.38 251 ILE B C 1
ATOM 5618 O O . ILE B 1 251 ? -6.418 -24.047 -3.973 1 98.38 251 ILE B O 1
ATOM 5622 N N . LYS B 1 252 ? -7.418 -23.938 -5.98 1 98 252 LYS B N 1
ATOM 5623 C CA . LYS B 1 252 ? -7.453 -25.391 -6.152 1 98 252 LYS B CA 1
ATOM 5624 C C . LYS B 1 252 ? -6.219 -25.891 -6.902 1 98 252 LYS B C 1
ATOM 5626 O O . LYS B 1 252 ? -5.758 -25.234 -7.844 1 98 252 LYS B O 1
ATOM 5631 N N . ARG B 1 253 ? -5.777 -27 -6.488 1 98 253 ARG B N 1
ATOM 5632 C CA . ARG B 1 253 ? -4.617 -27.609 -7.113 1 98 253 ARG B CA 1
ATOM 5633 C C . ARG B 1 253 ? -4.867 -27.875 -8.594 1 98 253 ARG B C 1
ATOM 5635 O O . ARG B 1 253 ? -5.945 -28.344 -8.969 1 98 253 ARG B O 1
ATOM 5642 N N . ASN B 1 254 ? -3.922 -27.547 -9.445 1 97.06 254 ASN B N 1
ATOM 5643 C CA . ASN B 1 254 ? -3.93 -27.781 -10.883 1 97.06 254 ASN B CA 1
ATOM 5644 C C . ASN B 1 254 ? -2.678 -28.531 -11.336 1 97.06 254 ASN B C 1
ATOM 5646 O O . ASN B 1 254 ? -1.662 -27.906 -11.648 1 97.06 254 ASN B O 1
ATOM 5650 N N . ASP B 1 255 ? -2.785 -29.812 -11.445 1 95.75 255 ASP B N 1
ATOM 5651 C CA . ASP B 1 255 ? -1.627 -30.656 -11.703 1 95.75 255 ASP B CA 1
ATOM 5652 C C . ASP B 1 255 ? -1.019 -30.359 -13.07 1 95.75 255 ASP B C 1
ATOM 5654 O O . ASP B 1 255 ? 0.199 -30.438 -13.242 1 95.75 255 ASP B O 1
ATOM 5658 N N . ALA B 1 256 ? -1.88 -30.047 -14.023 1 95.75 256 ALA B N 1
ATOM 5659 C CA . ALA B 1 256 ? -1.367 -29.734 -15.359 1 95.75 256 ALA B CA 1
ATOM 5660 C C . ALA B 1 256 ? -0.509 -28.484 -15.336 1 95.75 256 ALA B C 1
ATOM 5662 O O . ALA B 1 256 ? 0.571 -28.438 -15.93 1 95.75 256 ALA B O 1
ATOM 5663 N N . LEU B 1 257 ? -0.982 -27.484 -14.656 1 97 257 LEU B N 1
ATOM 5664 C CA . LEU B 1 257 ? -0.214 -26.25 -14.531 1 97 257 LEU B CA 1
ATOM 5665 C C . LEU B 1 257 ? 1.076 -26.5 -13.75 1 97 257 LEU B C 1
ATOM 5667 O O . LEU B 1 257 ? 2.139 -26.016 -14.141 1 97 257 LEU B O 1
ATOM 5671 N N . ILE B 1 258 ? 0.986 -27.203 -12.656 1 96.69 258 ILE B N 1
ATOM 5672 C CA . ILE B 1 258 ? 2.145 -27.531 -11.828 1 96.69 258 ILE B CA 1
ATOM 5673 C C . ILE B 1 258 ? 3.217 -28.203 -12.68 1 96.69 258 ILE B C 1
ATOM 5675 O O . ILE B 1 258 ? 4.395 -27.844 -12.609 1 96.69 258 ILE B O 1
ATOM 5679 N N . SER B 1 259 ? 2.816 -29.141 -13.469 1 94.5 259 SER B N 1
ATOM 5680 C CA . SER B 1 259 ? 3.756 -29.859 -14.336 1 94.5 259 SER B CA 1
ATOM 5681 C C . SER B 1 259 ? 4.457 -28.906 -15.289 1 94.5 259 SER B C 1
ATOM 5683 O O . SER B 1 259 ? 5.672 -28.984 -15.484 1 94.5 259 SER B O 1
ATOM 5685 N N . LYS B 1 260 ? 3.662 -28.031 -15.883 1 94.75 260 LYS B N 1
ATOM 5686 C CA . LYS B 1 260 ? 4.223 -27.062 -16.812 1 94.75 260 LYS B CA 1
ATOM 5687 C C . LYS B 1 260 ? 5.227 -26.156 -16.125 1 94.75 260 LYS B C 1
ATOM 5689 O O . LYS B 1 260 ? 6.301 -25.875 -16.656 1 94.75 260 LYS B O 1
ATOM 5694 N N . VAL B 1 261 ? 4.883 -25.641 -14.945 1 95.94 261 VAL B N 1
ATOM 5695 C CA . VAL B 1 261 ? 5.746 -24.766 -14.164 1 95.94 261 VAL B CA 1
ATOM 5696 C C . VAL B 1 261 ? 7.051 -25.484 -13.836 1 95.94 261 VAL B C 1
ATOM 5698 O O . VAL B 1 261 ? 8.141 -24.922 -13.992 1 95.94 261 VAL B O 1
ATOM 5701 N N . LEU B 1 262 ? 6.98 -26.734 -13.453 1 94.81 262 LEU B N 1
ATOM 5702 C CA . LEU B 1 262 ? 8.156 -27.5 -13.055 1 94.81 262 LEU B CA 1
ATOM 5703 C C . LEU B 1 262 ? 9.062 -27.766 -14.25 1 94.81 262 LEU B C 1
ATOM 5705 O O . LEU B 1 262 ? 10.281 -27.891 -14.094 1 94.81 262 LEU B O 1
ATOM 5709 N N . GLU B 1 263 ? 8.492 -27.859 -15.438 1 93.75 263 GLU B N 1
ATOM 5710 C CA . GLU B 1 263 ? 9.312 -27.953 -16.641 1 93.75 263 GLU B CA 1
ATOM 5711 C C . GLU B 1 263 ? 10.227 -26.734 -16.781 1 93.75 263 GLU B C 1
ATOM 5713 O O . GLU B 1 263 ? 11.398 -26.875 -17.125 1 93.75 263 GLU B O 1
ATOM 5718 N N . PHE B 1 264 ? 9.633 -25.594 -16.516 1 94.88 264 PHE B N 1
ATOM 5719 C CA . PHE B 1 264 ? 10.422 -24.359 -16.609 1 94.88 264 PHE B CA 1
ATOM 5720 C C . PHE B 1 264 ? 11.484 -24.328 -15.523 1 94.88 264 PHE B C 1
ATOM 5722 O O . PHE B 1 264 ? 12.609 -23.875 -15.758 1 94.88 264 PHE B O 1
ATOM 5729 N N . VAL B 1 265 ? 11.156 -24.797 -14.344 1 95.56 265 VAL B N 1
ATOM 5730 C CA . VAL B 1 265 ? 12.125 -24.828 -13.25 1 95.56 265 VAL B CA 1
ATOM 5731 C C . VAL B 1 265 ? 13.281 -25.766 -13.617 1 95.56 265 VAL B C 1
ATOM 5733 O O . VAL B 1 265 ? 14.445 -25.422 -13.391 1 95.56 265 VAL B O 1
ATOM 5736 N N . LEU B 1 266 ? 12.969 -26.891 -14.172 1 94.19 266 LEU B N 1
ATOM 5737 C CA . LEU B 1 266 ? 13.984 -27.844 -14.586 1 94.19 266 LEU B CA 1
ATOM 5738 C C . LEU B 1 266 ? 14.914 -27.234 -15.633 1 94.19 266 LEU B C 1
ATOM 5740 O O . LEU B 1 266 ? 16.125 -27.375 -15.547 1 94.19 266 LEU B O 1
ATOM 5744 N N . LYS B 1 267 ? 14.312 -26.578 -16.609 1 94.81 267 LYS B N 1
ATOM 5745 C CA . LYS B 1 267 ? 15.109 -25.938 -17.641 1 94.81 267 LYS B CA 1
ATOM 5746 C C . LYS B 1 267 ? 16.016 -24.859 -17.047 1 94.81 267 LYS B C 1
ATOM 5748 O O . LYS B 1 267 ? 17.172 -24.719 -17.453 1 94.81 267 LYS B O 1
ATOM 5753 N N . CYS B 1 268 ? 15.469 -24.125 -16.141 1 95.94 268 CYS B N 1
ATOM 5754 C CA . CYS B 1 268 ? 16.266 -23.109 -15.461 1 95.94 268 CYS B CA 1
ATOM 5755 C C . CYS B 1 268 ? 17.438 -23.734 -14.719 1 95.94 268 CYS B C 1
ATOM 5757 O O . CYS B 1 268 ? 18.578 -23.266 -14.836 1 95.94 268 CYS B O 1
ATOM 5759 N N . GLU B 1 269 ? 17.156 -24.812 -14.016 1 95.62 269 GLU B N 1
ATOM 5760 C CA . GLU B 1 269 ? 18.203 -25.484 -13.266 1 95.62 269 GLU B CA 1
ATOM 5761 C C . GLU B 1 269 ? 19.266 -26.062 -14.195 1 95.62 269 GLU B C 1
ATOM 5763 O O . GLU B 1 269 ? 20.453 -26.031 -13.875 1 95.62 269 GLU B O 1
ATOM 5768 N N . GLN B 1 270 ? 18.875 -26.594 -15.266 1 96.06 270 GLN B N 1
ATOM 5769 C CA . GLN B 1 270 ? 19.828 -27.109 -16.25 1 96.06 270 GLN B CA 1
ATOM 5770 C C . GLN B 1 270 ? 20.75 -26 -16.75 1 96.06 270 GLN B C 1
ATOM 5772 O O . GLN B 1 270 ? 21.953 -26.203 -16.891 1 96.06 270 GLN B O 1
ATOM 5777 N N . GLU B 1 271 ? 20.156 -24.859 -17 1 97.12 271 GLU B N 1
ATOM 5778 C CA . GLU B 1 271 ? 20.969 -23.734 -17.438 1 97.12 271 GLU B CA 1
ATOM 5779 C C . GLU B 1 271 ? 21.953 -23.297 -16.344 1 97.12 271 GLU B C 1
ATOM 5781 O O . GLU B 1 271 ? 23.109 -23 -16.609 1 97.12 271 GLU B O 1
ATOM 5786 N N . VAL B 1 272 ? 21.5 -23.25 -15.148 1 97.25 272 VAL B N 1
ATOM 5787 C CA . VAL B 1 272 ? 22.328 -22.906 -14.008 1 97.25 272 VAL B CA 1
ATOM 5788 C C . VAL B 1 272 ? 23.516 -23.859 -13.914 1 97.25 272 VAL B C 1
ATOM 5790 O O . VAL B 1 272 ? 24.656 -23.438 -13.727 1 97.25 272 VAL B O 1
ATOM 5793 N N . PHE B 1 273 ? 23.25 -25.109 -14.055 1 96.19 273 PHE B N 1
ATOM 5794 C CA . PHE B 1 273 ? 24.281 -26.125 -14.023 1 96.19 273 PHE B CA 1
ATOM 5795 C C . PHE B 1 273 ? 25.281 -25.938 -15.156 1 96.19 273 PHE B C 1
ATOM 5797 O O . PHE B 1 273 ? 26.484 -26.094 -14.961 1 96.19 273 PHE B O 1
ATOM 5804 N N . ASN B 1 274 ? 24.781 -25.609 -16.297 1 97 274 ASN B N 1
ATOM 5805 C CA . ASN B 1 274 ? 25.641 -25.344 -17.453 1 97 274 ASN B CA 1
ATOM 5806 C C . ASN B 1 274 ? 26.562 -24.141 -17.188 1 97 274 ASN B C 1
ATOM 5808 O O . ASN B 1 274 ? 27.75 -24.172 -17.547 1 97 274 ASN B O 1
ATOM 5812 N N . LEU B 1 275 ? 26 -23.109 -16.625 1 96.94 275 LEU B N 1
ATOM 5813 C CA . LEU B 1 275 ? 26.797 -21.922 -16.297 1 96.94 275 LEU B CA 1
ATOM 5814 C C . LEU B 1 275 ? 27.906 -22.266 -15.305 1 96.94 275 LEU B C 1
ATOM 5816 O O . LEU B 1 275 ? 29.031 -21.812 -15.461 1 96.94 275 LEU B O 1
ATOM 5820 N N . ARG B 1 276 ? 27.562 -23.047 -14.297 1 95.69 276 ARG B N 1
ATOM 5821 C CA . ARG B 1 276 ? 28.562 -23.5 -13.344 1 95.69 276 ARG B CA 1
ATOM 5822 C C . ARG B 1 276 ? 29.703 -24.234 -14.047 1 95.69 276 ARG B C 1
ATOM 5824 O O . ARG B 1 276 ? 30.875 -23.984 -13.781 1 95.69 276 ARG B O 1
ATOM 5831 N N . ASN B 1 277 ? 29.375 -25.109 -14.938 1 95.44 277 ASN B N 1
ATOM 5832 C CA . ASN B 1 277 ? 30.359 -25.875 -15.68 1 95.44 277 ASN B CA 1
ATOM 5833 C C . ASN B 1 277 ? 31.25 -24.969 -16.531 1 95.44 277 ASN B C 1
ATOM 5835 O O . ASN B 1 277 ? 32.438 -25.203 -16.656 1 95.44 277 ASN B O 1
ATOM 5839 N N . GLU B 1 278 ? 30.641 -24 -17.125 1 94.31 278 GLU B N 1
ATOM 5840 C CA . GLU B 1 278 ? 31.391 -23.062 -17.953 1 94.31 278 GLU B CA 1
ATOM 5841 C C . GLU B 1 278 ? 32.375 -22.25 -17.109 1 94.31 278 GLU B C 1
ATOM 5843 O O . GLU B 1 278 ? 33.5 -22 -17.531 1 94.31 278 GLU B O 1
ATOM 5848 N N . ILE B 1 279 ? 31.984 -21.859 -15.977 1 92.81 279 ILE B N 1
ATOM 5849 C CA . ILE B 1 279 ? 32.844 -21.078 -15.086 1 92.81 279 ILE B CA 1
ATOM 5850 C C . ILE B 1 279 ? 34 -21.922 -14.617 1 92.81 279 ILE B C 1
ATOM 5852 O O . ILE B 1 279 ? 35.156 -21.453 -14.547 1 92.81 279 ILE B O 1
ATOM 5856 N N . VAL B 1 280 ? 33.781 -23.188 -14.352 1 90.5 280 VAL B N 1
ATOM 5857 C CA . VAL B 1 280 ? 34.844 -24.094 -13.906 1 90.5 280 VAL B CA 1
ATOM 5858 C C . VAL B 1 280 ? 35.812 -24.359 -15.047 1 90.5 280 VAL B C 1
ATOM 5860 O O . VAL B 1 280 ? 37.031 -24.375 -14.844 1 90.5 280 VAL B O 1
ATOM 5863 N N . LYS B 1 281 ? 35.312 -24.562 -16.156 1 88.88 281 LYS B N 1
ATOM 5864 C CA . LYS B 1 281 ? 36.156 -24.844 -17.328 1 88.88 281 LYS B CA 1
ATOM 5865 C C . LYS B 1 281 ? 37.062 -23.672 -17.656 1 88.88 281 LYS B C 1
ATOM 5867 O O . LYS B 1 281 ? 38.219 -23.875 -18.078 1 88.88 281 LYS B O 1
ATOM 5872 N N . ASN B 1 282 ? 36.562 -22.531 -17.484 1 82 282 ASN B N 1
ATOM 5873 C CA . ASN B 1 282 ? 37.344 -21.344 -17.812 1 82 282 ASN B CA 1
ATOM 5874 C C . ASN B 1 282 ? 38.281 -20.938 -16.688 1 82 282 ASN B C 1
ATOM 5876 O O . ASN B 1 282 ? 38.969 -19.906 -16.75 1 82 282 ASN B O 1
ATOM 5880 N N . ASP B 1 283 ? 38.438 -21.844 -15.695 1 73.25 283 ASP B N 1
ATOM 5881 C CA . ASP B 1 283 ? 39.281 -21.688 -14.523 1 73.25 283 ASP B CA 1
ATOM 5882 C C . ASP B 1 283 ? 39.062 -20.328 -13.859 1 73.25 283 ASP B C 1
ATOM 5884 O O . ASP B 1 283 ? 39.969 -19.75 -13.273 1 73.25 283 ASP B O 1
ATOM 5888 N N . GLN B 1 284 ? 37.906 -19.766 -14.133 1 69.19 284 GLN B N 1
ATOM 5889 C CA . GLN B 1 284 ? 37.656 -18.422 -13.648 1 69.19 284 GLN B CA 1
ATOM 5890 C C . GLN B 1 284 ? 37.562 -18.375 -12.133 1 69.19 284 GLN B C 1
ATOM 5892 O O . GLN B 1 284 ? 38.031 -17.438 -11.5 1 69.19 284 GLN B O 1
ATOM 5897 N N . PHE B 1 285 ? 37.062 -19.422 -11.602 1 68.12 285 PHE B N 1
ATOM 5898 C CA . PHE B 1 285 ? 36.906 -19.484 -10.148 1 68.12 285 PHE B CA 1
ATOM 5899 C C . PHE B 1 285 ? 38.281 -19.578 -9.477 1 68.12 285 PHE B C 1
ATOM 5901 O O . PHE B 1 285 ? 38.531 -18.875 -8.5 1 68.12 285 PHE B O 1
ATOM 5908 N N . LYS B 1 286 ? 39.031 -20.422 -10.039 1 65.88 286 LYS B N 1
ATOM 5909 C CA . LYS B 1 286 ? 40.375 -20.594 -9.492 1 65.88 286 LYS B CA 1
ATOM 5910 C C . LYS B 1 286 ? 41.188 -19.312 -9.625 1 65.88 286 LYS B C 1
ATOM 5912 O O . LYS B 1 286 ? 41.906 -18.922 -8.695 1 65.88 286 LYS B O 1
ATOM 5917 N N . LEU B 1 287 ? 40.906 -18.719 -10.688 1 63.47 287 LEU B N 1
ATOM 5918 C CA . LEU B 1 287 ? 41.656 -17.5 -10.945 1 63.47 287 LEU B CA 1
ATOM 5919 C C . LEU B 1 287 ? 41.25 -16.391 -9.969 1 63.47 287 LEU B C 1
ATOM 5921 O O . LEU B 1 287 ? 42.094 -15.664 -9.461 1 63.47 287 LEU B O 1
ATOM 5925 N N . LEU B 1 288 ? 39.969 -16.406 -9.727 1 67 288 LEU B N 1
ATOM 5926 C CA . LEU B 1 288 ? 39.469 -15.352 -8.859 1 67 288 LEU B CA 1
ATOM 5927 C C . LEU B 1 288 ? 39.844 -15.609 -7.406 1 67 288 LEU B C 1
ATOM 5929 O O . LEU B 1 288 ? 40.219 -14.68 -6.68 1 67 288 LEU B O 1
ATOM 5933 N N . ARG B 1 289 ? 39.844 -16.844 -7.051 1 67.31 289 ARG B N 1
ATOM 5934 C CA . ARG B 1 289 ? 40.25 -17.188 -5.684 1 67.31 289 ARG B CA 1
ATOM 5935 C C . ARG B 1 289 ? 41.75 -17 -5.492 1 67.31 289 ARG B C 1
ATOM 5937 O O . ARG B 1 289 ? 42.188 -16.578 -4.426 1 67.31 289 ARG B O 1
ATOM 5944 N N . SER B 1 290 ? 42.5 -17.359 -6.496 1 63.09 290 SER B N 1
ATOM 5945 C CA . SER B 1 290 ? 43.938 -17.219 -6.422 1 63.09 290 SER B CA 1
ATOM 5946 C C . SER B 1 290 ? 44.344 -15.75 -6.359 1 63.09 290 SER B C 1
ATOM 5948 O O . SER B 1 290 ? 45.375 -15.414 -5.738 1 63.09 290 SER B O 1
ATOM 5950 N N . ASN B 1 291 ? 43.531 -14.969 -6.922 1 58.72 291 ASN B N 1
ATOM 5951 C CA . ASN B 1 291 ? 43.906 -13.555 -6.977 1 58.72 291 ASN B CA 1
ATOM 5952 C C . ASN B 1 291 ? 43.25 -12.766 -5.84 1 58.72 291 ASN B C 1
ATOM 5954 O O . ASN B 1 291 ? 43.156 -11.539 -5.898 1 58.72 291 ASN B O 1
ATOM 5958 N N . A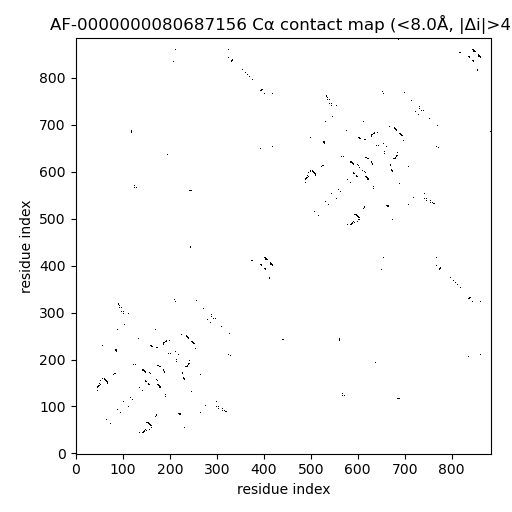SN B 1 292 ? 42.875 -13.438 -4.906 1 58.16 292 ASN B N 1
ATOM 5959 C CA . ASN B 1 292 ? 42.312 -12.844 -3.699 1 58.16 292 ASN B CA 1
ATOM 5960 C C . ASN B 1 292 ? 41.125 -11.93 -4.023 1 58.16 292 ASN B C 1
ATOM 5962 O O . ASN B 1 292 ? 41.031 -10.828 -3.484 1 58.16 292 ASN B O 1
ATOM 5966 N N . HIS B 1 293 ? 40.531 -12.297 -5.176 1 61.72 293 HIS B N 1
ATOM 5967 C CA . HIS B 1 293 ? 39.375 -11.469 -5.492 1 61.72 293 HIS B CA 1
ATOM 5968 C C . HIS B 1 293 ? 38.25 -11.672 -4.48 1 61.72 293 HIS B C 1
ATOM 5970 O O . HIS B 1 293 ? 38.094 -12.758 -3.918 1 61.72 293 HIS B O 1
ATOM 5976 N N . ASP B 1 294 ? 37.656 -10.484 -4.211 1 71.88 294 ASP B N 1
ATOM 5977 C CA . ASP B 1 294 ? 36.625 -10.414 -3.193 1 71.88 294 ASP B CA 1
ATOM 5978 C C . ASP B 1 294 ? 35.312 -10.992 -3.711 1 71.88 294 ASP B C 1
ATOM 5980 O O . ASP B 1 294 ? 35.125 -11.195 -4.918 1 71.88 294 ASP B O 1
ATOM 5984 N N . ASN B 1 295 ? 34.562 -11.633 -2.963 1 82.44 295 ASN B N 1
ATOM 5985 C CA . ASN B 1 295 ? 33.25 -12.211 -3.188 1 82.44 295 ASN B CA 1
ATOM 5986 C C . ASN B 1 295 ? 32.438 -11.375 -4.16 1 82.44 295 ASN B C 1
ATOM 5988 O O . ASN B 1 295 ? 31.719 -11.914 -5.004 1 82.44 295 ASN B O 1
ATOM 5992 N N . ASP B 1 296 ? 32.781 -10.148 -4.258 1 86.62 296 ASP B N 1
ATOM 5993 C CA . ASP B 1 296 ? 32.031 -9.234 -5.109 1 86.62 296 ASP B CA 1
ATOM 5994 C C . ASP B 1 296 ? 32.406 -9.398 -6.574 1 86.62 296 ASP B C 1
ATOM 5996 O O . ASP B 1 296 ? 31.578 -9.328 -7.465 1 86.62 296 ASP B O 1
ATOM 6000 N N . ALA B 1 297 ? 33.75 -9.578 -6.762 1 86.81 297 ALA B N 1
ATOM 6001 C CA . ALA B 1 297 ? 34.219 -9.758 -8.133 1 86.81 297 ALA B CA 1
ATOM 6002 C C . ALA B 1 297 ? 33.688 -11.039 -8.75 1 86.81 297 ALA B C 1
ATOM 6004 O O . ALA B 1 297 ? 33.344 -11.07 -9.93 1 86.81 297 ALA B O 1
ATOM 6005 N N . PHE B 1 298 ? 33.656 -12.039 -7.961 1 90 298 PHE B N 1
ATOM 6006 C CA . PHE B 1 298 ? 33.125 -13.305 -8.461 1 90 298 PHE B CA 1
ATOM 6007 C C . PHE B 1 298 ? 31.641 -13.195 -8.75 1 90 298 PHE B C 1
ATOM 6009 O O . PHE B 1 298 ? 31.141 -13.727 -9.75 1 90 298 PHE B O 1
ATOM 6016 N N . ILE B 1 299 ? 30.875 -12.562 -7.918 1 92.44 299 ILE B N 1
ATOM 6017 C CA . ILE B 1 299 ? 29.438 -12.359 -8.125 1 92.44 299 ILE B CA 1
ATOM 6018 C C . ILE B 1 299 ? 29.203 -11.609 -9.43 1 92.44 299 ILE B C 1
ATOM 6020 O O . ILE B 1 299 ? 28.297 -11.953 -10.195 1 92.44 299 ILE B O 1
ATOM 6024 N N . LYS B 1 300 ? 30.031 -10.609 -9.695 1 92.25 300 LYS B N 1
ATOM 6025 C CA . LYS B 1 300 ? 29.906 -9.852 -10.93 1 92.25 300 LYS B CA 1
ATOM 6026 C C . LYS B 1 300 ? 30.172 -10.734 -12.148 1 92.25 300 LYS B C 1
ATOM 6028 O O . LYS B 1 300 ? 29.531 -10.578 -13.188 1 92.25 300 LYS B O 1
ATOM 6033 N N . LEU B 1 301 ? 31.188 -11.57 -11.969 1 92.19 301 LEU B N 1
ATOM 6034 C CA . LEU B 1 301 ? 31.484 -12.508 -13.047 1 92.19 301 LEU B CA 1
ATOM 6035 C C . LEU B 1 301 ? 30.297 -13.422 -13.312 1 92.19 301 LEU B C 1
ATOM 6037 O O . LEU B 1 301 ? 29.906 -13.625 -14.461 1 92.19 301 LEU B O 1
ATOM 6041 N N . VAL B 1 302 ? 29.734 -14 -12.266 1 95.19 302 VAL B N 1
ATOM 6042 C CA . VAL B 1 302 ? 28.578 -14.883 -12.383 1 95.19 302 VAL B CA 1
ATOM 6043 C C . VAL B 1 302 ? 27.422 -14.125 -13.039 1 95.19 302 VAL B C 1
ATOM 6045 O O . VAL B 1 302 ? 26.719 -14.68 -13.891 1 95.19 302 VAL B O 1
ATOM 6048 N N . GLU B 1 303 ? 27.203 -12.844 -12.625 1 95.75 303 GLU B N 1
ATOM 6049 C CA . GLU B 1 303 ? 26.156 -12.008 -13.203 1 95.75 303 GLU B CA 1
ATOM 6050 C C . GLU B 1 303 ? 26.312 -11.891 -14.719 1 95.75 303 GLU B C 1
ATOM 6052 O O . GLU B 1 303 ? 25.328 -11.969 -15.461 1 95.75 303 GLU B O 1
ATOM 6057 N N . GLU B 1 304 ? 27.516 -11.703 -15.148 1 94.81 304 GLU B N 1
ATOM 6058 C CA . GLU B 1 304 ? 27.781 -11.594 -16.578 1 94.81 304 GLU B CA 1
ATOM 6059 C C . GLU B 1 304 ? 27.406 -12.875 -17.312 1 94.81 304 GLU B C 1
ATOM 6061 O O . GLU B 1 304 ? 26.797 -12.82 -18.391 1 94.81 304 GLU B O 1
ATOM 6066 N N . PHE B 1 305 ? 27.766 -13.992 -16.719 1 95.56 305 PHE B N 1
ATOM 6067 C CA . PHE B 1 305 ? 27.422 -15.273 -17.328 1 95.56 305 PHE B CA 1
ATOM 6068 C C . PHE B 1 305 ? 25.906 -15.438 -17.375 1 95.56 305 PHE B C 1
ATOM 6070 O O . PHE B 1 305 ? 25.359 -15.898 -18.391 1 95.56 305 PHE B O 1
ATOM 6077 N N . VAL B 1 306 ? 25.188 -15.039 -16.359 1 97.12 306 VAL B N 1
ATOM 6078 C CA . VAL B 1 306 ? 23.75 -15.219 -16.266 1 97.12 306 VAL B CA 1
ATOM 6079 C C . VAL B 1 306 ? 23.047 -14.336 -17.297 1 97.12 306 VAL B C 1
ATOM 6081 O O . VAL B 1 306 ? 22.188 -14.805 -18.031 1 97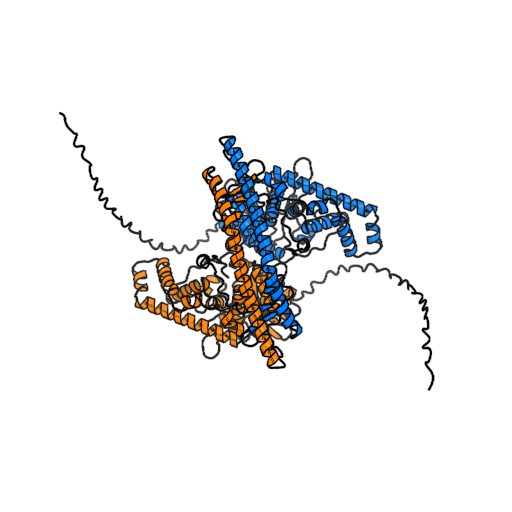.12 306 VAL B O 1
ATOM 6084 N N . VAL B 1 307 ? 23.422 -13.039 -17.375 1 96.25 307 VAL B N 1
ATOM 6085 C CA . VAL B 1 307 ? 22.734 -12.078 -18.234 1 96.25 307 VAL B CA 1
ATOM 6086 C C . VAL B 1 307 ? 22.922 -12.484 -19.703 1 96.25 307 VAL B C 1
ATOM 6088 O O . VAL B 1 307 ? 22.062 -12.219 -20.531 1 96.25 307 VAL B O 1
ATOM 6091 N N . ASN B 1 308 ? 23.984 -13.25 -19.953 1 95.06 308 ASN B N 1
ATOM 6092 C CA . ASN B 1 308 ? 24.281 -13.664 -21.328 1 95.06 308 ASN B CA 1
ATOM 6093 C C . ASN B 1 308 ? 23.781 -15.086 -21.594 1 95.06 308 ASN B C 1
ATOM 6095 O O . ASN B 1 308 ? 23.938 -15.594 -22.719 1 95.06 308 ASN B O 1
ATOM 6099 N N . SER B 1 309 ? 23.234 -15.727 -20.641 1 95.5 309 SER B N 1
ATOM 6100 C CA . SER B 1 309 ? 22.781 -17.094 -20.812 1 95.5 309 SER B CA 1
ATOM 6101 C C . SER B 1 309 ? 21.516 -17.156 -21.672 1 95.5 309 SER B C 1
ATOM 6103 O O . SER B 1 309 ? 20.75 -16.188 -21.719 1 95.5 309 SER B O 1
ATOM 6105 N N . ASP B 1 310 ? 21.25 -18.25 -22.328 1 93.56 310 ASP B N 1
ATOM 6106 C CA . ASP B 1 310 ? 20.109 -18.453 -23.234 1 93.56 310 ASP B CA 1
ATOM 6107 C C . ASP B 1 310 ? 18.797 -18.391 -22.453 1 93.56 310 ASP B C 1
ATOM 6109 O O . ASP B 1 310 ? 17.828 -17.781 -22.906 1 93.56 310 ASP B O 1
ATOM 6113 N N . PHE B 1 311 ? 18.781 -18.969 -21.344 1 95.5 311 PHE B N 1
ATOM 6114 C CA . PHE B 1 311 ? 17.547 -19.031 -20.578 1 95.5 311 PHE B CA 1
ATOM 6115 C C . PHE B 1 311 ? 17.109 -17.641 -20.141 1 95.5 311 PHE B C 1
ATOM 6117 O O . PHE B 1 311 ? 15.945 -17.281 -20.281 1 95.5 311 PHE B O 1
ATOM 6124 N N . TYR B 1 312 ? 18.031 -16.844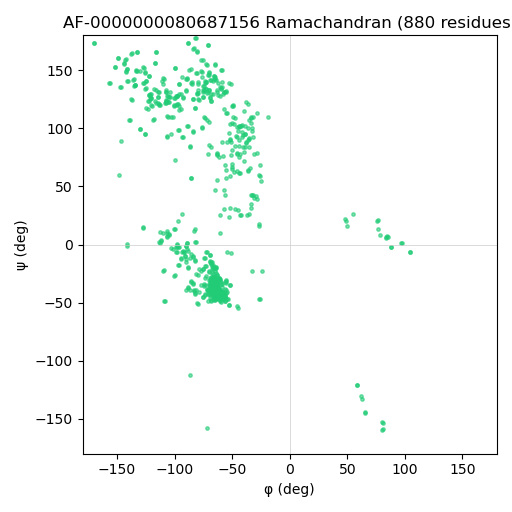 -19.578 1 95.38 312 TYR B N 1
ATOM 6125 C CA . TYR B 1 312 ? 17.703 -15.508 -19.125 1 95.38 312 TYR B CA 1
ATOM 6126 C C . TYR B 1 312 ? 17.25 -14.633 -20.281 1 95.38 312 TYR B C 1
ATOM 6128 O O . TYR B 1 312 ? 16.234 -13.922 -20.188 1 95.38 312 TYR B O 1
ATOM 6136 N N . GLN B 1 313 ? 17.922 -14.711 -21.406 1 91.94 313 GLN B N 1
ATOM 6137 C CA . GLN B 1 313 ? 17.594 -13.898 -22.578 1 91.94 313 GLN B CA 1
ATOM 6138 C C . GLN B 1 313 ? 16.25 -14.289 -23.141 1 91.94 313 GLN B C 1
ATOM 6140 O O . GLN B 1 313 ? 15.469 -13.422 -23.562 1 91.94 313 GLN B O 1
ATOM 6145 N N . SER B 1 314 ? 15.984 -15.547 -23.109 1 86.5 314 SER B N 1
ATOM 6146 C CA . SER B 1 314 ? 14.688 -16.016 -23.594 1 86.5 314 SER B CA 1
ATOM 6147 C C . SER B 1 314 ? 13.57 -15.602 -22.641 1 86.5 314 SER B C 1
ATOM 6149 O O . SER B 1 314 ? 12.43 -15.398 -23.062 1 86.5 314 SER B O 1
ATOM 6151 N N . GLY B 1 315 ? 13.891 -15.586 -21.391 1 77.31 315 GLY B N 1
ATOM 6152 C CA . GLY B 1 315 ? 12.93 -15.18 -20.375 1 77.31 315 GLY B CA 1
ATOM 6153 C C . GLY B 1 315 ? 12.5 -13.727 -20.516 1 77.31 315 GLY B C 1
ATOM 6154 O O . GLY B 1 315 ? 11.352 -13.383 -20.234 1 77.31 315 GLY B O 1
ATOM 6155 N N . VAL B 1 316 ? 13.336 -12.969 -20.984 1 72.75 316 VAL B N 1
ATOM 6156 C CA . VAL B 1 316 ? 13.047 -11.547 -21.188 1 72.75 316 VAL B CA 1
ATOM 6157 C C . VAL B 1 316 ? 11.977 -11.391 -22.266 1 72.75 316 VAL B C 1
ATOM 6159 O O . VAL B 1 316 ? 11.109 -10.523 -22.156 1 72.75 316 VAL B O 1
ATOM 6162 N N . GLU B 1 317 ? 11.891 -12.273 -23.141 1 71.31 317 GLU B N 1
ATOM 6163 C CA . GLU B 1 317 ? 10.969 -12.18 -24.281 1 71.31 317 GLU B CA 1
ATOM 6164 C C . GLU B 1 317 ? 9.742 -13.07 -24.062 1 71.31 317 GLU B C 1
ATOM 6166 O O . GLU B 1 317 ? 8.781 -13.008 -24.828 1 71.31 317 GLU B O 1
ATOM 6171 N N . PHE B 1 318 ? 9.781 -13.75 -22.984 1 80.69 318 PHE B N 1
ATOM 6172 C CA . PHE B 1 318 ? 8.773 -14.773 -22.75 1 80.69 318 PHE B CA 1
ATOM 6173 C C . PHE B 1 318 ? 7.441 -14.133 -22.359 1 80.69 318 PHE B C 1
ATOM 6175 O O . PHE B 1 318 ? 7.395 -13.281 -21.469 1 80.69 318 PHE B O 1
ATOM 6182 N N . ASP B 1 319 ? 6.379 -14.508 -23.094 1 87.75 319 ASP B N 1
ATOM 6183 C CA . ASP B 1 319 ? 5.023 -14.078 -22.75 1 87.75 319 ASP B CA 1
ATOM 6184 C C . ASP B 1 319 ? 4.328 -15.094 -21.859 1 87.75 319 ASP B C 1
ATOM 6186 O O . ASP B 1 319 ? 3.67 -16.016 -22.344 1 87.75 319 ASP B O 1
ATOM 6190 N N . TRP B 1 320 ? 4.453 -14.891 -20.609 1 91.56 320 TRP B N 1
ATOM 6191 C CA . TRP B 1 320 ? 3.932 -15.859 -19.641 1 91.56 320 TRP B CA 1
ATOM 6192 C C . TRP B 1 320 ? 2.408 -15.906 -19.688 1 91.56 320 TRP B C 1
ATOM 6194 O O . TRP B 1 320 ? 1.806 -16.953 -19.406 1 91.56 320 TRP B O 1
ATOM 6204 N N . VAL B 1 321 ? 1.737 -14.812 -20.062 1 91.94 321 VAL B N 1
ATOM 6205 C CA . VAL B 1 321 ? 0.281 -14.805 -20.156 1 91.94 321 VAL B CA 1
ATOM 6206 C C . VAL B 1 321 ? -0.171 -15.758 -21.266 1 91.94 321 VAL B C 1
ATOM 6208 O O . VAL B 1 321 ? -1.062 -16.578 -21.062 1 91.94 321 VAL B O 1
ATOM 6211 N N . LYS B 1 322 ? 0.474 -15.656 -22.391 1 89.38 322 LYS B N 1
ATOM 6212 C CA . LYS B 1 322 ? 0.153 -16.531 -23.516 1 89.38 322 LYS B CA 1
ATOM 6213 C C . LYS B 1 322 ? 0.407 -18 -23.172 1 89.38 322 LYS B C 1
ATOM 6215 O O . LYS B 1 322 ? -0.37 -18.875 -23.547 1 89.38 322 LYS B O 1
ATOM 6220 N N . GLU B 1 323 ? 1.448 -18.234 -22.422 1 91.69 323 GLU B N 1
ATOM 6221 C CA . GLU B 1 323 ? 1.848 -19.594 -22.078 1 91.69 323 GLU B CA 1
ATOM 6222 C C . GLU B 1 323 ? 0.847 -20.234 -21.109 1 91.69 323 GLU B C 1
ATOM 6224 O O . GLU B 1 323 ? 0.541 -21.422 -21.219 1 91.69 323 GLU B O 1
ATOM 6229 N N . PHE B 1 324 ? 0.267 -19.422 -20.219 1 95.19 324 PHE B N 1
ATOM 6230 C CA . PHE B 1 324 ? -0.465 -20.047 -19.125 1 95.19 324 PHE B CA 1
ATOM 6231 C C . PHE B 1 324 ? -1.957 -19.766 -19.25 1 95.19 324 PHE B C 1
ATOM 6233 O O . PHE B 1 324 ? -2.754 -20.266 -18.438 1 95.19 324 PHE B O 1
ATOM 6240 N N . VAL B 1 325 ? -2.391 -19.062 -20.266 1 93 325 VAL B N 1
ATOM 6241 C CA . VAL B 1 325 ? -3.795 -18.703 -20.453 1 93 325 VAL B CA 1
ATOM 6242 C C . VAL B 1 325 ? -4.629 -19.969 -20.641 1 93 325 VAL B C 1
ATOM 6244 O O . VAL B 1 325 ? -5.805 -20 -20.266 1 93 325 VAL B O 1
ATOM 6247 N N . GLU B 1 326 ? -4.035 -21.062 -21.141 1 92.19 326 GLU B N 1
ATOM 6248 C CA . GLU B 1 326 ? -4.762 -22.312 -21.375 1 92.19 326 GLU B CA 1
ATOM 6249 C C . GLU B 1 326 ? -5.199 -22.953 -20.062 1 92.19 326 GLU B C 1
ATOM 6251 O O . GLU B 1 326 ? -6.074 -23.828 -20.062 1 92.19 326 GLU B O 1
ATOM 6256 N N . TYR B 1 327 ? -4.617 -22.5 -18.969 1 94.81 327 TYR B N 1
ATOM 6257 C CA . TYR B 1 327 ? -4.914 -23.125 -17.688 1 94.81 327 TYR B CA 1
ATOM 6258 C C . TYR B 1 327 ? -5.984 -22.344 -16.938 1 94.81 327 TYR B C 1
ATOM 6260 O O . TYR B 1 327 ? -6.367 -22.719 -15.828 1 94.81 327 TYR B O 1
ATOM 6268 N N . VAL B 1 328 ? -6.426 -21.234 -17.531 1 93.75 328 VAL B N 1
ATOM 6269 C CA . VAL B 1 328 ? -7.543 -20.5 -16.953 1 93.75 328 VAL B CA 1
ATOM 6270 C C . VAL B 1 328 ? -8.852 -21.25 -17.219 1 93.75 328 VAL B C 1
ATOM 6272 O O . VAL B 1 328 ? -9.094 -21.703 -18.344 1 93.75 328 VAL B O 1
ATOM 6275 N N . GLU B 1 329 ? -9.641 -21.391 -16.188 1 90.75 329 GLU B N 1
ATOM 6276 C CA . GLU B 1 329 ? -10.93 -22.078 -16.359 1 90.75 329 GLU B CA 1
ATOM 6277 C C . GLU B 1 329 ? -11.891 -21.234 -17.188 1 90.75 329 GLU B C 1
ATOM 6279 O O . GLU B 1 329 ? -12.078 -20.047 -16.922 1 90.75 329 GLU B O 1
ATOM 6284 N N . CYS B 1 330 ? -12.422 -21.844 -18.234 1 91.31 330 CYS B N 1
ATOM 6285 C CA . CYS B 1 330 ? -13.336 -21.156 -19.141 1 91.31 330 CYS B CA 1
ATOM 6286 C C . CYS B 1 330 ? -14.633 -21.938 -19.312 1 91.31 330 CYS B C 1
ATOM 6288 O O . CYS B 1 330 ? -14.656 -23.156 -19.125 1 91.31 330 CYS B O 1
ATOM 6290 N N . ILE B 1 331 ? -15.617 -21.172 -19.578 1 87.75 331 ILE B N 1
ATOM 6291 C CA . ILE B 1 331 ? -16.891 -21.75 -19.969 1 87.75 331 ILE B CA 1
ATOM 6292 C C . ILE B 1 331 ? -17 -21.781 -21.484 1 87.75 331 ILE B C 1
ATOM 6294 O O . ILE B 1 331 ? -16.594 -20.844 -22.172 1 87.75 331 ILE B O 1
ATOM 6298 N N . ASP B 1 332 ? -17.516 -22.891 -21.969 1 82.69 332 ASP B N 1
ATOM 6299 C CA . ASP B 1 332 ? -17.703 -23 -23.422 1 82.69 332 ASP B CA 1
ATOM 6300 C C . ASP B 1 332 ? -18.969 -22.281 -23.875 1 82.69 332 ASP B C 1
ATOM 6302 O O . ASP B 1 332 ? -20.016 -22.391 -23.219 1 82.69 332 ASP B O 1
ATOM 6306 N N . LEU B 1 333 ? -18.797 -21.5 -24.844 1 85 333 LEU B N 1
ATOM 6307 C CA . LEU B 1 333 ? -19.969 -20.844 -25.406 1 85 333 LEU B CA 1
ATOM 6308 C C . LEU B 1 333 ? -20.781 -21.828 -26.25 1 85 333 LEU B C 1
ATOM 6310 O O . LEU B 1 333 ? -20.219 -22.641 -26.984 1 85 333 LEU B O 1
ATOM 6314 N N . GLU B 1 334 ? -22.078 -21.812 -25.969 1 84.44 334 GLU B N 1
ATOM 6315 C CA . GLU B 1 334 ? -22.953 -22.641 -26.797 1 84.44 334 GLU B CA 1
ATOM 6316 C C . GLU B 1 334 ? -23.188 -22 -28.156 1 84.44 334 GLU B C 1
ATOM 6318 O O . GLU B 1 334 ? -23.953 -21.047 -28.281 1 84.44 334 GLU B O 1
ATOM 6323 N N . ILE B 1 335 ? -22.5 -22.484 -29.141 1 89.19 335 ILE B N 1
ATOM 6324 C CA . ILE B 1 335 ? -22.641 -21.984 -30.5 1 89.19 335 ILE B CA 1
ATOM 6325 C C . ILE B 1 335 ? -23.562 -22.922 -31.297 1 89.19 335 ILE B C 1
ATOM 6327 O O . ILE B 1 335 ? -23.266 -24.109 -31.438 1 89.19 335 ILE B O 1
ATOM 6331 N N . LYS B 1 336 ? -24.656 -22.469 -31.812 1 86.75 336 LYS B N 1
ATOM 6332 C CA . LYS B 1 336 ? -25.734 -23.266 -32.406 1 86.75 336 LYS B CA 1
ATOM 6333 C C . LYS B 1 336 ? -25.422 -23.641 -33.844 1 86.75 336 LYS B C 1
ATOM 6335 O O . LYS B 1 336 ? -25.734 -24.75 -34.281 1 86.75 336 LYS B O 1
ATOM 6340 N N . THR B 1 337 ? -24.875 -22.688 -34.625 1 91.56 337 THR B N 1
ATOM 6341 C CA . THR B 1 337 ? -24.625 -22.922 -36.031 1 91.56 337 THR B CA 1
ATOM 6342 C C . THR B 1 337 ? -23.219 -22.484 -36.438 1 91.56 337 THR B C 1
ATOM 6344 O O . THR B 1 337 ? -22.578 -21.734 -35.688 1 91.56 337 THR B O 1
ATOM 6347 N N . ASP B 1 338 ? -22.891 -22.953 -37.594 1 91.06 338 ASP B N 1
ATOM 6348 C CA . ASP B 1 338 ? -21.609 -22.531 -38.125 1 91.06 338 ASP B CA 1
ATOM 6349 C C . ASP B 1 338 ? -21.625 -21.047 -38.469 1 91.06 338 ASP B C 1
ATOM 6351 O O . ASP B 1 338 ? -20.594 -20.375 -38.375 1 91.06 338 ASP B O 1
ATOM 6355 N N . ASP B 1 339 ? -22.719 -20.609 -38.844 1 91.62 339 ASP B N 1
ATOM 6356 C CA . ASP B 1 339 ? -22.875 -19.188 -39.156 1 91.62 339 ASP B CA 1
ATOM 6357 C C . ASP B 1 339 ? -22.703 -18.344 -37.875 1 91.62 339 ASP B C 1
ATOM 6359 O O . ASP B 1 339 ? -22.094 -17.281 -37.906 1 91.62 339 ASP B O 1
ATOM 6363 N N . ASP B 1 340 ? -23.172 -18.844 -36.844 1 91.56 340 ASP B N 1
ATOM 6364 C CA . ASP B 1 340 ? -23.016 -18.156 -35.562 1 91.56 340 ASP B CA 1
ATOM 6365 C C . ASP B 1 340 ? -21.547 -18.094 -35.125 1 91.56 340 ASP B C 1
ATOM 6367 O O . ASP B 1 340 ? -21.078 -17.078 -34.625 1 91.56 340 ASP B O 1
ATOM 6371 N N . ALA B 1 341 ? -20.906 -19.203 -35.406 1 92.25 341 ALA B N 1
ATOM 6372 C CA . ALA B 1 341 ? -19.484 -19.266 -35.062 1 92.25 341 ALA B CA 1
ATOM 6373 C C . ALA B 1 341 ? -18.688 -18.266 -35.875 1 92.25 341 ALA B C 1
ATOM 6375 O O . ALA B 1 341 ? -17.812 -17.578 -35.344 1 92.25 341 ALA B O 1
ATOM 6376 N N . ALA B 1 342 ? -19 -18.203 -37.094 1 93.06 342 ALA B N 1
ATOM 6377 C CA . ALA B 1 342 ? -18.297 -17.281 -38 1 93.06 342 ALA B CA 1
ATOM 6378 C C . ALA B 1 342 ? -18.578 -15.836 -37.594 1 93.06 342 ALA B C 1
ATOM 6380 O O . ALA B 1 342 ? -17.672 -15 -37.625 1 93.06 342 ALA B O 1
ATOM 6381 N N . ASN B 1 343 ? -19.781 -15.57 -37.281 1 91.81 343 ASN B N 1
ATOM 6382 C CA . ASN B 1 343 ? -20.156 -14.227 -36.875 1 91.81 343 ASN B CA 1
ATOM 6383 C C . ASN B 1 343 ? -19.469 -13.812 -35.562 1 91.81 343 ASN B C 1
ATOM 6385 O O . ASN B 1 343 ? -19.031 -12.664 -35.438 1 91.81 343 ASN B O 1
ATOM 6389 N N . LEU B 1 344 ? -19.391 -14.742 -34.656 1 92.62 344 LEU B N 1
ATOM 6390 C CA . LEU B 1 344 ? -18.703 -14.461 -33.406 1 92.62 344 LEU B CA 1
ATOM 6391 C C . LEU B 1 344 ? -17.234 -14.172 -33.656 1 92.62 344 LEU B C 1
ATOM 6393 O O . LEU B 1 344 ? -16.688 -13.219 -33.094 1 92.62 344 LEU B O 1
ATOM 6397 N N . GLU B 1 345 ? -16.641 -14.969 -34.438 1 92.19 345 GLU B N 1
ATOM 6398 C CA . GLU B 1 345 ? -15.234 -14.766 -34.75 1 92.19 345 GLU B CA 1
ATOM 6399 C C . GLU B 1 345 ? -15.008 -13.391 -35.375 1 92.19 345 GLU B C 1
ATOM 6401 O O . GLU B 1 345 ? -14.07 -12.688 -35.031 1 92.19 345 GLU B O 1
ATOM 6406 N N . CYS B 1 346 ? -15.867 -13.016 -36.25 1 92.94 346 CYS B N 1
ATOM 6407 C CA . CYS B 1 346 ? -15.766 -11.727 -36.938 1 92.94 346 CYS B CA 1
ATOM 6408 C C . CYS B 1 346 ? -15.891 -10.578 -35.938 1 92.94 346 CYS B C 1
ATOM 6410 O O . CYS B 1 346 ? -15.133 -9.609 -36 1 92.94 346 CYS B O 1
ATOM 6412 N N . ASN B 1 347 ? -16.812 -10.758 -35.062 1 92.5 347 ASN B N 1
ATOM 6413 C CA . ASN B 1 347 ? -17.031 -9.711 -34.094 1 92.5 347 ASN B CA 1
ATOM 6414 C C . ASN B 1 347 ? -15.828 -9.578 -33.156 1 92.5 347 ASN B C 1
ATOM 6416 O O . ASN B 1 347 ? -15.43 -8.469 -32.781 1 92.5 347 ASN B O 1
ATOM 6420 N N . LEU B 1 348 ? -15.258 -10.672 -32.781 1 91.88 348 LEU B N 1
ATOM 6421 C CA . LEU B 1 348 ? -14.102 -10.656 -31.891 1 91.88 348 LEU B CA 1
ATOM 6422 C C . LEU B 1 348 ? -12.898 -10.016 -32.562 1 91.88 348 LEU B C 1
ATOM 6424 O O . LEU B 1 348 ? -12.18 -9.219 -31.953 1 91.88 348 LEU B O 1
ATOM 6428 N N . ILE B 1 349 ? -12.734 -10.344 -33.812 1 92.38 349 ILE B N 1
ATOM 6429 C CA . ILE B 1 349 ? -11.648 -9.758 -34.594 1 92.38 349 ILE B CA 1
ATOM 6430 C C . ILE B 1 349 ? -11.867 -8.25 -34.719 1 92.38 349 ILE B C 1
ATOM 6432 O O . ILE B 1 349 ? -10.922 -7.469 -34.594 1 92.38 349 ILE B O 1
ATOM 6436 N N . GLU B 1 350 ? -13.055 -7.848 -34.969 1 92.44 350 GLU B N 1
ATOM 6437 C CA . GLU B 1 350 ? -13.375 -6.43 -35.125 1 92.44 350 GLU B CA 1
ATOM 6438 C C . GLU B 1 350 ? -13.133 -5.672 -33.812 1 92.44 350 GLU B C 1
ATOM 6440 O O . GLU B 1 350 ? -12.648 -4.535 -33.844 1 92.44 350 GLU B O 1
ATOM 6445 N N . ILE B 1 351 ? -13.484 -6.316 -32.781 1 92.75 351 ILE B N 1
ATOM 6446 C CA . ILE B 1 351 ? -13.25 -5.691 -31.484 1 92.75 351 ILE B CA 1
ATOM 6447 C C . ILE B 1 351 ? -11.75 -5.465 -31.281 1 92.75 351 ILE B C 1
ATOM 6449 O O . ILE B 1 351 ? -11.328 -4.379 -30.891 1 92.75 351 ILE B O 1
ATOM 6453 N N . ASP B 1 352 ? -10.984 -6.391 -31.594 1 90.06 352 ASP B N 1
ATOM 6454 C CA . ASP B 1 352 ? -9.539 -6.266 -31.484 1 90.06 352 ASP B CA 1
ATOM 6455 C C . ASP B 1 352 ? -9.008 -5.16 -32.375 1 90.06 352 ASP B C 1
ATOM 6457 O O . ASP B 1 352 ? -8.141 -4.383 -31.984 1 90.06 352 ASP B O 1
ATOM 6461 N N . ASN B 1 353 ? -9.562 -5.137 -33.594 1 92 353 ASN B N 1
ATOM 6462 C CA . ASN B 1 353 ? -9.148 -4.113 -34.531 1 92 353 ASN B CA 1
ATOM 6463 C C . ASN B 1 353 ? -9.508 -2.713 -34.062 1 92 353 ASN B C 1
ATOM 6465 O O . ASN B 1 353 ? -8.734 -1.771 -34.219 1 92 353 ASN B O 1
ATOM 6469 N N . LEU B 1 354 ? -10.625 -2.625 -33.5 1 93.44 354 LEU B N 1
ATOM 6470 C CA . LEU B 1 354 ? -11.062 -1.336 -33 1 93.44 354 LEU B CA 1
ATOM 6471 C C . LEU B 1 354 ? -10.188 -0.888 -31.828 1 93.44 354 LEU B C 1
ATOM 6473 O O . LEU B 1 354 ? -9.891 0.301 -31.688 1 93.44 354 LEU B O 1
ATOM 6477 N N . LYS B 1 355 ? -9.75 -1.806 -31.016 1 91.12 355 LYS B N 1
ATOM 6478 C CA . LYS B 1 355 ? -8.844 -1.475 -29.922 1 91.12 355 LYS B CA 1
ATOM 6479 C C . LYS B 1 355 ? -7.496 -0.998 -30.453 1 91.12 355 LYS B C 1
ATOM 6481 O O . LYS B 1 355 ? -6.906 -0.064 -29.906 1 91.12 355 LYS B O 1
ATOM 6486 N N . VAL B 1 356 ? -7.094 -1.607 -31.5 1 90.81 356 VAL B N 1
ATOM 6487 C CA . VAL B 1 356 ? -5.848 -1.194 -32.125 1 90.81 356 VAL B CA 1
ATOM 6488 C C . VAL B 1 356 ? -6 0.215 -32.688 1 90.81 356 VAL B C 1
ATOM 6490 O O . VAL B 1 356 ? -5.105 1.05 -32.562 1 90.81 356 VAL B O 1
ATOM 6493 N N . GLU B 1 357 ? -7.098 0.424 -33.344 1 92.56 357 GLU B N 1
ATOM 6494 C CA . GLU B 1 357 ? -7.375 1.744 -33.875 1 92.56 357 GLU B CA 1
ATOM 6495 C C . GLU B 1 357 ? -7.445 2.805 -32.781 1 92.56 357 GLU B C 1
ATOM 6497 O O . GLU B 1 357 ? -6.965 3.924 -32.969 1 92.56 357 GLU B O 1
ATOM 6502 N N . LEU B 1 358 ? -8.086 2.469 -31.766 1 92.88 358 LEU B N 1
ATOM 6503 C CA . LEU B 1 358 ? -8.164 3.383 -30.625 1 92.88 358 LEU B CA 1
ATOM 6504 C C . LEU B 1 358 ? -6.773 3.76 -30.125 1 92.88 358 LEU B C 1
ATOM 6506 O O . LEU B 1 358 ? -6.5 4.934 -29.859 1 92.88 358 LEU B O 1
ATOM 6510 N N . ASN B 1 359 ? -5.926 2.807 -30.016 1 90.69 359 ASN B N 1
ATOM 6511 C CA . ASN B 1 359 ? -4.551 3.053 -29.594 1 90.69 359 ASN B CA 1
ATOM 6512 C C . ASN B 1 359 ? -3.83 3.986 -30.562 1 90.69 359 ASN B C 1
ATOM 6514 O O . ASN B 1 359 ? -3.049 4.844 -30.156 1 90.69 359 ASN B O 1
ATOM 6518 N N . LYS B 1 360 ? -4.066 3.795 -31.828 1 92.25 360 LYS B N 1
ATOM 6519 C CA . LYS B 1 360 ? -3.471 4.652 -32.844 1 92.25 360 LYS B CA 1
ATOM 6520 C C . LYS B 1 360 ? -3.928 6.102 -32.688 1 92.25 360 LYS B C 1
ATOM 6522 O O . LYS B 1 360 ? -3.115 7.023 -32.75 1 92.25 360 LYS B O 1
ATOM 6527 N N . ILE B 1 361 ? -5.199 6.254 -32.406 1 93.19 361 ILE B N 1
ATOM 6528 C CA . ILE B 1 361 ? -5.758 7.586 -32.219 1 93.19 361 ILE B CA 1
ATOM 6529 C C . ILE B 1 361 ? -5.152 8.219 -30.969 1 93.19 361 ILE B C 1
ATOM 6531 O O . ILE B 1 361 ? -4.82 9.406 -30.969 1 93.19 361 ILE B O 1
ATOM 6535 N N . GLN B 1 362 ? -5.039 7.438 -29.969 1 91.75 362 GLN B N 1
ATOM 6536 C CA . GLN B 1 362 ? -4.477 7.941 -28.719 1 91.75 362 GLN B CA 1
ATOM 6537 C C . GLN B 1 362 ? -3.021 8.367 -28.906 1 91.75 362 GLN B C 1
ATOM 6539 O O . GLN B 1 362 ? -2.594 9.383 -28.344 1 91.75 362 GLN B O 1
ATOM 6544 N N . ASN B 1 363 ? -2.316 7.656 -29.703 1 90.56 363 ASN B N 1
ATOM 6545 C CA . ASN B 1 363 ? -0.938 8.023 -30.016 1 90.56 363 ASN B CA 1
ATOM 6546 C C . ASN B 1 363 ? -0.871 9.305 -30.844 1 90.56 363 ASN B C 1
ATOM 6548 O O . ASN B 1 363 ? 0.012 10.141 -30.625 1 90.56 363 ASN B O 1
ATOM 6552 N N . GLU B 1 364 ? -1.736 9.422 -31.703 1 91.69 364 GLU B N 1
ATOM 6553 C CA . GLU B 1 364 ? -1.822 10.648 -32.5 1 91.69 364 GLU B CA 1
ATOM 6554 C C . GLU B 1 364 ? -2.182 11.844 -31.609 1 91.69 364 GLU B C 1
ATOM 6556 O O . GLU B 1 364 ? -1.677 12.953 -31.812 1 91.69 364 GLU B O 1
ATOM 6561 N N . ASN B 1 365 ? -3.107 11.594 -30.734 1 91.62 365 ASN B N 1
ATOM 6562 C CA . ASN B 1 365 ? -3.494 12.641 -29.781 1 91.62 365 ASN B CA 1
ATOM 6563 C C . ASN B 1 365 ? -2.295 13.148 -29 1 91.62 365 ASN B C 1
ATOM 6565 O O . ASN B 1 365 ? -2.18 14.344 -28.734 1 91.62 365 ASN B O 1
ATOM 6569 N N . LYS B 1 366 ? -1.423 12.281 -28.641 1 90.38 366 LYS B N 1
ATOM 6570 C CA . LYS B 1 366 ? -0.213 12.672 -27.922 1 90.38 366 LYS B CA 1
ATOM 6571 C C . LYS B 1 366 ? 0.652 13.602 -28.766 1 90.38 366 LYS B C 1
ATOM 6573 O O . LYS B 1 366 ? 1.247 14.547 -28.25 1 90.38 366 LYS B O 1
ATOM 6578 N N . LYS B 1 367 ? 0.675 13.375 -30.016 1 90.69 367 LYS B N 1
ATOM 6579 C CA . LYS B 1 367 ? 1.447 14.219 -30.938 1 90.69 367 LYS B CA 1
ATOM 6580 C C . LYS B 1 367 ? 0.843 15.609 -31.031 1 90.69 367 LYS B C 1
ATOM 6582 O O . LYS B 1 367 ? 1.565 16.594 -31.219 1 90.69 367 LYS B O 1
ATOM 6587 N N . ARG B 1 368 ? -0.409 15.688 -30.891 1 91.88 368 ARG B N 1
ATOM 6588 C CA . ARG B 1 368 ? -1.115 16.969 -30.969 1 91.88 368 ARG B CA 1
ATOM 6589 C C . ARG B 1 368 ? -0.799 17.844 -29.766 1 91.88 368 ARG B C 1
ATOM 6591 O O . ARG B 1 368 ? -0.952 19.062 -29.812 1 91.88 368 ARG B O 1
ATOM 6598 N N . GLU B 1 369 ? -0.407 17.234 -28.734 1 93.44 369 GLU B N 1
ATOM 6599 C CA . GLU B 1 369 ? -0.074 17.953 -27.516 1 93.44 369 GLU B CA 1
ATOM 6600 C C . GLU B 1 369 ? 1.349 18.516 -27.562 1 93.44 369 GLU B C 1
ATOM 6602 O O . GLU B 1 369 ? 1.704 19.406 -26.797 1 93.44 369 GLU B O 1
ATOM 6607 N N . LYS B 1 370 ? 2.143 18.078 -28.484 1 91.62 370 LYS B N 1
ATOM 6608 C CA . LYS B 1 370 ? 3.584 18.312 -28.5 1 91.62 370 LYS B CA 1
ATOM 6609 C C . LYS B 1 370 ? 3.891 19.797 -28.672 1 91.62 370 LYS B C 1
ATOM 6611 O O . LYS B 1 370 ? 4.727 20.359 -27.953 1 91.62 370 LYS B O 1
ATOM 6616 N N . PRO B 1 371 ? 3.234 20.547 -29.562 1 93 371 PRO B N 1
ATOM 6617 C CA . PRO B 1 371 ? 3.566 21.953 -29.734 1 93 371 PRO B CA 1
ATOM 6618 C C . PRO B 1 371 ? 3.369 22.781 -28.469 1 93 371 PRO B C 1
ATOM 6620 O O . PRO B 1 371 ? 4.191 23.641 -28.156 1 93 371 PRO B O 1
ATOM 6623 N N . ILE B 1 372 ? 2.297 22.531 -27.812 1 94.62 372 ILE B N 1
ATOM 6624 C CA . ILE B 1 372 ? 2.033 23.266 -26.578 1 94.62 372 ILE B CA 1
ATOM 6625 C C . ILE B 1 372 ? 3.062 22.891 -25.516 1 94.62 372 ILE B C 1
ATOM 6627 O O . ILE B 1 372 ? 3.52 23.734 -24.75 1 94.62 372 ILE B O 1
ATOM 6631 N N . LYS B 1 373 ? 3.418 21.641 -25.453 1 93.5 373 LYS B N 1
ATOM 6632 C CA . LYS B 1 373 ? 4.43 21.156 -24.516 1 93.5 373 LYS B CA 1
ATOM 6633 C C . LYS B 1 373 ? 5.797 21.766 -24.828 1 93.5 373 LYS B C 1
ATOM 6635 O O . LYS B 1 373 ? 6.543 22.125 -23.922 1 93.5 373 LYS B O 1
ATOM 6640 N N . ASP B 1 374 ? 6.051 21.891 -26.078 1 94.19 374 ASP B N 1
ATOM 6641 C CA . ASP B 1 374 ? 7.305 22.531 -26.484 1 94.19 374 ASP B CA 1
ATOM 6642 C C . ASP B 1 374 ? 7.332 24 -26.094 1 94.19 374 ASP B C 1
ATOM 6644 O O . ASP B 1 374 ? 8.359 24.5 -25.641 1 94.19 374 ASP B O 1
ATOM 6648 N N . LEU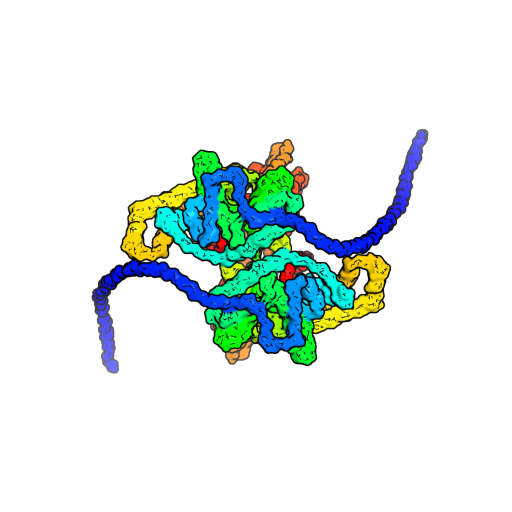 B 1 375 ? 6.242 24.672 -26.297 1 94.56 375 LEU B N 1
ATOM 6649 C CA . LEU B 1 375 ? 6.148 26.078 -25.906 1 94.56 375 LEU B CA 1
ATOM 6650 C C . LEU B 1 375 ? 6.309 26.219 -24.391 1 94.56 375 LEU B C 1
ATOM 6652 O O . LEU B 1 375 ? 6.961 27.156 -23.922 1 94.56 375 LEU B O 1
ATOM 6656 N N . LEU B 1 376 ? 5.691 25.344 -23.672 1 94.31 376 LEU B N 1
ATOM 6657 C CA . LEU B 1 376 ? 5.836 25.312 -22.219 1 94.31 376 LEU B CA 1
ATOM 6658 C C . LEU B 1 376 ? 7.305 25.188 -21.812 1 94.31 376 LEU B C 1
ATOM 6660 O O . LEU B 1 376 ? 7.777 25.906 -20.938 1 94.31 376 LEU B O 1
ATOM 6664 N N . LYS B 1 377 ? 7.973 24.297 -22.5 1 93.81 377 LYS B N 1
ATOM 6665 C CA . LYS B 1 377 ? 9.398 24.094 -22.219 1 93.81 377 LYS B CA 1
ATOM 6666 C C . LYS B 1 377 ? 10.188 25.375 -22.484 1 93.81 377 LYS B C 1
ATOM 6668 O O . LYS B 1 377 ? 11.062 25.734 -21.703 1 93.81 377 LYS B O 1
ATOM 6673 N N . ILE B 1 378 ? 9.883 26.078 -23.5 1 94.06 378 ILE B N 1
ATOM 6674 C CA . ILE B 1 378 ? 10.578 27.297 -23.875 1 94.06 378 ILE B CA 1
ATOM 6675 C C . ILE B 1 378 ? 10.375 28.359 -22.781 1 94.06 378 ILE B C 1
ATOM 6677 O O . ILE B 1 378 ? 11.328 29.031 -22.375 1 94.06 378 ILE B O 1
ATOM 6681 N N . LYS B 1 379 ? 9.164 28.469 -22.344 1 93.38 379 LYS B N 1
ATOM 6682 C CA . LYS B 1 379 ? 8.867 29.469 -21.328 1 93.38 379 LYS B CA 1
ATOM 6683 C C . LYS B 1 379 ? 9.562 29.125 -20 1 93.38 379 LYS B C 1
ATOM 6685 O O . LYS B 1 379 ? 10.062 30.016 -19.312 1 93.38 379 LYS B O 1
ATOM 6690 N N . ILE B 1 380 ? 9.578 27.891 -19.641 1 93.25 380 ILE B N 1
ATOM 6691 C CA . ILE B 1 380 ? 10.234 27.438 -18.422 1 93.25 380 ILE B CA 1
ATOM 6692 C C . ILE B 1 380 ? 11.734 27.688 -18.516 1 93.25 380 ILE B C 1
ATOM 6694 O O . ILE B 1 380 ? 12.352 28.219 -17.594 1 93.25 380 ILE B O 1
ATOM 6698 N N . ASP B 1 381 ? 12.297 27.391 -19.688 1 92.31 381 ASP B N 1
ATOM 6699 C CA . ASP B 1 381 ? 13.727 27.594 -19.906 1 92.31 381 ASP B CA 1
ATOM 6700 C C . ASP B 1 381 ? 14.094 29.078 -19.797 1 92.31 381 ASP B C 1
ATOM 6702 O O . ASP B 1 381 ? 15.164 29.422 -19.297 1 92.31 381 ASP B O 1
ATOM 6706 N N . LYS B 1 382 ? 13.234 29.922 -20.266 1 92.44 382 LYS B N 1
ATOM 6707 C CA . LYS B 1 382 ? 13.461 31.359 -20.172 1 92.44 382 LYS B CA 1
ATOM 6708 C C . LYS B 1 382 ? 13.578 31.812 -18.719 1 92.44 382 LYS B C 1
ATOM 6710 O O . LYS B 1 382 ? 14.43 32.625 -18.391 1 92.44 382 LYS B O 1
ATOM 6715 N N . ILE B 1 383 ? 12.703 31.281 -17.922 1 92.19 383 ILE B N 1
ATOM 6716 C CA . ILE B 1 383 ? 12.727 31.625 -16.5 1 92.19 383 ILE B CA 1
ATOM 6717 C C . ILE B 1 383 ? 14.016 31.109 -15.867 1 92.19 383 ILE B C 1
ATOM 6719 O O . ILE B 1 383 ? 14.688 31.828 -15.125 1 92.19 383 ILE B O 1
ATOM 6723 N N . LEU B 1 384 ? 14.406 29.906 -16.219 1 91.44 384 LEU B N 1
ATOM 6724 C CA . LEU B 1 384 ? 15.562 29.25 -15.609 1 91.44 384 LEU B CA 1
ATOM 6725 C C . LEU B 1 384 ? 16.859 29.922 -16.031 1 91.44 384 LEU B C 1
ATOM 6727 O O . LEU B 1 384 ? 17.844 29.922 -15.281 1 91.44 384 LEU B O 1
ATOM 6731 N N . GLU B 1 385 ? 16.844 30.453 -17.219 1 89.75 385 GLU B N 1
ATOM 6732 C CA . GLU B 1 385 ? 18.031 31.172 -17.703 1 89.75 385 GLU B CA 1
ATOM 6733 C C . GLU B 1 385 ? 18.25 32.469 -16.906 1 89.75 385 GLU B C 1
ATOM 6735 O O . GLU B 1 385 ? 19.391 32.844 -16.641 1 89.75 385 GLU B O 1
ATOM 6740 N N . LYS B 1 386 ? 17.234 33.031 -16.547 1 89.25 386 LYS B N 1
ATOM 6741 C CA . LYS B 1 386 ? 17.328 34.344 -15.875 1 89.25 386 LYS B CA 1
ATOM 6742 C C . LYS B 1 386 ? 17.453 34.156 -14.367 1 89.25 386 LYS B C 1
ATOM 6744 O O . LYS B 1 386 ? 18.125 34.938 -13.703 1 89.25 386 LYS B O 1
ATOM 6749 N N . TYR B 1 387 ? 16.703 33.188 -13.898 1 88.94 387 TYR B N 1
ATOM 6750 C CA . TYR B 1 387 ? 16.688 32.938 -12.461 1 88.94 387 TYR B CA 1
ATOM 6751 C C . TYR B 1 387 ? 17.203 31.547 -12.133 1 88.94 387 TYR B C 1
ATOM 6753 O O . TYR B 1 387 ? 16.531 30.547 -12.398 1 88.94 387 TYR B O 1
ATOM 6761 N N . PRO B 1 388 ? 18.375 31.5 -11.57 1 85.12 388 PRO B N 1
ATOM 6762 C CA . PRO B 1 388 ? 18.875 30.172 -11.203 1 85.12 388 PRO B CA 1
ATOM 6763 C C . PRO B 1 388 ? 18.109 29.547 -10.047 1 85.12 388 PRO B C 1
ATOM 6765 O O . PRO B 1 388 ? 18.531 29.609 -8.898 1 85.12 388 PRO B O 1
ATOM 6768 N N . LEU B 1 389 ? 17.047 28.922 -10.406 1 87.88 389 LEU B N 1
ATOM 6769 C CA . LEU B 1 389 ? 16.203 28.312 -9.383 1 87.88 389 LEU B CA 1
ATOM 6770 C C . LEU B 1 389 ? 16.891 27.109 -8.766 1 87.88 389 LEU B C 1
ATOM 6772 O O . LEU B 1 389 ? 17.516 26.312 -9.469 1 87.88 389 LEU B O 1
ATOM 6776 N N . ILE B 1 390 ? 16.844 27.078 -7.434 1 85.38 390 ILE B N 1
ATOM 6777 C CA . ILE B 1 390 ? 17.312 25.891 -6.719 1 85.38 390 ILE B CA 1
ATOM 6778 C C . ILE B 1 390 ? 16.312 24.75 -6.906 1 85.38 390 ILE B C 1
ATOM 6780 O O . ILE B 1 390 ? 15.109 24.922 -6.691 1 85.38 390 ILE B O 1
ATOM 6784 N N . VAL B 1 391 ? 16.875 23.688 -7.262 1 85.88 391 VAL B N 1
ATOM 6785 C CA . VAL B 1 391 ? 16.031 22.516 -7.5 1 85.88 391 VAL B CA 1
ATOM 6786 C C . VAL B 1 391 ? 15.297 22.141 -6.215 1 85.88 391 VAL B C 1
ATOM 6788 O O . VAL B 1 391 ? 15.891 22.125 -5.137 1 85.88 391 VAL B O 1
ATOM 6791 N N . HIS B 1 392 ? 13.969 22 -6.262 1 82.69 392 HIS B N 1
ATOM 6792 C CA . HIS B 1 392 ? 13.062 21.516 -5.23 1 82.69 392 HIS B CA 1
ATOM 6793 C C . HIS B 1 392 ? 12.781 22.594 -4.191 1 82.69 392 HIS B C 1
ATOM 6795 O O . HIS B 1 392 ? 12.18 22.328 -3.148 1 82.69 392 HIS B O 1
ATOM 6801 N N . ALA B 1 393 ? 13.219 23.766 -4.441 1 87.81 393 ALA B N 1
ATOM 6802 C CA . ALA B 1 393 ? 12.875 24.875 -3.539 1 87.81 393 ALA B CA 1
ATOM 6803 C C . ALA B 1 393 ? 11.578 25.547 -3.965 1 87.81 393 ALA B C 1
ATOM 6805 O O . ALA B 1 393 ? 11.281 25.641 -5.16 1 87.81 393 ALA B O 1
ATOM 6806 N N . ASN B 1 394 ? 10.836 25.922 -3.002 1 91.25 394 ASN B N 1
ATOM 6807 C CA . ASN B 1 394 ? 9.633 26.688 -3.291 1 91.25 394 ASN B CA 1
ATOM 6808 C C . ASN B 1 394 ? 9.938 28.188 -3.42 1 91.25 394 ASN B C 1
ATOM 6810 O O . ASN B 1 394 ? 10.75 28.719 -2.67 1 91.25 394 ASN B O 1
ATOM 6814 N N . TYR B 1 395 ? 9.352 28.797 -4.367 1 90.19 395 TYR B N 1
ATOM 6815 C CA . TYR B 1 395 ? 9.516 30.234 -4.578 1 90.19 395 TYR B CA 1
ATOM 6816 C C . TYR B 1 395 ? 8.164 30.953 -4.527 1 90.19 395 TYR B C 1
ATOM 6818 O O . TYR B 1 395 ? 7.137 30.375 -4.875 1 90.19 395 TYR B O 1
ATOM 6826 N N . ARG B 1 396 ? 8.25 32.094 -4.023 1 89.75 396 ARG B N 1
ATOM 6827 C CA . ARG B 1 396 ? 7.062 32.938 -4.016 1 89.75 396 ARG B CA 1
ATOM 6828 C C . ARG B 1 396 ? 7.316 34.25 -4.766 1 89.75 396 ARG B C 1
ATOM 6830 O O . ARG B 1 396 ? 8.359 34.875 -4.594 1 89.75 396 ARG B O 1
ATOM 6837 N N . PHE B 1 397 ? 6.488 34.625 -5.73 1 88.5 397 PHE B N 1
ATOM 6838 C CA . PHE B 1 397 ? 6.48 35.906 -6.457 1 88.5 397 PHE B CA 1
ATOM 6839 C C . PHE B 1 397 ? 5.055 36.375 -6.676 1 88.5 397 PHE B C 1
ATOM 6841 O O . PHE B 1 397 ? 4.309 35.812 -7.473 1 88.5 397 PHE B O 1
ATOM 6848 N N . LYS B 1 398 ? 4.77 37.375 -5.922 1 86.38 398 LYS B N 1
ATOM 6849 C CA . LYS B 1 398 ? 3.406 37.906 -5.957 1 86.38 398 LYS B CA 1
ATOM 6850 C C . LYS B 1 398 ? 2.395 36.812 -5.594 1 86.38 398 LYS B C 1
ATOM 6852 O O . LYS B 1 398 ? 2.494 36.219 -4.527 1 86.38 398 LYS B O 1
ATOM 6857 N N . GLU B 1 399 ? 1.47 36.5 -6.461 1 83.62 399 GLU B N 1
ATOM 6858 C CA . GLU B 1 399 ? 0.443 35.5 -6.152 1 83.62 399 GLU B CA 1
ATOM 6859 C C . GLU B 1 399 ? 0.898 34.094 -6.539 1 83.62 399 GLU B C 1
ATOM 6861 O O . GLU B 1 399 ? 0.181 33.125 -6.305 1 83.62 399 GLU B O 1
ATOM 6866 N N . PHE B 1 400 ? 2.135 34.062 -7.051 1 87.38 400 PHE B N 1
ATOM 6867 C CA . PHE B 1 400 ? 2.602 32.781 -7.559 1 87.38 400 PHE B CA 1
ATOM 6868 C C . PHE B 1 400 ? 3.465 32.062 -6.523 1 87.38 400 PHE B C 1
ATOM 6870 O O . PHE B 1 400 ? 4.309 32.688 -5.879 1 87.38 400 PHE B O 1
ATOM 6877 N N . VAL B 1 401 ? 3.113 30.844 -6.273 1 89.25 401 VAL B N 1
ATOM 6878 C CA . VAL B 1 401 ? 3.971 29.938 -5.531 1 89.25 401 VAL B CA 1
ATOM 6879 C C . VAL B 1 401 ? 4.297 28.719 -6.391 1 89.25 401 VAL B C 1
ATOM 6881 O O . VAL B 1 401 ? 3.396 28.047 -6.895 1 89.25 401 VAL B O 1
ATOM 6884 N N . PHE B 1 402 ? 5.562 28.531 -6.629 1 89.19 402 PHE B N 1
ATOM 6885 C CA . PHE B 1 402 ? 5.914 27.5 -7.586 1 89.19 402 PHE B CA 1
ATOM 6886 C C . PHE B 1 402 ? 7.266 26.875 -7.242 1 89.19 402 PHE B C 1
ATOM 6888 O O . PHE B 1 402 ? 8 27.406 -6.41 1 89.19 402 PHE B O 1
ATOM 6895 N N . ASN B 1 403 ? 7.52 25.719 -7.742 1 89.06 403 ASN B N 1
ATOM 6896 C CA . ASN B 1 403 ? 8.828 25.078 -7.652 1 89.06 403 ASN B CA 1
ATOM 6897 C C . ASN B 1 403 ? 9.227 24.422 -8.977 1 89.06 403 ASN B C 1
ATOM 6899 O O . ASN B 1 403 ? 8.445 24.422 -9.93 1 89.06 403 ASN B O 1
ATOM 6903 N N . TYR B 1 404 ? 10.469 24.125 -9.055 1 88.88 404 TYR B N 1
ATOM 6904 C CA . TYR B 1 404 ? 11.016 23.531 -10.266 1 88.88 404 TYR B CA 1
ATOM 6905 C C . TYR B 1 404 ? 11.688 22.203 -9.961 1 88.88 404 TYR B C 1
ATOM 6907 O O . TYR B 1 404 ? 12.5 22.094 -9.039 1 88.88 404 TYR B O 1
ATOM 6915 N N . ASP B 1 405 ? 11.203 21.109 -10.695 1 88 405 ASP B N 1
ATOM 6916 C CA . ASP B 1 405 ? 11.758 19.766 -10.57 1 88 405 ASP B CA 1
ATOM 6917 C C . ASP B 1 405 ? 12.086 19.172 -11.938 1 88 405 ASP B C 1
ATOM 6919 O O . ASP B 1 405 ? 11.211 18.594 -12.594 1 88 405 ASP B O 1
ATOM 6923 N N . PRO B 1 406 ? 13.352 19.234 -12.305 1 86.5 406 PRO B N 1
ATOM 6924 C CA . PRO B 1 406 ? 13.719 18.75 -13.633 1 86.5 406 PRO B CA 1
ATOM 6925 C C . PRO B 1 406 ? 13.594 17.234 -13.766 1 86.5 406 PRO B C 1
ATOM 6927 O O . PRO B 1 406 ? 13.648 16.703 -14.883 1 86.5 406 PRO B O 1
ATOM 6930 N N . LYS B 1 407 ? 13.359 16.516 -12.648 1 81.12 407 LYS B N 1
ATOM 6931 C CA . LYS B 1 407 ? 13.328 15.055 -12.672 1 81.12 407 LYS B CA 1
ATOM 6932 C C . LYS B 1 407 ? 11.961 14.539 -13.094 1 81.12 407 LYS B C 1
ATOM 6934 O O . LYS B 1 407 ? 11.797 13.352 -13.391 1 81.12 407 LYS B O 1
ATOM 6939 N N . LYS B 1 408 ? 11.008 15.461 -13.141 1 84.44 408 LYS B N 1
ATOM 6940 C CA . LYS B 1 408 ? 9.68 15.039 -13.555 1 84.44 408 LYS B CA 1
ATOM 6941 C C . LYS B 1 408 ? 9.633 14.742 -15.047 1 84.44 408 LYS B C 1
ATOM 6943 O O . LYS B 1 408 ? 10.203 15.484 -15.852 1 84.44 408 LYS B O 1
ATOM 6948 N N . ARG B 1 409 ? 9.023 13.602 -15.383 1 77.56 409 ARG B N 1
ATOM 6949 C CA . ARG B 1 409 ? 8.953 13.164 -16.781 1 77.56 409 ARG B CA 1
ATOM 6950 C C . ARG B 1 409 ? 8.07 14.102 -17.594 1 77.56 409 ARG B C 1
ATOM 6952 O O . ARG B 1 409 ? 8.43 14.477 -18.719 1 77.56 409 ARG B O 1
ATOM 6959 N N . VAL B 1 410 ? 6.98 14.523 -17.094 1 84.81 410 VAL B N 1
ATOM 6960 C CA . VAL B 1 410 ? 6.023 15.383 -17.766 1 84.81 410 VAL B CA 1
ATOM 6961 C C . VAL B 1 410 ? 6.449 16.844 -17.625 1 84.81 410 VAL B C 1
ATOM 6963 O O . VAL B 1 410 ? 6.613 17.344 -16.516 1 84.81 410 VAL B O 1
ATOM 6966 N N . ILE B 1 411 ? 6.578 17.5 -18.703 1 84.75 411 ILE B N 1
ATOM 6967 C CA . ILE B 1 411 ? 7.102 18.859 -18.734 1 84.75 411 ILE B CA 1
ATOM 6968 C C . ILE B 1 411 ? 6.188 19.781 -17.922 1 84.75 411 ILE B C 1
ATOM 6970 O O . ILE B 1 411 ? 6.66 20.703 -17.266 1 84.75 411 ILE B O 1
ATOM 6974 N N . SER B 1 412 ? 4.895 19.547 -18.031 1 84.44 412 SER B N 1
ATOM 6975 C CA . SER B 1 412 ? 3.953 20.406 -17.312 1 84.44 412 SER B CA 1
ATOM 6976 C C . SER B 1 412 ? 4.129 20.281 -15.805 1 84.44 412 SER B C 1
ATOM 6978 O O . SER B 1 412 ? 3.764 21.188 -15.047 1 84.44 412 SER B O 1
ATOM 6980 N N . ASP B 1 413 ? 4.766 19.172 -15.375 1 85.06 413 ASP B N 1
ATOM 6981 C CA . ASP B 1 413 ? 4.926 18.906 -13.945 1 85.06 413 ASP B CA 1
ATOM 6982 C C . ASP B 1 413 ? 6.27 19.406 -13.438 1 85.06 413 ASP B C 1
ATOM 6984 O O . ASP B 1 413 ? 6.496 19.484 -12.227 1 85.06 413 ASP B O 1
ATOM 6988 N N . ARG B 1 414 ? 7.148 19.766 -14.32 1 86.38 414 ARG B N 1
ATOM 6989 C CA . ARG B 1 414 ? 8.477 20.203 -13.906 1 86.38 414 ARG B CA 1
ATOM 6990 C C . ARG B 1 414 ? 8.414 21.578 -13.25 1 86.38 414 ARG B C 1
ATOM 6992 O O . ARG B 1 414 ? 9.211 21.891 -12.367 1 86.38 414 ARG B O 1
ATOM 6999 N N . PHE B 1 415 ? 7.559 22.391 -13.82 1 87.75 415 PHE B N 1
ATOM 7000 C CA . PHE B 1 415 ? 7.273 23.703 -13.219 1 87.75 415 PHE B CA 1
ATOM 7001 C C . PHE B 1 415 ? 5.891 23.703 -12.578 1 87.75 415 PHE B C 1
ATOM 7003 O O . PHE B 1 415 ? 4.895 23.984 -13.242 1 87.75 415 PHE B O 1
ATOM 7010 N N . LYS B 1 416 ? 5.941 23.391 -11.258 1 85.25 416 LYS B N 1
ATOM 7011 C CA . LYS B 1 416 ? 4.68 23.109 -10.594 1 85.25 416 LYS B CA 1
ATOM 7012 C C . LYS B 1 416 ? 4.25 24.266 -9.695 1 85.25 416 LYS B C 1
ATOM 7014 O O . LYS B 1 416 ? 5.02 24.719 -8.844 1 85.25 416 LYS B O 1
ATOM 7019 N N . GLY B 1 417 ? 3.088 24.734 -9.992 1 84.5 417 GLY B N 1
ATOM 7020 C CA . GLY B 1 417 ? 2.451 25.641 -9.062 1 84.5 417 GLY B CA 1
ATOM 7021 C C . GLY B 1 417 ? 1.797 24.938 -7.887 1 84.5 417 GLY B C 1
ATOM 7022 O O . GLY B 1 417 ? 1.227 23.859 -8.047 1 84.5 417 GLY B O 1
ATOM 7023 N N . LEU B 1 418 ? 1.966 25.5 -6.723 1 81.12 418 LEU B N 1
ATOM 7024 C CA . LEU B 1 418 ? 1.344 24.875 -5.562 1 81.12 418 LEU B CA 1
ATOM 7025 C C . LEU B 1 418 ? -0.15 25.172 -5.516 1 81.12 418 LEU B C 1
ATOM 7027 O O . LEU B 1 418 ? -0.902 24.5 -4.801 1 81.12 418 LEU B O 1
ATOM 7031 N N . LEU B 1 419 ? -0.509 26.219 -6.168 1 77.25 419 LEU B N 1
ATOM 7032 C CA . LEU B 1 419 ? -1.927 26.547 -6.258 1 77.25 419 LEU B CA 1
ATOM 7033 C C . LEU B 1 419 ? -2.539 25.984 -7.535 1 77.25 419 LEU B C 1
ATOM 7035 O O . LEU B 1 419 ? -1.877 25.938 -8.57 1 77.25 419 LEU B O 1
ATOM 7039 N N . PRO B 1 420 ? -3.684 25.266 -7.336 1 58.91 420 PRO B N 1
ATOM 7040 C CA . PRO B 1 420 ? -4.324 24.734 -8.547 1 58.91 420 PRO B CA 1
ATOM 7041 C C . PRO B 1 420 ? -4.5 25.797 -9.625 1 58.91 420 PRO B C 1
ATOM 7043 O O . PRO B 1 420 ? -4.727 26.969 -9.312 1 58.91 420 PRO B O 1
ATOM 7046 N N . THR B 1 421 ? -3.918 25.594 -10.727 1 51.66 421 THR B N 1
ATOM 7047 C CA . THR B 1 421 ? -4.219 26.469 -11.859 1 51.66 421 THR B CA 1
ATOM 7048 C C . THR B 1 421 ? -5.727 26.641 -12.016 1 51.66 421 THR B C 1
ATOM 7050 O O . THR B 1 421 ? -6.5 25.734 -11.711 1 51.66 421 THR B O 1
ATOM 7053 N N . SER B 1 422 ? -6.246 27.75 -11.727 1 40.66 422 SER B N 1
ATOM 7054 C CA . SER B 1 422 ? -7.66 28.047 -11.922 1 40.66 422 SER B CA 1
ATOM 7055 C C . SER B 1 422 ? -8.258 27.203 -13.039 1 40.66 422 SER B C 1
ATOM 7057 O O . SER B 1 422 ? -8.609 27.719 -14.102 1 40.66 422 SER B O 1
ATOM 7059 N N . SER B 1 423 ? -7.715 26.188 -13.461 1 36.72 423 SER B N 1
ATOM 7060 C CA . SER B 1 423 ? -8.477 25.562 -14.531 1 36.72 423 SER B CA 1
ATOM 7061 C C . SER B 1 423 ? -9.773 24.938 -14 1 36.72 423 SER B C 1
ATOM 7063 O O . SER B 1 423 ? -9.75 24.203 -13.023 1 36.72 423 SER B O 1
ATOM 7065 N N . LYS B 1 424 ? -10.984 25.531 -14.227 1 33.69 424 LYS B N 1
ATOM 7066 C CA . LYS B 1 424 ? -12.273 24.844 -14.328 1 33.69 424 LYS B CA 1
ATOM 7067 C C . LYS B 1 424 ? -12.117 23.453 -14.922 1 33.69 424 LYS B C 1
ATOM 7069 O O . LYS B 1 424 ? -12.086 23.281 -16.141 1 33.69 424 LYS B O 1
ATOM 7074 N N . VAL B 1 425 ? -11.258 22.766 -14.602 1 30.98 425 VAL B N 1
ATOM 7075 C CA . VAL B 1 425 ? -11.359 21.391 -15.117 1 30.98 425 VAL B CA 1
ATOM 7076 C C . VAL B 1 425 ? -12.797 20.906 -14.984 1 30.98 425 VAL B C 1
ATOM 7078 O O . VAL B 1 425 ? -13.383 20.953 -13.898 1 30.98 425 VAL B O 1
ATOM 7081 N N . PHE B 1 426 ? -13.5 20.906 -16.047 1 27.53 426 PHE B N 1
ATOM 7082 C CA . PHE B 1 426 ? -14.789 20.25 -16.203 1 27.53 426 PHE B CA 1
ATOM 7083 C C . PHE B 1 426 ? -14.758 18.844 -15.586 1 27.53 426 PHE B C 1
ATOM 7085 O O . PHE B 1 426 ? -14.156 17.938 -16.156 1 27.53 426 PHE B O 1
ATOM 7092 N N . LEU B 1 427 ? -14.539 18.734 -14.391 1 29.06 427 LEU B N 1
ATOM 7093 C CA . LEU B 1 427 ? -14.93 17.422 -13.867 1 29.06 427 LEU B CA 1
ATOM 7094 C C . LEU B 1 427 ? -16.344 17.062 -14.336 1 29.06 427 LEU B C 1
ATOM 7096 O O . LEU B 1 427 ? -17.266 17.875 -14.242 1 29.06 427 LEU B O 1
ATOM 7100 N N . PRO B 1 428 ? -16.438 16.219 -15.266 1 26.88 428 PRO B N 1
ATOM 7101 C CA . PRO B 1 428 ? -17.859 15.914 -15.5 1 26.88 428 PRO B CA 1
ATOM 7102 C C . PRO B 1 428 ? -18.656 15.859 -14.203 1 26.88 428 PRO B C 1
ATOM 7104 O O . PRO B 1 428 ? -18.125 15.508 -13.148 1 26.88 428 PRO B O 1
ATOM 7107 N N . ARG B 1 429 ? -19.75 16.703 -14.062 1 28.55 429 ARG B N 1
ATOM 7108 C CA . ARG B 1 429 ? -20.734 16.781 -12.977 1 28.55 429 ARG B CA 1
ATOM 7109 C C . ARG B 1 429 ? -20.859 15.438 -12.258 1 28.55 429 ARG B C 1
ATOM 7111 O O . ARG B 1 429 ? -21.172 15.391 -11.07 1 28.55 429 ARG B O 1
ATOM 7118 N N . ASN B 1 430 ? -20.984 14.328 -13.109 1 28.78 430 ASN B N 1
ATOM 7119 C CA . ASN B 1 430 ? -21.438 13.047 -12.562 1 28.78 430 ASN B CA 1
ATOM 7120 C C . ASN B 1 430 ? -20.328 12.391 -11.734 1 28.78 430 ASN B C 1
ATOM 7122 O O . ASN B 1 430 ? -20.531 11.305 -11.18 1 28.78 430 ASN B O 1
ATOM 7126 N N . MET B 1 431 ? -19.125 12.664 -12.062 1 25.73 431 MET B N 1
ATOM 7127 C CA . MET B 1 431 ? -18.156 11.812 -11.367 1 25.73 431 MET B CA 1
ATOM 7128 C C . MET B 1 431 ? -17.812 12.391 -10 1 25.73 431 MET B C 1
ATOM 7130 O O . MET B 1 431 ? -16.844 11.961 -9.367 1 25.73 431 MET B O 1
ATOM 7134 N N . SER B 1 432 ? -18.25 13.586 -9.68 1 26.95 432 SER B N 1
ATOM 7135 C CA . SER B 1 432 ? -17.922 14.156 -8.383 1 26.95 432 SER B CA 1
ATOM 7136 C C . SER B 1 432 ? -18.109 13.133 -7.266 1 26.95 432 SER B C 1
ATOM 7138 O O . SER B 1 432 ? -17.391 13.172 -6.258 1 26.95 432 SER B O 1
ATOM 7140 N N . ASN B 1 433 ? -19.328 12.602 -7.254 1 25.52 433 ASN B N 1
ATOM 7141 C CA . ASN B 1 433 ? -19.812 11.812 -6.125 1 25.52 433 ASN B CA 1
ATOM 7142 C C . ASN B 1 433 ? -19.156 10.438 -6.07 1 25.52 433 ASN B C 1
ATOM 7144 O O . ASN B 1 433 ? -19.703 9.5 -5.488 1 25.52 433 ASN B O 1
ATOM 7148 N N . ILE B 1 434 ? -18.391 10.141 -7.07 1 25.34 434 ILE B N 1
ATOM 7149 C CA . ILE B 1 434 ? -17.969 8.797 -6.691 1 25.34 434 ILE B CA 1
ATOM 7150 C C . ILE B 1 434 ? -17.172 8.859 -5.395 1 25.34 434 ILE B C 1
ATOM 7152 O O . ILE B 1 434 ? -16.062 9.414 -5.363 1 25.34 434 ILE B O 1
ATOM 7156 N N . ALA B 1 435 ? -17.766 9.008 -4.293 1 26.34 435 ALA B N 1
ATOM 7157 C CA . ALA B 1 435 ? -17.234 8.609 -2.994 1 26.34 435 ALA B CA 1
ATOM 7158 C C . ALA B 1 435 ? -16.234 7.465 -3.139 1 26.34 435 ALA B C 1
ATOM 7160 O O . ALA B 1 435 ? -16.625 6.332 -3.434 1 26.34 435 ALA B O 1
ATOM 7161 N N . TYR B 1 436 ? -15.164 7.617 -3.871 1 23.95 436 TYR B N 1
ATOM 7162 C CA . TYR B 1 436 ? -14.281 6.523 -3.494 1 23.95 436 TYR B CA 1
ATOM 7163 C C . TYR B 1 436 ? -14.352 6.254 -1.996 1 23.95 436 TYR B C 1
ATOM 7165 O O . TYR B 1 436 ? -14.211 7.176 -1.187 1 23.95 436 TYR B O 1
ATOM 7173 N N . ALA B 1 437 ? -15.242 5.469 -1.584 1 26.61 437 ALA B N 1
ATOM 7174 C CA . ALA B 1 437 ? -15.156 4.91 -0.238 1 26.61 437 ALA B CA 1
ATOM 7175 C C . ALA B 1 437 ? -13.703 4.789 0.213 1 26.61 437 ALA B C 1
ATOM 7177 O O . ALA B 1 437 ? -12.992 3.861 -0.19 1 26.61 437 ALA B O 1
ATOM 7178 N N . ASN B 1 438 ? -12.961 5.742 -0.065 1 27.36 438 ASN B N 1
ATOM 7179 C CA . ASN B 1 438 ? -11.648 5.871 0.562 1 27.36 438 ASN B CA 1
ATOM 7180 C C . ASN B 1 438 ? -11.711 5.605 2.062 1 27.36 438 ASN B C 1
ATOM 7182 O O . ASN B 1 438 ? -11.875 6.535 2.855 1 27.36 438 ASN B O 1
ATOM 7186 N N . SER B 1 439 ? -12.594 4.816 2.48 1 26.88 439 SER B N 1
ATOM 7187 C CA . SER B 1 439 ? -12.516 4.422 3.883 1 26.88 439 SER B CA 1
ATOM 7188 C C . SER B 1 439 ? -11.086 4.105 4.293 1 26.88 439 SER B C 1
ATOM 7190 O O . SER B 1 439 ? -10.648 2.955 4.23 1 26.88 439 SER B O 1
ATOM 7192 N N . VAL B 1 440 ? -10.203 4.676 3.602 1 25.94 440 VAL B N 1
ATOM 7193 C CA . VAL B 1 440 ? -9.016 4.352 4.383 1 25.94 440 VAL B CA 1
ATOM 7194 C C . VAL B 1 440 ? -9.117 4.988 5.77 1 25.94 440 VAL B C 1
ATOM 7196 O O . VAL B 1 440 ? -9.195 6.211 5.891 1 25.94 440 VAL B O 1
ATOM 7199 N N . PRO B 1 441 ? -9.875 4.355 6.586 1 27.09 441 PRO B N 1
ATOM 7200 C CA . PRO B 1 441 ? -9.836 4.867 7.961 1 27.09 441 PRO B CA 1
ATOM 7201 C C . PRO B 1 441 ? -8.43 5.246 8.406 1 27.09 441 PRO B C 1
ATOM 7203 O O . PRO B 1 441 ? -7.496 4.453 8.266 1 27.09 441 PRO B O 1
ATOM 7206 N N . PHE B 1 442 ? -7.906 6.469 8.094 1 24.86 442 PHE B N 1
ATOM 7207 C CA . PHE B 1 442 ? -6.703 6.906 8.789 1 24.86 442 PHE B CA 1
ATOM 7208 C C . PHE B 1 442 ? -6.898 6.836 10.297 1 24.86 442 PHE B C 1
ATOM 7210 O O . PHE B 1 442 ? -7.996 7.086 10.805 1 24.86 442 PHE B O 1
#